Protein 4QMK (pdb70)

CATH classification: 3.40.1090.10 (+1 more: 1.20.1050.100)

Nearest PDB structures (foldseek):
  4qmk-assembly1_A  TM=1.002E+00  e=3.118E-85  Pseudomonas fluorescens A506
  4qmk-assembly1_B  TM=9.866E-01  e=4.864E-75  Pseudomonas fluorescens A506
  3tu3-assembly1_B  TM=8.734E-01  e=1.770E-41  Pseudomonas aeruginosa
  4akx-assembly1_B  TM=8.830E-01  e=1.892E-37  Pseudomonas aeruginosa
  4akf-assembly1_A-2  TM=4.558E-01  e=4.564E-12  Legionella pneumophila

Foldseek 3Di:
DKAWLDALFPLQRWTWIADPLQKIKIKTFADQAQEEEAADAQLLCLQCLLLQVLCVVVVNLLNHAEYEAFALRLLVSLLQLLQDHSVNSNVCSLPPPCVVQLDPVLVCQQVCQAVLVQVQLQDLAHDQFSLLVCCVVPPDGVQLVVSQVSSLVSNLVQLVPDPPPDRPPLLVVVNVCPVVPDGDFLLNLVSVCVPGSSRHRYKYWYWAAGNQFIAIGIGHCVRPVPGHSSSSSVCRNSHYNLADPPAPVGDHAYAHEAEPVVVVVVVLNYFYQYQDDPLHHRPVSNDDDDPVRSVVSNNSSNVRSSVSSVVSSPDMDMDMDSHPLVVLLRGGPVRCVSCLVSLCVPPVSVVSVVLVVVLVVLVVQLLVVLVVQVVPPVQDDCDPSNVVSLVSQLVSDPDPVSLLSSLSVLVPPPSVSSVSLLVVPCPAPDRSSNVNNVLVVQQVVLQVLLVSCCNGQLNRQLPRPPRDPVLVVLSVVLNVQSNVDRHLVSNLVSLVSCLVDPDDDDDPVSDPRDPSRNVVSVSSRDPD/DKAWLDALFPLQRWTWIADPLFKIKIKTFAHQAQEEEAADDFVLCLQVLLLQVLCVVVVRLLNHAEYEAFALRLLVSLLQLLQDHSVNSNVVSVPPNCVVVLDDDVLVCCQVCQQVLQVVQLQDLAHDQFSLLVCCVVPADGDQLVVSQVSSLVSNLVQVVVADDPLLVVVNVCPVVPDGDFLLNLVVSCVGGSSRHRYKYWYWAAGNQFIAIGIDHCVRPVPGGSSSSSSNRNSGVVNVLPPPAPVRDHAYAHEAEPVCVVVVSVVLNYFYQYDDDPNDDPVRSVVSNNSSNVRSNVSSVVSSPDMDMDMDSHPLVVLLRDDPVRCVSCLVSLCVPPVSVVSVVLVVVLVVLVVQLLVVLVVQVVPPPQDDCDVSNVVSLVVQLVSDPDPVSLLSSLSVLVPPPRVSSVSLLVVPCPDPDRSSSVNNNLVVQQVVLLVLLVSCCNGQLNRQLPRPPRDPVLVVLSVVLNVQSNVDRHLVSNLVSLVSCLVDVPDDSSNSVSVSSRDPD

Sequence (1037 aa):
AKVPLVKGVGERNLSIYRHSDGRVEVVVSPPPPAHLVLSGGGAKGIAFPGMVQALEEADKLKGVKVVSGSSAGAICAALLASGMDAKKAFTQLSNNLDLPRLLDPVTAWLQEASSELGKLVRSLPGPVGNISQLLLTLLPRQPLEDLIRNESRQSILAHIAGMPPANRPPEVTAIAERLSAGGGATFRDLEVLSRHIPAIKQLNITGTGMFDGRPQLVVFNANNLTPDMDIGRAALISGALPGRSFPESPLGKDEALIVKFEDRLQAFSEQTVTLPLNSDKGDFRGLLFTMTPEQKQHLQAQARQTVSGHLQQRELERERHEFPSLNDAVMAMDDQMLASVQVDLQNDAAGAEALRFRKDAQQALQALDTAIAEANQTSTSLVITPKLASALRNLDALARRPEDIEWLGKRLNAPGQRNFQQLLQVGTKQGLSKVLTSAVAEMQKRDIGVKAENFIREVIYPSLYRPGQPAANVELLQRAVRDLGEATTPAEFNRVLDGIVKHYRARNKPWSKPFSSTTVEEQAKAWRIPVAKVPLVKGVGERNLSIYRHSDGRVEVVVSPPPPAHLVLSGGGAKGIAFPGMVQALEEADKLKGVKVVSGSSAGAICAALLASGMDAKAFTQLSNNLDLPRLLNDPVTAWLQEASSELGKLVRSLPGPVGNISQLLLTLLPRQPLEDLIRNESRQSILAHIAGMRPPEVTAIAERLSAGGGATFRDLEVLSRHIPAIKQLNITGTGMFDGRPQLVVFNANLTPDMDIGRAALISGALPGLFSFPESPLGKDEALIVKFEQNDRLQAFSEQTVTLPLNSDTMTPEQKQHLQAQARQTVSGHLQQRELERERHEFPSLNDAVMAMDDQMLASVQVDLQNDAAGAEALRFRKDAQQALQALDTAIAEANQTSTSLVITPKLASALRNLDALARRPEDIEWLGKRLNAPGQRNFQQLLQVGTKQGLSKVLTSAVAEMQQKRDIGVKAENFIREVIYYPSLYRPGQPAANVELLQRAVRDLGEATTPAEFNRVLDGIVKHYRASTTVEQAKAWRIPV

Structure (mmCIF, N/CA/C/O backbone):
data_4QMK
#
_entry.id   4QMK
#
_cell.length_a   67.218
_cell.length_b   115.341
_cell.length_c   88.443
_cell.angle_alpha   90.00
_cell.angle_beta   102.77
_cell.angle_gamma   90.00
#
_symmetry.space_group_name_H-M   'P 1 21 1'
#
loop_
_entity.id
_entity.type
_entity.pdbx_description
1 polymer 'Type III secretion system effector protein ExoU'
2 non-polymer BETA-MERCAPTOETHANOL
3 water water
#
loop_
_atom_site.group_PDB
_atom_site.id
_atom_site.type_symbol
_atom_site.label_atom_id
_atom_site.label_alt_id
_atom_site.label_comp_id
_atom_site.label_asym_id
_atom_site.label_entity_id
_atom_site.label_seq_id
_atom_site.pdbx_PDB_ins_code
_atom_site.Cartn_x
_atom_site.Cartn_y
_atom_site.Cartn_z
_atom_site.occupancy
_atom_site.B_iso_or_equiv
_atom_site.auth_seq_id
_atom_site.auth_comp_id
_atom_site.auth_asym_id
_atom_site.auth_atom_id
_atom_site.pdbx_PDB_model_num
ATOM 1 N N . ALA A 1 34 ? 15.587 3.171 71.159 1.00 63.97 22 ALA A N 1
ATOM 2 C CA . ALA A 1 34 ? 16.731 2.380 70.593 1.00 61.82 22 ALA A CA 1
ATOM 3 C C . ALA A 1 34 ? 16.347 1.835 69.198 1.00 57.88 22 ALA A C 1
ATOM 4 O O . ALA A 1 34 ? 16.152 0.629 69.020 1.00 55.00 22 ALA A O 1
ATOM 6 N N . LYS A 1 35 ? 16.237 2.738 68.222 1.00 51.00 23 LYS A N 1
ATOM 7 C CA . LYS A 1 35 ? 15.837 2.371 66.864 1.00 50.34 23 LYS A CA 1
ATOM 8 C C . LYS A 1 35 ? 16.848 1.437 66.212 1.00 50.87 23 LYS A C 1
ATOM 9 O O . LYS A 1 35 ? 18.061 1.583 66.395 1.00 51.37 23 LYS A O 1
ATOM 15 N N . VAL A 1 36 ? 16.322 0.492 65.440 1.00 48.36 24 VAL A N 1
ATOM 16 C CA . VAL A 1 36 ? 17.123 -0.524 64.803 1.00 49.60 24 VAL A CA 1
ATOM 17 C C . VAL A 1 36 ? 17.279 -0.236 63.318 1.00 44.11 24 VAL A C 1
ATOM 18 O O . VAL A 1 36 ? 16.308 0.022 62.632 1.00 41.32 24 VAL A O 1
ATOM 22 N N . PRO A 1 37 ? 18.509 -0.282 62.823 1.00 42.68 25 PRO A N 1
ATOM 23 C CA . PRO A 1 37 ? 18.729 -0.092 61.412 1.00 42.73 25 PRO A CA 1
ATOM 24 C C . PRO A 1 37 ? 18.421 -1.371 60.687 1.00 42.69 25 PRO A C 1
ATOM 25 O O . PRO A 1 37 ? 18.896 -2.411 61.093 1.00 44.37 25 PRO A O 1
ATOM 29 N N . LEU A 1 38 ? 17.590 -1.284 59.651 1.00 41.77 26 LEU A N 1
ATOM 30 C CA . LEU A 1 38 ? 17.270 -2.417 58.792 1.00 42.68 26 LEU A CA 1
ATOM 31 C C . LEU A 1 38 ? 18.130 -2.382 57.518 1.00 43.40 26 LEU A C 1
ATOM 32 O O . LEU A 1 38 ? 18.480 -3.428 56.969 1.00 43.00 26 LEU A O 1
ATOM 37 N N . VAL A 1 39 ? 18.460 -1.168 57.069 1.00 42.60 27 VAL A N 1
ATOM 38 C CA . VAL A 1 39 ? 19.208 -0.931 55.839 1.00 43.41 27 VAL A CA 1
ATOM 39 C C . VAL A 1 39 ? 19.987 0.379 55.963 1.00 41.35 27 VAL A C 1
ATOM 40 O O . VAL A 1 39 ? 19.509 1.349 56.530 1.00 34.99 27 VAL A O 1
ATOM 44 N N . LYS A 1 40 ? 21.194 0.388 55.412 1.00 42.80 28 LYS A N 1
ATOM 45 C CA . LYS A 1 40 ? 22.070 1.543 55.495 1.00 40.10 28 LYS A CA 1
ATOM 46 C C . LYS A 1 40 ? 22.714 1.973 54.196 1.00 39.17 28 LYS A C 1
ATOM 47 O O . LYS A 1 40 ? 23.284 1.181 53.463 1.00 42.37 28 LYS A O 1
ATOM 53 N N . GLY A 1 41 ? 22.619 3.264 53.939 1.00 38.32 29 GLY A N 1
ATOM 54 C CA . GLY A 1 41 ? 23.280 3.915 52.822 1.00 40.17 29 GLY A CA 1
ATOM 55 C C . GLY A 1 41 ? 23.330 3.093 51.569 1.00 41.49 29 GLY A C 1
ATOM 56 O O . GLY A 1 41 ? 24.329 3.053 50.899 1.00 46.07 29 GLY A O 1
ATOM 57 N N . VAL A 1 42 ? 22.214 2.498 51.206 1.00 41.29 30 VAL A N 1
ATOM 58 C CA . VAL A 1 42 ? 22.188 1.706 50.041 1.00 39.48 30 VAL A CA 1
ATOM 59 C C . VAL A 1 42 ? 21.997 2.570 48.843 1.00 38.01 30 VAL A C 1
ATOM 60 O O . VAL A 1 42 ? 21.092 3.408 48.809 1.00 34.62 30 VAL A O 1
ATOM 64 N N . GLY A 1 43 ? 22.853 2.349 47.845 1.00 39.16 31 GLY A N 1
ATOM 65 C CA . GLY A 1 43 ? 22.728 3.025 46.557 1.00 40.63 31 GLY A CA 1
ATOM 66 C C . GLY A 1 43 ? 22.994 4.532 46.459 1.00 38.37 31 GLY A C 1
ATOM 67 O O . GLY A 1 43 ? 23.430 5.190 47.408 1.00 34.68 31 GLY A O 1
ATOM 68 N N . GLU A 1 44 ? 22.685 5.073 45.289 1.00 40.07 32 GLU A N 1
ATOM 69 C CA . GLU A 1 44 ? 22.980 6.472 44.959 1.00 41.64 32 GLU A CA 1
ATOM 70 C C . GLU A 1 44 ? 22.074 7.471 45.682 1.00 41.02 32 GLU A C 1
ATOM 71 O O . GLU A 1 44 ? 22.296 8.687 45.610 1.00 43.42 32 GLU A O 1
ATOM 77 N N . ARG A 1 45 ? 21.036 6.961 46.344 1.00 39.25 33 ARG A N 1
ATOM 78 C CA . ARG A 1 45 ? 20.192 7.785 47.178 1.00 36.17 33 ARG A CA 1
ATOM 79 C C . ARG A 1 45 ? 20.481 7.566 48.636 1.00 35.39 33 ARG A C 1
ATOM 80 O O . ARG A 1 45 ? 19.807 8.160 49.517 1.00 31.13 33 ARG A O 1
ATOM 88 N N . ASN A 1 46 ? 21.530 6.766 48.878 1.00 32.07 34 ASN A N 1
ATOM 89 C CA . ASN A 1 46 ? 21.975 6.452 50.195 1.00 34.70 34 ASN A CA 1
ATOM 90 C C . ASN A 1 46 ? 20.778 6.096 51.070 1.00 35.12 34 ASN A C 1
ATOM 91 O O . ASN A 1 46 ? 20.585 6.684 52.118 1.00 37.08 34 ASN A O 1
ATOM 96 N N . LEU A 1 47 ? 19.979 5.137 50.628 1.00 32.76 35 LEU A N 1
ATOM 97 C CA . LEU A 1 47 ? 18.766 4.853 51.293 1.00 35.92 35 LEU A CA 1
ATOM 98 C C . LEU A 1 47 ? 19.006 4.103 52.579 1.00 37.59 35 LEU A C 1
ATOM 99 O O . LEU A 1 47 ? 19.687 3.080 52.554 1.00 40.52 35 LEU A O 1
ATOM 104 N N . SER A 1 48 ? 18.414 4.586 53.679 1.00 31.79 36 SER A N 1
ATOM 105 C CA . SER A 1 48 ? 18.478 3.912 54.951 1.00 32.13 36 SER A CA 1
ATOM 106 C C . SER A 1 48 ? 17.073 3.783 55.543 1.00 33.61 36 SER A C 1
ATOM 107 O O . SER A 1 48 ? 16.212 4.650 55.348 1.00 34.20 36 SER A O 1
ATOM 110 N N . ILE A 1 49 ? 16.858 2.704 56.282 1.00 33.79 37 ILE A N 1
ATOM 111 C CA . ILE A 1 49 ? 15.592 2.424 56.869 1.00 34.13 37 ILE A CA 1
ATOM 112 C C . ILE A 1 49 ? 15.775 1.964 58.295 1.00 35.91 37 ILE A C 1
ATOM 113 O O . ILE A 1 49 ? 16.518 0.995 58.526 1.00 35.81 37 ILE A O 1
ATOM 118 N N . TYR A 1 50 ? 15.109 2.648 59.247 1.00 34.65 38 TYR A N 1
ATOM 119 C CA . TYR A 1 50 ? 15.198 2.294 60.679 1.00 36.54 38 TYR A CA 1
ATOM 120 C C . TYR A 1 50 ? 13.804 1.994 61.211 1.00 38.23 38 TYR A C 1
ATOM 121 O O . TYR A 1 50 ? 12.814 2.584 60.736 1.00 37.19 38 TYR A O 1
ATOM 130 N N . ARG A 1 51 ? 13.718 1.117 62.208 1.00 39.75 39 ARG A N 1
ATOM 131 C CA . ARG A 1 51 ? 12.442 0.818 62.855 1.00 45.48 39 ARG A CA 1
ATOM 132 C C . ARG A 1 51 ? 12.508 1.057 64.356 1.00 49.22 39 ARG A C 1
ATOM 133 O O . ARG A 1 51 ? 13.445 0.635 65.029 1.00 50.90 39 ARG A O 1
ATOM 141 N N . HIS A 1 52 ? 11.487 1.725 64.879 1.00 55.20 40 HIS A N 1
ATOM 142 C CA . HIS A 1 52 ? 11.369 1.977 66.326 1.00 54.63 40 HIS A CA 1
ATOM 143 C C . HIS A 1 52 ? 10.634 0.814 66.997 1.00 56.15 40 HIS A C 1
ATOM 144 O O . HIS A 1 52 ? 10.254 -0.141 66.356 1.00 56.64 40 HIS A O 1
ATOM 151 N N . SER A 1 53 ? 10.405 0.917 68.292 1.00 66.36 41 SER A N 1
ATOM 152 C CA . SER A 1 53 ? 9.666 -0.105 69.033 1.00 69.00 41 SER A CA 1
ATOM 153 C C . SER A 1 53 ? 8.211 -0.169 68.588 1.00 71.96 41 SER A C 1
ATOM 154 O O . SER A 1 53 ? 7.653 -1.255 68.374 1.00 63.93 41 SER A O 1
ATOM 157 N N . ASP A 1 54 ? 7.618 1.024 68.458 1.00 74.96 42 ASP A N 1
ATOM 158 C CA . ASP A 1 54 ? 6.221 1.230 68.054 1.00 72.84 42 ASP A CA 1
ATOM 159 C C . ASP A 1 54 ? 5.880 0.561 66.728 1.00 72.81 42 ASP A C 1
ATOM 160 O O . ASP A 1 54 ? 4.706 0.401 66.375 1.00 72.81 42 ASP A O 1
ATOM 165 N N . GLY A 1 55 ? 6.908 0.234 65.959 1.00 70.04 43 GLY A N 1
ATOM 166 C CA . GLY A 1 55 ? 6.703 -0.262 64.605 1.00 67.37 43 GLY A CA 1
ATOM 167 C C . GLY A 1 55 ? 6.822 0.880 63.612 1.00 57.26 43 GLY A C 1
ATOM 168 O O . GLY A 1 55 ? 6.768 0.661 62.412 1.00 64.32 43 GLY A O 1
ATOM 169 N N . ARG A 1 56 ? 6.967 2.103 64.118 1.00 49.55 44 ARG A N 1
ATOM 170 C CA . ARG A 1 56 ? 7.162 3.244 63.282 1.00 48.51 44 ARG A CA 1
ATOM 171 C C . ARG A 1 56 ? 8.449 2.996 62.486 1.00 43.27 44 ARG A C 1
ATOM 172 O O . ARG A 1 56 ? 9.463 2.577 63.035 1.00 38.55 44 ARG A O 1
ATOM 180 N N . VAL A 1 57 ? 8.410 3.304 61.206 1.00 39.76 45 VAL A N 1
ATOM 181 C CA . VAL A 1 57 ? 9.572 3.188 60.364 1.00 41.31 45 VAL A CA 1
ATOM 182 C C . VAL A 1 57 ? 9.971 4.535 59.791 1.00 38.18 45 VAL A C 1
ATOM 183 O O . VAL A 1 57 ? 9.138 5.344 59.430 1.00 37.17 45 VAL A O 1
ATOM 187 N N . GLU A 1 58 ? 11.270 4.731 59.688 1.00 36.86 46 GLU A N 1
ATOM 188 C CA . GLU A 1 58 ? 11.853 5.963 59.195 1.00 39.11 46 GLU A CA 1
ATOM 189 C C . GLU A 1 58 ? 12.800 5.677 57.990 1.00 39.82 46 GLU A C 1
ATOM 190 O O . GLU A 1 58 ? 13.713 4.874 58.088 1.00 40.48 46 GLU A O 1
ATOM 196 N N . VAL A 1 59 ? 12.564 6.348 56.871 1.00 39.39 47 VAL A N 1
ATOM 197 C CA . VAL A 1 59 ? 13.382 6.203 55.695 1.00 37.80 47 VAL A CA 1
ATOM 198 C C . VAL A 1 59 ? 14.151 7.486 55.458 1.00 35.97 47 VAL A C 1
ATOM 199 O O . VAL A 1 59 ? 13.580 8.530 55.433 1.00 33.85 47 VAL A O 1
ATOM 203 N N . VAL A 1 60 ? 15.456 7.384 55.246 1.00 34.93 48 VAL A N 1
ATOM 204 C CA . VAL A 1 60 ? 16.264 8.545 54.995 1.00 30.64 48 VAL A CA 1
ATOM 205 C C . VAL A 1 60 ? 16.918 8.396 53.639 1.00 30.86 48 VAL A C 1
ATOM 206 O O . VAL A 1 60 ? 17.440 7.326 53.279 1.00 32.31 48 VAL A O 1
ATOM 210 N N . VAL A 1 61 ? 16.860 9.467 52.872 1.00 28.18 49 VAL A N 1
ATOM 211 C CA . VAL A 1 61 ? 17.438 9.494 51.566 1.00 27.70 49 VAL A CA 1
ATOM 212 C C . VAL A 1 61 ? 18.075 10.798 51.199 1.00 25.67 49 VAL A C 1
ATOM 213 O O . VAL A 1 61 ? 17.881 11.793 51.831 1.00 27.58 49 VAL A O 1
ATOM 217 N N . SER A 1 62 ? 18.894 10.728 50.166 1.00 26.21 50 SER A N 1
ATOM 218 C CA . SER A 1 62 ? 19.593 11.842 49.589 1.00 26.25 50 SER A CA 1
ATOM 219 C C . SER A 1 62 ? 18.915 12.034 48.252 1.00 26.70 50 SER A C 1
ATOM 220 O O . SER A 1 62 ? 18.217 11.131 47.784 1.00 28.66 50 SER A O 1
ATOM 223 N N . PRO A 1 63 ? 19.105 13.194 47.619 1.00 26.25 51 PRO A N 1
ATOM 224 C CA . PRO A 1 63 ? 18.561 13.471 46.312 1.00 27.49 51 PRO A CA 1
ATOM 225 C C . PRO A 1 63 ? 19.116 12.563 45.216 1.00 29.67 51 PRO A C 1
ATOM 226 O O . PRO A 1 63 ? 20.278 12.149 45.320 1.00 33.55 51 PRO A O 1
ATOM 230 N N . PRO A 1 64 ? 18.301 12.263 44.182 1.00 31.15 52 PRO A N 1
ATOM 231 C CA . PRO A 1 64 ? 18.788 11.569 43.004 1.00 33.37 52 PRO A CA 1
ATOM 232 C C . PRO A 1 64 ? 19.617 12.532 42.184 1.00 36.50 52 PRO A C 1
ATOM 233 O O . PRO A 1 64 ? 19.563 13.755 42.424 1.00 38.76 52 PRO A O 1
ATOM 237 N N . PRO A 1 65 ? 20.401 12.005 41.234 1.00 36.81 53 PRO A N 1
ATOM 238 C CA . PRO A 1 65 ? 21.159 12.868 40.356 1.00 38.57 53 PRO A CA 1
ATOM 239 C C . PRO A 1 65 ? 20.177 13.546 39.356 1.00 37.46 53 PRO A C 1
ATOM 240 O O . PRO A 1 65 ? 19.050 13.075 39.207 1.00 34.38 53 PRO A O 1
ATOM 244 N N . PRO A 1 66 ? 20.602 14.645 38.688 1.00 35.03 54 PRO A N 1
ATOM 245 C CA . PRO A 1 66 ? 19.703 15.407 37.819 1.00 34.94 54 PRO A CA 1
ATOM 246 C C . PRO A 1 66 ? 19.123 14.674 36.626 1.00 33.02 54 PRO A C 1
ATOM 247 O O . PRO A 1 66 ? 19.851 14.067 35.874 1.00 35.38 54 PRO A O 1
ATOM 251 N N . ALA A 1 67 ? 17.791 14.726 36.515 1.00 30.40 55 ALA A N 1
ATOM 252 C CA . ALA A 1 67 ? 17.046 14.176 35.388 1.00 29.01 55 ALA A CA 1
ATOM 253 C C . ALA A 1 67 ? 16.559 15.290 34.429 1.00 26.68 55 ALA A C 1
ATOM 254 O O . ALA A 1 67 ? 16.302 15.045 33.255 1.00 27.98 55 ALA A O 1
ATOM 256 N N . HIS A 1 68 ? 16.450 16.506 34.922 1.00 23.72 56 HIS A N 1
ATOM 257 C CA . HIS A 1 68 ? 16.023 17.602 34.095 1.00 25.30 56 HIS A CA 1
ATOM 258 C C . HIS A 1 68 ? 17.058 18.757 34.181 1.00 23.41 56 HIS A C 1
ATOM 259 O O . HIS A 1 68 ? 17.416 19.203 35.246 1.00 23.30 56 HIS A O 1
ATOM 266 N N . LEU A 1 69 ? 17.567 19.197 33.061 1.00 23.31 57 LEU A N 1
ATOM 267 C CA . LEU A 1 69 ? 18.518 20.322 33.017 1.00 24.15 57 LEU A CA 1
ATOM 268 C C . LEU A 1 69 ? 17.730 21.500 32.480 1.00 22.27 57 LEU A C 1
ATOM 269 O O . LEU A 1 69 ? 17.124 21.408 31.402 1.00 22.02 57 LEU A O 1
ATOM 274 N N . VAL A 1 70 ? 17.668 22.582 33.237 1.00 20.09 58 VAL A N 1
ATOM 275 C CA . VAL A 1 70 ? 16.904 23.735 32.790 1.00 20.05 58 VAL A CA 1
ATOM 276 C C . VAL A 1 70 ? 17.849 24.880 32.550 1.00 20.56 58 VAL A C 1
ATOM 277 O O . VAL A 1 70 ? 18.526 25.303 33.478 1.00 20.15 58 VAL A O 1
ATOM 281 N N . LEU A 1 71 ? 17.858 25.425 31.349 1.00 22.94 59 LEU A N 1
ATOM 282 C CA . LEU A 1 71 ? 18.736 26.607 31.008 1.00 27.49 59 LEU A CA 1
ATOM 283 C C . LEU A 1 71 ? 17.928 27.893 30.845 1.00 30.24 59 LEU A C 1
ATOM 284 O O . LEU A 1 71 ? 17.233 28.052 29.862 1.00 29.45 59 LEU A O 1
ATOM 289 N N . SER A 1 72 ? 18.063 28.825 31.782 1.00 38.99 60 SER A N 1
ATOM 290 C CA . SER A 1 72 ? 17.335 30.124 31.753 1.00 44.08 60 SER A CA 1
ATOM 291 C C . SER A 1 72 ? 18.201 31.104 31.044 1.00 47.99 60 SER A C 1
ATOM 292 O O . SER A 1 72 ? 18.884 31.894 31.640 1.00 66.04 60 SER A O 1
ATOM 295 N N . GLY A 1 73 ? 18.175 31.028 29.743 1.00 56.37 61 GLY A N 1
ATOM 296 C CA . GLY A 1 73 ? 19.213 31.608 28.928 1.00 56.56 61 GLY A CA 1
ATOM 297 C C . GLY A 1 73 ? 19.329 33.074 28.710 1.00 64.64 61 GLY A C 1
ATOM 298 O O . GLY A 1 73 ? 18.595 33.891 29.266 1.00 76.83 61 GLY A O 1
ATOM 299 N N . GLY A 1 74 ? 20.322 33.373 27.878 1.00 69.79 62 GLY A N 1
ATOM 300 C CA . GLY A 1 74 ? 20.766 34.721 27.514 1.00 61.62 62 GLY A CA 1
ATOM 301 C C . GLY A 1 74 ? 21.760 34.402 26.430 1.00 56.58 62 GLY A C 1
ATOM 302 O O . GLY A 1 74 ? 22.197 33.253 26.297 1.00 66.38 62 GLY A O 1
ATOM 303 N N . GLY A 1 75 ? 22.089 35.385 25.617 1.00 56.56 63 GLY A N 1
ATOM 304 C CA . GLY A 1 75 ? 23.009 35.175 24.520 1.00 51.43 63 GLY A CA 1
ATOM 305 C C . GLY A 1 75 ? 24.442 35.196 24.997 1.00 49.11 63 GLY A C 1
ATOM 306 O O . GLY A 1 75 ? 25.053 34.156 25.207 1.00 49.48 63 GLY A O 1
ATOM 307 N N . ALA A 1 76 ? 24.960 36.395 25.199 1.00 47.85 64 ALA A N 1
ATOM 308 C CA . ALA A 1 76 ? 26.350 36.560 25.563 1.00 49.01 64 ALA A CA 1
ATOM 309 C C . ALA A 1 76 ? 26.711 35.748 26.821 1.00 50.35 64 ALA A C 1
ATOM 310 O O . ALA A 1 76 ? 27.745 35.055 26.849 1.00 52.28 64 ALA A O 1
ATOM 312 N N . LYS A 1 77 ? 25.863 35.805 27.851 1.00 47.57 65 LYS A N 1
ATOM 313 C CA . LYS A 1 77 ? 26.150 35.056 29.086 1.00 46.66 65 LYS A CA 1
ATOM 314 C C . LYS A 1 77 ? 26.153 33.527 28.844 1.00 39.05 65 LYS A C 1
ATOM 315 O O . LYS A 1 77 ? 26.773 32.779 29.572 1.00 35.67 65 LYS A O 1
ATOM 321 N N . GLY A 1 78 ? 25.515 33.087 27.777 1.00 35.08 66 GLY A N 1
ATOM 322 C CA . GLY A 1 78 ? 25.543 31.703 27.431 1.00 35.76 66 GLY A CA 1
ATOM 323 C C . GLY A 1 78 ? 26.942 31.156 27.226 1.00 36.18 66 GLY A C 1
ATOM 324 O O . GLY A 1 78 ? 27.119 29.949 27.141 1.00 37.86 66 GLY A O 1
ATOM 325 N N . ILE A 1 79 ? 27.939 32.020 27.164 1.00 36.79 67 ILE A N 1
ATOM 326 C CA . ILE A 1 79 ? 29.274 31.587 26.885 1.00 36.85 67 ILE A CA 1
ATOM 327 C C . ILE A 1 79 ? 29.770 30.851 28.073 1.00 36.17 67 ILE A C 1
ATOM 328 O O . ILE A 1 79 ? 30.722 30.113 27.961 1.00 41.38 67 ILE A O 1
ATOM 333 N N . ALA A 1 80 ? 29.120 30.977 29.216 1.00 33.99 68 ALA A N 1
ATOM 334 C CA . ALA A 1 80 ? 29.523 30.183 30.413 1.00 32.47 68 ALA A CA 1
ATOM 335 C C . ALA A 1 80 ? 29.038 28.723 30.382 1.00 31.11 68 ALA A C 1
ATOM 336 O O . ALA A 1 80 ? 29.568 27.873 31.078 1.00 31.68 68 ALA A O 1
ATOM 338 N N . PHE A 1 81 ? 28.020 28.428 29.605 1.00 29.07 69 PHE A N 1
ATOM 339 C CA . PHE A 1 81 ? 27.418 27.099 29.689 1.00 29.39 69 PHE A CA 1
ATOM 340 C C . PHE A 1 81 ? 28.376 25.925 29.464 1.00 30.47 69 PHE A C 1
ATOM 341 O O . PHE A 1 81 ? 28.184 24.844 30.032 1.00 29.69 69 PHE A O 1
ATOM 349 N N . PRO A 1 82 ? 29.378 26.104 28.599 1.00 33.62 70 PRO A N 1
ATOM 350 C CA . PRO A 1 82 ? 30.260 24.969 28.357 1.00 35.32 70 PRO A CA 1
ATOM 351 C C . PRO A 1 82 ? 30.865 24.383 29.621 1.00 35.64 70 PRO A C 1
ATOM 352 O O . PRO A 1 82 ? 30.940 23.158 29.743 1.00 36.25 70 PRO A O 1
ATOM 356 N N . GLY A 1 83 ? 31.250 25.218 30.571 1.00 35.92 71 GLY A N 1
ATOM 357 C CA . GLY A 1 83 ? 31.768 24.682 31.839 1.00 39.76 71 GLY A CA 1
ATOM 358 C C . GLY A 1 83 ? 30.696 23.866 32.612 1.00 40.59 71 GLY A C 1
ATOM 359 O O . GLY A 1 83 ? 30.996 22.841 33.278 1.00 39.95 71 GLY A O 1
ATOM 360 N N . MET A 1 84 ? 29.451 24.304 32.518 1.00 35.80 72 MET A N 1
ATOM 361 C CA . MET A 1 84 ? 28.387 23.577 33.167 1.00 38.11 72 MET A CA 1
ATOM 362 C C . MET A 1 84 ? 28.297 22.153 32.563 1.00 35.95 72 MET A C 1
ATOM 363 O O . MET A 1 84 ? 28.127 21.156 33.293 1.00 36.71 72 MET A O 1
ATOM 368 N N . VAL A 1 85 ? 28.436 22.047 31.254 1.00 32.53 73 VAL A N 1
ATOM 369 C CA . VAL A 1 85 ? 28.388 20.730 30.630 1.00 34.82 73 VAL A CA 1
ATOM 370 C C . VAL A 1 85 ? 29.645 19.873 30.938 1.00 38.72 73 VAL A C 1
ATOM 371 O O . VAL A 1 85 ? 29.560 18.628 31.055 1.00 39.44 73 VAL A O 1
ATOM 375 N N . GLN A 1 86 ? 30.804 20.530 31.043 1.00 36.82 74 GLN A N 1
ATOM 376 C CA . GLN A 1 86 ? 31.999 19.835 31.419 1.00 39.38 74 GLN A CA 1
ATOM 377 C C . GLN A 1 86 ? 31.781 19.189 32.777 1.00 37.26 74 GLN A C 1
ATOM 378 O O . GLN A 1 86 ? 31.996 17.991 32.942 1.00 39.11 74 GLN A O 1
ATOM 384 N N . ALA A 1 87 ? 31.325 19.986 33.734 1.00 36.21 75 ALA A N 1
ATOM 385 C CA . ALA A 1 87 ? 31.012 19.509 35.103 1.00 34.42 75 ALA A CA 1
ATOM 386 C C . ALA A 1 87 ? 30.045 18.351 35.114 1.00 34.52 75 ALA A C 1
ATOM 387 O O . ALA A 1 87 ? 30.245 17.418 35.848 1.00 35.61 75 ALA A O 1
ATOM 389 N N . LEU A 1 88 ? 28.991 18.395 34.303 1.00 36.05 76 LEU A N 1
ATOM 390 C CA . LEU A 1 88 ? 28.047 17.257 34.284 1.00 37.84 76 LEU A CA 1
ATOM 391 C C . LEU A 1 88 ? 28.671 15.953 33.783 1.00 40.31 76 LEU A C 1
ATOM 392 O O . LEU A 1 88 ? 28.497 14.900 34.393 1.00 41.69 76 LEU A O 1
ATOM 397 N N . GLU A 1 89 ? 29.429 16.048 32.701 1.00 45.93 77 GLU A N 1
ATOM 398 C CA . GLU A 1 89 ? 29.998 14.881 32.041 1.00 50.86 77 GLU A CA 1
ATOM 399 C C . GLU A 1 89 ? 31.112 14.293 32.885 1.00 52.65 77 GLU A C 1
ATOM 400 O O . GLU A 1 89 ? 31.131 13.095 33.164 1.00 54.49 77 GLU A O 1
ATOM 406 N N . GLU A 1 90 ? 32.035 15.152 33.302 1.00 56.60 78 GLU A N 1
ATOM 407 C CA . GLU A 1 90 ? 33.165 14.759 34.169 1.00 56.30 78 GLU A CA 1
ATOM 408 C C . GLU A 1 90 ? 32.715 14.091 35.490 1.00 55.37 78 GLU A C 1
ATOM 409 O O . GLU A 1 90 ? 33.485 13.427 36.143 1.00 58.46 78 GLU A O 1
ATOM 415 N N . ALA A 1 91 ? 31.458 14.272 35.868 1.00 55.43 79 ALA A N 1
ATOM 416 C CA . ALA A 1 91 ? 30.899 13.607 37.028 1.00 52.86 79 ALA A CA 1
ATOM 417 C C . ALA A 1 91 ? 29.966 12.458 36.622 1.00 52.20 79 ALA A C 1
ATOM 418 O O . ALA A 1 91 ? 29.213 11.958 37.448 1.00 47.30 79 ALA A O 1
ATOM 420 N N . ASP A 1 92 ? 30.036 12.031 35.358 1.00 54.76 80 ASP A N 1
ATOM 421 C CA . ASP A 1 92 ? 29.139 11.005 34.810 1.00 54.47 80 ASP A CA 1
ATOM 422 C C . ASP A 1 92 ? 27.672 11.277 35.143 1.00 48.81 80 ASP A C 1
ATOM 423 O O . ASP A 1 92 ? 26.863 10.341 35.314 1.00 44.76 80 ASP A O 1
ATOM 428 N N . LYS A 1 93 ? 27.308 12.550 35.227 1.00 43.55 81 LYS A N 1
ATOM 429 C CA . LYS A 1 93 ? 25.924 12.862 35.521 1.00 40.63 81 LYS A CA 1
ATOM 430 C C . LYS A 1 93 ? 25.154 13.385 34.331 1.00 35.86 81 LYS A C 1
ATOM 431 O O . LYS A 1 93 ? 23.981 13.662 34.435 1.00 37.83 81 LYS A O 1
ATOM 437 N N . LEU A 1 94 ? 25.786 13.461 33.171 1.00 36.79 82 LEU A N 1
ATOM 438 C CA . LEU A 1 94 ? 25.084 13.918 31.951 1.00 35.60 82 LEU A CA 1
ATOM 439 C C . LEU A 1 94 ? 24.219 12.815 31.345 1.00 36.74 82 LEU A C 1
ATOM 440 O O . LEU A 1 94 ? 23.150 13.063 30.770 1.00 34.60 82 LEU A O 1
ATOM 445 N N . LYS A 1 95 ? 24.738 11.607 31.406 1.00 40.90 83 LYS A N 1
ATOM 446 C CA . LYS A 1 95 ? 24.043 10.454 30.894 1.00 43.81 83 LYS A CA 1
ATOM 447 C C . LYS A 1 95 ? 22.606 10.422 31.397 1.00 39.49 83 LYS A C 1
ATOM 448 O O . LYS A 1 95 ? 21.700 10.279 30.632 1.00 41.59 83 LYS A O 1
ATOM 454 N N . GLY A 1 96 ? 22.427 10.529 32.696 1.00 35.62 84 GLY A N 1
ATOM 455 C CA . GLY A 1 96 ? 21.137 10.377 33.303 1.00 35.41 84 GLY A CA 1
ATOM 456 C C . GLY A 1 96 ? 20.204 11.565 33.199 1.00 39.49 84 GLY A C 1
ATOM 457 O O . GLY A 1 96 ? 19.104 11.526 33.768 1.00 43.45 84 GLY A O 1
ATOM 458 N N . VAL A 1 97 ? 20.644 12.646 32.543 1.00 37.62 85 VAL A N 1
ATOM 459 C CA . VAL A 1 97 ? 19.763 13.733 32.260 1.00 35.44 85 VAL A CA 1
ATOM 460 C C . VAL A 1 97 ? 18.781 13.184 31.231 1.00 32.64 85 VAL A C 1
ATOM 461 O O . VAL A 1 97 ? 19.172 12.545 30.318 1.00 31.64 85 VAL A O 1
ATOM 465 N N . LYS A 1 98 ? 17.500 13.446 31.391 1.00 33.24 86 LYS A N 1
ATOM 466 C CA . LYS A 1 98 ? 16.477 12.932 30.469 1.00 34.24 86 LYS A CA 1
ATOM 467 C C . LYS A 1 98 ? 15.827 13.993 29.587 1.00 31.61 86 LYS A C 1
ATOM 468 O O . LYS A 1 98 ? 15.352 13.703 28.517 1.00 32.12 86 LYS A O 1
ATOM 474 N N . VAL A 1 99 ? 15.724 15.201 30.097 1.00 29.49 87 VAL A N 1
ATOM 475 C CA . VAL A 1 99 ? 15.012 16.231 29.421 1.00 28.43 87 VAL A CA 1
ATOM 476 C C . VAL A 1 99 ? 15.819 17.491 29.580 1.00 30.50 87 VAL A C 1
ATOM 477 O O . VAL A 1 99 ? 16.327 17.797 30.678 1.00 32.25 87 VAL A O 1
ATOM 481 N N . VAL A 1 100 ? 15.951 18.233 28.508 1.00 30.13 88 VAL A N 1
ATOM 482 C CA . VAL A 1 100 ? 16.647 19.482 28.598 1.00 30.06 88 VAL A CA 1
ATOM 483 C C . VAL A 1 100 ? 15.681 20.601 28.246 1.00 27.33 88 VAL A C 1
ATOM 484 O O . VAL A 1 100 ? 15.039 20.548 27.204 1.00 26.31 88 VAL A O 1
ATOM 488 N N . SER A 1 101 ? 15.590 21.607 29.102 1.00 24.63 89 SER A N 1
ATOM 489 C CA . SER A 1 101 ? 14.739 22.748 28.781 1.00 24.95 89 SER A CA 1
ATOM 490 C C . SER A 1 101 ? 15.557 23.978 28.585 1.00 24.49 89 SER A C 1
ATOM 491 O O . SER A 1 101 ? 16.532 24.230 29.311 1.00 24.51 89 SER A O 1
ATOM 494 N N . GLY A 1 102 ? 15.161 24.779 27.634 1.00 24.61 90 GLY A N 1
ATOM 495 C CA . GLY A 1 102 ? 15.912 25.984 27.361 1.00 25.66 90 GLY A CA 1
ATOM 496 C C . GLY A 1 102 ? 14.992 27.126 27.208 1.00 27.08 90 GLY A C 1
ATOM 497 O O . GLY A 1 102 ? 14.029 27.047 26.469 1.00 26.91 90 GLY A O 1
ATOM 498 N N . SER A 1 103 ? 15.274 28.198 27.902 1.00 31.44 91 SER A N 1
ATOM 499 C CA . SER A 1 103 ? 14.396 29.366 27.840 1.00 38.89 91 SER A CA 1
ATOM 500 C C . SER A 1 103 ? 15.007 30.519 27.116 1.00 39.93 91 SER A C 1
ATOM 501 O O . SER A 1 103 ? 16.210 30.762 27.214 1.00 38.22 91 SER A O 1
ATOM 504 N N . SER A 1 104 ? 14.181 31.228 26.374 1.00 44.90 92 SER A N 1
ATOM 505 C CA . SER A 1 104 ? 14.662 32.377 25.571 1.00 54.83 92 SER A CA 1
ATOM 506 C C . SER A 1 104 ? 15.909 31.999 24.796 1.00 48.26 92 SER A C 1
ATOM 507 O O . SER A 1 104 ? 15.892 30.986 24.088 1.00 47.01 92 SER A O 1
ATOM 510 N N . ALA A 1 105 ? 16.989 32.764 24.922 1.00 43.69 93 ALA A N 1
ATOM 511 C CA . ALA A 1 105 ? 18.185 32.449 24.124 1.00 43.11 93 ALA A CA 1
ATOM 512 C C . ALA A 1 105 ? 18.934 31.169 24.551 1.00 39.18 93 ALA A C 1
ATOM 513 O O . ALA A 1 105 ? 19.949 30.816 23.955 1.00 47.79 93 ALA A O 1
ATOM 515 N N . GLY A 1 106 ? 18.447 30.496 25.602 1.00 38.69 94 GLY A N 1
ATOM 516 C CA . GLY A 1 106 ? 19.023 29.218 26.095 1.00 32.90 94 GLY A CA 1
ATOM 517 C C . GLY A 1 106 ? 18.447 28.058 25.316 1.00 30.55 9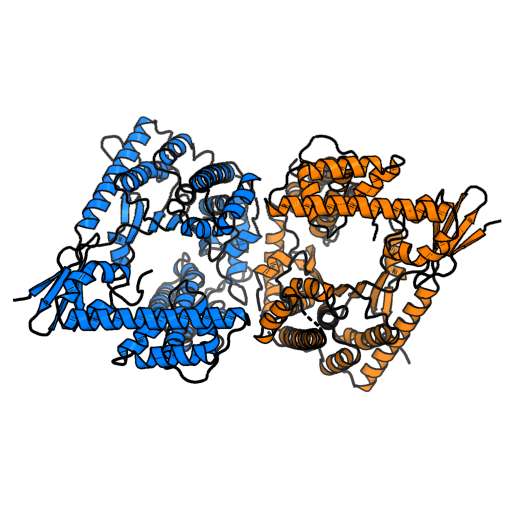4 GLY A C 1
ATOM 518 O O . GLY A 1 106 ? 18.838 26.889 25.485 1.00 29.09 94 GLY A O 1
ATOM 519 N N . ALA A 1 107 ? 17.484 28.371 24.475 1.00 28.33 95 ALA A N 1
ATOM 520 C CA . ALA A 1 107 ? 16.893 27.385 23.651 1.00 30.08 95 ALA A CA 1
ATOM 521 C C . ALA A 1 107 ? 17.927 26.757 22.688 1.00 29.70 95 ALA A C 1
ATOM 522 O O . ALA A 1 107 ? 17.972 25.533 22.516 1.00 30.18 95 ALA A O 1
ATOM 524 N N . ILE A 1 108 ? 18.749 27.590 22.104 1.00 31.64 96 ILE A N 1
ATOM 525 C CA . ILE A 1 108 ? 19.825 27.151 21.211 1.00 34.32 96 ILE A CA 1
ATOM 526 C C . ILE A 1 108 ? 20.683 26.069 21.860 1.00 33.39 96 ILE A C 1
ATOM 527 O O . ILE A 1 108 ? 20.858 24.961 21.320 1.00 34.97 96 ILE A O 1
ATOM 532 N N . CYS A 1 109 ? 21.183 26.396 23.037 1.00 31.64 97 CYS A N 1
ATOM 533 C CA . CYS A 1 109 ? 22.027 25.531 23.771 1.00 34.88 97 CYS A CA 1
ATOM 534 C C . CYS A 1 109 ? 21.252 24.267 24.111 1.00 36.18 97 CYS A C 1
ATOM 535 O O . CYS A 1 109 ? 21.720 23.143 23.865 1.00 40.68 97 CYS A O 1
ATOM 538 N N . ALA A 1 110 ? 20.028 24.417 24.612 1.00 32.50 98 ALA A N 1
ATOM 539 C CA . ALA A 1 110 ? 19.252 23.279 24.962 1.00 31.07 98 ALA A CA 1
ATOM 540 C C . ALA A 1 110 ? 19.102 22.362 23.768 1.00 30.73 98 ALA A C 1
ATOM 541 O O . ALA A 1 110 ? 19.229 21.165 23.902 1.00 28.86 98 ALA A O 1
ATOM 543 N N . ALA A 1 111 ? 18.844 22.925 22.597 1.00 29.48 99 ALA A N 1
ATOM 544 C CA . ALA A 1 111 ? 18.687 22.095 21.419 1.00 29.75 99 ALA A CA 1
ATOM 545 C C . ALA A 1 111 ? 19.994 21.356 21.094 1.00 32.11 99 ALA A C 1
ATOM 546 O O . ALA A 1 111 ? 19.982 20.131 20.826 1.00 30.53 99 ALA A O 1
ATOM 548 N N . LEU A 1 112 ? 21.126 22.057 21.172 1.00 31.92 100 LEU A N 1
ATOM 549 C CA . LEU A 1 112 ? 22.394 21.383 20.872 1.00 32.61 100 LEU A CA 1
ATOM 550 C C . LEU A 1 112 ? 22.633 20.228 21.833 1.00 32.74 100 LEU A C 1
ATOM 551 O O . LEU A 1 112 ? 23.002 19.133 21.432 1.00 36.18 100 LEU A O 1
ATOM 556 N N . LEU A 1 113 ? 22.370 20.445 23.104 1.00 33.18 101 LEU A N 1
ATOM 557 C CA . LEU A 1 113 ? 22.580 19.375 24.105 1.00 33.24 101 LEU A CA 1
ATOM 558 C C . LEU A 1 113 ? 21.575 18.237 23.987 1.00 31.80 101 LEU A C 1
ATOM 559 O O . LEU A 1 113 ? 21.943 17.111 24.109 1.00 34.52 101 LEU A O 1
ATOM 564 N N . ALA A 1 114 ? 20.337 18.527 23.665 1.00 30.81 102 ALA A N 1
ATOM 565 C CA . ALA A 1 114 ? 19.371 17.488 23.591 1.00 32.67 102 ALA A CA 1
ATOM 566 C C . ALA A 1 114 ? 19.693 16.549 22.461 1.00 35.30 102 ALA A C 1
ATOM 567 O O . ALA A 1 114 ? 19.300 15.380 22.489 1.00 36.09 102 ALA A O 1
ATOM 569 N N . SER A 1 115 ? 20.413 17.078 21.482 1.00 36.59 103 SER A N 1
ATOM 570 C CA . SER A 1 115 ? 20.837 16.348 20.306 1.00 39.10 103 SER A CA 1
ATOM 571 C C . SER A 1 115 ? 22.012 15.451 20.563 1.00 40.21 103 SER A C 1
ATOM 572 O O . SER A 1 115 ? 22.460 14.711 19.669 1.00 42.66 103 SER A O 1
ATOM 575 N N . GLY A 1 116 ? 22.562 15.533 21.750 1.00 40.33 104 GLY A N 1
ATOM 576 C CA . GLY A 1 116 ? 23.634 14.627 22.123 1.00 43.73 104 GLY A CA 1
ATOM 577 C C . GLY A 1 116 ? 25.030 15.163 21.925 1.00 43.28 104 GLY A C 1
ATOM 578 O O . GLY A 1 116 ? 25.939 14.394 21.887 1.00 46.38 104 GLY A O 1
ATOM 579 N N . MET A 1 117 ? 25.204 16.474 21.821 1.00 41.98 105 MET A N 1
ATOM 580 C CA . MET A 1 117 ? 26.537 17.026 21.741 1.00 42.43 105 MET A CA 1
ATOM 581 C C . MET A 1 117 ? 27.225 16.845 23.074 1.00 41.17 105 MET A C 1
ATOM 582 O O . MET A 1 117 ? 26.679 17.235 24.092 1.00 43.26 105 MET A O 1
ATOM 587 N N . ASP A 1 118 ? 28.458 16.333 23.055 1.00 44.23 106 ASP A N 1
ATOM 588 C CA . ASP A 1 118 ? 29.282 16.193 24.256 1.00 42.63 106 ASP A CA 1
ATOM 589 C C . ASP A 1 118 ? 29.936 17.541 24.656 1.00 39.76 106 ASP A C 1
ATOM 590 O O . ASP A 1 118 ? 29.879 18.533 23.932 1.00 39.82 106 ASP A O 1
ATOM 595 N N . ALA A 1 119 ? 30.591 17.547 25.799 1.00 38.65 107 ALA A N 1
ATOM 596 C CA . ALA A 1 119 ? 31.125 18.763 26.355 1.00 38.43 107 ALA A CA 1
ATOM 597 C C . ALA A 1 119 ? 32.128 19.441 25.449 1.00 42.10 107 ALA A C 1
ATOM 598 O O . ALA A 1 119 ? 32.104 20.663 25.258 1.00 44.78 107 ALA A O 1
ATOM 600 N N A LYS A 1 120 ? 33.015 18.647 24.894 0.50 45.12 108 LYS A N 1
ATOM 601 N N B LYS A 1 120 ? 33.023 18.643 24.888 0.50 43.95 108 LYS A N 1
ATOM 602 C CA A LYS A 1 120 ? 34.080 19.162 24.078 0.50 47.74 108 LYS A CA 1
ATOM 603 C CA B LYS A 1 120 ? 34.093 19.136 24.030 0.50 45.71 108 LYS A CA 1
ATOM 604 C C A LYS A 1 120 ? 33.549 19.807 22.790 0.50 46.10 108 LYS A C 1
ATOM 605 C C B LYS A 1 120 ? 33.538 19.812 22.790 0.50 44.96 108 LYS A C 1
ATOM 606 O O A LYS A 1 120 ? 33.850 20.961 22.511 0.50 45.04 108 LYS A O 1
ATOM 607 O O B LYS A 1 120 ? 33.840 20.967 22.516 0.50 44.07 108 LYS A O 1
ATOM 618 N N . ALA A 1 121 ? 32.726 19.074 22.042 1.00 45.29 109 ALA A N 1
ATOM 619 C CA . ALA A 1 121 ? 32.105 19.601 20.825 1.00 45.10 109 ALA A CA 1
ATOM 620 C C . ALA A 1 121 ? 31.345 20.873 21.165 1.00 43.46 109 ALA A C 1
ATOM 621 O O . ALA A 1 121 ? 31.537 21.915 20.534 1.00 44.54 109 ALA A O 1
ATOM 623 N N . PHE A 1 122 ? 30.521 20.784 22.212 1.00 41.20 110 PHE A N 1
ATOM 624 C CA . PHE A 1 122 ? 29.765 21.927 22.697 1.00 40.18 110 PHE A CA 1
ATOM 625 C C . PHE A 1 122 ? 30.631 23.142 23.084 1.00 39.19 110 PHE A C 1
ATOM 626 O O . PHE A 1 122 ? 30.241 24.276 22.852 1.00 37.69 110 PHE A O 1
ATOM 634 N N . THR A 1 123 ? 31.757 22.911 23.723 1.00 39.68 111 THR A N 1
ATOM 635 C CA . THR A 1 123 ? 32.652 24.014 24.094 1.00 43.12 111 THR A CA 1
ATOM 636 C C . THR A 1 123 ? 33.244 24.680 22.854 1.00 48.37 111 THR A C 1
ATOM 637 O O . THR A 1 123 ? 33.274 25.903 22.729 1.00 50.07 111 THR A O 1
ATOM 641 N N . GLN A 1 124 ? 33.696 23.844 21.931 1.00 56.32 112 GLN A N 1
ATOM 642 C CA . GLN A 1 124 ? 34.298 24.288 20.670 1.00 61.30 112 GLN A CA 1
ATOM 643 C C . GLN A 1 124 ? 33.309 25.152 19.887 1.00 55.67 112 GLN A C 1
ATOM 644 O O . GLN A 1 124 ? 33.631 26.264 19.460 1.00 51.33 112 GLN A O 1
ATOM 650 N N . LEU A 1 125 ? 32.106 24.619 19.708 1.00 50.23 113 LEU A N 1
ATOM 651 C CA . LEU A 1 125 ? 31.091 25.295 18.949 1.00 51.20 113 LEU A CA 1
ATOM 652 C C . LEU A 1 125 ? 30.654 26.606 19.599 1.00 49.19 113 LEU A C 1
ATOM 653 O O . LEU A 1 125 ? 30.389 27.573 18.904 1.00 47.54 113 LEU A O 1
ATOM 658 N N . SER A 1 126 ? 30.609 26.652 20.926 1.00 48.87 114 SER A N 1
ATOM 659 C CA . SER A 1 126 ? 30.174 27.851 21.638 1.00 49.93 114 SER A CA 1
ATOM 660 C C . SER A 1 126 ? 31.173 28.985 21.571 1.00 51.59 114 SER A C 1
ATOM 661 O O . SER A 1 126 ? 30.806 30.165 21.625 1.00 48.96 114 SER A O 1
ATOM 664 N N . ASN A 1 127 ? 32.448 28.633 21.509 1.00 56.10 115 ASN A N 1
ATOM 665 C CA . ASN A 1 127 ? 33.514 29.647 21.422 1.00 57.48 115 ASN A CA 1
ATOM 666 C C . ASN A 1 127 ? 33.564 30.316 20.067 1.00 58.40 115 ASN A C 1
ATOM 667 O O . ASN A 1 127 ? 33.956 31.475 19.982 1.00 56.30 115 ASN A O 1
ATOM 672 N N . ASN A 1 128 ? 33.108 29.593 19.033 1.00 64.19 116 ASN A N 1
ATOM 673 C CA . ASN A 1 128 ? 33.128 30.069 17.639 1.00 67.23 116 ASN A CA 1
ATOM 674 C C . ASN A 1 128 ? 31.829 30.681 17.154 1.00 64.33 116 ASN A C 1
ATOM 675 O O . ASN A 1 128 ? 31.712 31.015 15.982 1.00 68.32 116 ASN A O 1
ATOM 680 N N . LEU A 1 129 ? 30.860 30.847 18.034 1.00 62.67 117 LEU A N 1
ATOM 681 C CA . LEU A 1 129 ? 29.548 31.279 17.580 1.00 65.86 117 LEU A CA 1
ATOM 682 C C . LEU A 1 129 ? 29.396 32.674 17.072 1.00 73.77 117 LEU A C 1
ATOM 683 O O . LEU A 1 129 ? 28.770 32.857 16.017 1.00 90.90 117 LEU A O 1
ATOM 688 N N . ASP A 1 130 ? 29.905 33.666 17.794 1.00 77.81 118 ASP A N 1
ATOM 689 C CA . ASP A 1 130 ? 29.742 35.050 17.344 1.00 90.68 118 ASP A CA 1
ATOM 690 C C . ASP A 1 130 ? 28.226 35.319 17.266 1.00 88.46 118 ASP A C 1
ATOM 691 O O . ASP A 1 130 ? 27.653 35.570 16.197 1.00 84.18 118 ASP A O 1
ATOM 696 N N . LEU A 1 131 ? 27.598 35.270 18.432 1.00 93.43 119 LEU A N 1
ATOM 697 C CA . LEU A 1 131 ? 26.153 35.366 18.546 1.00 99.54 119 LEU A CA 1
ATOM 698 C C . LEU A 1 131 ? 25.523 36.787 18.413 1.00 112.43 119 LEU A C 1
ATOM 699 O O . LEU A 1 131 ? 24.317 36.892 18.150 1.00 122.47 119 LEU A O 1
ATOM 704 N N . PRO A 1 132 ? 26.312 37.878 18.576 1.00 113.54 120 PRO A N 1
ATOM 705 C CA . PRO A 1 132 ? 25.642 39.178 18.392 1.00 121.21 120 PRO A CA 1
ATOM 706 C C . PRO A 1 132 ? 25.148 39.373 16.958 1.00 128.71 120 PRO A C 1
ATOM 707 O O . PRO A 1 132 ? 24.044 39.894 16.745 1.00 130.08 120 PRO A O 1
ATOM 711 N N . ARG A 1 133 ? 25.964 38.942 15.996 1.00 134.68 121 ARG A N 1
ATOM 712 C CA . ARG A 1 133 ? 25.622 39.039 14.569 1.00 136.99 121 ARG A CA 1
ATOM 713 C C . ARG A 1 133 ? 24.431 38.134 14.291 1.00 135.60 121 ARG A C 1
ATOM 714 O O . ARG A 1 133 ? 23.447 38.556 13.676 1.00 149.95 121 ARG A O 1
ATOM 722 N N . LEU A 1 134 ? 24.508 36.895 14.761 1.00 123.37 122 LEU A N 1
ATOM 723 C CA . LEU A 1 134 ? 23.406 35.977 14.571 1.00 114.12 122 LEU A CA 1
ATOM 724 C C . LEU A 1 134 ? 22.149 36.528 15.250 1.00 117.71 122 LEU A C 1
ATOM 725 O O . LEU A 1 134 ? 21.216 36.941 14.568 1.00 132.19 122 LEU A O 1
ATOM 730 N N . LEU A 1 135 ? 22.140 36.566 16.581 1.00 111.74 123 LEU A N 1
ATOM 731 C CA . LEU A 1 135 ? 20.997 37.090 17.331 1.00 104.16 123 LEU A CA 1
ATOM 732 C C . LEU A 1 135 ? 21.059 38.620 17.415 1.00 96.29 123 LEU A C 1
ATOM 733 O O . LEU A 1 135 ? 20.617 39.326 16.504 1.00 84.72 123 LEU A O 1
ATOM 738 N N . ASP A 1 139 ? 16.435 39.820 9.624 1.00 62.74 127 ASP A N 1
ATOM 739 C CA . ASP A 1 139 ? 15.797 38.496 9.556 1.00 63.78 127 ASP A CA 1
ATOM 740 C C . ASP A 1 139 ? 14.248 38.555 9.612 1.00 65.62 127 ASP A C 1
ATOM 741 O O . ASP A 1 139 ? 13.677 38.980 10.622 1.00 54.74 127 ASP A O 1
ATOM 746 N N . PRO A 1 140 ? 13.567 38.044 8.562 1.00 69.60 128 PRO A N 1
ATOM 747 C CA . PRO A 1 140 ? 12.099 38.232 8.445 1.00 68.42 128 PRO A CA 1
ATOM 748 C C . PRO A 1 140 ? 11.215 37.603 9.540 1.00 66.08 128 PRO A C 1
ATOM 749 O O . PRO A 1 140 ? 10.300 38.260 10.021 1.00 62.61 128 PRO A O 1
ATOM 753 N N . VAL A 1 141 ? 11.496 36.365 9.938 1.00 60.62 129 VAL A N 1
ATOM 754 C CA . VAL A 1 141 ? 10.693 35.703 10.953 1.00 55.02 129 VAL A CA 1
ATOM 755 C C . VAL A 1 141 ? 10.675 36.499 12.244 1.00 52.70 129 VAL A C 1
ATOM 756 O O . VAL A 1 141 ? 9.621 36.755 12.813 1.00 55.30 129 VAL A O 1
ATOM 760 N N . THR A 1 142 ? 11.845 36.870 12.715 1.00 50.26 130 THR A N 1
ATOM 761 C CA . THR A 1 142 ? 11.937 37.683 13.903 1.00 52.44 130 THR A CA 1
ATOM 762 C C . THR A 1 142 ? 11.144 38.955 13.723 1.00 48.09 130 THR A C 1
ATOM 763 O O . THR A 1 142 ? 10.357 39.330 14.574 1.00 53.12 130 THR A O 1
ATOM 767 N N . ALA A 1 143 ? 11.367 39.612 12.603 1.00 43.81 131 ALA A N 1
ATOM 768 C CA . ALA A 1 143 ? 10.735 40.865 12.333 1.00 42.50 131 ALA A CA 1
ATOM 769 C C . ALA A 1 143 ? 9.245 40.696 12.385 1.00 42.33 131 ALA A C 1
ATOM 770 O O . ALA A 1 143 ? 8.539 41.491 12.982 1.00 41.86 131 ALA A O 1
ATOM 772 N N . TRP A 1 144 ? 8.757 39.661 11.734 1.00 42.34 132 TRP A N 1
ATOM 773 C CA . TRP A 1 144 ? 7.336 39.418 11.723 1.00 45.29 132 TRP A CA 1
ATOM 774 C C . TRP A 1 144 ? 6.766 39.294 13.134 1.00 47.46 132 TRP A C 1
ATOM 775 O O . TRP A 1 144 ? 5.648 39.763 13.405 1.00 51.43 132 TRP A O 1
ATOM 786 N N . LEU A 1 145 ? 7.517 38.664 14.025 1.00 44.44 133 LEU A N 1
ATOM 787 C CA . LEU A 1 145 ? 7.059 38.524 15.363 1.00 47.27 133 LEU A CA 1
ATOM 788 C C . LEU A 1 145 ? 6.836 39.841 16.069 1.00 53.63 133 LEU A C 1
ATOM 789 O O . LEU A 1 145 ? 5.868 39.954 16.818 1.00 60.69 133 LEU A O 1
ATOM 794 N N . GLN A 1 146 ? 7.676 40.850 15.841 1.00 60.78 134 GLN A N 1
ATOM 795 C CA . GLN A 1 146 ? 7.384 42.169 16.456 1.00 70.25 134 GLN A CA 1
ATOM 796 C C . GLN A 1 146 ? 6.114 42.791 15.886 1.00 70.32 134 GLN A C 1
ATOM 797 O O . GLN A 1 146 ? 5.212 43.148 16.640 1.00 75.44 134 GLN A O 1
ATOM 803 N N . GLU A 1 147 ? 6.011 42.858 14.562 1.00 71.38 135 GLU A N 1
ATOM 804 C CA . GLU A 1 147 ? 4.859 43.504 13.926 1.00 72.36 135 GLU A CA 1
ATOM 805 C C . GLU A 1 147 ? 3.524 42.807 14.187 1.00 63.05 135 GLU A C 1
ATOM 806 O O . GLU A 1 147 ? 2.513 43.470 14.422 1.00 61.58 135 GLU A O 1
ATOM 812 N N . ALA A 1 148 ? 3.536 41.485 14.224 1.00 54.51 136 ALA A N 1
ATOM 813 C CA . ALA A 1 148 ? 2.307 40.704 14.337 1.00 52.25 136 ALA A CA 1
ATOM 814 C C . ALA A 1 148 ? 1.835 40.405 15.758 1.00 54.51 136 ALA A C 1
ATOM 815 O O . ALA A 1 148 ? 0.756 39.813 15.960 1.00 50.06 136 ALA A O 1
ATOM 817 N N . SER A 1 149 ? 2.638 40.792 16.738 1.00 54.31 137 SER A N 1
ATOM 818 C CA . SER A 1 149 ? 2.343 40.463 18.095 1.00 52.76 137 SER A CA 1
ATOM 819 C C . SER A 1 149 ? 0.928 40.861 18.551 1.00 55.58 137 SER A C 1
ATOM 820 O O . SER A 1 149 ? 0.266 40.072 19.224 1.00 52.28 137 SER A O 1
ATOM 823 N N . SER A 1 150 ? 0.451 42.051 18.212 1.00 56.73 138 SER A N 1
ATOM 824 C CA . SER A 1 150 ? -0.895 42.431 18.672 1.00 57.99 138 SER A CA 1
ATOM 825 C C . SER A 1 150 ? -2.015 41.499 18.171 1.00 57.33 138 SER A C 1
ATOM 826 O O . SER A 1 150 ? -2.854 41.002 18.953 1.00 65.54 138 SER A O 1
ATOM 829 N N . GLU A 1 151 ? -2.069 41.323 16.861 1.00 56.58 139 GLU A N 1
ATOM 830 C CA . GLU A 1 151 ? -3.017 40.417 16.228 1.00 59.01 139 GLU A CA 1
ATOM 831 C C . GLU A 1 151 ? -2.994 39.024 16.907 1.00 59.60 139 GLU A C 1
ATOM 832 O O . GLU A 1 151 ? -4.038 38.460 17.267 1.00 60.80 139 GLU A O 1
ATOM 838 N N . LEU A 1 152 ? -1.803 38.499 17.128 1.00 53.78 140 LEU A N 1
ATOM 839 C CA . LEU A 1 152 ? -1.675 37.189 17.716 1.00 52.96 140 LEU A CA 1
ATOM 840 C C . LEU A 1 152 ? -2.219 37.067 19.112 1.00 55.15 140 LEU A C 1
ATOM 841 O O . LEU A 1 152 ? -2.717 35.992 19.514 1.00 56.21 140 LEU A O 1
ATOM 846 N N . GLY A 1 153 ? -2.110 38.147 19.866 1.00 52.25 141 GLY A N 1
ATOM 847 C CA . GLY A 1 153 ? -2.554 38.128 21.231 1.00 53.39 141 GLY A CA 1
ATOM 848 C C . GLY A 1 153 ? -4.057 38.040 21.259 1.00 52.92 141 GLY A C 1
ATOM 849 O O . GLY A 1 153 ? -4.620 37.213 21.964 1.00 51.63 141 GLY A O 1
ATOM 850 N N . LYS A 1 154 ? -4.697 38.892 20.466 1.00 51.71 142 LYS A N 1
ATOM 851 C CA . LYS A 1 154 ? -6.138 38.896 20.405 1.00 54.80 142 LYS A CA 1
ATOM 852 C C . LYS A 1 154 ? -6.699 37.536 19.979 1.00 54.60 142 LYS A C 1
ATOM 853 O O . LYS A 1 154 ? -7.510 36.918 20.685 1.00 51.92 142 LYS A O 1
ATOM 859 N N . LEU A 1 155 ? -6.218 37.056 18.845 1.00 53.33 143 LEU A N 1
ATOM 860 C CA . LEU A 1 155 ? -6.762 35.859 18.268 1.00 51.32 143 LEU A CA 1
ATOM 861 C C . LEU A 1 155 ? -6.762 34.710 19.248 1.00 52.66 143 LEU A C 1
ATOM 862 O O . LEU A 1 155 ? -7.827 34.183 19.600 1.00 50.17 143 LEU A O 1
ATOM 867 N N . VAL A 1 156 ? -5.595 34.410 19.801 1.00 53.02 144 VAL A N 1
ATOM 868 C CA . VAL A 1 156 ? -5.474 33.215 20.657 1.00 52.15 144 VAL A CA 1
ATOM 869 C C . VAL A 1 156 ? -6.251 33.255 21.968 1.00 49.71 144 VAL A C 1
ATOM 870 O O . VAL A 1 156 ? -6.740 32.199 22.434 1.00 45.81 144 VAL A O 1
ATOM 874 N N . ARG A 1 157 ? -6.385 34.452 22.546 1.00 46.09 145 ARG A N 1
ATOM 875 C CA . ARG A 1 157 ? -7.049 34.587 23.838 1.00 47.49 145 ARG A CA 1
ATOM 876 C C . ARG A 1 157 ? -8.566 34.596 23.670 1.00 43.62 145 ARG A C 1
ATOM 877 O O . ARG A 1 157 ? -9.266 34.313 24.606 1.00 43.33 145 ARG A O 1
ATOM 885 N N . SER A 1 158 ? -9.044 34.876 22.456 1.00 43.05 146 SER A N 1
ATOM 886 C CA . SER A 1 158 ? -10.472 35.059 22.175 1.00 41.49 146 SER A CA 1
ATOM 887 C C . SER A 1 158 ? -11.204 33.851 21.600 1.00 39.37 146 SER A C 1
ATOM 888 O O . SER A 1 158 ? -12.363 33.963 21.262 1.00 39.25 146 SER A O 1
ATOM 891 N N . LEU A 1 159 ? -10.532 32.721 21.465 1.00 37.58 147 LEU A N 1
ATOM 892 C CA . LEU A 1 159 ? -11.128 31.558 20.838 1.00 39.38 147 LEU A CA 1
ATOM 893 C C . LEU A 1 159 ? -12.361 30.928 21.609 1.00 42.21 147 LEU A C 1
ATOM 894 O O . LEU A 1 159 ? -12.345 30.720 22.825 1.00 38.68 147 LEU A O 1
ATOM 899 N N . PRO A 1 160 ? -13.439 30.626 20.874 1.00 45.95 148 PRO A N 1
ATOM 900 C CA . PRO A 1 160 ? -14.585 30.008 21.532 1.00 47.74 148 PRO A CA 1
ATOM 901 C C . PRO A 1 160 ? -14.176 28.740 22.278 1.00 49.74 148 PRO A C 1
ATOM 902 O O . PRO A 1 160 ? -14.692 28.452 23.353 1.00 48.39 148 PRO A O 1
ATOM 906 N N . GLY A 1 161 ? -13.230 28.010 21.702 1.00 50.58 149 GLY A N 1
ATOM 907 C CA . GLY A 1 161 ? -12.713 26.812 22.295 1.00 51.25 149 GLY A CA 1
ATOM 908 C C . GLY A 1 161 ? -11.200 26.920 22.395 1.00 51.78 149 GLY A C 1
ATOM 909 O O . GLY A 1 161 ? -10.490 26.997 21.368 1.00 52.13 149 GLY A O 1
ATOM 910 N N . PRO A 1 162 ? -10.699 26.890 23.634 1.00 48.73 150 PRO A N 1
ATOM 911 C CA . PRO A 1 162 ? -9.312 27.012 23.894 1.00 46.19 150 PRO A CA 1
ATOM 912 C C . PRO A 1 162 ? -8.422 26.001 23.137 1.00 53.50 150 PRO A C 1
ATOM 913 O O . PRO A 1 162 ? -8.773 24.823 22.987 1.00 49.52 150 PRO A O 1
ATOM 917 N N . VAL A 1 163 ? -7.264 26.494 22.676 1.00 54.60 151 VAL A N 1
ATOM 918 C CA . VAL A 1 163 ? -6.251 25.675 22.072 1.00 51.86 151 VAL A CA 1
ATOM 919 C C . VAL A 1 163 ? -5.223 25.415 23.187 1.00 48.03 151 VAL A C 1
ATOM 920 O O . VAL A 1 163 ? -5.305 25.947 24.319 1.00 42.04 151 VAL A O 1
ATOM 924 N N . GLY A 1 164 ? -4.215 24.648 22.826 1.00 47.53 152 GLY A N 1
ATOM 925 C CA . GLY A 1 164 ? -3.182 24.244 23.764 1.00 45.54 152 GLY A CA 1
ATOM 926 C C . GLY A 1 164 ? -2.197 25.309 24.200 1.00 40.82 152 GLY A C 1
ATOM 927 O O . GLY A 1 164 ? -1.912 25.410 25.368 1.00 39.91 152 GLY A O 1
ATOM 928 N N . ASN A 1 165 ? -1.671 26.082 23.252 1.00 38.09 153 ASN A N 1
ATOM 929 C CA . ASN A 1 165 ? -0.624 27.096 23.503 1.00 35.82 153 ASN A CA 1
ATOM 930 C C . ASN A 1 165 ? -0.438 27.918 22.238 1.00 32.98 153 ASN A C 1
ATOM 931 O O . ASN A 1 165 ? -0.652 27.439 21.142 1.00 33.20 153 ASN A O 1
ATOM 936 N N . ILE A 1 166 ? -0.085 29.169 22.387 1.00 32.26 154 ILE A N 1
ATOM 937 C CA . ILE A 1 166 ? 0.164 30.000 21.225 1.00 32.33 154 ILE A CA 1
ATOM 938 C C . ILE A 1 166 ? 1.256 29.406 20.319 1.00 32.84 154 ILE A C 1
ATOM 939 O O . ILE A 1 166 ? 1.285 29.681 19.140 1.00 34.45 154 ILE A O 1
ATOM 944 N N . SER A 1 167 ? 2.114 28.542 20.844 1.00 32.44 155 SER A N 1
ATOM 945 C CA . SER A 1 167 ? 3.002 27.775 19.968 1.00 33.96 155 SER A CA 1
ATOM 946 C C . SER A 1 167 ? 2.284 27.066 18.819 1.00 35.07 155 SER A C 1
ATOM 947 O O . SER A 1 167 ? 2.820 26.926 17.723 1.00 40.79 155 SER A O 1
ATOM 950 N N . GLN A 1 168 ? 1.074 26.602 19.054 1.00 36.70 156 GLN A N 1
ATOM 951 C CA . GLN A 1 168 ? 0.331 25.905 18.005 1.00 37.97 156 GLN A CA 1
ATOM 952 C C . GLN A 1 168 ? -0.020 26.798 16.827 1.00 37.04 156 GLN A C 1
ATOM 953 O O . GLN A 1 168 ? 0.080 26.402 15.668 1.00 40.00 156 GLN A O 1
ATOM 959 N N . LEU A 1 169 ? -0.367 28.027 17.118 1.00 37.83 157 LEU A N 1
ATOM 960 C CA . LEU A 1 169 ? -0.571 28.999 16.073 1.00 41.38 157 LEU A CA 1
ATOM 961 C C . LEU A 1 169 ? 0.697 29.304 15.309 1.00 38.86 157 LEU A C 1
ATOM 962 O O . LEU A 1 169 ? 0.660 29.376 14.115 1.00 40.12 157 LEU A O 1
ATOM 967 N N . LEU A 1 170 ? 1.811 29.503 16.018 1.00 36.83 158 LEU A N 1
ATOM 968 C CA . LEU A 1 170 ? 3.074 29.900 15.406 1.00 36.02 158 LEU A CA 1
ATOM 969 C C . LEU A 1 170 ? 3.596 28.812 14.532 1.00 39.09 158 LEU A C 1
ATOM 970 O O . LEU A 1 170 ? 4.123 29.069 13.433 1.00 40.47 158 LEU A O 1
ATOM 975 N N . LEU A 1 171 ? 3.468 27.584 15.023 1.00 40.75 159 LEU A N 1
ATOM 976 C CA . LEU A 1 171 ? 3.830 26.414 14.238 1.00 41.21 159 LEU A CA 1
ATOM 977 C C . LEU A 1 171 ? 3.232 26.527 12.847 1.00 43.83 159 LEU A C 1
ATOM 978 O O . LEU A 1 171 ? 3.948 26.453 11.879 1.00 47.82 159 LEU A O 1
ATOM 983 N N . THR A 1 172 ? 1.919 26.761 12.746 1.00 47.27 160 THR A N 1
ATOM 984 C CA . THR A 1 172 ? 1.271 26.789 11.430 1.00 48.07 160 THR A CA 1
ATOM 985 C C . THR A 1 172 ? 1.400 28.115 10.693 1.00 49.24 160 THR A C 1
ATOM 986 O O . THR A 1 172 ? 1.199 28.144 9.502 1.00 51.31 160 THR A O 1
ATOM 990 N N . LEU A 1 173 ? 1.724 29.199 11.384 1.00 49.02 161 LEU A N 1
ATOM 991 C CA . LEU A 1 173 ? 1.958 30.496 10.715 1.00 50.55 161 LEU A CA 1
ATOM 992 C C . LEU A 1 173 ? 3.401 30.672 10.258 1.00 49.85 161 LEU A C 1
ATOM 993 O O . LEU A 1 173 ? 3.669 31.437 9.337 1.00 41.88 161 LEU A O 1
ATOM 998 N N . LEU A 1 174 ? 4.327 29.993 10.920 1.00 49.96 162 LEU A N 1
ATOM 999 C CA . LEU A 1 174 ? 5.742 30.151 10.600 1.00 49.92 162 LEU A CA 1
ATOM 1000 C C . LEU A 1 174 ? 6.431 28.835 10.302 1.00 47.89 162 LEU A C 1
ATOM 1001 O O . LEU A 1 174 ? 7.402 28.513 10.946 1.00 46.44 162 LEU A O 1
ATOM 1006 N N . PRO A 1 175 ? 5.907 28.060 9.350 1.00 53.56 163 PRO A N 1
ATOM 1007 C CA . PRO A 1 175 ? 6.569 26.815 8.981 1.00 57.78 163 PRO A CA 1
ATOM 1008 C C . PRO A 1 175 ? 7.850 27.119 8.230 1.00 63.14 163 PRO A C 1
ATOM 1009 O O . PRO A 1 175 ? 8.013 28.227 7.696 1.00 60.49 163 PRO A O 1
ATOM 1013 N N . ARG A 1 176 ? 8.730 26.142 8.113 1.00 67.03 164 ARG A N 1
ATOM 1014 C CA . ARG A 1 176 ? 9.974 26.402 7.380 1.00 75.34 164 ARG A CA 1
ATOM 1015 C C . ARG A 1 176 ? 9.813 27.167 6.028 1.00 70.09 164 ARG A C 1
ATOM 1016 O O . ARG A 1 176 ? 10.072 26.654 4.929 1.00 65.62 164 ARG A O 1
ATOM 1024 N N . GLN A 1 182 ? 18.777 32.303 7.220 1.00 83.20 170 GLN A N 1
ATOM 1025 C CA . GLN A 1 182 ? 18.403 31.949 8.596 1.00 73.53 170 GLN A CA 1
ATOM 1026 C C . GLN A 1 182 ? 19.625 31.350 9.285 1.00 65.57 170 GLN A C 1
ATOM 1027 O O . GLN A 1 182 ? 19.588 30.236 9.762 1.00 64.05 170 GLN A O 1
ATOM 1033 N N . PRO A 1 183 ? 20.727 32.093 9.329 1.00 60.50 171 PRO A N 1
ATOM 1034 C CA . PRO A 1 183 ? 21.983 31.566 9.858 1.00 62.59 171 PRO A CA 1
ATOM 1035 C C . PRO A 1 183 ? 21.882 30.684 11.104 1.00 57.25 171 PRO A C 1
ATOM 1036 O O . PRO A 1 183 ? 22.436 29.581 11.145 1.00 56.35 171 PRO A O 1
ATOM 1040 N N . LEU A 1 184 ? 21.172 31.172 12.101 1.00 57.90 172 LEU A N 1
ATOM 1041 C CA . LEU A 1 184 ? 21.106 30.507 13.384 1.00 55.49 172 LEU A CA 1
ATOM 1042 C C . LEU A 1 184 ? 20.377 29.183 13.313 1.00 52.56 172 LEU A C 1
ATOM 1043 O O . LEU A 1 184 ? 20.855 28.166 13.761 1.00 49.99 172 LEU A O 1
ATOM 1048 N N . GLU A 1 185 ? 19.204 29.213 12.737 1.00 48.24 173 GLU A N 1
ATOM 1049 C CA . GLU A 1 185 ? 18.386 28.056 12.616 1.00 48.74 173 GLU A CA 1
ATOM 1050 C C . GLU A 1 185 ? 19.061 26.935 11.799 1.00 50.56 173 GLU A C 1
ATOM 1051 O O . GLU A 1 185 ? 18.870 25.732 12.075 1.00 50.88 173 GLU A O 1
ATOM 1057 N N . ASP A 1 186 ? 19.886 27.330 10.830 1.00 50.52 174 ASP A N 1
ATOM 1058 C CA . ASP A 1 186 ? 20.620 26.395 9.977 1.00 51.94 174 ASP A CA 1
ATOM 1059 C C . ASP A 1 186 ? 21.773 25.751 10.751 1.00 52.15 174 ASP A C 1
ATOM 1060 O O . ASP A 1 186 ? 21.907 24.515 10.794 1.00 48.24 174 ASP A O 1
ATOM 1065 N N . LEU A 1 187 ? 22.615 26.593 11.349 1.00 48.47 175 LEU A N 1
ATOM 1066 C CA . LEU A 1 187 ? 23.683 26.111 12.192 1.00 49.60 175 LEU A CA 1
ATOM 1067 C C . LEU A 1 187 ? 23.138 25.068 13.176 1.00 49.93 175 LEU A C 1
ATOM 1068 O O . LEU A 1 187 ? 23.628 23.947 13.239 1.00 48.55 175 LEU A O 1
ATOM 1073 N N . ILE A 1 188 ? 22.111 25.445 13.930 1.00 49.25 176 ILE A N 1
ATOM 1074 C CA . ILE A 1 188 ? 21.504 24.535 14.876 1.00 48.88 176 ILE A CA 1
ATOM 1075 C C . ILE A 1 188 ? 21.052 23.264 14.163 1.00 47.92 176 ILE A C 1
ATOM 1076 O O . ILE A 1 188 ? 21.345 22.156 14.610 1.00 46.94 176 ILE A O 1
ATOM 1081 N N . ARG A 1 189 ? 20.332 23.418 13.065 1.00 49.46 177 ARG A N 1
ATOM 1082 C CA . ARG A 1 189 ? 19.799 22.258 12.372 1.00 51.93 177 ARG A CA 1
ATOM 1083 C C . ARG A 1 189 ? 20.882 21.323 11.830 1.00 51.53 177 ARG A C 1
ATOM 1084 O O . ARG A 1 189 ? 20.724 20.098 11.903 1.00 48.18 177 ARG A O 1
ATOM 1092 N N . ASN A 1 190 ? 21.974 21.884 11.307 1.00 46.52 178 ASN A N 1
ATOM 1093 C CA . ASN A 1 190 ? 23.077 21.060 10.810 1.00 48.64 178 ASN A CA 1
ATOM 1094 C C . ASN A 1 190 ? 23.748 20.320 11.954 1.00 44.48 178 ASN A C 1
ATOM 1095 O O . ASN A 1 190 ? 23.953 19.100 11.887 1.00 42.99 178 ASN A O 1
ATOM 1100 N N . GLU A 1 191 ? 24.082 21.056 12.996 1.00 42.75 179 GLU A N 1
ATOM 1101 C CA . GLU A 1 191 ? 24.793 20.495 14.132 1.00 44.58 179 GLU A CA 1
ATOM 1102 C C . GLU A 1 191 ? 23.994 19.407 14.856 1.00 46.39 179 GLU A C 1
ATOM 1103 O O . GLU A 1 191 ? 24.568 18.379 15.254 1.00 52.58 179 GLU A O 1
ATOM 1109 N N . SER A 1 192 ? 22.683 19.591 15.009 1.00 44.53 180 SER A N 1
ATOM 1110 C CA . SER A 1 192 ? 21.856 18.552 15.657 1.00 44.44 180 SER A CA 1
ATOM 1111 C C . SER A 1 192 ? 21.765 17.289 14.790 1.00 42.78 180 SER A C 1
ATOM 1112 O O . SER A 1 192 ? 21.904 16.167 15.287 1.00 39.63 180 SER A O 1
ATOM 1115 N N . ARG A 1 193 ? 21.568 17.487 13.488 1.00 47.22 181 ARG A N 1
ATOM 1116 C CA . ARG A 1 193 ? 21.557 16.377 12.490 1.00 47.27 181 ARG A CA 1
ATOM 1117 C C . ARG A 1 193 ? 22.846 15.539 12.597 1.00 49.90 181 ARG A C 1
ATOM 1118 O O . ARG A 1 193 ? 22.790 14.313 12.827 1.00 48.37 181 ARG A O 1
ATOM 1126 N N . GLN A 1 194 ? 23.999 16.202 12.425 1.00 48.59 182 GLN A N 1
ATOM 1127 C CA . GLN A 1 194 ? 25.287 15.525 12.448 1.00 49.27 182 GLN A CA 1
ATOM 1128 C C . GLN A 1 194 ? 25.410 14.730 13.727 1.00 48.28 182 GLN A C 1
ATOM 1129 O O . GLN A 1 194 ? 25.550 13.503 13.691 1.00 46.89 182 GLN A O 1
ATOM 1135 N N . SER A 1 195 ? 25.232 15.423 14.850 1.00 46.83 183 SER A N 1
ATOM 1136 C CA . SER A 1 195 ? 25.285 14.803 16.182 1.00 44.40 183 SER A CA 1
ATOM 1137 C C . SER A 1 195 ? 24.374 13.609 16.302 1.00 42.70 183 SER A C 1
ATOM 1138 O O . SER A 1 195 ? 24.811 12.551 16.726 1.00 43.12 183 SER A O 1
ATOM 1141 N N . ILE A 1 196 ? 23.122 13.763 15.887 1.00 40.88 184 ILE A N 1
ATOM 1142 C CA . ILE A 1 196 ? 22.153 12.671 15.965 1.00 40.25 184 ILE A CA 1
ATOM 1143 C C . ILE A 1 196 ? 22.533 11.479 15.097 1.00 45.14 184 ILE A C 1
ATOM 1144 O O . ILE A 1 196 ? 22.485 10.326 15.533 1.00 44.71 184 ILE A O 1
ATOM 1149 N N . LEU A 1 197 ? 22.914 11.746 13.853 1.00 48.83 185 LEU A N 1
ATOM 1150 C CA . LEU A 1 197 ? 23.306 10.663 12.952 1.00 48.26 185 LEU A CA 1
ATOM 1151 C C . LEU A 1 197 ? 24.462 9.863 13.535 1.00 50.10 185 LEU A C 1
ATOM 1152 O O . LEU A 1 197 ? 24.406 8.628 13.580 1.00 54.89 185 LEU A O 1
ATOM 1157 N N . ALA A 1 198 ? 25.501 10.567 13.975 1.00 49.60 186 ALA A N 1
ATOM 1158 C CA . ALA A 1 198 ? 26.648 9.929 14.594 1.00 48.93 186 ALA A CA 1
ATOM 1159 C C . ALA A 1 198 ? 26.147 8.985 15.691 1.00 49.50 186 ALA A C 1
ATOM 1160 O O . ALA A 1 198 ? 26.492 7.811 15.714 1.00 53.02 186 ALA A O 1
ATOM 1162 N N . HIS A 1 199 ? 25.305 9.490 16.581 1.00 50.40 187 HIS A N 1
ATOM 1163 C CA . HIS A 1 199 ? 24.807 8.662 17.676 1.00 51.31 187 HIS A CA 1
ATOM 1164 C C . HIS A 1 199 ? 24.026 7.477 17.151 1.00 51.59 187 HIS A C 1
ATOM 1165 O O . HIS A 1 199 ? 24.246 6.363 17.575 1.00 49.29 187 HIS A O 1
ATOM 1172 N N . ILE A 1 200 ? 23.131 7.706 16.205 1.00 56.23 188 ILE A N 1
ATOM 1173 C CA . ILE A 1 200 ? 22.375 6.595 15.634 1.00 58.23 188 ILE A CA 1
ATOM 1174 C C . ILE A 1 200 ? 23.342 5.549 15.101 1.00 62.22 188 ILE A C 1
ATOM 1175 O O . ILE A 1 200 ? 23.149 4.354 15.363 1.00 63.35 188 ILE A O 1
ATOM 1180 N N . ALA A 1 201 ? 24.396 5.994 14.393 1.00 59.25 189 ALA A N 1
ATOM 1181 C CA . ALA A 1 201 ? 25.392 5.069 13.817 1.00 64.09 189 ALA A CA 1
ATOM 1182 C C . ALA A 1 201 ? 26.124 4.236 14.876 1.00 66.80 189 ALA A C 1
ATOM 1183 O O . ALA A 1 201 ? 26.500 3.086 14.624 1.00 74.78 189 ALA A O 1
ATOM 1185 N N . GLY A 1 202 ? 26.317 4.806 16.063 1.00 62.60 190 GLY A N 1
ATOM 1186 C CA . GLY A 1 202 ? 26.992 4.097 17.138 1.00 61.42 190 GLY A CA 1
ATOM 1187 C C . GLY A 1 202 ? 26.186 2.942 17.698 1.00 62.30 190 GLY A C 1
ATOM 1188 O O . GLY A 1 202 ? 26.703 2.150 18.469 1.00 65.00 190 GLY A O 1
ATOM 1189 N N . MET A 1 203 ? 24.926 2.817 17.309 1.00 62.93 191 MET A N 1
ATOM 1190 C CA . MET A 1 203 ? 24.107 1.718 17.817 1.00 68.88 191 MET A CA 1
ATOM 1191 C C . MET A 1 203 ? 24.579 0.363 17.234 1.00 77.90 191 MET A C 1
ATOM 1192 O O . MET A 1 203 ? 25.251 0.322 16.189 1.00 75.30 191 MET A O 1
ATOM 1197 N N . PRO A 1 204 ? 24.244 -0.754 17.918 1.00 82.11 192 PRO A N 1
ATOM 1198 C CA . PRO A 1 204 ? 24.614 -2.034 17.320 1.00 90.03 192 PRO A CA 1
ATOM 1199 C C . PRO A 1 204 ? 23.962 -2.205 15.939 1.00 89.68 192 PRO A C 1
ATOM 1200 O O . PRO A 1 204 ? 22.771 -1.899 15.773 1.00 88.43 192 PRO A O 1
ATOM 1204 N N . PRO A 1 205 ? 24.736 -2.670 14.944 1.00 95.79 193 PRO A N 1
ATOM 1205 C CA . PRO A 1 205 ? 24.097 -2.884 13.643 1.00 95.89 193 PRO A CA 1
ATOM 1206 C C . PRO A 1 205 ? 22.929 -3.875 13.792 1.00 98.97 193 PRO A C 1
ATOM 1207 O O . PRO A 1 205 ? 21.968 -3.822 13.022 1.00 89.60 193 PRO A O 1
ATOM 1211 N N . ALA A 1 206 ? 23.042 -4.744 14.805 1.00 103.12 194 ALA A N 1
ATOM 1212 C CA . ALA A 1 206 ? 22.058 -5.780 15.155 1.00 106.90 194 ALA A CA 1
ATOM 1213 C C . ALA A 1 206 ? 20.608 -5.518 14.704 1.00 102.71 194 ALA A C 1
ATOM 1214 O O . ALA A 1 206 ? 20.251 -5.807 13.566 1.00 99.69 194 ALA A O 1
ATOM 1216 N N . ASN A 1 207 ? 19.772 -4.994 15.590 1.00 100.02 195 ASN A N 1
ATOM 1217 C CA . ASN A 1 207 ? 18.372 -4.790 15.251 1.00 102.80 195 ASN A CA 1
ATOM 1218 C C . ASN A 1 207 ? 18.086 -3.388 14.747 1.00 97.52 195 ASN A C 1
ATOM 1219 O O . ASN A 1 207 ? 17.840 -3.197 13.567 1.00 103.68 195 ASN A O 1
ATOM 1224 N N . ARG A 1 208 ? 18.138 -2.409 15.634 1.00 89.63 196 ARG A N 1
ATOM 1225 C CA . ARG A 1 208 ? 17.805 -1.030 15.281 1.00 87.70 196 ARG A CA 1
ATOM 1226 C C . ARG A 1 208 ? 16.340 -0.931 14.914 1.00 87.53 196 ARG A C 1
ATOM 1227 O O . ARG A 1 208 ? 15.969 -1.226 13.765 1.00 78.39 196 ARG A O 1
ATOM 1235 N N . PRO A 1 209 ? 15.504 -0.481 15.880 1.00 82.76 197 PRO A N 1
ATOM 1236 C CA . PRO A 1 209 ? 14.055 -0.396 15.653 1.00 78.46 197 PRO A CA 1
ATOM 1237 C C . PRO A 1 209 ? 13.733 0.394 14.397 1.00 72.50 197 PRO A C 1
ATOM 1238 O O . PRO A 1 209 ? 14.432 1.357 14.084 1.00 65.74 197 PRO A O 1
ATOM 1242 N N . PRO A 1 210 ? 12.719 -0.045 13.646 1.00 74.58 198 PRO A N 1
ATOM 1243 C CA . PRO A 1 210 ? 12.347 0.694 12.443 1.00 72.58 198 PRO A CA 1
ATOM 1244 C C . PRO A 1 210 ? 12.143 2.169 12.758 1.00 69.05 198 PRO A C 1
ATOM 1245 O O . PRO A 1 210 ? 12.447 3.036 11.934 1.00 65.90 198 PRO A O 1
ATOM 1249 N N . GLU A 1 211 ? 11.640 2.431 13.959 1.00 67.23 199 GLU A N 1
ATOM 1250 C CA . GLU A 1 211 ? 11.421 3.778 14.450 1.00 64.77 199 GLU A CA 1
ATOM 1251 C C . GLU A 1 211 ? 12.616 4.709 14.229 1.00 63.70 199 GLU A C 1
ATOM 1252 O O . GLU A 1 211 ? 12.454 5.823 13.668 1.00 53.30 199 GLU A O 1
ATOM 1258 N N . VAL A 1 212 ? 13.809 4.247 14.646 1.00 58.16 200 VAL A N 1
ATOM 1259 C CA . VAL A 1 212 ? 14.988 5.092 14.571 1.00 56.78 200 VAL A CA 1
ATOM 1260 C C . VAL A 1 212 ? 15.571 5.156 13.171 1.00 55.59 200 VAL A C 1
ATOM 1261 O O . VAL A 1 212 ? 15.942 6.248 12.700 1.00 54.93 200 VAL A O 1
ATOM 1265 N N . THR A 1 213 ? 15.615 4.025 12.482 1.00 55.01 201 THR A N 1
ATOM 1266 C CA . THR A 1 213 ? 16.204 4.011 11.169 1.00 55.65 201 THR A CA 1
ATOM 1267 C C . THR A 1 213 ? 15.426 4.984 10.255 1.00 52.08 201 THR A C 1
ATOM 1268 O O . THR A 1 213 ? 16.022 5.700 9.450 1.00 49.47 201 THR A O 1
ATOM 1272 N N . ALA A 1 214 ? 14.111 5.067 10.434 1.00 51.62 202 ALA A N 1
ATOM 1273 C CA . ALA A 1 214 ? 13.289 6.003 9.637 1.00 51.91 202 ALA A CA 1
ATOM 1274 C C . ALA A 1 214 ? 13.614 7.467 9.951 1.00 52.75 202 ALA A C 1
ATOM 1275 O O . ALA A 1 214 ? 13.538 8.321 9.066 1.00 57.42 202 ALA A O 1
ATOM 1277 N N . ILE A 1 215 ? 13.952 7.773 11.207 1.00 54.17 203 ILE A N 1
ATOM 1278 C CA . ILE A 1 215 ? 14.391 9.145 11.546 1.00 52.58 203 ILE A CA 1
ATOM 1279 C C . ILE A 1 215 ? 15.715 9.400 10.807 1.00 52.43 203 ILE A C 1
ATOM 1280 O O . ILE A 1 215 ? 15.912 10.445 10.215 1.00 51.81 203 ILE A O 1
ATOM 1285 N N . ALA A 1 216 ? 16.606 8.409 10.848 1.00 54.69 204 ALA A N 1
ATOM 1286 C CA . ALA A 1 216 ? 17.921 8.485 10.203 1.00 55.86 204 ALA A CA 1
ATOM 1287 C C . ALA A 1 216 ? 17.831 8.796 8.723 1.00 57.61 204 ALA A C 1
ATOM 1288 O O . ALA A 1 216 ? 18.610 9.606 8.192 1.00 57.08 204 ALA A O 1
ATOM 1290 N N . GLU A 1 217 ? 16.882 8.158 8.054 1.00 58.47 205 GLU A N 1
ATOM 1291 C CA . GLU A 1 217 ? 16.701 8.378 6.620 1.00 64.94 205 GLU A CA 1
ATOM 1292 C C . GLU A 1 217 ? 16.242 9.793 6.364 1.00 61.98 205 GLU A C 1
ATOM 1293 O O . GLU A 1 217 ? 16.849 10.533 5.589 1.00 59.70 205 GLU A O 1
ATOM 1299 N N . ARG A 1 218 ? 15.167 10.159 7.049 1.00 61.52 206 ARG A N 1
ATOM 1300 C CA . ARG A 1 218 ? 14.573 11.476 6.917 1.00 58.77 206 ARG A CA 1
ATOM 1301 C C . ARG A 1 218 ? 15.615 12.569 7.124 1.00 53.90 206 ARG A C 1
ATOM 1302 O O . ARG A 1 218 ? 15.620 13.566 6.415 1.00 53.50 206 ARG A O 1
ATOM 1310 N N . LEU A 1 219 ? 16.516 12.363 8.071 1.00 52.21 207 LEU A N 1
ATOM 1311 C CA . LEU A 1 219 ? 17.539 13.362 8.375 1.00 54.00 207 LEU A CA 1
ATOM 1312 C C . LEU A 1 219 ? 18.672 13.419 7.350 1.00 58.01 207 LEU A C 1
ATOM 1313 O O . LEU A 1 219 ? 19.168 14.496 7.031 1.00 52.44 207 LEU A O 1
ATOM 1318 N N . SER A 1 220 ? 19.058 12.246 6.834 1.00 67.21 208 SER A N 1
ATOM 1319 C CA . SER A 1 220 ? 20.124 12.132 5.826 1.00 65.48 208 SER A CA 1
ATOM 1320 C C . SER A 1 220 ? 19.811 12.997 4.630 1.00 69.13 208 SER A C 1
ATOM 1321 O O . SER A 1 220 ? 20.641 13.807 4.215 1.00 79.27 208 SER A O 1
ATOM 1324 N N . ALA A 1 221 ? 18.609 12.834 4.089 1.00 68.56 209 ALA A N 1
ATOM 1325 C CA . ALA A 1 221 ? 18.151 13.648 2.968 1.00 71.11 209 ALA A CA 1
ATOM 1326 C C . ALA A 1 221 ? 18.452 15.124 3.222 1.00 72.10 209 ALA A C 1
ATOM 1327 O O . ALA A 1 221 ? 19.093 15.806 2.411 1.00 80.46 209 ALA A O 1
ATOM 1329 N N . GLY A 1 222 ? 18.037 15.599 4.380 1.00 68.05 210 GLY A N 1
ATOM 1330 C CA . GLY A 1 222 ? 18.220 16.998 4.716 1.00 64.58 210 GLY A CA 1
ATOM 1331 C C . GLY A 1 222 ? 17.141 17.564 5.608 1.00 59.55 210 GLY A C 1
ATOM 1332 O O . GLY A 1 222 ? 17.079 18.771 5.769 1.00 60.23 210 GLY A O 1
ATOM 1333 N N . GLY A 1 223 ? 16.285 16.700 6.170 1.00 55.15 211 GLY A N 1
ATOM 1334 C CA . GLY A 1 223 ? 15.234 17.118 7.100 1.00 51.30 211 GLY A CA 1
ATOM 1335 C C . GLY A 1 223 ? 15.817 17.405 8.473 1.00 47.29 211 GLY A C 1
ATOM 1336 O O . GLY A 1 223 ? 16.821 16.835 8.866 1.00 48.30 211 GLY A O 1
ATOM 1337 N N . GLY A 1 224 ? 15.219 18.328 9.194 1.00 47.74 212 GLY A N 1
ATOM 1338 C CA . GLY A 1 224 ? 15.722 18.693 10.515 1.00 45.86 212 GLY A CA 1
ATOM 1339 C C . GLY A 1 224 ? 15.062 17.853 11.573 1.00 43.14 212 GLY A C 1
ATOM 1340 O O . GLY A 1 224 ? 14.003 17.288 11.342 1.00 46.88 212 GLY A O 1
ATOM 1341 N N . ALA A 1 225 ? 15.683 17.752 12.736 1.00 40.67 213 ALA A N 1
ATOM 1342 C CA . ALA A 1 225 ? 15.066 17.019 13.838 1.00 42.73 213 ALA A CA 1
ATOM 1343 C C . ALA A 1 225 ? 13.849 17.771 14.413 1.00 41.78 213 ALA A C 1
ATOM 1344 O O . ALA A 1 225 ? 13.847 19.011 14.501 1.00 39.58 213 ALA A O 1
ATOM 1346 N N . THR A 1 226 ? 12.820 17.009 14.767 1.00 39.54 214 THR A N 1
ATOM 1347 C CA . THR A 1 226 ? 11.660 17.559 15.438 1.00 38.66 214 THR A CA 1
ATOM 1348 C C . THR A 1 226 ? 11.680 17.113 16.874 1.00 37.64 214 THR A C 1
ATOM 1349 O O . THR A 1 226 ? 12.482 16.265 17.260 1.00 42.11 214 THR A O 1
ATOM 1353 N N . PHE A 1 227 ? 10.779 17.675 17.665 1.00 32.80 215 PHE A N 1
ATOM 1354 C CA . PHE A 1 227 ? 10.640 17.313 19.056 1.00 29.27 215 PHE A CA 1
ATOM 1355 C C . PHE A 1 227 ? 10.233 15.858 19.196 1.00 29.74 215 PHE A C 1
ATOM 1356 O O . PHE A 1 227 ? 10.675 15.195 20.105 1.00 27.22 215 PHE A O 1
ATOM 1364 N N . ARG A 1 228 ? 9.405 15.363 18.283 1.00 33.25 216 ARG A N 1
ATOM 1365 C CA . ARG A 1 228 ? 8.966 13.975 18.344 1.00 39.27 216 ARG A CA 1
ATOM 1366 C C . ARG A 1 228 ? 10.115 13.038 18.073 1.00 42.90 216 ARG A C 1
ATOM 1367 O O . ARG A 1 228 ? 10.130 11.943 18.614 1.00 47.68 216 ARG A O 1
ATOM 1375 N N . ASP A 1 229 ? 11.039 13.424 17.194 1.00 42.57 217 ASP A N 1
ATOM 1376 C CA . ASP A 1 229 ? 12.174 12.577 16.912 1.00 43.70 217 ASP A CA 1
ATOM 1377 C C . ASP A 1 229 ? 12.972 12.415 18.149 1.00 40.81 217 ASP A C 1
ATOM 1378 O O . ASP A 1 229 ? 13.414 11.314 18.469 1.00 42.59 217 ASP A O 1
ATOM 1383 N N . LEU A 1 230 ? 13.231 13.537 18.809 1.00 38.06 218 LEU A N 1
ATOM 1384 C CA . LEU A 1 230 ? 14.010 13.522 20.026 1.00 37.87 218 LEU A CA 1
ATOM 1385 C C . LEU A 1 230 ? 13.395 12.592 21.069 1.00 36.76 218 LEU A C 1
ATOM 1386 O O . LEU A 1 230 ? 14.066 11.718 21.566 1.00 38.08 218 LEU A O 1
ATOM 1391 N N . GLU A 1 231 ? 12.108 12.738 21.342 1.00 39.01 219 GLU A N 1
ATOM 1392 C CA . GLU A 1 231 ? 11.415 11.848 22.280 1.00 47.18 219 GLU A CA 1
ATOM 1393 C C . GLU A 1 231 ? 11.626 10.360 21.937 1.00 45.90 219 GLU A C 1
ATOM 1394 O O . GLU A 1 231 ? 11.993 9.568 22.795 1.00 47.61 219 GLU A O 1
ATOM 1400 N N . VAL A 1 232 ? 11.355 9.999 20.691 1.00 43.02 220 VAL A N 1
ATOM 1401 C CA . VAL A 1 232 ? 11.523 8.625 20.198 1.00 45.27 220 VAL A CA 1
ATOM 1402 C C . VAL A 1 232 ? 12.963 8.123 20.320 1.00 46.61 220 VAL A C 1
ATOM 1403 O O . VAL A 1 232 ? 13.227 7.031 20.858 1.00 47.78 220 VAL A O 1
ATOM 1407 N N . LEU A 1 233 ? 13.891 8.950 19.863 1.00 43.78 221 LEU A N 1
ATOM 1408 C CA . LEU A 1 233 ? 15.282 8.619 19.931 1.00 41.45 221 LEU A CA 1
ATOM 1409 C C . LEU A 1 233 ? 15.788 8.443 21.355 1.00 42.59 221 LEU A C 1
ATOM 1410 O O . LEU A 1 233 ? 16.644 7.586 21.596 1.00 40.25 221 LEU A O 1
ATOM 1415 N N . SER A 1 234 ? 15.301 9.276 22.289 1.00 42.14 222 SER A N 1
ATOM 1416 C CA . SER A 1 234 ? 15.733 9.194 23.711 1.00 44.41 222 SER A CA 1
ATOM 1417 C C . SER A 1 234 ? 15.401 7.841 24.361 1.00 47.92 222 SER A C 1
ATOM 1418 O O . SER A 1 234 ? 16.102 7.397 25.258 1.00 53.82 222 SER A O 1
ATOM 1421 N N . ARG A 1 235 ? 14.356 7.177 23.889 1.00 47.79 223 ARG A N 1
ATOM 1422 C CA . ARG A 1 235 ? 14.004 5.863 24.433 1.00 54.43 223 ARG A CA 1
ATOM 1423 C C . ARG A 1 235 ? 15.076 4.810 24.161 1.00 52.21 223 ARG A C 1
ATOM 1424 O O . ARG A 1 235 ? 15.181 3.862 24.913 1.00 54.13 223 ARG A O 1
ATOM 1432 N N . HIS A 1 236 ? 15.821 4.955 23.072 1.00 47.63 224 HIS A N 1
ATOM 1433 C CA . HIS A 1 236 ? 16.794 3.943 22.666 1.00 51.37 224 HIS A CA 1
ATOM 1434 C C . HIS A 1 236 ? 18.230 4.383 22.755 1.00 50.39 224 HIS A C 1
ATOM 1435 O O . HIS A 1 236 ? 19.127 3.550 22.635 1.00 54.18 224 HIS A O 1
ATOM 1442 N N . ILE A 1 237 ? 18.444 5.697 22.884 1.00 51.19 225 ILE A N 1
ATOM 1443 C CA . ILE A 1 237 ? 19.783 6.303 22.914 1.00 47.38 225 ILE A CA 1
ATOM 1444 C C . ILE A 1 237 ? 19.819 7.297 24.075 1.00 47.08 225 ILE A C 1
ATOM 1445 O O . ILE A 1 237 ? 19.276 8.408 23.974 1.00 47.85 225 ILE A O 1
ATOM 1450 N N . PRO A 1 238 ? 20.435 6.890 25.192 1.00 44.66 226 PRO A N 1
ATOM 1451 C CA . PRO A 1 238 ? 20.530 7.705 26.383 1.00 42.76 226 PRO A CA 1
ATOM 1452 C C . PRO A 1 238 ? 21.180 9.069 26.192 1.00 42.40 226 PRO A C 1
ATOM 1453 O O . PRO A 1 238 ? 20.836 9.974 26.922 1.00 44.95 226 PRO A O 1
ATOM 1457 N N . ALA A 1 239 ? 22.083 9.237 25.225 1.00 41.49 227 ALA A N 1
ATOM 1458 C CA . ALA A 1 239 ? 22.725 10.527 25.017 1.00 40.90 227 ALA A CA 1
ATOM 1459 C C . ALA A 1 239 ? 21.783 11.597 24.394 1.00 40.28 227 ALA A C 1
ATOM 1460 O O . ALA A 1 239 ? 22.032 12.781 24.538 1.00 38.51 227 ALA A O 1
ATOM 1462 N N . ILE A 1 240 ? 20.750 11.168 23.673 1.00 41.19 228 ILE A N 1
ATOM 1463 C CA . ILE A 1 240 ? 19.784 12.076 23.094 1.00 40.82 228 ILE A CA 1
ATOM 1464 C C . ILE A 1 240 ? 18.655 12.318 24.128 1.00 40.23 228 ILE A C 1
ATOM 1465 O O . ILE A 1 240 ? 18.139 11.380 24.739 1.00 42.10 228 ILE A O 1
ATOM 1470 N N . LYS A 1 241 ? 18.258 13.572 24.283 1.00 36.07 229 LYS A N 1
ATOM 1471 C CA . LYS A 1 241 ? 17.328 13.954 25.319 1.00 34.91 229 LYS A CA 1
ATOM 1472 C C . LYS A 1 241 ? 16.036 14.536 24.795 1.00 33.99 229 LYS A C 1
ATOM 1473 O O . LYS A 1 241 ? 16.004 15.143 23.752 1.00 36.20 229 LYS A O 1
ATOM 1479 N N . GLN A 1 242 ? 14.966 14.428 25.539 1.00 34.40 230 GLN A N 1
ATOM 1480 C CA . GLN A 1 242 ? 13.767 15.149 25.107 1.00 35.91 230 GLN A CA 1
ATOM 1481 C C . GLN A 1 242 ? 14.049 16.616 25.284 1.00 31.51 230 GLN A C 1
ATOM 1482 O O . GLN A 1 242 ? 14.948 16.989 26.056 1.00 29.44 230 GLN A O 1
ATOM 1488 N N . LEU A 1 243 ? 13.289 17.450 24.596 1.00 29.53 231 LEU A N 1
ATOM 1489 C CA . LEU A 1 243 ? 13.582 18.879 24.611 1.00 27.27 231 LEU A CA 1
ATOM 1490 C C . LEU A 1 243 ? 12.341 19.701 24.801 1.00 25.93 231 LEU A C 1
ATOM 1491 O O . LEU A 1 243 ? 11.315 19.400 24.185 1.00 24.59 231 LEU A O 1
ATOM 1496 N N . ASN A 1 244 ? 12.450 20.723 25.659 1.00 24.34 232 ASN A N 1
ATOM 1497 C CA . ASN A 1 244 ? 11.458 21.772 25.797 1.00 24.93 232 ASN A CA 1
ATOM 1498 C C . ASN A 1 244 ? 12.111 23.067 25.484 1.00 25.45 232 ASN A C 1
ATOM 1499 O O . ASN A 1 244 ? 13.080 23.447 26.115 1.00 25.59 232 ASN A O 1
ATOM 1504 N N . ILE A 1 245 ? 11.527 23.804 24.580 1.00 27.38 233 ILE A N 1
ATOM 1505 C CA . ILE A 1 245 ? 11.949 25.124 24.321 1.00 27.22 233 ILE A CA 1
ATOM 1506 C C . ILE A 1 245 ? 10.816 26.049 24.791 1.00 31.44 233 ILE A C 1
ATOM 1507 O O . ILE A 1 245 ? 9.638 25.851 24.470 1.00 33.78 233 ILE A O 1
ATOM 1512 N N . THR A 1 246 ? 11.185 27.060 25.548 1.00 36.11 234 THR A N 1
ATOM 1513 C CA . THR A 1 246 ? 10.217 27.922 26.194 1.00 43.77 234 THR A CA 1
ATOM 1514 C C . THR A 1 246 ? 10.542 29.370 26.068 1.00 40.24 234 THR A C 1
ATOM 1515 O O . THR A 1 246 ? 11.669 29.738 25.822 1.00 45.18 234 THR A O 1
ATOM 1519 N N . GLY A 1 247 ? 9.553 30.212 26.240 1.00 38.92 235 GLY A N 1
ATOM 1520 C CA . GLY A 1 247 ? 9.819 31.634 26.274 1.00 39.07 235 GLY A CA 1
ATOM 1521 C C . GLY A 1 247 ? 8.639 32.479 26.548 1.00 35.76 235 GLY A C 1
ATOM 1522 O O . GLY A 1 247 ? 7.512 32.012 26.486 1.00 40.19 235 GLY A O 1
ATOM 1523 N N . THR A 1 248 ? 8.887 33.742 26.787 1.00 32.33 236 THR A N 1
ATOM 1524 C CA . THR A 1 248 ? 7.806 34.630 27.134 1.00 35.13 236 THR A CA 1
ATOM 1525 C C . THR A 1 248 ? 7.796 35.851 26.270 1.00 31.37 236 THR A C 1
ATOM 1526 O O . THR A 1 248 ? 8.763 36.571 26.227 1.00 32.76 236 THR A O 1
ATOM 1530 N N . GLY A 1 249 ? 6.689 36.099 25.611 1.00 29.24 237 GLY A N 1
ATOM 1531 C CA . GLY A 1 249 ? 6.567 37.231 24.749 1.00 29.34 237 GLY A CA 1
ATOM 1532 C C . GLY A 1 249 ? 5.499 38.155 25.237 1.00 31.52 237 GLY A C 1
ATOM 1533 O O . GLY A 1 249 ? 4.738 37.816 26.110 1.00 29.68 237 GLY A O 1
ATOM 1534 N N . MET A 1 250 ? 5.456 39.343 24.650 1.00 35.12 238 MET A N 1
ATOM 1535 C CA . MET A 1 250 ? 4.424 40.320 24.929 1.00 35.07 238 MET A CA 1
ATOM 1536 C C . MET A 1 250 ? 3.514 40.446 23.711 1.00 35.32 238 MET A C 1
ATOM 1537 O O . MET A 1 250 ? 3.945 40.807 22.637 1.00 36.45 238 MET A O 1
ATOM 1542 N N . PHE A 1 251 ? 2.221 40.216 23.901 1.00 37.38 239 PHE A N 1
ATOM 1543 C CA . PHE A 1 251 ? 1.286 40.196 22.824 1.00 38.35 239 PHE A CA 1
ATOM 1544 C C . PHE A 1 251 ? 0.078 40.968 23.262 1.00 44.66 239 PHE A C 1
ATOM 1545 O O . PHE A 1 251 ? -0.621 40.539 24.174 1.00 48.93 239 PHE A O 1
ATOM 1553 N N . ASP A 1 252 ? -0.186 42.106 22.618 1.00 49.32 240 ASP A N 1
ATOM 1554 C CA . ASP A 1 252 ? -1.361 42.922 22.915 1.00 51.45 240 ASP A CA 1
ATOM 1555 C C . ASP A 1 252 ? -1.401 43.367 24.385 1.00 49.97 240 ASP A C 1
ATOM 1556 O O . ASP A 1 252 ? -2.472 43.385 25.019 1.00 53.13 240 ASP A O 1
ATOM 1561 N N . GLY A 1 253 ? -0.230 43.701 24.927 1.00 45.64 241 GLY A N 1
ATOM 1562 C CA . GLY A 1 253 ? -0.114 44.194 26.297 1.00 45.08 241 GLY A CA 1
ATOM 1563 C C . GLY A 1 253 ? -0.054 43.157 27.411 1.00 46.53 241 GLY A C 1
ATOM 1564 O O . GLY A 1 253 ? 0.074 43.525 28.584 1.00 45.17 241 GLY A O 1
ATOM 1565 N N . ARG A 1 254 ? -0.101 41.862 27.063 1.00 45.35 242 ARG A N 1
ATOM 1566 C CA . ARG A 1 254 ? -0.067 40.788 28.060 1.00 42.67 242 ARG A CA 1
ATOM 1567 C C . ARG A 1 254 ? 1.070 39.794 27.730 1.00 37.42 242 ARG A C 1
ATOM 1568 O O . ARG A 1 254 ? 1.227 39.403 26.594 1.00 34.94 242 ARG A O 1
ATOM 1576 N N . PRO A 1 255 ? 1.818 39.358 28.739 1.00 32.64 243 PRO A N 1
ATOM 1577 C CA . PRO A 1 255 ? 2.768 38.303 28.518 1.00 31.36 243 PRO A CA 1
ATOM 1578 C C . PRO A 1 255 ? 2.108 36.956 28.283 1.00 30.69 243 PRO A C 1
ATOM 1579 O O . PRO A 1 255 ? 1.074 36.650 28.919 1.00 30.58 243 PRO A O 1
ATOM 1583 N N . GLN A 1 256 ? 2.719 36.170 27.388 1.00 28.42 244 GLN A N 1
ATOM 1584 C CA . GLN A 1 256 ? 2.301 34.788 27.087 1.00 29.36 244 GLN A CA 1
ATOM 1585 C C . GLN A 1 256 ? 3.466 33.848 27.144 1.00 25.79 244 GLN A C 1
ATOM 1586 O O . GLN A 1 256 ? 4.469 34.122 26.556 1.00 23.60 244 GLN A O 1
ATOM 1592 N N . LEU A 1 257 ? 3.304 32.742 27.849 1.00 26.28 245 LEU A N 1
ATOM 1593 C CA . LEU A 1 257 ? 4.281 31.693 27.833 1.00 28.33 245 LEU A CA 1
ATOM 1594 C C . LEU A 1 257 ? 4.132 30.929 26.536 1.00 26.74 245 LEU A C 1
ATOM 1595 O O . LEU A 1 257 ? 3.063 30.388 26.239 1.00 25.57 245 LEU A O 1
ATOM 1600 N N . VAL A 1 258 ? 5.204 30.867 25.774 1.00 26.15 246 VAL A N 1
ATOM 1601 C CA . VAL A 1 258 ? 5.221 30.079 24.572 1.00 27.55 246 VAL A CA 1
ATOM 1602 C C . VAL A 1 258 ? 5.955 28.782 24.914 1.00 27.06 246 VAL A C 1
ATOM 1603 O O . VAL A 1 258 ? 6.968 28.814 25.603 1.00 32.05 246 VAL A O 1
ATOM 1607 N N . VAL A 1 259 ? 5.444 27.643 24.476 1.00 26.66 247 VAL A N 1
ATOM 1608 C CA . VAL A 1 259 ? 6.079 26.339 24.807 1.00 25.32 247 VAL A CA 1
ATOM 1609 C C . VAL A 1 259 ? 6.080 25.364 23.630 1.00 23.64 247 VAL A C 1
ATOM 1610 O O . VAL A 1 259 ? 5.030 25.014 23.083 1.00 24.26 247 VAL A O 1
ATOM 1614 N N . PHE A 1 260 ? 7.259 24.965 23.225 1.00 22.46 248 PHE A N 1
ATOM 1615 C CA . PHE A 1 260 ? 7.409 23.982 22.186 1.00 23.12 248 PHE A CA 1
ATOM 1616 C C . PHE A 1 260 ? 7.949 22.722 22.843 1.00 22.73 248 PHE A C 1
ATOM 1617 O O . PHE A 1 260 ? 8.867 22.801 23.631 1.00 25.60 248 PHE A O 1
ATOM 1625 N N . ASN A 1 261 ? 7.395 21.577 22.515 1.00 23.00 249 ASN A N 1
ATOM 1626 C CA . ASN A 1 261 ? 7.861 20.276 22.999 1.00 24.53 249 ASN A CA 1
ATOM 1627 C C . ASN A 1 261 ? 7.111 19.121 22.283 1.00 26.67 249 ASN A C 1
ATOM 1628 O O . ASN A 1 261 ? 6.258 19.365 21.415 1.00 26.31 249 ASN A O 1
ATOM 1633 N N . ALA A 1 262 ? 7.386 17.879 22.653 1.00 28.81 250 ALA A N 1
ATOM 1634 C CA . ALA A 1 262 ? 6.798 16.748 21.917 1.00 31.69 250 ALA A CA 1
ATOM 1635 C C . ALA A 1 262 ? 5.291 16.637 22.074 1.00 36.98 250 ALA A C 1
ATOM 1636 O O . ALA A 1 262 ? 4.605 16.110 21.193 1.00 40.22 250 ALA A O 1
ATOM 1638 N N A ASN A 1 263 ? 4.769 17.143 23.177 0.50 39.73 251 ASN A N 1
ATOM 1639 N N B ASN A 1 263 ? 4.769 17.154 23.187 0.50 37.00 251 ASN A N 1
ATOM 1640 C CA A ASN A 1 263 ? 3.342 17.059 23.417 0.50 42.35 251 ASN A CA 1
ATOM 1641 C CA B ASN A 1 263 ? 3.329 17.117 23.473 0.50 37.71 251 ASN A CA 1
ATOM 1642 C C A ASN A 1 263 ? 2.498 18.116 22.669 0.50 41.85 251 ASN A C 1
ATOM 1643 C C B ASN A 1 263 ? 2.506 18.117 22.657 0.50 39.17 251 ASN A C 1
ATOM 1644 O O A ASN A 1 263 ? 1.460 17.780 22.090 0.50 44.67 251 ASN A O 1
ATOM 1645 O O B ASN A 1 263 ? 1.475 17.765 22.069 0.50 42.02 251 ASN A O 1
ATOM 1654 N N . LEU A 1 264 ? 2.952 19.366 22.615 1.00 38.60 252 LEU A N 1
ATOM 1655 C CA . LEU A 1 264 ? 2.189 20.424 21.925 1.00 36.56 252 LEU A CA 1
ATOM 1656 C C . LEU A 1 264 ? 2.518 20.605 20.452 1.00 37.51 252 LEU A C 1
ATOM 1657 O O . LEU A 1 264 ? 1.653 21.027 19.662 1.00 38.66 252 LEU A O 1
ATOM 1662 N N . THR A 1 265 ? 3.785 20.355 20.091 1.00 37.78 253 THR A N 1
ATOM 1663 C CA . THR A 1 265 ? 4.312 20.662 18.741 1.00 36.04 253 THR A CA 1
ATOM 1664 C C . THR A 1 265 ? 5.280 19.557 18.301 1.00 36.59 253 THR A C 1
ATOM 1665 O O . THR A 1 265 ? 6.409 19.830 17.906 1.00 33.53 253 THR A O 1
ATOM 1669 N N . PRO A 1 266 ? 4.797 18.304 18.311 1.00 37.55 254 PRO A N 1
ATOM 1670 C CA . PRO A 1 266 ? 5.608 17.162 18.005 1.00 35.80 254 PRO A CA 1
ATOM 1671 C C . PRO A 1 266 ? 6.355 17.252 16.692 1.00 38.92 254 PRO A C 1
ATOM 1672 O O . PRO A 1 266 ? 7.544 16.901 16.639 1.00 39.53 254 PRO A O 1
ATOM 1676 N N . ASP A 1 267 ? 5.685 17.697 15.634 1.00 41.32 255 ASP A N 1
ATOM 1677 C CA . ASP A 1 267 ? 6.295 17.702 14.317 1.00 42.70 255 ASP A CA 1
ATOM 1678 C C . ASP A 1 267 ? 7.043 19.000 13.979 1.00 42.19 255 ASP A C 1
ATOM 1679 O O . ASP A 1 267 ? 7.367 19.255 12.831 1.00 47.37 255 ASP A O 1
ATOM 1684 N N . MET A 1 268 ? 7.330 19.820 14.962 1.00 38.56 256 MET A N 1
ATOM 1685 C CA . MET A 1 268 ? 8.013 21.051 14.663 1.00 38.31 256 MET A CA 1
ATOM 1686 C C . MET A 1 268 ? 9.505 20.918 14.713 1.00 35.49 256 MET A C 1
ATOM 1687 O O . MET A 1 268 ? 10.032 20.239 15.575 1.00 34.61 256 MET A O 1
ATOM 1692 N N . ASP A 1 269 ? 10.165 21.632 13.809 1.00 33.86 257 ASP A N 1
ATOM 1693 C CA . ASP A 1 269 ? 11.590 21.670 13.696 1.00 33.65 257 ASP A CA 1
ATOM 1694 C C . ASP A 1 269 ? 12.118 22.377 14.901 1.00 31.75 257 ASP A C 1
ATOM 1695 O O . ASP A 1 269 ? 11.599 23.440 15.279 1.00 29.56 257 ASP A O 1
ATOM 1700 N N . ILE A 1 270 ? 13.144 21.810 15.524 1.00 31.36 258 ILE A N 1
ATOM 1701 C CA . ILE A 1 270 ? 13.679 22.394 16.761 1.00 30.91 258 ILE A CA 1
ATOM 1702 C C . ILE A 1 270 ? 14.435 23.681 16.539 1.00 32.04 258 ILE A C 1
ATOM 1703 O O . ILE A 1 270 ? 14.440 24.564 17.402 1.00 31.85 258 ILE A O 1
ATOM 1708 N N . GLY A 1 271 ? 15.063 23.806 15.375 1.00 34.39 259 GLY A N 1
ATOM 1709 C CA . GLY A 1 271 ? 15.836 25.005 15.048 1.00 34.09 259 GLY A CA 1
ATOM 1710 C C . GLY A 1 271 ? 14.940 26.206 14.957 1.00 33.19 259 GLY A C 1
A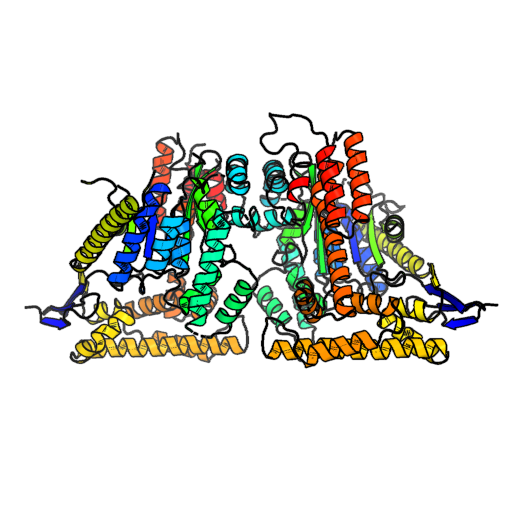TOM 1711 O O . GLY A 1 271 ? 15.202 27.256 15.560 1.00 31.26 259 GLY A O 1
ATOM 1712 N N . ARG A 1 272 ? 13.855 26.017 14.235 1.00 33.36 260 ARG A N 1
ATOM 1713 C CA . ARG A 1 272 ? 12.851 27.048 14.056 1.00 34.16 260 ARG A CA 1
ATOM 1714 C C . ARG A 1 272 ? 12.266 27.425 15.436 1.00 35.99 260 ARG A C 1
ATOM 1715 O O . ARG A 1 272 ? 12.096 28.618 15.727 1.00 38.27 260 ARG A O 1
ATOM 1723 N N . ALA A 1 273 ? 12.011 26.422 16.296 1.00 35.69 261 ALA A N 1
ATOM 1724 C CA . ALA A 1 273 ? 11.470 26.647 17.629 1.00 33.50 261 ALA A CA 1
ATOM 1725 C C . ALA A 1 273 ? 12.373 27.525 18.443 1.00 33.75 261 ALA A C 1
ATOM 1726 O O . ALA A 1 273 ? 11.900 28.377 19.216 1.00 29.69 261 ALA A O 1
ATOM 1728 N N . ALA A 1 274 ? 13.671 27.246 18.331 1.00 30.06 262 ALA A N 1
ATOM 1729 C CA . ALA A 1 274 ? 14.697 27.960 19.074 1.00 29.17 262 ALA A CA 1
ATOM 1730 C C . ALA A 1 274 ? 14.861 29.385 18.572 1.00 31.33 262 ALA A C 1
ATOM 1731 O O . ALA A 1 274 ? 15.147 30.294 19.349 1.00 32.13 262 ALA A O 1
ATOM 1733 N N . LEU A 1 275 ? 14.714 29.581 17.270 1.00 32.51 263 LEU A N 1
ATOM 1734 C CA . LEU A 1 275 ? 14.810 30.901 16.720 1.00 35.31 263 LEU A CA 1
ATOM 1735 C C . LEU A 1 275 ? 13.663 31.746 17.270 1.00 35.53 263 LEU A C 1
ATOM 1736 O O . LEU A 1 275 ? 13.864 32.908 17.656 1.00 34.57 263 LEU A O 1
ATOM 1741 N N . ILE A 1 276 ? 12.458 31.159 17.251 1.00 34.44 264 ILE A N 1
ATOM 1742 C CA . ILE A 1 276 ? 11.236 31.846 17.682 1.00 36.74 264 ILE A CA 1
ATOM 1743 C C . ILE A 1 276 ? 11.420 32.205 19.138 1.00 33.22 264 ILE A C 1
ATOM 1744 O O . ILE A 1 276 ? 11.165 33.335 19.585 1.00 29.84 264 ILE A O 1
ATOM 1749 N N . SER A 1 277 ? 11.881 31.220 19.871 1.00 29.01 265 SER A N 1
ATOM 1750 C CA . SER A 1 277 ? 12.052 31.387 21.271 1.00 31.01 265 SER A CA 1
ATOM 1751 C C . SER A 1 277 ? 12.913 32.563 21.568 1.00 30.66 265 SER A C 1
ATOM 1752 O O . SER A 1 277 ? 12.586 33.379 22.394 1.00 30.92 265 SER A O 1
ATOM 1755 N N . GLY A 1 278 ? 14.026 32.671 20.866 1.00 35.43 266 GLY A N 1
ATOM 1756 C CA . GLY A 1 278 ? 14.955 33.742 21.118 1.00 33.40 266 GLY A CA 1
ATOM 1757 C C . GLY A 1 278 ? 14.488 35.121 20.686 1.00 34.88 266 GLY A C 1
ATOM 1758 O O . GLY A 1 278 ? 14.974 36.105 21.186 1.00 35.76 266 GLY A O 1
ATOM 1759 N N . ALA A 1 279 ? 13.552 35.195 19.755 1.00 34.47 267 ALA A N 1
ATOM 1760 C CA . ALA A 1 279 ? 13.099 36.468 19.233 1.00 35.85 267 ALA A CA 1
ATOM 1761 C C . ALA A 1 279 ? 11.809 36.933 19.768 1.00 39.75 267 ALA A C 1
ATOM 1762 O O . ALA A 1 279 ? 11.166 37.737 19.101 1.00 44.59 267 ALA A O 1
ATOM 1764 N N . LEU A 1 280 ? 11.301 36.387 20.861 1.00 45.10 268 LEU A N 1
ATOM 1765 C CA . LEU A 1 280 ? 9.936 36.834 21.264 1.00 46.84 268 LEU A CA 1
ATOM 1766 C C . LEU A 1 280 ? 9.798 38.370 21.490 1.00 50.08 268 LEU A C 1
ATOM 1767 O O . LEU A 1 280 ? 10.719 39.028 21.996 1.00 54.18 268 LEU A O 1
ATOM 1772 N N . PRO A 1 281 ? 8.670 38.949 21.027 1.00 50.12 269 PRO A N 1
ATOM 1773 C CA . PRO A 1 281 ? 8.458 40.379 21.139 1.00 49.15 269 PRO A CA 1
ATOM 1774 C C . PRO A 1 281 ? 8.359 40.839 22.579 1.00 45.93 269 PRO A C 1
ATOM 1775 O O . PRO A 1 281 ? 7.710 40.159 23.395 1.00 45.94 269 PRO A O 1
ATOM 1779 N N . GLY A 1 282 ? 9.074 41.911 22.892 1.00 43.74 270 GLY A N 1
ATOM 1780 C CA . GLY A 1 282 ? 8.894 42.668 24.120 1.00 41.53 270 GLY A CA 1
ATOM 1781 C C . GLY A 1 282 ? 7.848 43.674 23.707 1.00 43.54 270 GLY A C 1
ATOM 1782 O O . GLY A 1 282 ? 7.125 44.228 24.528 1.00 52.67 270 GLY A O 1
ATOM 1783 N N . ARG A 1 320 ? 8.284 6.034 35.487 1.00 92.01 308 ARG A N 1
ATOM 1784 C CA . ARG A 1 320 ? 9.235 5.174 36.199 1.00 97.61 308 ARG A CA 1
ATOM 1785 C C . ARG A 1 320 ? 8.942 5.065 37.693 1.00 94.58 308 ARG A C 1
ATOM 1786 O O . ARG A 1 320 ? 8.842 3.941 38.226 1.00 84.84 308 ARG A O 1
ATOM 1794 N N . SER A 1 321 ? 8.768 6.243 38.318 1.00 93.23 309 SER A N 1
ATOM 1795 C CA . SER A 1 321 ? 8.537 6.434 39.756 1.00 94.31 309 SER A CA 1
ATOM 1796 C C . SER A 1 321 ? 7.070 6.823 40.132 1.00 94.81 309 SER A C 1
ATOM 1797 O O . SER A 1 321 ? 6.222 7.012 39.264 1.00 94.02 309 SER A O 1
ATOM 1800 N N . PHE A 1 322 ? 6.808 6.956 41.439 1.00 64.46 310 PHE A N 1
ATOM 1801 C CA . PHE A 1 322 ? 5.449 7.102 42.020 1.00 53.42 310 PHE A CA 1
ATOM 1802 C C . PHE A 1 322 ? 5.063 8.567 42.409 1.00 47.97 310 PHE A C 1
ATOM 1803 O O . PHE A 1 322 ? 5.572 9.106 43.400 1.00 46.88 310 PHE A O 1
ATOM 1811 N N . PRO A 1 323 ? 4.153 9.199 41.641 1.00 45.81 311 PRO A N 1
ATOM 1812 C CA . PRO A 1 323 ? 3.760 10.612 41.904 1.00 53.57 311 PRO A CA 1
ATOM 1813 C C . PRO A 1 323 ? 3.204 10.874 43.315 1.00 54.02 311 PRO A C 1
ATOM 1814 O O . PRO A 1 323 ? 3.412 11.952 43.883 1.00 51.81 311 PRO A O 1
ATOM 1818 N N . GLU A 1 324 ? 2.510 9.868 43.840 1.00 62.76 312 GLU A N 1
ATOM 1819 C CA . GLU A 1 324 ? 1.878 9.877 45.165 1.00 64.96 312 GLU A CA 1
ATOM 1820 C C . GLU A 1 324 ? 2.901 9.765 46.303 1.00 63.46 312 GLU A C 1
ATOM 1821 O O . GLU A 1 324 ? 2.634 10.171 47.445 1.00 67.07 312 GLU A O 1
ATOM 1827 N N . SER A 1 325 ? 4.079 9.246 45.991 1.00 48.92 313 SER A N 1
ATOM 1828 C CA . SER A 1 325 ? 5.052 8.992 47.025 1.00 42.31 313 SER A CA 1
ATOM 1829 C C . SER A 1 325 ? 6.011 10.132 47.304 1.00 40.78 313 SER A C 1
ATOM 1830 O O . SER A 1 325 ? 6.503 10.765 46.388 1.00 42.66 313 SER A O 1
ATOM 1833 N N . PRO A 1 326 ? 6.377 10.299 48.574 1.00 36.43 314 PRO A N 1
ATOM 1834 C CA . PRO A 1 326 ? 7.365 11.286 48.858 1.00 36.15 314 PRO A CA 1
ATOM 1835 C C . PRO A 1 326 ? 8.805 10.838 48.509 1.00 38.89 314 PRO A C 1
ATOM 1836 O O . PRO A 1 326 ? 9.715 11.659 48.520 1.00 45.17 314 PRO A O 1
ATOM 1840 N N . LEU A 1 327 ? 9.020 9.549 48.254 1.00 39.21 315 LEU A N 1
ATOM 1841 C CA . LEU A 1 327 ? 10.362 9.028 47.904 1.00 34.30 315 LEU A CA 1
ATOM 1842 C C . LEU A 1 327 ? 10.570 9.030 46.416 1.00 34.18 315 LEU A C 1
ATOM 1843 O O . LEU A 1 327 ? 11.669 8.780 45.949 1.00 35.74 315 LEU A O 1
ATOM 1848 N N . GLY A 1 328 ? 9.508 9.256 45.667 1.00 40.19 316 GLY A N 1
ATOM 1849 C CA . GLY A 1 328 ? 9.606 9.392 44.214 1.00 54.26 316 GLY A CA 1
ATOM 1850 C C . GLY A 1 328 ? 9.704 10.879 43.856 1.00 71.12 316 GLY A C 1
ATOM 1851 O O . GLY A 1 328 ? 8.685 11.538 43.620 1.00 92.07 316 GLY A O 1
ATOM 1852 N N . LYS A 1 329 ? 10.915 11.425 43.854 1.00 65.94 317 LYS A N 1
ATOM 1853 C CA . LYS A 1 329 ? 11.102 12.847 43.593 1.00 65.40 317 LYS A CA 1
ATOM 1854 C C . LYS A 1 329 ? 12.155 13.070 42.555 1.00 59.42 317 LYS A C 1
ATOM 1855 O O . LYS A 1 329 ? 13.239 12.537 42.660 1.00 60.50 317 LYS A O 1
ATOM 1861 N N . ASP A 1 330 ? 11.838 13.882 41.558 1.00 58.83 318 ASP A N 1
ATOM 1862 C CA . ASP A 1 330 ? 12.788 14.192 40.515 1.00 61.04 318 ASP A CA 1
ATOM 1863 C C . ASP A 1 330 ? 13.731 15.303 40.932 1.00 45.79 318 ASP A C 1
ATOM 1864 O O . ASP A 1 330 ? 13.390 16.170 41.706 1.00 43.45 318 ASP A O 1
ATOM 1869 N N . GLU A 1 331 ? 14.935 15.245 40.414 1.00 37.02 319 GLU A N 1
ATOM 1870 C CA . GLU A 1 331 ? 15.898 16.254 40.678 1.00 34.23 319 GLU A CA 1
ATOM 1871 C C . GLU A 1 331 ? 16.068 17.070 39.385 1.00 32.52 319 GLU A C 1
ATOM 1872 O O . GLU A 1 331 ? 16.105 16.515 38.266 1.00 32.51 319 GLU A O 1
ATOM 1878 N N . ALA A 1 332 ? 16.159 18.383 39.539 1.00 26.08 320 ALA A N 1
ATOM 1879 C CA . ALA A 1 332 ? 16.457 19.232 38.433 1.00 24.55 320 ALA A CA 1
ATOM 1880 C C . ALA A 1 332 ? 17.819 19.915 38.675 1.00 23.86 320 ALA A C 1
ATOM 1881 O O . ALA A 1 332 ? 18.322 19.932 39.811 1.00 23.98 320 ALA A O 1
ATOM 1883 N N . LEU A 1 333 ? 18.403 20.448 37.613 1.00 21.36 321 LEU A N 1
ATOM 1884 C CA . LEU A 1 333 ? 19.521 21.342 37.751 1.00 24.17 321 LEU A CA 1
ATOM 1885 C C . LEU A 1 333 ? 19.044 22.551 36.968 1.00 25.02 321 LEU A C 1
ATOM 1886 O O . LEU A 1 333 ? 18.779 22.463 35.757 1.00 27.38 321 LEU A O 1
ATOM 1891 N N . ILE A 1 334 ? 18.884 23.677 37.644 1.00 23.05 322 ILE A N 1
ATOM 1892 C CA . ILE A 1 334 ? 18.331 24.849 37.010 1.00 22.44 322 ILE A CA 1
ATOM 1893 C C . ILE A 1 334 ? 19.444 25.794 36.938 1.00 21.56 322 ILE A C 1
ATOM 1894 O O . ILE A 1 334 ? 20.030 26.126 37.962 1.00 22.49 322 ILE A O 1
ATOM 1899 N N . VAL A 1 335 ? 19.771 26.270 35.768 1.00 23.93 323 VAL A N 1
ATOM 1900 C CA . VAL A 1 335 ? 21.035 27.085 35.626 1.00 25.19 323 VAL A CA 1
ATOM 1901 C C . VAL A 1 335 ? 20.725 28.509 35.366 1.00 27.75 323 VAL A C 1
ATOM 1902 O O . VAL A 1 335 ? 20.153 28.810 34.343 1.00 28.30 323 VAL A O 1
ATOM 1906 N N . LYS A 1 336 ? 21.039 29.368 36.341 1.00 31.58 324 LYS A N 1
ATOM 1907 C CA . LYS A 1 336 ? 20.849 30.814 36.242 1.00 34.68 324 LYS A CA 1
ATOM 1908 C C . LYS A 1 336 ? 22.159 31.572 36.289 1.00 36.87 324 LYS A C 1
ATOM 1909 O O . LYS A 1 336 ? 23.196 31.043 36.645 1.00 35.22 324 LYS A O 1
ATOM 1915 N N . PHE A 1 337 ? 22.083 32.859 36.000 1.00 42.22 325 PHE A N 1
ATOM 1916 C CA . PHE A 1 337 ? 23.257 33.706 36.082 1.00 41.33 325 PHE A CA 1
ATOM 1917 C C . PHE A 1 337 ? 23.187 34.710 37.251 1.00 44.43 325 PHE A C 1
ATOM 1918 O O . PHE A 1 337 ? 22.102 35.137 37.652 1.00 41.73 325 PHE A O 1
ATOM 1926 N N . GLU A 1 338 ? 24.368 35.077 37.762 1.00 52.08 326 GLU A N 1
ATOM 1927 C CA . GLU A 1 338 ? 24.562 36.006 38.931 1.00 59.14 326 GLU A CA 1
ATOM 1928 C C . GLU A 1 338 ? 23.710 37.288 39.024 1.00 50.55 326 GLU A C 1
ATOM 1929 O O . GLU A 1 338 ? 23.522 37.975 38.034 1.00 47.54 326 GLU A O 1
ATOM 1935 N N . ASP A 1 373 ? 5.465 24.573 47.870 1.00 107.83 361 ASP A N 1
ATOM 1936 C CA . ASP A 1 373 ? 6.559 23.806 48.492 1.00 114.34 361 ASP A CA 1
ATOM 1937 C C . ASP A 1 373 ? 7.649 23.254 47.533 1.00 103.96 361 ASP A C 1
ATOM 1938 O O . ASP A 1 373 ? 8.725 22.846 47.981 1.00 83.99 361 ASP A O 1
ATOM 1943 N N . ARG A 1 374 ? 7.337 23.140 46.243 1.00 106.55 362 ARG A N 1
ATOM 1944 C CA . ARG A 1 374 ? 8.349 22.850 45.235 1.00 97.80 362 ARG A CA 1
ATOM 1945 C C . ARG A 1 374 ? 9.133 24.145 45.077 1.00 85.73 362 ARG A C 1
ATOM 1946 O O . ARG A 1 374 ? 10.093 24.164 44.354 1.00 97.78 362 ARG A O 1
ATOM 1954 N N . LEU A 1 375 ? 8.719 25.223 45.757 1.00 78.93 363 LEU A N 1
ATOM 1955 C CA . LEU A 1 375 ? 9.399 26.515 45.660 1.00 79.52 363 LEU A CA 1
ATOM 1956 C C . LEU A 1 375 ? 10.825 26.479 46.201 1.00 78.94 363 LEU A C 1
ATOM 1957 O O . LEU A 1 375 ? 11.742 27.056 45.592 1.00 72.81 363 LEU A O 1
ATOM 1962 N N . GLN A 1 376 ? 11.012 25.825 47.350 1.00 75.85 364 GLN A N 1
ATOM 1963 C CA . GLN A 1 376 ? 12.350 25.705 47.944 1.00 77.85 364 GLN A CA 1
ATOM 1964 C C . GLN A 1 376 ? 13.119 24.587 47.299 1.00 63.57 364 GLN A C 1
ATOM 1965 O O . GLN A 1 376 ? 14.351 24.594 47.302 1.00 69.93 364 GLN A O 1
ATOM 1971 N N . ALA A 1 377 ? 12.398 23.604 46.780 1.00 50.64 365 ALA A N 1
ATOM 1972 C CA . ALA A 1 377 ? 13.040 22.510 46.081 1.00 50.82 365 ALA A CA 1
ATOM 1973 C C . ALA A 1 377 ? 13.666 23.103 44.826 1.00 44.07 365 ALA A C 1
ATOM 1974 O O . ALA A 1 377 ? 14.780 22.786 44.472 1.00 44.27 365 ALA A O 1
ATOM 1976 N N . PHE A 1 378 ? 12.920 23.994 44.195 1.00 42.78 366 PHE A N 1
ATOM 1977 C CA . PHE A 1 378 ? 13.341 24.704 43.024 1.00 46.44 366 PHE A CA 1
ATOM 1978 C C . PHE A 1 378 ? 14.622 25.483 43.343 1.00 42.93 366 PHE A C 1
ATOM 1979 O O . PHE A 1 378 ? 15.630 25.396 42.577 1.00 38.54 366 PHE A O 1
ATOM 1987 N N . SER A 1 379 ? 14.655 26.173 44.479 1.00 36.40 367 SER A N 1
ATOM 1988 C CA . SER A 1 379 ? 15.833 27.006 44.737 1.00 35.66 367 SER A CA 1
ATOM 1989 C C . SER A 1 379 ? 17.009 26.193 45.245 1.00 32.15 367 SER A C 1
ATOM 1990 O O . SER A 1 379 ? 18.118 26.565 45.018 1.00 31.07 367 SER A O 1
ATOM 1993 N N . GLU A 1 380 ? 16.770 25.066 45.913 1.00 30.20 368 GLU A N 1
ATOM 1994 C CA . GLU A 1 380 ? 17.856 24.180 46.320 1.00 29.24 368 GLU A CA 1
ATOM 1995 C C . GLU A 1 380 ? 18.486 23.525 45.087 1.00 27.49 368 GLU A C 1
ATOM 1996 O O . GLU A 1 380 ? 19.682 23.140 45.096 1.00 26.41 368 GLU A O 1
ATOM 2002 N N . GLN A 1 381 ? 17.691 23.386 44.032 1.00 23.45 369 GLN A N 1
ATOM 2003 C CA . GLN A 1 381 ? 18.143 22.750 42.833 1.00 23.35 369 GLN A CA 1
ATOM 2004 C C . GLN A 1 381 ? 18.683 23.731 41.815 1.00 24.09 369 GLN A C 1
ATOM 2005 O O . GLN A 1 381 ? 18.938 23.367 40.674 1.00 21.39 369 GLN A O 1
ATOM 2011 N N . THR A 1 382 ? 18.815 24.993 42.221 1.00 24.86 370 THR A N 1
ATOM 2012 C CA . THR A 1 382 ? 19.211 26.044 41.322 1.00 26.26 370 THR A CA 1
ATOM 2013 C C . THR A 1 382 ? 20.678 26.327 41.526 1.00 27.58 370 THR A C 1
ATOM 2014 O O . THR A 1 382 ? 21.110 26.388 42.672 1.00 28.92 370 THR A O 1
ATOM 2018 N N . VAL A 1 383 ? 21.437 26.497 40.435 1.00 25.89 371 VAL A N 1
ATOM 2019 C CA . VAL A 1 383 ? 22.839 26.886 40.547 1.00 25.80 371 VAL A CA 1
ATOM 2020 C C . VAL A 1 383 ? 23.034 28.196 39.799 1.00 27.23 371 VAL A C 1
ATOM 2021 O O . VAL A 1 383 ? 22.560 28.372 38.654 1.00 27.48 371 VAL A O 1
ATOM 2025 N N . THR A 1 384 ? 23.761 29.106 40.430 1.00 29.26 372 THR A N 1
ATOM 2026 C CA . THR A 1 384 ? 23.988 30.465 39.890 1.00 31.03 372 THR A CA 1
ATOM 2027 C C . THR A 1 384 ? 25.426 30.639 39.396 1.00 31.87 372 THR A C 1
ATOM 2028 O O . THR A 1 384 ? 26.354 30.697 40.174 1.00 32.53 372 THR A O 1
ATOM 2032 N N . LEU A 1 385 ? 25.594 30.686 38.086 1.00 32.80 373 LEU A N 1
ATOM 2033 C CA . LEU A 1 385 ? 26.903 30.785 37.508 1.00 35.60 373 LEU A CA 1
ATOM 2034 C C . LEU A 1 385 ? 27.425 32.197 37.763 1.00 37.70 373 LEU A C 1
ATOM 2035 O O . LEU A 1 385 ? 26.754 33.158 37.469 1.00 37.79 373 LEU A O 1
ATOM 2040 N N . PRO A 1 386 ? 28.620 32.312 38.339 1.00 39.78 374 PRO A N 1
ATOM 2041 C CA . PRO A 1 386 ? 29.182 33.623 38.633 1.00 45.82 374 PRO A CA 1
ATOM 2042 C C . PRO A 1 386 ? 29.710 34.354 37.387 1.00 49.19 374 PRO A C 1
ATOM 2043 O O . PRO A 1 386 ? 30.301 33.738 36.507 1.00 52.14 374 PRO A O 1
ATOM 2047 N N . LEU A 1 387 ? 29.500 35.661 37.337 1.00 55.04 375 LEU A N 1
ATOM 2048 C CA . LEU A 1 387 ? 29.973 36.481 36.221 1.00 56.59 375 LEU A CA 1
ATOM 2049 C C . LEU A 1 387 ? 31.093 37.432 36.608 1.00 56.69 375 LEU A C 1
ATOM 2050 O O . LEU A 1 387 ? 31.657 38.079 35.741 1.00 55.37 375 LEU A O 1
ATOM 2055 N N . ASN A 1 388 ? 31.432 37.486 37.896 1.00 59.13 376 ASN A N 1
ATOM 2056 C CA . ASN A 1 388 ? 32.425 38.425 38.409 1.00 60.00 376 ASN A CA 1
ATOM 2057 C C . ASN A 1 388 ? 33.509 37.783 39.294 1.00 65.22 376 ASN A C 1
ATOM 2058 O O . ASN A 1 388 ? 33.196 37.066 40.261 1.00 73.89 376 ASN A O 1
ATOM 2063 N N . SER A 1 389 ? 34.775 38.063 38.967 1.00 65.11 377 SER A N 1
ATOM 2064 C CA . SER A 1 389 ? 35.937 37.541 39.716 1.00 65.08 377 SER A CA 1
ATOM 2065 C C . SER A 1 389 ? 37.212 38.376 39.439 1.00 69.04 377 SER A C 1
ATOM 2066 O O . SER A 1 389 ? 37.177 39.341 38.671 1.00 64.41 377 SER A O 1
ATOM 2069 N N . ASP A 1 390 ? 38.329 37.980 40.061 1.00 75.84 378 ASP A N 1
ATOM 2070 C CA . ASP A 1 390 ? 39.649 38.602 39.829 1.00 84.92 378 ASP A CA 1
ATOM 2071 C C . ASP A 1 390 ? 40.009 38.638 38.342 1.00 82.39 378 ASP A C 1
ATOM 2072 O O . ASP A 1 390 ? 40.563 39.608 37.857 1.00 90.09 378 ASP A O 1
ATOM 2077 N N . LYS A 1 391 ? 39.679 37.573 37.620 1.00 85.70 379 LYS A N 1
ATOM 2078 C CA . LYS A 1 391 ? 39.989 37.491 36.191 1.00 89.83 379 LYS A CA 1
ATOM 2079 C C . LYS A 1 391 ? 39.062 38.330 35.296 1.00 78.13 379 LYS A C 1
ATOM 2080 O O . LYS A 1 391 ? 39.194 38.296 34.059 1.00 67.70 379 LYS A O 1
ATOM 2086 N N . GLY A 1 392 ? 38.140 39.074 35.916 1.00 70.73 380 GLY A N 1
ATOM 2087 C CA . GLY A 1 392 ? 37.239 39.951 35.178 1.00 65.08 380 GLY A CA 1
ATOM 2088 C C . GLY A 1 392 ? 35.818 39.963 35.683 1.00 59.86 380 GLY A C 1
ATOM 2089 O O . GLY A 1 392 ? 35.378 39.050 36.384 1.00 64.42 380 GLY A O 1
ATOM 2090 N N . ASP A 1 393 ? 35.105 41.025 35.328 1.00 57.44 381 ASP A N 1
ATOM 2091 C CA . ASP A 1 393 ? 33.710 41.206 35.682 1.00 53.93 381 ASP A CA 1
ATOM 2092 C C . ASP A 1 393 ? 32.925 41.192 34.381 1.00 51.25 381 ASP A C 1
ATOM 2093 O O . ASP A 1 393 ? 32.889 42.170 33.683 1.00 46.67 381 ASP A O 1
ATOM 2098 N N . PHE A 1 394 ? 32.259 40.093 34.063 1.00 54.35 382 PHE A N 1
ATOM 2099 C CA . PHE A 1 394 ? 31.515 40.057 32.828 1.00 55.00 382 PHE A CA 1
ATOM 2100 C C . PHE A 1 394 ? 29.998 40.219 32.993 1.00 54.75 382 PHE A C 1
ATOM 2101 O O . PHE A 1 394 ? 29.251 39.880 32.060 1.00 49.55 382 PHE A O 1
ATOM 2109 N N . ARG A 1 395 ? 29.558 40.804 34.123 1.00 57.62 383 ARG A N 1
ATOM 2110 C CA . ARG A 1 395 ? 28.111 41.101 34.358 1.00 63.05 383 ARG A CA 1
ATOM 2111 C C . ARG A 1 395 ? 27.414 41.910 33.242 1.00 61.30 383 ARG A C 1
ATOM 2112 O O . ARG A 1 395 ? 26.218 41.750 33.024 1.00 68.41 383 ARG A O 1
ATOM 2120 N N . GLY A 1 396 ? 28.158 42.737 32.520 1.00 59.94 384 GLY A N 1
ATOM 2121 C CA . GLY A 1 396 ? 27.625 43.403 31.319 1.00 62.43 384 GLY A CA 1
ATOM 2122 C C . GLY A 1 396 ? 27.055 42.445 30.263 1.00 66.83 384 GLY A C 1
ATOM 2123 O O . GLY A 1 396 ? 26.219 42.848 29.440 1.00 67.10 384 GLY A O 1
ATOM 2124 N N . LEU A 1 397 ? 27.500 41.182 30.267 1.00 65.32 385 LEU A N 1
ATOM 2125 C CA . LEU A 1 397 ? 26.904 40.163 29.397 1.00 70.18 385 LEU A CA 1
ATOM 2126 C C . LEU A 1 397 ? 25.397 39.937 29.722 1.00 78.89 385 LEU A C 1
ATOM 2127 O O . LEU A 1 397 ? 24.844 38.884 29.369 1.00 90.21 385 LEU A O 1
ATOM 2132 N N . LEU A 1 398 ? 24.744 40.903 30.388 1.00 71.04 386 LEU A N 1
ATOM 2133 C CA . LEU A 1 398 ? 23.319 40.797 30.726 1.00 75.60 386 LEU A CA 1
ATOM 2134 C C . LEU A 1 398 ? 22.475 41.794 29.924 1.00 75.04 386 LEU A C 1
ATOM 2135 O O . LEU A 1 398 ? 22.993 42.526 29.068 1.00 76.29 386 LEU A O 1
ATOM 2140 N N . PHE A 1 404 ? 31.150 43.174 24.887 1.00 94.34 392 PHE A N 1
ATOM 2141 C CA . PHE A 1 404 ? 32.214 43.365 23.888 1.00 114.31 392 PHE A CA 1
ATOM 2142 C C . PHE A 1 404 ? 32.841 42.019 23.485 1.00 103.25 392 PHE A C 1
ATOM 2143 O O . PHE A 1 404 ? 32.429 40.971 23.986 1.00 100.93 392 PHE A O 1
ATOM 2151 N N . THR A 1 405 ? 33.824 42.055 22.578 1.00 90.44 393 THR A N 1
ATOM 2152 C CA . THR A 1 405 ? 34.533 40.828 22.131 1.00 85.44 393 THR A CA 1
ATOM 2153 C C . THR A 1 405 ? 35.471 40.243 23.215 1.00 80.39 393 THR A C 1
ATOM 2154 O O . THR A 1 405 ? 36.566 40.766 23.444 1.00 97.62 393 THR A O 1
ATOM 2158 N N . MET A 1 406 ? 35.055 39.156 23.867 1.00 70.47 394 MET A N 1
ATOM 2159 C CA . MET A 1 406 ? 35.909 38.516 24.872 1.00 65.00 394 MET A CA 1
ATOM 2160 C C . MET A 1 406 ? 36.961 37.711 24.137 1.00 59.51 394 MET A C 1
ATOM 2161 O O . MET A 1 406 ? 36.688 37.134 23.086 1.00 54.52 394 MET A O 1
ATOM 2166 N N . THR A 1 407 ? 38.143 37.658 24.734 1.00 56.22 395 THR A N 1
ATOM 2167 C CA . THR A 1 407 ? 39.254 36.894 24.213 1.00 56.45 395 THR A CA 1
ATOM 2168 C C . THR A 1 407 ? 39.004 35.420 24.519 1.00 56.87 395 THR A C 1
ATOM 2169 O O . THR A 1 407 ? 38.190 35.115 25.393 1.00 54.38 395 THR A O 1
ATOM 2173 N N . PRO A 1 408 ? 39.723 34.494 23.823 1.00 56.68 396 PRO A N 1
ATOM 2174 C CA . PRO A 1 408 ? 39.591 33.039 24.089 1.00 54.02 396 PRO A CA 1
ATOM 2175 C C . PRO A 1 408 ? 39.924 32.684 25.523 1.00 53.57 396 PRO A C 1
ATOM 2176 O O . PRO A 1 408 ? 39.352 31.736 26.109 1.00 50.98 396 PRO A O 1
ATOM 2180 N N . GLU A 1 409 ? 40.853 33.443 26.086 1.00 54.01 397 GLU A N 1
ATOM 2181 C CA . GLU A 1 409 ? 41.281 33.221 27.440 1.00 55.62 397 GLU A CA 1
ATOM 2182 C C . GLU A 1 409 ? 40.169 33.600 28.431 1.00 50.33 397 GLU A C 1
ATOM 2183 O O . GLU A 1 409 ? 40.005 32.950 29.452 1.00 45.08 397 GLU A O 1
ATOM 2189 N N . GLN A 1 410 ? 39.444 34.675 28.127 1.00 49.71 398 GLN A N 1
ATOM 2190 C CA . GLN A 1 410 ? 38.352 35.154 28.978 1.00 48.34 398 GLN A CA 1
ATOM 2191 C C . GLN A 1 410 ? 37.180 34.156 28.996 1.00 46.30 398 GLN A C 1
ATOM 2192 O O . GLN A 1 410 ? 36.616 33.888 30.047 1.00 42.96 398 GLN A O 1
ATOM 2198 N N . LYS A 1 411 ? 36.853 33.619 27.822 1.00 45.49 399 LYS A N 1
ATOM 2199 C CA . LYS A 1 411 ? 35.853 32.576 27.681 1.00 44.54 399 LYS A CA 1
ATOM 2200 C C . LYS A 1 411 ? 36.265 31.311 28.456 1.00 44.86 399 LYS A C 1
ATOM 2201 O O . LYS A 1 411 ? 35.456 30.692 29.139 1.00 44.35 399 LYS A O 1
ATOM 2207 N N . GLN A 1 412 ? 37.530 30.943 28.304 1.00 47.67 400 GLN A N 1
ATOM 2208 C CA . GLN A 1 412 ? 38.122 29.776 28.946 1.00 48.76 400 GLN A CA 1
ATOM 2209 C C . GLN A 1 412 ? 38.041 29.960 30.457 1.00 44.40 400 GLN A C 1
ATOM 2210 O O . GLN A 1 412 ? 37.792 29.024 31.185 1.00 46.17 400 GLN A O 1
ATOM 2216 N N . HIS A 1 413 ? 38.224 31.180 30.926 1.00 45.26 401 HIS A N 1
ATOM 2217 C CA . HIS A 1 413 ? 38.181 31.440 32.354 1.00 50.94 401 HIS A CA 1
ATOM 2218 C C . HIS A 1 413 ? 36.733 31.360 32.947 1.00 47.34 401 HIS A C 1
ATOM 2219 O O . HIS A 1 413 ? 36.504 30.758 34.013 1.00 41.48 401 HIS A O 1
ATOM 2226 N N . LEU A 1 414 ? 35.790 31.988 32.252 1.00 42.84 402 LEU A N 1
ATOM 2227 C CA . LEU A 1 414 ? 34.425 32.036 32.693 1.00 43.22 402 LEU A CA 1
ATOM 2228 C C . LEU A 1 414 ? 33.873 30.619 32.701 1.00 40.90 402 LEU A C 1
ATOM 2229 O O . LEU A 1 414 ? 33.227 30.183 33.668 1.00 35.92 402 LEU A O 1
ATOM 2234 N N . GLN A 1 415 ? 34.213 29.884 31.654 1.00 39.87 403 GLN A N 1
ATOM 2235 C CA . GLN A 1 415 ? 33.810 28.495 31.551 1.00 39.97 403 GLN A CA 1
ATOM 2236 C C . GLN A 1 415 ? 34.362 27.671 32.702 1.00 40.87 403 GLN A C 1
ATOM 2237 O O . GLN A 1 415 ? 33.680 26.817 33.252 1.00 37.11 403 GLN A O 1
ATOM 2243 N N . ALA A 1 416 ? 35.595 27.941 33.090 1.00 45.88 404 ALA A N 1
ATOM 2244 C CA . ALA A 1 416 ? 36.178 27.213 34.233 1.00 46.43 404 ALA A CA 1
ATOM 2245 C C . ALA A 1 416 ? 35.526 27.634 35.586 1.00 41.46 404 ALA A C 1
ATOM 2246 O O . ALA A 1 416 ? 35.511 26.863 36.490 1.00 39.24 404 ALA A O 1
ATOM 2248 N N . GLN A 1 417 ? 35.017 28.859 35.696 1.00 41.64 405 GLN A N 1
ATOM 2249 C CA . GLN A 1 417 ? 34.315 29.301 36.895 1.00 43.54 405 GLN A CA 1
ATOM 2250 C C . GLN A 1 417 ? 32.975 28.563 37.030 1.00 38.90 405 GLN A C 1
ATOM 2251 O O . GLN A 1 417 ? 32.572 28.142 38.119 1.00 36.57 405 GLN A O 1
ATOM 2257 N N . ALA A 1 418 ? 32.288 28.452 35.907 1.00 35.81 406 ALA A N 1
ATOM 2258 C CA . ALA A 1 418 ? 31.053 27.741 35.843 1.00 34.80 406 ALA A CA 1
ATOM 2259 C C . ALA A 1 418 ? 31.257 26.270 36.213 1.00 36.38 406 ALA A C 1
ATOM 2260 O O . ALA A 1 418 ? 30.481 25.684 37.003 1.00 31.31 406 ALA A O 1
ATOM 2262 N N . ARG A 1 419 ? 32.316 25.685 35.654 1.00 38.17 407 ARG A N 1
ATOM 2263 C CA . ARG A 1 419 ? 32.627 24.275 35.875 1.00 40.72 407 ARG A CA 1
ATOM 2264 C C . ARG A 1 419 ? 32.775 24.014 37.351 1.00 40.19 407 ARG A C 1
ATOM 2265 O O . ARG A 1 419 ? 32.188 23.048 37.894 1.00 41.84 407 ARG A O 1
ATOM 2273 N N . GLN A 1 420 ? 33.539 24.874 38.005 1.00 37.51 408 GLN A N 1
ATOM 2274 C CA . GLN A 1 420 ? 33.738 24.736 39.425 1.00 40.12 408 GLN A CA 1
ATOM 2275 C C . GLN A 1 420 ? 32.448 24.884 40.238 1.00 37.81 408 GLN A C 1
ATOM 2276 O O . GLN A 1 420 ? 32.226 24.114 41.150 1.00 39.03 408 GLN A O 1
ATOM 2282 N N . THR A 1 421 ? 31.618 25.866 39.891 1.00 34.05 409 THR A N 1
ATOM 2283 C CA . THR A 1 421 ? 30.446 26.185 40.641 1.00 32.22 409 THR A CA 1
ATOM 2284 C C . THR A 1 421 ? 29.477 25.008 40.588 1.00 30.97 409 THR A C 1
ATOM 2285 O O . THR A 1 421 ? 29.002 24.528 41.601 1.00 31.61 409 THR A O 1
ATOM 2289 N N . VAL A 1 422 ? 29.251 24.517 39.396 1.00 29.27 410 VAL A N 1
ATOM 2290 C CA . VAL A 1 422 ? 28.371 23.419 39.179 1.00 28.56 410 VAL A CA 1
ATOM 2291 C C . VAL A 1 422 ? 28.880 22.134 39.845 1.00 33.87 410 VAL A C 1
ATOM 2292 O O . VAL A 1 422 ? 28.071 21.407 40.490 1.00 34.43 410 VAL A O 1
ATOM 2296 N N . SER A 1 423 ? 30.181 21.838 39.693 1.00 35.65 411 SER A N 1
ATOM 2297 C CA . SER A 1 423 ? 30.789 20.705 40.399 1.00 40.89 411 SER A CA 1
ATOM 2298 C C . SER A 1 423 ? 30.516 20.866 41.889 1.00 38.69 411 SER A C 1
ATOM 2299 O O . SER A 1 423 ? 30.153 19.905 42.561 1.00 37.10 411 SER A O 1
ATOM 2302 N N . GLY A 1 424 ? 30.689 22.087 42.400 1.00 34.86 412 GLY A N 1
ATOM 2303 C CA . GLY A 1 424 ? 30.453 22.350 43.825 1.00 34.02 412 GLY A CA 1
ATOM 2304 C C . GLY A 1 424 ? 29.001 22.077 44.170 1.00 34.36 412 GLY A C 1
ATOM 2305 O O . GLY A 1 424 ? 28.689 21.458 45.167 1.00 32.65 412 GLY A O 1
ATOM 2306 N N . HIS A 1 425 ? 28.112 22.483 43.279 1.00 32.40 413 HIS A N 1
ATOM 2307 C CA . HIS A 1 425 ? 26.743 22.315 43.522 1.00 30.03 413 HIS A CA 1
ATOM 2308 C C . HIS A 1 425 ? 26.371 20.816 43.502 1.00 33.05 413 HIS A C 1
ATOM 2309 O O . HIS A 1 425 ? 25.649 20.336 44.353 1.00 32.95 413 HIS A O 1
ATOM 2316 N N . LEU A 1 426 ? 26.899 20.069 42.545 1.00 35.19 414 LEU A N 1
ATOM 2317 C CA . LEU A 1 426 ? 26.552 18.641 42.410 1.00 31.86 414 LEU A CA 1
ATOM 2318 C C . LEU A 1 426 ? 27.048 17.870 43.594 1.00 31.57 414 LEU A C 1
ATOM 2319 O O . LEU A 1 426 ? 26.377 16.959 44.044 1.00 33.38 414 LEU A O 1
ATOM 2324 N N . GLN A 1 427 ? 28.191 18.278 44.141 1.00 31.90 415 GLN A N 1
ATOM 2325 C CA . GLN A 1 427 ? 28.763 17.621 45.299 1.00 33.79 415 GLN A CA 1
ATOM 2326 C C . GLN A 1 427 ? 27.914 17.877 46.533 1.00 34.21 415 GLN A C 1
ATOM 2327 O O . GLN A 1 427 ? 27.564 16.948 47.243 1.00 33.84 415 GLN A O 1
ATOM 2333 N N . GLN A 1 428 ? 27.548 19.130 46.769 1.00 36.37 416 GLN A N 1
ATOM 2334 C CA . GLN A 1 428 ? 26.716 19.533 47.913 1.00 33.84 416 GLN A CA 1
ATOM 2335 C C . GLN A 1 428 ? 25.395 18.808 47.887 1.00 30.85 416 GLN A C 1
ATOM 2336 O O . GLN A 1 428 ? 24.851 18.401 48.929 1.00 31.71 416 GLN A O 1
ATOM 2342 N N . ARG A 1 429 ? 24.828 18.658 46.707 1.00 29.06 417 ARG A N 1
ATOM 2343 C CA . ARG A 1 429 ? 23.571 17.957 46.616 1.00 29.57 417 ARG A CA 1
ATOM 2344 C C . ARG A 1 429 ? 23.699 16.500 47.154 1.00 30.07 417 ARG A C 1
ATOM 2345 O O . ARG A 1 429 ? 22.774 15.967 47.768 1.00 31.64 417 ARG A O 1
ATOM 2353 N N . GLU A 1 430 ? 24.820 15.856 46.931 1.00 30.44 418 GLU A N 1
ATOM 2354 C CA . GLU A 1 430 ? 24.986 14.493 47.448 1.00 32.85 418 GLU A CA 1
ATOM 2355 C C . GLU A 1 430 ? 25.006 14.402 48.995 1.00 30.93 418 GLU A C 1
ATOM 2356 O O . GLU A 1 430 ? 24.788 13.330 49.546 1.00 29.32 418 GLU A O 1
ATOM 2362 N N . LEU A 1 431 ? 25.268 15.518 49.674 1.00 27.49 419 LEU A N 1
ATOM 2363 C CA . LEU A 1 431 ? 25.323 15.546 51.111 1.00 27.33 419 LEU A CA 1
ATOM 2364 C C . LEU A 1 431 ? 23.935 15.802 51.798 1.00 27.82 419 LEU A C 1
ATOM 2365 O O . LEU A 1 431 ? 23.807 15.686 53.003 1.00 26.63 419 LEU A O 1
ATOM 2370 N N . GLU A 1 432 ? 22.920 16.186 51.053 1.00 26.50 420 GLU A N 1
ATOM 2371 C CA . GLU A 1 432 ? 21.671 16.497 51.670 1.00 28.22 420 GLU A CA 1
ATOM 2372 C C . GLU A 1 432 ? 20.997 15.210 52.055 1.00 27.72 420 GLU A C 1
ATOM 2373 O O . GLU A 1 432 ? 21.140 14.199 51.387 1.00 25.98 420 GLU A O 1
ATOM 2379 N N . ARG A 1 433 ? 20.204 15.265 53.111 1.00 29.25 421 ARG A N 1
ATOM 2380 C CA . ARG A 1 433 ? 19.435 14.110 53.564 1.00 30.23 421 ARG A CA 1
ATOM 2381 C C . ARG A 1 433 ? 18.066 14.530 53.966 1.00 29.55 421 ARG A C 1
ATOM 2382 O O . ARG A 1 433 ? 17.896 15.577 54.524 1.00 30.74 421 ARG A O 1
ATOM 2390 N N . GLU A 1 434 ? 17.106 13.653 53.773 1.00 32.34 422 GLU A N 1
ATOM 2391 C CA . GLU A 1 434 ? 15.748 13.944 54.105 1.00 35.07 422 GLU A CA 1
ATOM 2392 C C . GLU A 1 434 ? 15.178 12.691 54.764 1.00 33.72 422 GLU A C 1
ATOM 2393 O O . GLU A 1 434 ? 15.524 11.578 54.365 1.00 31.61 422 GLU A O 1
ATOM 2399 N N . ARG A 1 435 ? 14.345 12.878 55.787 1.00 30.89 423 ARG A N 1
ATOM 2400 C CA . ARG A 1 435 ? 13.724 11.770 56.489 1.00 32.51 423 ARG A CA 1
ATOM 2401 C C . ARG A 1 435 ? 12.208 11.720 56.281 1.00 33.22 423 ARG A C 1
ATOM 2402 O O . ARG A 1 435 ? 11.523 12.737 56.324 1.00 32.39 423 ARG A O 1
ATOM 2410 N N . HIS A 1 436 ? 11.684 10.530 56.036 1.00 33.67 424 HIS A N 1
ATOM 2411 C CA . HIS A 1 436 ? 10.257 10.353 55.813 1.00 32.72 424 HIS A CA 1
ATOM 2412 C C . HIS A 1 436 ? 9.796 9.289 56.739 1.00 33.39 424 HIS A C 1
ATOM 2413 O O . HIS A 1 436 ? 10.379 8.246 56.766 1.00 42.16 424 HIS A O 1
ATOM 2420 N N . GLU A 1 437 ? 8.744 9.538 57.494 1.00 38.63 425 GLU A N 1
ATOM 2421 C CA . GLU A 1 437 ? 8.277 8.585 58.489 1.00 41.52 425 GLU A CA 1
ATOM 2422 C C . GLU A 1 437 ? 7.033 7.890 57.985 1.00 38.65 425 GLU A C 1
ATOM 2423 O O . GLU A 1 437 ? 6.256 8.472 57.242 1.00 41.84 425 GLU A O 1
ATOM 2429 N N . PHE A 1 438 ? 6.834 6.654 58.422 1.00 35.81 426 PHE A N 1
ATOM 2430 C CA . PHE A 1 438 ? 5.691 5.838 58.005 1.00 31.93 426 PHE A CA 1
ATOM 2431 C C . PHE A 1 438 ? 5.221 5.015 59.190 1.00 31.38 426 PHE A C 1
ATOM 2432 O O . PHE A 1 438 ? 6.003 4.616 60.024 1.00 29.94 426 PHE A O 1
ATOM 2440 N N . PRO A 1 439 ? 3.927 4.743 59.267 1.00 36.54 427 PRO A N 1
ATOM 2441 C CA . PRO A 1 439 ? 3.381 3.926 60.356 1.00 34.65 427 PRO A CA 1
ATOM 2442 C C . PRO A 1 439 ? 3.944 2.551 60.385 1.00 35.56 427 PRO A C 1
ATOM 2443 O O . PRO A 1 439 ? 3.929 1.924 61.427 1.00 40.87 427 PRO A O 1
ATOM 2447 N N . SER A 1 440 ? 4.368 2.018 59.252 1.00 35.08 428 SER A N 1
ATOM 2448 C CA . SER A 1 440 ? 4.955 0.670 59.269 1.00 38.05 428 SER A CA 1
ATOM 2449 C C . SER A 1 440 ? 5.915 0.453 58.143 1.00 37.59 428 SER A C 1
ATOM 2450 O O . SER A 1 440 ? 5.981 1.228 57.188 1.00 35.63 428 SER A O 1
ATOM 2453 N N . LEU A 1 441 ? 6.611 -0.669 58.220 1.00 38.86 429 LEU A N 1
ATOM 2454 C CA . LEU A 1 441 ? 7.536 -1.035 57.170 1.00 36.13 429 LEU A CA 1
ATOM 2455 C C . LEU A 1 441 ? 6.792 -1.262 55.882 1.00 35.78 429 LEU A C 1
ATOM 2456 O O . LEU A 1 441 ? 7.295 -0.956 54.811 1.00 39.93 429 LEU A O 1
ATOM 2461 N N . ASN A 1 442 ? 5.583 -1.786 55.957 1.00 35.54 430 ASN A N 1
ATOM 2462 C CA . ASN A 1 442 ? 4.840 -2.018 54.725 1.00 34.06 430 ASN A CA 1
ATOM 2463 C C . ASN A 1 442 ? 4.508 -0.710 53.990 1.00 34.27 430 ASN A C 1
ATOM 2464 O O . ASN A 1 442 ? 4.621 -0.646 52.782 1.00 35.16 430 ASN A O 1
ATOM 2469 N N . ASP A 1 443 ? 4.089 0.320 54.722 1.00 34.75 431 ASP A N 1
ATOM 2470 C CA . ASP A 1 443 ? 3.754 1.614 54.125 1.00 33.77 431 ASP A CA 1
ATOM 2471 C C . ASP A 1 443 ? 4.964 2.292 53.477 1.00 29.82 431 ASP A C 1
ATOM 2472 O O . ASP A 1 443 ? 4.840 2.945 52.449 1.00 28.82 431 ASP A O 1
ATOM 2477 N N . ALA A 1 444 ? 6.130 2.115 54.071 1.00 28.69 432 ALA A N 1
ATOM 2478 C CA . ALA A 1 444 ? 7.362 2.605 53.477 1.00 27.98 432 ALA A CA 1
ATOM 2479 C C . ALA A 1 444 ? 7.630 1.849 52.165 1.00 27.41 432 ALA A C 1
ATOM 2480 O O . ALA A 1 444 ? 7.934 2.469 51.148 1.00 27.86 432 ALA A O 1
ATOM 2482 N N . VAL A 1 445 ? 7.448 0.527 52.168 1.00 26.86 433 VAL A N 1
ATOM 2483 C CA . VAL A 1 445 ? 7.642 -0.261 50.951 1.00 27.49 433 VAL A CA 1
ATOM 2484 C C . VAL A 1 445 ? 6.661 0.157 49.881 1.00 29.37 433 VAL A C 1
ATOM 2485 O O . VAL A 1 445 ? 7.031 0.281 48.712 1.00 30.42 433 VAL A O 1
ATOM 2489 N N . MET A 1 446 ? 5.435 0.489 50.274 1.00 31.34 434 MET A N 1
ATOM 2490 C CA . MET A 1 446 ? 4.429 0.948 49.289 1.00 31.25 434 MET A CA 1
ATOM 2491 C C . MET A 1 446 ? 4.829 2.281 48.651 1.00 30.66 434 MET A C 1
ATOM 2492 O O . MET A 1 446 ? 4.351 2.616 47.543 1.00 30.07 434 MET A O 1
ATOM 2497 N N . ALA A 1 447 ? 5.668 3.055 49.338 1.00 27.96 435 ALA A N 1
ATOM 2498 C CA . ALA A 1 447 ? 6.141 4.313 48.766 1.00 29.02 435 ALA A CA 1
ATOM 2499 C C . ALA A 1 447 ? 7.348 4.184 47.822 1.00 29.58 435 ALA A C 1
ATOM 2500 O O . ALA A 1 447 ? 7.738 5.137 47.226 1.00 31.18 435 ALA A O 1
ATOM 2502 N N . MET A 1 448 ? 7.947 3.009 47.710 1.00 34.03 436 MET A N 1
ATOM 2503 C CA . MET A 1 448 ? 9.150 2.816 46.888 1.00 31.89 436 MET A CA 1
ATOM 2504 C C . MET A 1 448 ? 8.805 2.252 45.538 1.00 32.64 436 MET A C 1
ATOM 2505 O O . MET A 1 448 ? 7.988 1.340 45.434 1.00 36.35 436 MET A O 1
ATOM 2510 N N . ASP A 1 449 ? 9.356 2.854 44.493 1.00 34.58 437 ASP A N 1
ATOM 2511 C CA . ASP A 1 449 ? 9.181 2.352 43.109 1.00 35.07 437 ASP A CA 1
ATOM 2512 C C . ASP A 1 449 ? 9.962 1.069 42.944 1.00 30.38 437 ASP A C 1
ATOM 2513 O O . ASP A 1 449 ? 10.692 0.670 43.848 1.00 28.87 437 ASP A O 1
ATOM 2518 N N . ASP A 1 450 ? 9.786 0.388 41.834 1.00 32.36 438 ASP A N 1
ATOM 2519 C CA . ASP A 1 450 ? 10.403 -0.951 41.678 1.00 35.01 438 ASP A CA 1
ATOM 2520 C C . ASP A 1 450 ? 11.903 -0.922 41.793 1.00 35.51 438 ASP A C 1
ATOM 2521 O O . ASP A 1 450 ? 12.485 -1.748 42.476 1.00 36.32 438 ASP A O 1
ATOM 2526 N N . GLN A 1 451 ? 12.532 0.063 41.179 1.00 37.66 439 GLN A N 1
ATOM 2527 C CA . GLN A 1 451 ? 13.976 0.156 41.234 1.00 44.39 439 GLN A CA 1
ATOM 2528 C C . GLN A 1 451 ? 14.484 0.283 42.669 1.00 42.37 439 GLN A C 1
ATOM 2529 O O . GLN A 1 451 ? 15.386 -0.453 43.098 1.00 40.39 439 GLN A O 1
ATOM 2535 N N . MET A 1 452 ? 13.889 1.206 43.416 1.00 38.17 440 MET A N 1
ATOM 2536 C CA . MET A 1 452 ? 14.292 1.459 44.799 1.00 37.39 440 MET A CA 1
ATOM 2537 C C . MET A 1 452 ? 14.051 0.225 45.634 1.00 36.09 440 MET A C 1
ATOM 2538 O O . MET A 1 452 ? 14.892 -0.130 46.450 1.00 36.94 440 MET A O 1
ATOM 2543 N N . LEU A 1 453 ? 12.928 -0.452 45.414 1.00 35.86 441 LEU A N 1
ATOM 2544 C CA . LEU A 1 453 ? 12.635 -1.665 46.180 1.00 37.88 441 LEU A CA 1
ATOM 2545 C C . LEU A 1 453 ? 13.608 -2.769 45.884 1.00 39.70 441 LEU A C 1
ATOM 2546 O O . LEU A 1 453 ? 14.038 -3.480 46.806 1.00 40.35 441 LEU A O 1
ATOM 2551 N N . ALA A 1 454 ? 13.982 -2.916 44.616 1.00 38.94 442 ALA A N 1
ATOM 2552 C CA . ALA A 1 454 ? 14.998 -3.912 44.263 1.00 42.26 442 ALA A CA 1
ATOM 2553 C C . ALA A 1 454 ? 16.327 -3.647 44.997 1.00 41.36 442 ALA A C 1
ATOM 2554 O O . ALA A 1 454 ? 17.017 -4.601 45.374 1.00 40.51 442 ALA A O 1
ATOM 2556 N N . SER A 1 455 ? 16.678 -2.369 45.194 1.00 38.82 443 SER A N 1
ATOM 2557 C CA . SER A 1 455 ? 17.909 -1.988 45.900 1.00 42.51 443 SER A CA 1
ATOM 2558 C C . SER A 1 455 ? 18.038 -2.570 47.280 1.00 42.28 443 SER A C 1
ATOM 2559 O O . SER A 1 455 ? 19.145 -2.878 47.715 1.00 45.03 443 SER A O 1
ATOM 2562 N N . VAL A 1 456 ? 16.920 -2.646 47.992 1.00 40.56 444 VAL A N 1
ATOM 2563 C CA . VAL A 1 456 ? 16.930 -3.034 49.397 1.00 40.72 444 VAL A CA 1
ATOM 2564 C C . VAL A 1 456 ? 16.299 -4.360 49.672 1.00 40.32 444 VAL A C 1
ATOM 2565 O O . VAL A 1 456 ? 16.115 -4.752 50.814 1.00 43.57 444 VAL A O 1
ATOM 2569 N N . GLN A 1 457 ? 15.991 -5.066 48.615 1.00 43.03 445 GLN A N 1
ATOM 2570 C CA . GLN A 1 457 ? 15.259 -6.306 48.707 1.00 45.51 445 GLN A CA 1
ATOM 2571 C C . GLN A 1 457 ? 15.936 -7.347 49.542 1.00 44.99 445 GLN A C 1
ATOM 2572 O O . GLN A 1 457 ? 15.251 -8.021 50.345 1.00 40.56 445 GLN A O 1
ATOM 2578 N N . VAL A 1 458 ? 17.261 -7.499 49.390 1.00 45.97 446 VAL A N 1
ATOM 2579 C CA . VAL A 1 458 ? 17.917 -8.602 50.107 1.00 48.86 446 VAL A CA 1
ATOM 2580 C C . VAL A 1 458 ? 17.927 -8.327 51.586 1.00 47.24 446 VAL A C 1
ATOM 2581 O O . VAL A 1 458 ? 17.582 -9.203 52.371 1.00 53.08 446 VAL A O 1
ATOM 2585 N N . ASP A 1 459 ? 18.247 -7.100 51.968 1.00 46.37 447 ASP A N 1
ATOM 2586 C CA . ASP A 1 459 ? 18.270 -6.725 53.391 1.00 47.02 447 ASP A CA 1
ATOM 2587 C C . ASP A 1 459 ? 16.875 -6.852 54.026 1.00 41.82 447 ASP A C 1
ATOM 2588 O O . ASP A 1 459 ? 16.724 -7.347 55.142 1.00 36.82 447 ASP A O 1
ATOM 2593 N N . LEU A 1 460 ? 15.860 -6.434 53.283 1.00 39.29 448 LEU A N 1
ATOM 2594 C CA . LEU A 1 460 ? 14.486 -6.492 53.788 1.00 38.97 448 LEU A CA 1
ATOM 2595 C C . LEU A 1 460 ? 13.903 -7.883 53.900 1.00 42.57 448 LEU A C 1
ATOM 2596 O O . LEU A 1 460 ? 13.064 -8.121 54.782 1.00 37.73 448 LEU A O 1
ATOM 2601 N N . GLN A 1 461 ? 14.356 -8.795 53.020 1.00 46.51 449 GLN A N 1
ATOM 2602 C CA . GLN A 1 461 ? 13.979 -10.230 53.087 1.00 47.46 449 GLN A CA 1
ATOM 2603 C C . GLN A 1 461 ? 14.300 -10.834 54.416 1.00 45.56 449 GLN A C 1
ATOM 2604 O O . GLN A 1 461 ? 13.636 -11.761 54.839 1.00 48.63 449 GLN A O 1
ATOM 2610 N N . ASN A 1 462 ? 15.356 -10.345 55.054 1.00 47.05 450 ASN A N 1
ATOM 2611 C CA . ASN A 1 462 ? 15.789 -10.865 56.357 1.00 51.24 450 ASN A CA 1
ATOM 2612 C C . ASN A 1 462 ? 14.936 -10.388 57.526 1.00 48.80 450 ASN A C 1
ATOM 2613 O O . ASN A 1 462 ? 15.207 -10.735 58.661 1.00 51.49 450 ASN A O 1
ATOM 2618 N N . ASP A 1 463 ? 13.919 -9.588 57.251 1.00 49.41 451 ASP A N 1
ATOM 2619 C CA . ASP A 1 463 ? 12.997 -9.148 58.277 1.00 49.53 451 ASP A CA 1
ATOM 2620 C C . ASP A 1 463 ? 11.630 -9.731 57.943 1.00 46.77 451 ASP A C 1
ATOM 2621 O O . ASP A 1 463 ? 11.254 -9.728 56.773 1.00 50.27 451 ASP A O 1
ATOM 2626 N N . ALA A 1 464 ? 10.876 -10.218 58.933 1.00 44.59 452 ALA A N 1
ATOM 2627 C CA . ALA A 1 464 ? 9.552 -10.863 58.654 1.00 41.44 452 ALA A CA 1
ATOM 2628 C C . ALA A 1 464 ? 8.550 -9.923 58.020 1.00 40.21 452 ALA A C 1
ATOM 2629 O O . ALA A 1 464 ? 7.984 -10.236 56.964 1.00 42.56 452 ALA A O 1
ATOM 2631 N N . ALA A 1 465 ? 8.347 -8.755 58.624 1.00 38.86 453 ALA A N 1
ATOM 2632 C CA . ALA A 1 465 ? 7.464 -7.736 58.025 1.00 37.08 453 ALA A CA 1
ATOM 2633 C C . ALA A 1 465 ? 7.948 -7.287 56.658 1.00 36.79 453 ALA A C 1
ATOM 2634 O O . ALA A 1 465 ? 7.145 -6.999 55.769 1.00 35.21 453 ALA A O 1
ATOM 2636 N N . GLY A 1 466 ? 9.264 -7.238 56.491 1.00 34.79 454 GLY A N 1
ATOM 2637 C CA . GLY A 1 466 ? 9.853 -6.885 55.205 1.00 34.22 454 GLY A CA 1
ATOM 2638 C C . GLY A 1 466 ? 9.544 -7.893 54.131 1.00 33.27 454 GLY A C 1
ATOM 2639 O O . GLY A 1 466 ? 9.279 -7.556 52.999 1.00 32.53 454 GLY A O 1
ATOM 2640 N N . ALA A 1 467 ? 9.562 -9.148 54.508 1.00 36.33 455 ALA A N 1
ATOM 2641 C CA . ALA A 1 467 ? 9.289 -10.233 53.566 1.00 37.90 455 ALA A CA 1
ATOM 2642 C C . ALA A 1 467 ? 7.814 -10.280 53.124 1.00 38.00 455 ALA A C 1
ATOM 2643 O O . ALA A 1 467 ? 7.526 -10.547 51.968 1.00 41.42 455 ALA A O 1
ATOM 2645 N N . GLU A 1 468 ? 6.904 -10.039 54.050 1.00 37.63 456 GLU A N 1
ATOM 2646 C CA . GLU A 1 468 ? 5.470 -9.967 53.741 1.00 38.08 456 GLU A CA 1
ATOM 2647 C C . GLU A 1 468 ? 5.219 -8.813 52.797 1.00 37.01 456 GLU A C 1
ATOM 2648 O O . GLU A 1 468 ? 4.452 -8.973 51.846 1.00 39.57 456 GLU A O 1
ATOM 2654 N N . ALA A 1 469 ? 5.858 -7.663 53.042 1.00 34.17 457 ALA A N 1
ATOM 2655 C CA . ALA A 1 469 ? 5.722 -6.515 52.145 1.00 34.35 457 ALA A CA 1
ATOM 2656 C C . ALA A 1 469 ? 6.309 -6.801 50.755 1.00 34.36 457 ALA A C 1
ATOM 2657 O O . ALA A 1 469 ? 5.669 -6.483 49.745 1.00 35.01 457 ALA A O 1
ATOM 2659 N N . LEU A 1 470 ? 7.514 -7.370 50.677 1.00 32.82 458 LEU A N 1
ATOM 2660 C CA . LEU A 1 470 ? 8.070 -7.770 49.358 1.00 34.85 458 LEU A CA 1
ATOM 2661 C C . LEU A 1 470 ? 7.165 -8.784 48.642 1.00 34.24 458 LEU A C 1
ATOM 2662 O O . LEU A 1 470 ? 7.005 -8.737 47.426 1.00 33.65 458 LEU A O 1
ATOM 2667 N N . ARG A 1 471 ? 6.573 -9.695 49.384 1.00 34.05 459 ARG A N 1
ATOM 2668 C CA . ARG A 1 471 ? 5.706 -10.685 48.770 1.00 38.47 459 ARG A CA 1
ATOM 2669 C C . ARG A 1 471 ? 4.537 -10.001 48.118 1.00 36.69 459 ARG A C 1
ATOM 2670 O O . ARG A 1 471 ? 4.188 -10.340 46.997 1.00 39.89 459 ARG A O 1
ATOM 2678 N N . PHE A 1 472 ? 3.903 -9.055 48.800 1.00 34.03 460 PHE A N 1
ATOM 2679 C CA . PHE A 1 472 ? 2.764 -8.382 48.188 1.00 30.04 460 PHE A CA 1
ATOM 2680 C C . PHE A 1 472 ? 3.170 -7.715 46.913 1.00 28.14 460 PHE A C 1
ATOM 2681 O O . PHE A 1 472 ? 2.429 -7.729 45.932 1.00 25.51 460 PHE A O 1
ATOM 2689 N N . ARG A 1 473 ? 4.359 -7.114 46.906 1.00 29.87 461 ARG A N 1
ATOM 2690 C CA . ARG A 1 473 ? 4.820 -6.433 45.688 1.00 29.55 461 ARG A CA 1
ATOM 2691 C C . ARG A 1 473 ? 5.112 -7.406 44.574 1.00 30.58 461 ARG A C 1
ATOM 2692 O O . ARG A 1 473 ? 4.793 -7.104 43.432 1.00 28.94 461 ARG A O 1
ATOM 2700 N N . LYS A 1 474 ? 5.659 -8.592 44.885 1.00 33.15 462 LYS A N 1
ATOM 2701 C CA . LYS A 1 474 ? 5.902 -9.567 43.828 1.00 36.62 462 LYS A CA 1
ATOM 2702 C C . LYS A 1 474 ? 4.552 -10.019 43.267 1.00 33.36 462 LYS A C 1
ATOM 2703 O O . LYS A 1 474 ? 4.367 -10.053 42.052 1.00 31.70 462 LYS A O 1
ATOM 2709 N N . ASP A 1 475 ? 3.593 -10.347 44.127 1.00 30.22 463 ASP A N 1
ATOM 2710 C CA . ASP A 1 475 ? 2.314 -10.764 43.603 1.00 30.50 463 ASP A CA 1
ATOM 2711 C C . ASP A 1 475 ? 1.691 -9.658 42.778 1.00 29.61 463 ASP A C 1
ATOM 2712 O O . ASP A 1 475 ? 1.096 -9.932 41.758 1.00 31.69 463 ASP A O 1
ATOM 2717 N N . ALA A 1 476 ? 1.799 -8.400 43.205 1.00 28.67 464 ALA A N 1
ATOM 2718 C CA . ALA A 1 476 ? 1.195 -7.331 42.428 1.00 26.99 464 ALA A CA 1
ATOM 2719 C C . ALA A 1 476 ? 1.884 -7.154 41.105 1.00 26.85 464 ALA A C 1
ATOM 2720 O O . ALA A 1 476 ? 1.200 -6.903 40.136 1.00 28.57 464 ALA A O 1
ATOM 2722 N N . GLN A 1 477 ? 3.226 -7.245 41.044 1.00 28.58 465 GLN A N 1
ATOM 2723 C CA . GLN A 1 477 ? 3.921 -7.244 39.746 1.00 31.28 465 GLN A CA 1
ATOM 2724 C C . GLN A 1 477 ? 3.363 -8.351 38.860 1.00 31.84 465 GLN A C 1
ATOM 2725 O O . GLN A 1 477 ? 3.173 -8.153 37.676 1.00 34.47 465 GLN A O 1
ATOM 2731 N N . GLN A 1 478 ? 3.056 -9.517 39.416 1.00 33.72 466 GLN A N 1
ATOM 2732 C CA . GLN A 1 478 ? 2.529 -10.589 38.572 1.00 35.01 466 GLN A CA 1
ATOM 2733 C C . GLN A 1 478 ? 1.099 -10.359 38.119 1.00 30.28 466 GLN A C 1
ATOM 2734 O O . GLN A 1 478 ? 0.766 -10.615 36.967 1.00 30.26 466 GLN A O 1
ATOM 2740 N N . ALA A 1 479 ? 0.242 -9.864 38.990 1.00 26.42 467 ALA A N 1
ATOM 2741 C CA . ALA A 1 479 ? -1.141 -9.675 38.595 1.00 24.75 467 ALA A CA 1
ATOM 2742 C C . ALA A 1 479 ? -1.221 -8.564 37.572 1.00 26.88 467 ALA A C 1
ATOM 2743 O O . ALA A 1 479 ? -2.035 -8.666 36.646 1.00 28.29 467 ALA A O 1
ATOM 2745 N N . LEU A 1 480 ? -0.411 -7.489 37.726 1.00 25.72 468 LEU A N 1
ATOM 2746 C CA . LEU A 1 480 ? -0.440 -6.364 36.749 1.00 27.36 468 LEU A CA 1
ATOM 2747 C C . LEU A 1 480 ? 0.070 -6.848 35.421 1.00 28.56 468 LEU A C 1
ATOM 2748 O O . LEU A 1 480 ? -0.455 -6.471 34.377 1.00 29.29 468 LEU A O 1
ATOM 2753 N N . GLN A 1 481 ? 1.096 -7.687 35.448 1.00 31.78 469 GLN A N 1
ATOM 2754 C CA . GLN A 1 481 ? 1.607 -8.286 34.205 1.00 34.08 469 GLN A CA 1
ATOM 2755 C C . GLN A 1 481 ? 0.511 -9.101 33.529 1.00 33.56 469 GLN A C 1
ATOM 2756 O O . GLN A 1 481 ? 0.276 -8.939 32.340 1.00 37.23 469 GLN A O 1
ATOM 2762 N N . ALA A 1 482 ? -0.206 -9.934 34.282 1.00 32.23 470 ALA A N 1
ATOM 2763 C CA . ALA A 1 482 ? -1.330 -10.727 33.708 1.00 32.57 470 ALA A CA 1
ATOM 2764 C C . ALA A 1 482 ? -2.370 -9.798 33.079 1.00 31.39 470 ALA A C 1
ATOM 2765 O O . ALA A 1 482 ? -2.955 -10.095 32.064 1.00 36.73 470 ALA A O 1
ATOM 2767 N N . LEU A 1 483 ? -2.609 -8.670 33.692 1.00 30.78 471 LEU A N 1
ATOM 2768 C CA . LEU A 1 483 ? -3.610 -7.726 33.163 1.00 30.88 471 LEU A CA 1
ATOM 2769 C C . LEU A 1 483 ? -3.118 -7.162 31.880 1.00 33.11 471 LEU A C 1
ATOM 2770 O O . LEU A 1 483 ? -3.875 -7.086 30.913 1.00 35.12 471 LEU A O 1
ATOM 2775 N N . ASP A 1 484 ? -1.863 -6.716 31.866 1.00 34.56 472 ASP A N 1
ATOM 2776 C CA . ASP A 1 484 ? -1.290 -6.182 30.633 1.00 38.07 472 ASP A CA 1
ATOM 2777 C C . ASP A 1 484 ? -1.397 -7.223 29.510 1.00 38.39 472 ASP A C 1
ATOM 2778 O O . ASP A 1 484 ? -1.773 -6.895 28.381 1.00 38.83 472 ASP A O 1
ATOM 2783 N N . THR A 1 485 ? -1.084 -8.475 29.836 1.00 37.94 473 THR A N 1
ATOM 2784 C CA . THR A 1 485 ? -1.147 -9.550 28.853 1.00 39.61 473 THR A CA 1
ATOM 2785 C C . THR A 1 485 ? -2.544 -9.736 28.307 1.00 39.96 473 THR A C 1
ATOM 2786 O O . THR A 1 485 ? -2.730 -9.884 27.106 1.00 43.40 473 THR A O 1
ATOM 2790 N N . ALA A 1 486 ? -3.537 -9.747 29.178 1.00 37.66 474 ALA A N 1
ATOM 2791 C CA . ALA A 1 486 ? -4.900 -9.928 28.711 1.00 38.63 474 ALA A CA 1
ATOM 2792 C C . ALA A 1 486 ? -5.336 -8.818 27.755 1.00 40.66 474 ALA A C 1
ATOM 2793 O O . ALA A 1 486 ? -6.106 -9.069 26.857 1.00 45.17 474 ALA A O 1
ATOM 2795 N N . ILE A 1 487 ? -4.846 -7.586 27.966 1.00 42.43 475 ILE A N 1
ATOM 2796 C CA . ILE A 1 487 ? -5.153 -6.459 27.093 1.00 40.01 475 ILE A CA 1
ATOM 2797 C C . ILE A 1 487 ? -4.482 -6.714 25.745 1.00 42.12 475 ILE A C 1
ATOM 2798 O O . ILE A 1 487 ? -5.113 -6.549 24.712 1.00 45.28 475 ILE A O 1
ATOM 2803 N N . ALA A 1 488 ? -3.189 -7.070 25.746 1.00 42.34 476 ALA A N 1
ATOM 2804 C CA . ALA A 1 488 ? -2.477 -7.442 24.508 1.00 44.95 476 ALA A CA 1
ATOM 2805 C C . ALA A 1 488 ? -3.218 -8.532 23.725 1.00 47.08 476 ALA A C 1
ATOM 2806 O O . ALA A 1 488 ? -3.377 -8.411 22.533 1.00 48.78 476 ALA A O 1
ATOM 2808 N N . GLU A 1 489 ? -3.681 -9.571 24.420 1.00 50.52 477 GLU A N 1
ATOM 2809 C CA . GLU A 1 489 ? -4.465 -10.667 23.827 1.00 56.27 477 GLU A CA 1
ATOM 2810 C C . GLU A 1 489 ? -5.724 -10.171 23.142 1.00 54.71 477 GLU A C 1
ATOM 2811 O O . GLU A 1 489 ? -5.999 -10.536 22.025 1.00 64.33 477 GLU A O 1
ATOM 2817 N N . ALA A 1 490 ? -6.518 -9.376 23.828 1.00 52.03 478 ALA A N 1
ATOM 2818 C CA . ALA A 1 490 ? -7.750 -8.828 23.256 1.00 54.53 478 ALA A CA 1
ATOM 2819 C C . ALA A 1 490 ? -7.480 -7.945 22.036 1.00 57.89 478 ALA A C 1
ATOM 2820 O O . ALA A 1 490 ? -8.320 -7.872 21.138 1.00 62.04 478 ALA A O 1
ATOM 2822 N N . ASN A 1 491 ? -6.336 -7.247 22.024 1.00 57.62 479 ASN A N 1
ATOM 2823 C CA . ASN A 1 491 ? -5.957 -6.385 20.889 1.00 60.91 479 ASN A CA 1
ATOM 2824 C C . ASN A 1 491 ? -5.513 -7.146 19.648 1.00 64.46 479 ASN A C 1
ATOM 2825 O O . ASN A 1 491 ? -5.445 -6.561 18.569 1.00 65.10 479 ASN A O 1
ATOM 2830 N N . GLN A 1 492 ? -5.194 -8.438 19.811 1.00 65.85 480 GLN A N 1
ATOM 2831 C CA . GLN A 1 492 ? -4.871 -9.316 18.690 1.00 67.65 480 GLN A CA 1
ATOM 2832 C C . GLN A 1 492 ? -6.109 -9.650 17.873 1.00 71.64 480 GLN A C 1
ATOM 2833 O O . GLN A 1 492 ? -5.977 -10.145 16.748 1.00 77.05 480 GLN A O 1
ATOM 2839 N N . THR A 1 493 ? -7.303 -9.407 18.430 1.00 72.23 481 THR A N 1
ATOM 2840 C CA . THR A 1 493 ? -8.565 -9.669 17.706 1.00 76.82 481 THR A CA 1
ATOM 2841 C C . THR A 1 493 ? -9.356 -8.397 17.375 1.00 77.00 481 THR A C 1
ATOM 2842 O O . THR A 1 493 ? -10.239 -8.436 16.529 1.00 82.01 481 THR A O 1
ATOM 2846 N N . SER A 1 494 ? -9.040 -7.273 18.023 1.00 77.49 482 SER A N 1
ATOM 2847 C CA . SER A 1 494 ? -9.753 -6.017 17.777 1.00 77.27 482 SER A CA 1
ATOM 2848 C C . SER A 1 494 ? -9.103 -4.825 18.457 1.00 78.30 482 SER A C 1
ATOM 2849 O O . SER A 1 494 ? -8.741 -4.913 19.638 1.00 80.80 482 SER A O 1
ATOM 2852 N N . THR A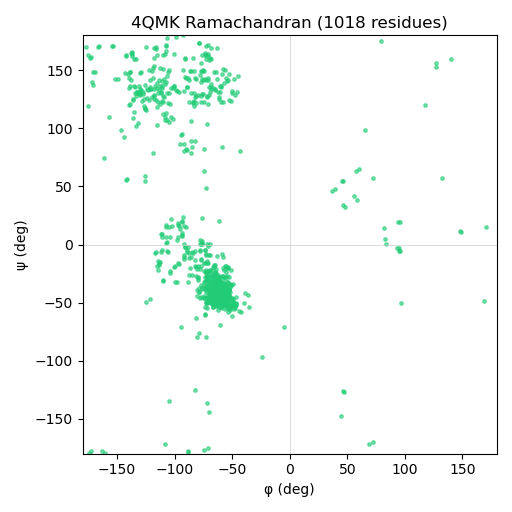 1 495 ? -9.010 -3.698 17.744 1.00 77.86 483 THR A N 1
ATOM 2853 C CA . THR A 1 495 ? -8.429 -2.481 18.330 1.00 76.78 483 THR A CA 1
ATOM 2854 C C . THR A 1 495 ? -9.385 -1.820 19.342 1.00 76.66 483 THR A C 1
ATOM 2855 O O . THR A 1 495 ? -8.916 -1.147 20.270 1.00 75.68 483 THR A O 1
ATOM 2859 N N . SER A 1 496 ? -10.704 -1.986 19.185 1.00 72.91 484 SER A N 1
ATOM 2860 C CA . SER A 1 496 ? -11.622 -1.447 20.196 1.00 72.39 484 SER A CA 1
ATOM 2861 C C . SER A 1 496 ? -11.684 -2.494 21.293 1.00 68.23 484 SER A C 1
ATOM 2862 O O . SER A 1 496 ? -12.034 -3.652 21.043 1.00 71.82 484 SER A O 1
ATOM 2865 N N . LEU A 1 497 ? -11.332 -2.076 22.500 1.00 62.14 485 LEU A N 1
ATOM 2866 C CA . LEU A 1 497 ? -11.236 -2.980 23.624 1.00 57.73 485 LEU A CA 1
ATOM 2867 C C . LEU A 1 497 ? -12.551 -3.296 24.296 1.00 57.55 485 LEU A C 1
ATOM 2868 O O . LEU A 1 497 ? -13.434 -2.431 24.432 1.00 57.68 485 LEU A O 1
ATOM 2873 N N . VAL A 1 498 ? -12.663 -4.558 24.719 1.00 56.28 486 VAL A N 1
ATOM 2874 C CA . VAL A 1 498 ? -13.810 -5.052 25.465 1.00 56.26 486 VAL A CA 1
ATOM 2875 C C . VAL A 1 498 ? -13.311 -5.922 26.604 1.00 54.79 486 VAL A C 1
ATOM 2876 O O . VAL A 1 498 ? -12.161 -6.370 26.622 1.00 50.67 486 VAL A O 1
ATOM 2880 N N . ILE A 1 499 ? -14.179 -6.149 27.569 1.00 55.85 487 ILE A N 1
ATOM 2881 C CA . ILE A 1 499 ? -13.812 -6.957 28.704 1.00 57.07 487 ILE A CA 1
ATOM 2882 C C . ILE A 1 499 ? -14.047 -8.404 28.345 1.00 54.89 487 ILE A C 1
ATOM 2883 O O . ILE A 1 499 ? -15.138 -8.939 28.529 1.00 55.90 487 ILE A O 1
ATOM 2888 N N . THR A 1 500 ? -13.009 -9.006 27.779 1.00 52.22 488 THR A N 1
ATOM 2889 C CA . THR A 1 500 ? -13.022 -10.418 27.422 1.00 56.12 488 THR A CA 1
ATOM 2890 C C . THR A 1 500 ? -13.035 -11.254 28.705 1.00 54.57 488 THR A C 1
ATOM 2891 O O . THR A 1 500 ? -12.831 -10.711 29.795 1.00 51.18 488 THR A O 1
ATOM 2895 N N . PRO A 1 501 ? -13.264 -12.575 28.596 1.00 54.91 489 PRO A N 1
ATOM 2896 C CA . PRO A 1 501 ? -13.228 -13.391 29.821 1.00 53.85 489 PRO A CA 1
ATOM 2897 C C . PRO A 1 501 ? -11.869 -13.369 30.554 1.00 51.62 489 PRO A C 1
ATOM 2898 O O . PRO A 1 501 ? -11.822 -13.322 31.789 1.00 53.80 489 PRO A O 1
ATOM 2902 N N . LYS A 1 502 ? -10.781 -13.432 29.802 1.00 52.73 490 LYS A N 1
ATOM 2903 C CA . LYS A 1 502 ? -9.446 -13.461 30.389 1.00 51.83 490 LYS A CA 1
ATOM 2904 C C . LYS A 1 502 ? -9.121 -12.123 31.088 1.00 46.35 490 LYS A C 1
ATOM 2905 O O . LYS A 1 502 ? -8.365 -12.077 32.061 1.00 44.07 490 LYS A O 1
ATOM 2911 N N . LEU A 1 503 ? -9.726 -11.045 30.612 1.00 42.96 491 LEU A N 1
ATOM 2912 C CA . LEU A 1 503 ? -9.524 -9.724 31.206 1.00 40.19 491 LEU A CA 1
ATOM 2913 C C . LEU A 1 503 ? -10.339 -9.555 32.501 1.00 37.03 491 LEU A C 1
ATOM 2914 O O . LEU A 1 503 ? -9.838 -9.031 33.489 1.00 35.05 491 LEU A O 1
ATOM 2919 N N . ALA A 1 504 ? -11.602 -9.956 32.471 1.00 37.16 492 ALA A N 1
ATOM 2920 C CA . ALA A 1 504 ? -12.410 -10.018 33.677 1.00 37.86 492 ALA A CA 1
ATOM 2921 C C . ALA A 1 504 ? -11.658 -10.828 34.706 1.00 36.73 492 ALA A C 1
ATOM 2922 O O . ALA A 1 504 ? -11.684 -10.499 35.885 1.00 37.47 492 ALA A O 1
ATOM 2924 N N . SER A 1 505 ? -10.999 -11.889 34.277 1.00 36.08 493 SER A N 1
ATOM 2925 C CA . SER A 1 505 ? -10.313 -12.744 35.237 1.00 38.46 493 SER A CA 1
ATOM 2926 C C . SER A 1 505 ? -9.158 -12.011 35.875 1.00 33.67 493 SER A C 1
ATOM 2927 O O . SER A 1 505 ? -9.026 -12.014 37.115 1.00 33.87 493 SER A O 1
ATOM 2930 N N . ALA A 1 506 ? -8.324 -11.375 35.060 1.00 31.87 494 ALA A N 1
ATOM 2931 C CA . ALA A 1 506 ? -7.227 -10.536 35.605 1.00 30.10 494 ALA A CA 1
ATOM 2932 C C . ALA A 1 506 ? -7.708 -9.403 36.517 1.00 28.28 494 ALA A C 1
ATOM 2933 O O . ALA A 1 506 ? -7.034 -9.089 37.476 1.00 29.89 494 ALA A O 1
ATOM 2935 N N . LEU A 1 507 ? -8.868 -8.817 36.285 1.00 27.55 495 LEU A N 1
ATOM 2936 C CA . LEU A 1 507 ? -9.346 -7.782 37.232 1.00 30.13 495 LEU A CA 1
ATOM 2937 C C . LEU A 1 507 ? -9.817 -8.396 38.551 1.00 30.60 495 LEU A C 1
ATOM 2938 O O . LEU A 1 507 ? -9.598 -7.820 39.650 1.00 32.99 495 LEU A O 1
ATOM 2943 N N . ARG A 1 508 ? -10.465 -9.537 38.459 1.00 30.52 496 ARG A N 1
ATOM 2944 C CA . ARG A 1 508 ? -10.899 -10.218 39.650 1.00 32.63 496 ARG A CA 1
ATOM 2945 C C . ARG A 1 508 ? -9.678 -10.528 40.482 1.00 30.86 496 ARG A C 1
ATOM 2946 O O . ARG A 1 508 ? -9.701 -10.336 41.694 1.00 29.34 496 ARG A O 1
ATOM 2954 N N . ASN A 1 509 ? -8.610 -11.010 39.839 1.00 29.12 497 ASN A N 1
ATOM 2955 C CA . ASN A 1 509 ? -7.455 -11.391 40.577 1.00 28.63 497 ASN A CA 1
ATOM 2956 C C . ASN A 1 509 ? -6.840 -10.224 41.247 1.00 28.43 497 ASN A C 1
ATOM 2957 O O . ASN A 1 509 ? -6.661 -10.244 42.472 1.00 27.19 497 ASN A O 1
ATOM 2962 N N . LEU A 1 510 ? -6.592 -9.141 40.482 1.00 29.99 498 LEU A N 1
ATOM 2963 C CA . LEU A 1 510 ? -6.125 -7.867 41.066 1.00 28.25 498 LEU A CA 1
ATOM 2964 C C . LEU A 1 510 ? -6.956 -7.402 42.244 1.00 30.77 498 LEU A C 1
ATOM 2965 O O . LEU A 1 510 ? -6.413 -7.026 43.258 1.00 32.77 498 LEU A O 1
ATOM 2970 N N . ASP A 1 511 ? -8.286 -7.390 42.132 1.00 31.90 499 ASP A N 1
ATOM 2971 C CA . ASP A 1 511 ? -9.096 -7.020 43.309 1.00 34.03 499 ASP A CA 1
ATOM 2972 C C . ASP A 1 511 ? -8.828 -7.907 44.527 1.00 36.20 499 ASP A C 1
ATOM 2973 O O . ASP A 1 511 ? -8.836 -7.424 45.647 1.00 39.75 499 ASP A O 1
ATOM 2978 N N . ALA A 1 512 ? -8.616 -9.219 44.326 1.00 38.00 500 ALA A N 1
ATOM 2979 C CA . ALA A 1 512 ? -8.437 -10.145 45.460 1.00 38.26 500 ALA A CA 1
ATOM 2980 C C . ALA A 1 512 ? -7.084 -9.943 46.139 1.00 36.03 500 ALA A C 1
ATOM 2981 O O . ALA A 1 512 ? -6.882 -10.293 47.303 1.00 38.35 500 ALA A O 1
ATOM 2983 N N . LEU A 1 513 ? -6.147 -9.393 45.404 1.00 32.46 501 LEU A N 1
ATOM 2984 C CA . LEU A 1 513 ? -4.821 -9.144 45.951 1.00 35.20 501 LEU A CA 1
ATOM 2985 C C . LEU A 1 513 ? -4.835 -8.165 47.162 1.00 33.37 501 LEU A C 1
ATOM 2986 O O . LEU A 1 513 ? -4.096 -8.332 48.135 1.00 34.43 501 LEU A O 1
ATOM 2991 N N . ALA A 1 514 ? -5.685 -7.172 47.109 1.00 31.24 502 ALA A N 1
ATOM 2992 C CA . ALA A 1 514 ? -5.797 -6.225 48.225 1.00 35.44 502 ALA A CA 1
ATOM 2993 C C . ALA A 1 514 ? -5.955 -6.835 49.623 1.00 35.69 502 ALA A C 1
ATOM 2994 O O . ALA A 1 514 ? -6.770 -7.712 49.835 1.00 39.27 502 ALA A O 1
ATOM 2996 N N . ARG A 1 515 ? -5.145 -6.364 50.564 1.00 35.37 503 ARG A N 1
ATOM 2997 C CA . ARG A 1 515 ? -5.215 -6.795 51.960 1.00 37.11 503 ARG A CA 1
ATOM 2998 C C . ARG A 1 515 ? -6.053 -5.792 52.792 1.00 37.26 503 ARG A C 1
ATOM 2999 O O . ARG A 1 515 ? -6.505 -6.111 53.873 1.00 36.94 503 ARG A O 1
ATOM 3007 N N . ARG A 1 516 ? -6.263 -4.604 52.235 1.00 35.65 504 ARG A N 1
ATOM 3008 C CA . ARG A 1 516 ? -6.909 -3.511 52.908 1.00 38.26 504 ARG A CA 1
ATOM 3009 C C . ARG A 1 516 ? -7.256 -2.488 51.845 1.00 37.79 504 ARG A C 1
ATOM 3010 O O . ARG A 1 516 ? -6.827 -2.632 50.709 1.00 40.26 504 ARG A O 1
ATOM 3018 N N . PRO A 1 517 ? -8.048 -1.455 52.190 1.00 39.60 505 PRO A N 1
ATOM 3019 C CA . PRO A 1 517 ? -8.499 -0.468 51.199 1.00 37.67 505 PRO A CA 1
ATOM 3020 C C . PRO A 1 517 ? -7.383 0.332 50.551 1.00 35.25 505 PRO A C 1
ATOM 3021 O O . PRO A 1 517 ? -7.507 0.701 49.394 1.00 35.77 505 PRO A O 1
ATOM 3025 N N . GLU A 1 518 ? -6.316 0.621 51.275 1.00 36.29 506 GLU A N 1
ATOM 3026 C CA . GLU A 1 518 ? -5.157 1.326 50.688 1.00 39.90 506 GLU A CA 1
ATOM 3027 C C . GLU A 1 518 ? -4.611 0.587 49.451 1.00 36.47 506 GLU A C 1
ATOM 3028 O O . GLU A 1 518 ? -4.148 1.223 48.511 1.00 41.72 506 GLU A O 1
ATOM 3034 N N . ASP A 1 519 ? -4.613 -0.747 49.476 1.00 35.48 507 ASP A N 1
ATOM 3035 C CA . ASP A 1 519 ? -4.042 -1.544 48.375 1.00 31.67 507 ASP A CA 1
ATOM 3036 C C . ASP A 1 519 ? -4.833 -1.356 47.115 1.00 29.95 507 ASP A C 1
ATOM 3037 O O . ASP A 1 519 ? -4.260 -1.409 46.009 1.00 26.18 507 ASP A O 1
ATOM 3042 N N . ILE A 1 520 ? -6.154 -1.184 47.270 1.00 29.15 508 ILE A N 1
ATOM 3043 C CA . ILE A 1 520 ? -7.022 -0.975 46.123 1.00 29.75 508 ILE A CA 1
ATOM 3044 C C . ILE A 1 520 ? -6.597 0.374 45.464 1.00 32.64 508 ILE A C 1
ATOM 3045 O O . ILE A 1 520 ? -6.287 0.418 44.261 1.00 31.86 508 ILE A O 1
ATOM 3050 N N . GLU A 1 521 ? -6.523 1.445 46.262 1.00 33.94 509 GLU A N 1
ATOM 3051 C CA . GLU A 1 521 ? -6.128 2.757 45.734 1.00 39.63 509 GLU A CA 1
ATOM 3052 C C . GLU A 1 521 ? -4.769 2.662 45.075 1.00 33.11 509 GLU A C 1
ATOM 3053 O O . GLU A 1 521 ? -4.503 3.300 44.053 1.00 34.27 509 GLU A O 1
ATOM 3059 N N . TRP A 1 522 ? -3.872 1.946 45.724 1.00 28.98 510 TRP A N 1
ATOM 3060 C CA . TRP A 1 522 ? -2.508 1.836 45.228 1.00 27.40 510 TRP A CA 1
ATOM 3061 C C . TRP A 1 522 ? -2.437 1.173 43.844 1.00 27.10 510 TRP A C 1
ATOM 3062 O O . TRP A 1 522 ? -1.833 1.721 42.902 1.00 33.86 510 TRP A O 1
ATOM 3073 N N . LEU A 1 523 ? -3.112 0.051 43.691 1.00 25.51 511 LEU A N 1
ATOM 3074 C CA . LEU A 1 523 ? -3.121 -0.659 42.429 1.00 25.77 511 LEU A CA 1
ATOM 3075 C C . LEU A 1 523 ? -3.751 0.206 41.394 1.00 25.86 511 LEU A C 1
ATOM 3076 O O . LEU A 1 523 ? -3.365 0.156 40.222 1.00 25.36 511 LEU A O 1
ATOM 3081 N N . GLY A 1 524 ? -4.770 0.957 41.803 1.00 25.42 512 GLY A N 1
ATOM 3082 C CA . GLY A 1 524 ? -5.431 1.864 40.878 1.00 25.93 512 GLY A CA 1
ATOM 3083 C C . GLY A 1 524 ? -4.481 2.940 40.325 1.00 25.57 512 GLY A C 1
ATOM 3084 O O . GLY A 1 524 ? -4.574 3.327 39.161 1.00 23.05 512 GLY A O 1
ATOM 3085 N N . LYS A 1 525 ? -3.558 3.406 41.163 1.00 27.61 513 LYS A N 1
ATOM 3086 C CA . LYS A 1 525 ? -2.529 4.334 40.704 1.00 29.51 513 LYS A CA 1
ATOM 3087 C C . LYS A 1 525 ? -1.660 3.642 39.710 1.00 27.46 513 LYS A C 1
ATOM 3088 O O . LYS A 1 525 ? -1.244 4.249 38.746 1.00 29.78 513 LYS A O 1
ATOM 3094 N N . ARG A 1 526 ? -1.302 2.384 39.964 1.00 29.95 514 ARG A N 1
ATOM 3095 C CA . ARG A 1 526 ? -0.339 1.670 39.032 1.00 28.71 514 ARG A CA 1
ATOM 3096 C C . ARG A 1 526 ? -0.929 1.501 37.678 1.00 26.05 514 ARG A C 1
ATOM 3097 O O . ARG A 1 526 ? -0.223 1.565 36.675 1.00 25.97 514 ARG A O 1
ATOM 3105 N N . LEU A 1 527 ? -2.249 1.367 37.644 1.00 24.00 515 LEU A N 1
ATOM 3106 C CA . LEU A 1 527 ? -2.953 1.331 36.374 1.00 24.01 515 LEU A CA 1
ATOM 3107 C C . LEU A 1 527 ? -2.863 2.647 35.629 1.00 24.11 515 LEU A C 1
ATOM 3108 O O . LEU A 1 527 ? -3.209 2.649 34.435 1.00 23.50 515 LEU A O 1
ATOM 3113 N N . ASN A 1 528 ? -2.507 3.756 36.315 1.00 23.89 516 ASN A N 1
ATOM 3114 C CA . ASN A 1 528 ? -2.354 5.075 35.657 1.00 28.01 516 ASN A CA 1
ATOM 3115 C C . ASN A 1 528 ? -0.884 5.373 35.268 1.00 28.80 516 ASN A C 1
ATOM 3116 O O . ASN A 1 528 ? -0.544 6.507 34.962 1.00 28.35 516 ASN A O 1
ATOM 3121 N N . ALA A 1 529 ? -0.031 4.356 35.303 1.00 30.00 517 ALA A N 1
ATOM 3122 C CA . ALA A 1 529 ? 1.421 4.532 34.953 1.00 30.88 517 ALA A CA 1
ATOM 3123 C C . ALA A 1 529 ? 1.478 5.310 33.672 1.00 33.68 517 ALA A C 1
ATOM 3124 O O . ALA A 1 529 ? 0.807 4.996 32.725 1.00 35.56 517 ALA A O 1
ATOM 3126 N N . PRO A 1 530 ? 2.251 6.371 33.636 1.00 40.56 518 PRO A N 1
ATOM 3127 C CA . PRO A 1 530 ? 2.219 7.253 32.458 1.00 45.35 518 PRO A CA 1
ATOM 3128 C C . PRO A 1 530 ? 2.305 6.692 31.029 1.00 49.39 518 PRO A C 1
ATOM 3129 O O . PRO A 1 530 ? 1.417 6.970 30.216 1.00 58.09 518 PRO A O 1
ATOM 3133 N N . GLY A 1 531 ? 3.322 5.927 30.684 1.00 49.91 519 GLY A N 1
ATOM 3134 C CA . GLY A 1 531 ? 3.413 5.493 29.270 1.00 54.20 519 GLY A CA 1
ATOM 3135 C C . GLY A 1 531 ? 2.787 4.145 28.938 1.00 53.97 519 GLY A C 1
ATOM 3136 O O . GLY A 1 531 ? 3.057 3.553 27.900 1.00 54.49 519 GLY A O 1
ATOM 3137 N N . GLN A 1 532 ? 1.902 3.677 29.792 1.00 50.13 520 GLN A N 1
ATOM 3138 C CA . GLN A 1 532 ? 1.412 2.345 29.650 1.00 44.03 520 GLN A CA 1
ATOM 3139 C C . GLN A 1 532 ? 0.121 2.373 28.821 1.00 44.26 520 GLN A C 1
ATOM 3140 O O . GLN A 1 532 ? -0.993 2.636 29.294 1.00 45.20 520 GLN A O 1
ATOM 3146 N N . ARG A 1 533 ? 0.325 2.136 27.537 1.00 45.19 521 ARG A N 1
ATOM 3147 C CA . ARG A 1 533 ? -0.709 2.216 26.528 1.00 49.87 521 ARG A CA 1
ATOM 3148 C C . ARG A 1 533 ? -1.894 1.294 26.799 1.00 45.43 521 ARG A C 1
ATOM 3149 O O . ARG A 1 533 ? -3.056 1.729 26.803 1.00 49.65 521 ARG A O 1
ATOM 3157 N N . ASN A 1 534 ? -1.614 0.025 27.077 1.00 39.32 522 ASN A N 1
ATOM 3158 C CA . ASN A 1 534 ? -2.670 -0.928 27.315 1.00 37.12 522 ASN A CA 1
ATOM 3159 C C . ASN A 1 534 ? -3.539 -0.515 28.497 1.00 33.12 522 ASN A C 1
ATOM 3160 O O . ASN A 1 534 ? -4.761 -0.645 28.425 1.00 30.48 522 ASN A O 1
ATOM 3165 N N . PHE A 1 535 ? -2.898 -0.056 29.578 1.00 29.59 523 PHE A N 1
ATOM 3166 C CA . PHE A 1 535 ? -3.633 0.407 30.719 1.00 29.15 523 PHE A CA 1
ATOM 3167 C C . PHE A 1 535 ? -4.518 1.599 30.350 1.00 32.14 523 PHE A C 1
ATOM 3168 O O . PHE A 1 535 ? -5.696 1.661 30.758 1.00 34.46 523 PHE A O 1
ATOM 3176 N N . GLN A 1 536 ? -3.994 2.502 29.542 1.00 36.17 524 GLN A N 1
ATOM 3177 C CA . GLN A 1 536 ? -4.776 3.654 29.094 1.00 40.57 524 GLN A CA 1
ATOM 3178 C C . GLN A 1 536 ? -6.044 3.200 28.365 1.00 39.76 524 GLN A C 1
ATOM 3179 O O . GLN A 1 536 ? -7.122 3.694 28.651 1.00 43.21 524 GLN A O 1
ATOM 3185 N N . GLN A 1 537 ? -5.940 2.259 27.433 1.00 42.16 525 GLN A N 1
ATOM 3186 C CA . GLN A 1 537 ? -7.164 1.804 26.725 1.00 44.57 525 GLN A CA 1
ATOM 3187 C C . GLN A 1 537 ? -8.177 1.255 27.719 1.00 41.89 525 GLN A C 1
ATOM 3188 O O . GLN A 1 537 ? -9.382 1.493 27.590 1.00 43.44 525 GLN A O 1
ATOM 3194 N N . LEU A 1 538 ? -7.684 0.467 28.673 1.00 38.25 526 LEU A N 1
ATOM 3195 C CA . LEU A 1 538 ? -8.557 -0.122 29.661 1.00 37.44 526 LEU A CA 1
ATOM 3196 C C . LEU A 1 538 ? -9.195 0.985 30.472 1.00 36.80 526 LEU A C 1
ATOM 3197 O O . LEU A 1 538 ? -10.394 0.922 30.753 1.00 36.83 526 LEU A O 1
ATOM 3202 N N . LEU A 1 539 ? -8.419 2.006 30.837 1.00 35.91 527 LEU A N 1
ATOM 3203 C CA . LEU A 1 539 ? -9.020 3.143 31.583 1.00 37.33 527 LEU A CA 1
ATOM 3204 C C . LEU A 1 539 ? -10.111 3.838 30.800 1.00 38.00 527 LEU A C 1
ATOM 3205 O O . LEU A 1 539 ? -11.107 4.267 31.382 1.00 35.53 527 LEU A O 1
ATOM 3210 N N . GLN A 1 540 ? -9.955 3.934 29.486 1.00 41.78 528 GLN A N 1
ATOM 3211 C CA . GLN A 1 540 ? -11.030 4.549 28.667 1.00 48.01 528 GLN A CA 1
ATOM 3212 C C . GLN A 1 540 ? -12.303 3.722 28.753 1.00 48.01 528 GLN A C 1
ATOM 3213 O O . GLN A 1 540 ? -13.373 4.258 29.008 1.00 48.21 528 GLN A O 1
ATOM 3219 N N . VAL A 1 541 ? -12.169 2.408 28.568 1.00 47.24 529 VAL A N 1
ATOM 3220 C CA . VAL A 1 541 ? -13.299 1.505 28.662 1.00 47.99 529 VAL A CA 1
ATOM 3221 C C . VAL A 1 541 ? -13.957 1.682 30.014 1.00 48.31 529 VAL A C 1
ATOM 3222 O O . VAL A 1 541 ? -15.163 1.769 30.119 1.00 51.29 529 VAL A O 1
ATOM 3226 N N . GLY A 1 542 ? -13.141 1.714 31.058 1.00 49.03 530 GLY A N 1
ATOM 3227 C CA . GLY A 1 542 ? -13.648 1.882 32.413 1.00 50.30 530 GLY A CA 1
ATOM 3228 C C . GLY A 1 542 ? -14.489 3.127 32.527 1.00 53.84 530 GLY A C 1
ATOM 3229 O O . GLY A 1 542 ? -15.563 3.092 33.113 1.00 56.20 530 GLY A O 1
ATOM 3230 N N . THR A 1 543 ? -14.015 4.223 31.920 1.00 57.90 531 THR A N 1
ATOM 3231 C CA . THR A 1 543 ? -14.703 5.517 31.980 1.00 59.87 531 THR A CA 1
ATOM 3232 C C . THR A 1 543 ? -16.182 5.472 31.549 1.00 67.51 531 THR A C 1
ATOM 3233 O O . THR A 1 543 ? -16.952 6.346 31.933 1.00 71.00 531 THR A O 1
ATOM 3237 N N . LYS A 1 544 ? -16.586 4.442 30.804 1.00 78.04 532 LYS A N 1
ATOM 3238 C CA . LYS A 1 544 ? -18.006 4.255 30.425 1.00 83.78 532 LYS A CA 1
ATOM 3239 C C . LYS A 1 544 ? -18.939 3.773 31.549 1.00 83.08 532 LYS A C 1
ATOM 3240 O O . LYS A 1 544 ? -19.905 4.459 31.877 1.00 97.63 532 LYS A O 1
ATOM 3246 N N . GLN A 1 545 ? -18.672 2.608 32.128 1.00 81.53 533 GLN A N 1
ATOM 3247 C CA . GLN A 1 545 ? -19.526 2.083 33.203 1.00 89.48 533 GLN A CA 1
ATOM 3248 C C . GLN A 1 545 ? -19.325 2.899 34.481 1.00 86.79 533 GLN A C 1
ATOM 3249 O O . GLN A 1 545 ? -19.825 4.016 34.616 1.00 88.52 533 GLN A O 1
ATOM 3255 N N . GLY A 1 552 ? -19.641 -5.694 35.829 1.00 94.99 540 GLY A N 1
ATOM 3256 C CA . GLY A 1 552 ? -19.422 -4.280 35.505 1.00 97.64 540 GLY A CA 1
ATOM 3257 C C . GLY A 1 552 ? -18.772 -3.477 36.627 1.00 95.67 540 GLY A C 1
ATOM 3258 O O . GLY A 1 552 ? -18.763 -2.240 36.581 1.00 99.10 540 GLY A O 1
ATOM 3259 N N . LEU A 1 553 ? -18.214 -4.169 37.625 1.00 81.87 541 LEU A N 1
ATOM 3260 C CA . LEU A 1 553 ? -17.576 -3.495 38.752 1.00 75.99 541 LEU A CA 1
ATOM 3261 C C . LEU A 1 553 ? -16.311 -4.226 39.311 1.00 68.05 541 LEU A C 1
ATOM 3262 O O . LEU A 1 553 ? -16.432 -5.122 40.147 1.00 75.08 541 LEU A O 1
ATOM 3267 N N . SER A 1 554 ? -15.125 -3.849 38.805 1.00 48.01 542 SER A N 1
ATOM 3268 C CA . SER A 1 554 ? -13.849 -4.215 39.397 1.00 40.11 542 SER A CA 1
ATOM 3269 C C . SER A 1 554 ? -13.544 -3.047 40.353 1.00 42.27 542 SER A C 1
ATOM 3270 O O . SER A 1 554 ? -13.641 -1.866 39.961 1.00 48.87 542 SER A O 1
ATOM 3273 N N . LYS A 1 555 ? -13.172 -3.326 41.584 1.00 40.01 543 LYS A N 1
ATOM 3274 C CA . LYS A 1 555 ? -12.893 -2.252 42.509 1.00 39.87 543 LYS A CA 1
ATOM 3275 C C . LYS A 1 555 ? -11.629 -1.512 42.186 1.00 36.32 543 LYS A C 1
ATOM 3276 O O . LYS A 1 555 ? -11.524 -0.293 42.434 1.00 40.40 543 LYS A O 1
ATOM 3282 N N . VAL A 1 556 ? -10.668 -2.203 41.614 1.00 33.50 544 VAL A N 1
ATOM 3283 C CA . VAL A 1 556 ? -9.422 -1.543 41.246 1.00 30.37 544 VAL A CA 1
ATOM 3284 C C . VAL A 1 556 ? -9.652 -0.648 40.048 1.00 30.98 544 VAL A C 1
ATOM 3285 O O . VAL A 1 556 ? -9.065 0.425 39.958 1.00 33.58 544 VAL A O 1
ATOM 3289 N N . LEU A 1 557 ? -10.511 -1.077 39.127 1.00 31.31 545 LEU A N 1
ATOM 3290 C CA . LEU A 1 557 ? -10.754 -0.301 37.940 1.00 30.64 545 LEU A CA 1
ATOM 3291 C C . LEU A 1 557 ? -11.500 0.978 38.261 1.00 31.88 545 LEU A C 1
ATOM 3292 O O . LEU A 1 557 ? -11.113 2.044 37.835 1.00 33.85 545 LEU A O 1
ATOM 3297 N N . THR A 1 558 ? -12.574 0.866 39.015 1.00 34.55 546 THR A N 1
ATOM 3298 C CA . THR A 1 558 ? -13.336 2.030 39.420 1.00 34.54 546 THR A CA 1
ATOM 3299 C C . THR A 1 558 ? -12.402 3.055 40.047 1.00 34.31 546 THR A C 1
ATOM 3300 O O . THR A 1 558 ? -12.550 4.259 39.851 1.00 36.60 546 THR A O 1
ATOM 3304 N N . SER A 1 559 ? -11.460 2.558 40.848 1.00 33.70 547 SER A N 1
ATOM 3305 C CA . SER A 1 559 ? -10.545 3.404 41.581 1.00 30.51 547 SER A CA 1
ATOM 3306 C C . SER A 1 559 ? -9.575 4.085 40.661 1.00 30.69 547 SER A C 1
ATOM 3307 O O . SER A 1 559 ? -9.301 5.288 40.827 1.00 33.79 547 SER A O 1
ATOM 3310 N N . ALA A 1 560 ? -9.064 3.321 39.704 1.00 27.82 548 ALA A N 1
ATOM 3311 C CA . ALA A 1 560 ? -8.086 3.805 38.770 1.00 27.17 548 ALA A CA 1
ATOM 3312 C C . ALA A 1 560 ? -8.733 4.844 37.872 1.00 30.34 548 ALA A C 1
ATOM 3313 O O . ALA A 1 560 ? -8.097 5.824 37.517 1.00 30.53 548 ALA A O 1
ATOM 3315 N N . VAL A 1 561 ? -10.026 4.653 37.574 1.00 32.06 549 VAL A N 1
ATOM 3316 C CA . VAL A 1 561 ? -10.791 5.576 36.735 1.00 32.37 549 VAL A CA 1
ATOM 3317 C C . VAL A 1 561 ? -10.980 6.904 37.446 1.00 34.57 549 VAL A C 1
ATOM 3318 O O . VAL A 1 561 ? -10.864 7.952 36.821 1.00 34.82 549 VAL A O 1
ATOM 3322 N N . ALA A 1 562 ? -11.323 6.853 38.736 1.00 34.88 550 ALA A N 1
ATOM 3323 C CA . ALA A 1 562 ? -11.433 8.053 39.557 1.00 34.80 550 ALA A CA 1
ATOM 3324 C C . ALA A 1 562 ? -10.039 8.756 39.667 1.00 33.14 550 ALA A C 1
ATOM 3325 O O . ALA A 1 562 ? -9.942 9.970 39.637 1.00 33.13 550 ALA A O 1
ATOM 3327 N N . GLU A 1 563 ? -8.977 7.976 39.769 1.00 31.77 551 GLU A N 1
ATOM 3328 C CA . GLU A 1 563 ? -7.625 8.540 39.797 1.00 33.00 551 GLU A CA 1
ATOM 3329 C C . GLU A 1 563 ? -7.271 9.210 38.448 1.00 32.47 551 GLU A C 1
ATOM 3330 O O . GLU A 1 563 ? -6.630 10.250 38.421 1.00 31.36 551 GLU A O 1
ATOM 3336 N N . MET A 1 564 ? -7.744 8.627 37.354 1.00 31.29 552 MET A N 1
ATOM 3337 C CA . MET A 1 564 ? -7.491 9.167 36.057 1.00 34.20 552 MET A CA 1
ATOM 3338 C C . MET A 1 564 ? -8.126 10.528 35.906 1.00 38.09 552 MET A C 1
ATOM 3339 O O . MET A 1 564 ? -7.500 11.454 35.379 1.00 40.25 552 MET A O 1
ATOM 3344 N N . GLN A 1 565 ? -9.383 10.631 36.341 1.00 39.48 553 GLN A N 1
ATOM 3345 C CA . GLN A 1 565 ? -10.151 11.845 36.241 1.00 38.40 553 GLN A CA 1
ATOM 3346 C C . GLN A 1 565 ? -9.544 12.913 37.159 1.00 36.88 553 GLN A C 1
ATOM 3347 O O . GLN A 1 565 ? -9.419 14.080 36.790 1.00 35.76 553 GLN A O 1
ATOM 3353 N N . LYS A 1 566 ? -9.057 12.496 38.315 1.00 36.84 554 LYS A N 1
ATOM 3354 C CA . LYS A 1 566 ? -8.361 13.400 39.220 1.00 36.74 554 LYS A CA 1
ATOM 3355 C C . LYS A 1 566 ? -7.118 14.013 38.540 1.00 32.50 554 LYS A C 1
ATOM 3356 O O . LYS A 1 566 ? -6.900 15.203 38.620 1.00 28.31 554 LYS A O 1
ATOM 3362 N N . ARG A 1 567 ? -6.317 13.186 37.880 1.00 32.47 555 ARG A N 1
ATOM 3363 C CA . ARG A 1 567 ? -5.126 13.649 37.178 1.00 30.32 555 ARG A CA 1
ATOM 3364 C C . ARG A 1 567 ? -5.447 14.569 36.023 1.00 31.44 555 ARG A C 1
ATOM 3365 O O . ARG A 1 567 ? -4.724 15.571 35.808 1.00 28.74 555 ARG A O 1
ATOM 3373 N N . ASP A 1 568 ? -6.542 14.244 35.308 1.00 31.75 556 ASP A N 1
ATOM 3374 C CA . ASP A 1 568 ? -6.966 15.042 34.209 1.00 31.96 556 ASP A CA 1
ATOM 3375 C C . ASP A 1 568 ? -7.254 16.492 34.707 1.00 29.52 556 ASP A C 1
ATOM 3376 O O . ASP A 1 568 ? -6.716 17.416 34.177 1.00 28.72 556 ASP A O 1
ATOM 3381 N N . ILE A 1 569 ? -8.039 16.639 35.757 1.00 28.35 557 ILE A N 1
ATOM 3382 C CA . ILE A 1 569 ? -8.420 17.934 36.277 1.00 26.82 557 ILE A CA 1
ATOM 3383 C C . ILE A 1 569 ? -7.199 18.651 36.682 1.00 25.90 557 ILE A C 1
ATOM 3384 O O . ILE A 1 569 ? -7.043 19.823 36.402 1.00 26.85 557 ILE A O 1
ATOM 3389 N N . GLY A 1 570 ? -6.296 17.941 37.315 1.00 26.61 558 GLY A N 1
ATOM 3390 C CA . GLY A 1 570 ? -4.992 18.520 37.668 1.00 26.24 558 GLY A CA 1
ATOM 3391 C C . GLY A 1 570 ? -4.314 19.122 36.434 1.00 25.36 558 GLY A C 1
ATOM 3392 O O . GLY A 1 570 ? -3.833 20.209 36.481 1.00 27.36 558 GLY A O 1
ATOM 3393 N N . VAL A 1 571 ? -4.369 18.427 35.322 1.00 25.90 559 VAL A N 1
ATOM 3394 C CA . VAL A 1 571 ? -3.736 18.859 34.104 1.00 27.09 559 VAL A CA 1
ATOM 3395 C C . VAL A 1 571 ? -4.509 20.024 33.490 1.00 28.84 559 VAL A C 1
ATOM 3396 O O . VAL A 1 571 ? -3.887 20.954 32.962 1.00 27.15 559 VAL A O 1
ATOM 3400 N N . LYS A 1 572 ? -5.838 20.006 33.568 1.00 30.62 560 LYS A N 1
ATOM 3401 C CA . LYS A 1 572 ? -6.573 21.148 33.052 1.00 32.12 560 LYS A CA 1
ATOM 3402 C C . LYS A 1 572 ? -6.266 22.394 33.855 1.00 29.60 560 LYS A C 1
ATOM 3403 O O . LYS A 1 572 ? -6.248 23.478 33.315 1.00 27.79 560 LYS A O 1
ATOM 3409 N N . ALA A 1 573 ? -6.061 22.228 35.147 1.00 29.00 561 ALA A N 1
ATOM 3410 C CA . ALA A 1 573 ? -5.829 23.344 36.028 1.00 29.40 561 ALA A CA 1
ATOM 3411 C C . ALA A 1 573 ? -4.480 24.008 35.667 1.00 29.82 561 ALA A C 1
ATOM 3412 O O . ALA A 1 573 ? -4.362 25.210 35.641 1.00 28.71 561 ALA A O 1
ATOM 3414 N N . GLU A 1 574 ? -3.461 23.204 35.445 1.00 31.44 562 GLU A N 1
ATOM 3415 C CA . GLU A 1 574 ? -2.154 23.727 35.039 1.00 32.64 562 GLU A CA 1
ATOM 3416 C C . GLU A 1 574 ? -2.280 24.472 33.729 1.00 27.82 562 GLU A C 1
ATOM 3417 O O . GLU A 1 574 ? -1.726 25.540 33.551 1.00 26.52 562 GLU A O 1
ATOM 3423 N N . ASN A 1 575 ? -3.047 23.920 32.823 1.00 25.14 563 ASN A N 1
ATOM 3424 C CA . ASN A 1 575 ? -3.222 24.548 31.569 1.00 24.17 563 ASN A CA 1
ATOM 3425 C C . ASN A 1 575 ? -3.946 25.873 31.636 1.00 23.80 563 ASN A C 1
ATOM 3426 O O . ASN A 1 575 ? -3.496 26.828 31.015 1.00 22.30 563 ASN A O 1
ATOM 3431 N N . PHE A 1 576 ? -4.993 25.940 32.477 1.00 23.18 564 PHE A N 1
ATOM 3432 C CA . PHE A 1 576 ? -5.822 27.089 32.618 1.00 21.74 564 PHE A CA 1
ATOM 3433 C C . PHE A 1 576 ? -4.974 28.184 33.236 1.00 23.83 564 PHE A C 1
ATOM 3434 O O . PHE A 1 576 ? -5.004 29.350 32.790 1.00 23.72 564 PHE A O 1
ATOM 3442 N N . ILE A 1 577 ? -4.194 27.785 34.234 1.00 24.41 565 ILE A N 1
ATOM 3443 C CA . ILE A 1 577 ? -3.266 28.669 34.909 1.00 25.23 565 ILE A CA 1
ATOM 3444 C C . ILE A 1 577 ? -2.304 29.299 33.971 1.00 25.89 565 ILE A C 1
ATOM 3445 O O . ILE A 1 577 ? -2.147 30.478 33.935 1.00 27.09 565 ILE A O 1
ATOM 3450 N N . ARG A 1 578 ? -1.698 28.491 33.156 1.00 29.72 566 ARG A N 1
ATOM 3451 C CA . ARG A 1 578 ? -0.635 28.949 32.252 1.00 29.10 566 ARG A CA 1
ATOM 3452 C C . ARG A 1 578 ? -1.183 29.814 31.131 1.00 27.53 566 ARG A C 1
ATOM 3453 O O . ARG A 1 578 ? -0.591 30.773 30.758 1.00 29.81 566 ARG A O 1
ATOM 3461 N N . GLU A 1 579 ? -2.359 29.478 30.650 1.00 25.74 567 GLU A N 1
ATOM 3462 C CA . GLU A 1 579 ? -2.919 30.046 29.448 1.00 28.06 567 GLU A CA 1
ATOM 3463 C C . GLU A 1 579 ? -3.972 31.164 29.677 1.00 27.79 567 GLU A C 1
ATOM 3464 O O . GLU A 1 579 ? -4.232 31.966 28.814 1.00 26.15 567 GLU A O 1
ATOM 3470 N N . VAL A 1 580 ? -4.548 31.227 30.859 1.00 28.19 568 VAL A N 1
ATOM 3471 C CA . VAL A 1 580 ? -5.545 32.217 31.145 1.00 27.53 568 VAL A CA 1
ATOM 3472 C C . VAL A 1 580 ? -5.158 33.122 32.326 1.00 26.89 568 VAL A C 1
ATOM 3473 O O . VAL A 1 580 ? -5.209 34.362 32.231 1.00 32.40 568 VAL A O 1
ATOM 3477 N N . ILE A 1 581 ? -4.709 32.531 33.415 1.00 24.61 569 ILE A N 1
ATOM 3478 C CA . ILE A 1 581 ? -4.339 33.340 34.544 1.00 22.79 569 ILE A CA 1
ATOM 3479 C C . ILE A 1 581 ? -3.048 34.103 34.364 1.00 24.69 569 ILE A C 1
ATOM 3480 O O . ILE A 1 581 ? -3.023 35.336 34.562 1.00 26.57 569 ILE A O 1
ATOM 3485 N N . TYR A 1 582 ? -1.995 33.391 33.957 1.00 25.78 570 TYR A N 1
ATOM 3486 C CA . TYR A 1 582 ? -0.687 33.966 33.786 1.00 27.72 570 TYR A CA 1
ATOM 3487 C C . TYR A 1 582 ? -0.710 35.345 33.053 1.00 24.55 570 TYR A C 1
ATOM 3488 O O . TYR A 1 582 ? -0.290 36.317 33.603 1.00 22.37 570 TYR A O 1
ATOM 3497 N N . PRO A 1 583 ? -1.255 35.417 31.855 1.00 23.48 571 PRO A N 1
ATOM 3498 C CA . PRO A 1 583 ? -1.338 36.686 31.156 1.00 25.82 571 PRO A CA 1
ATOM 3499 C C . PRO A 1 583 ? -2.085 37.802 31.852 1.00 26.98 571 PRO A C 1
ATOM 3500 O O . PRO A 1 583 ? -1.663 38.954 31.670 1.00 27.42 571 PRO A O 1
ATOM 3504 N N . SER A 1 584 ? -3.170 37.502 32.593 1.00 26.43 572 SER A N 1
ATOM 3505 C CA . SER A 1 584 ? -3.919 38.549 33.302 1.00 27.31 572 SER A CA 1
ATOM 3506 C C . SER A 1 584 ? -3.143 38.994 34.513 1.00 28.61 572 SER A C 1
ATOM 3507 O O . SER A 1 584 ? -3.042 40.178 34.817 1.00 29.90 572 SER A O 1
ATOM 3510 N N . LEU A 1 585 ? -2.619 38.011 35.231 1.00 28.19 573 LEU A N 1
ATOM 3511 C CA . LEU A 1 585 ? -1.959 38.263 36.498 1.00 28.43 573 LEU A CA 1
ATOM 3512 C C . LEU A 1 585 ? -0.746 39.110 36.316 1.00 28.94 573 LEU A C 1
ATOM 3513 O O . LEU A 1 585 ? -0.529 40.003 37.091 1.00 30.64 573 LEU A O 1
ATOM 3518 N N . TYR A 1 586 ? 0.022 38.862 35.255 1.00 29.94 574 TYR A N 1
ATOM 3519 C CA . TYR A 1 586 ? 1.226 39.642 34.988 1.00 34.24 574 TYR A CA 1
ATOM 3520 C C . TYR A 1 586 ? 1.027 40.762 33.988 1.00 34.14 574 TYR A C 1
ATOM 3521 O O . TYR A 1 586 ? 1.962 41.277 33.445 1.00 36.58 574 TYR A O 1
ATOM 3530 N N . ARG A 1 587 ? -0.208 41.120 33.741 1.00 35.63 575 ARG A N 1
ATOM 3531 C CA . ARG A 1 587 ? -0.511 42.214 32.861 1.00 39.60 575 ARG A CA 1
ATOM 3532 C C . ARG A 1 587 ? -0.086 43.512 33.607 1.00 42.02 575 ARG A C 1
ATOM 3533 O O . ARG A 1 587 ? -0.580 43.764 34.726 1.00 39.80 575 ARG A O 1
ATOM 3541 N N . PRO A 1 588 ? 0.830 44.307 33.023 1.00 38.53 576 PRO A N 1
ATOM 3542 C CA . PRO A 1 588 ? 1.201 45.638 33.573 1.00 39.88 576 PRO A CA 1
ATOM 3543 C C . PRO A 1 588 ? -0.019 46.517 33.847 1.00 36.61 576 PRO A C 1
ATOM 3544 O O . PRO A 1 588 ? -0.844 46.718 32.953 1.00 34.32 576 PRO A O 1
ATOM 3548 N N . GLY A 1 589 ? -0.164 46.970 35.093 1.00 37.58 577 GLY A N 1
ATOM 3549 C CA . GLY A 1 589 ? -1.314 47.819 35.491 1.00 38.27 577 GLY A CA 1
ATOM 3550 C C . GLY A 1 589 ? -2.552 47.117 36.065 1.00 35.39 577 GLY A C 1
ATOM 3551 O O . GLY A 1 589 ? -3.507 47.762 36.473 1.00 34.20 577 GLY A O 1
ATOM 3552 N N . GLN A 1 590 ? -2.536 45.798 36.103 1.00 33.99 578 GLN A N 1
ATOM 3553 C CA . GLN A 1 590 ? -3.668 45.024 36.631 1.00 31.22 578 GLN A CA 1
ATOM 3554 C C . GLN A 1 590 ? -3.893 45.423 38.043 1.00 29.47 578 GLN A C 1
ATOM 3555 O O . GLN A 1 590 ? -2.975 45.298 38.858 1.00 30.44 578 GLN A O 1
ATOM 3561 N N . PRO A 1 591 ? -5.100 45.892 38.360 1.00 28.59 579 PRO A N 1
ATOM 3562 C CA . PRO A 1 591 ? -5.448 46.299 39.710 1.00 29.09 579 PRO A CA 1
ATOM 3563 C C . PRO A 1 591 ? -5.246 45.206 40.741 1.00 26.45 579 PRO A C 1
ATOM 3564 O O . PRO A 1 591 ? -5.382 44.040 40.454 1.00 26.72 579 PRO A O 1
ATOM 3568 N N . ALA A 1 592 ? -4.947 45.626 41.940 1.00 26.31 580 ALA A N 1
ATOM 3569 C CA . ALA A 1 592 ? -4.544 44.759 42.992 1.00 27.32 580 ALA A CA 1
ATOM 3570 C C . ALA A 1 592 ? -5.594 43.688 43.390 1.00 29.40 580 ALA A C 1
ATOM 3571 O O . ALA A 1 592 ? -5.199 42.567 43.720 1.00 28.69 580 ALA A O 1
ATOM 3573 N N . ALA A 1 593 ? -6.887 44.050 43.370 1.00 28.57 581 ALA A N 1
ATOM 3574 C CA . ALA A 1 593 ? -7.940 43.156 43.743 1.00 28.41 581 ALA A CA 1
ATOM 3575 C C . ALA A 1 593 ? -8.001 41.980 42.757 1.00 28.42 581 ALA A C 1
ATOM 3576 O O . ALA A 1 593 ? -8.223 40.811 43.144 1.00 26.66 581 ALA A O 1
ATOM 3578 N N . ASN A 1 594 ? -7.777 42.283 41.491 1.00 28.81 582 ASN A N 1
ATOM 3579 C CA . ASN A 1 594 ? -7.710 41.242 40.451 1.00 28.90 582 ASN A CA 1
ATOM 3580 C C . ASN A 1 594 ? -6.482 40.335 40.646 1.00 29.99 582 ASN A C 1
ATOM 3581 O O . ASN A 1 594 ? -6.557 39.136 40.419 1.00 30.48 582 ASN A O 1
ATOM 3586 N N . VAL A 1 595 ? -5.356 40.905 41.073 1.00 29.59 583 VAL A N 1
ATOM 3587 C CA . VAL A 1 595 ? -4.135 40.095 41.354 1.00 28.70 583 VAL A CA 1
ATOM 3588 C C . VAL A 1 595 ? -4.408 39.139 42.498 1.00 29.34 583 VAL A C 1
ATOM 3589 O O . VAL A 1 595 ? -4.081 37.955 42.453 1.00 31.44 583 VAL A O 1
ATOM 3593 N N . GLU A 1 596 ? -5.055 39.652 43.522 1.00 31.56 584 GLU A N 1
ATOM 3594 C CA . GLU A 1 596 ? -5.418 38.85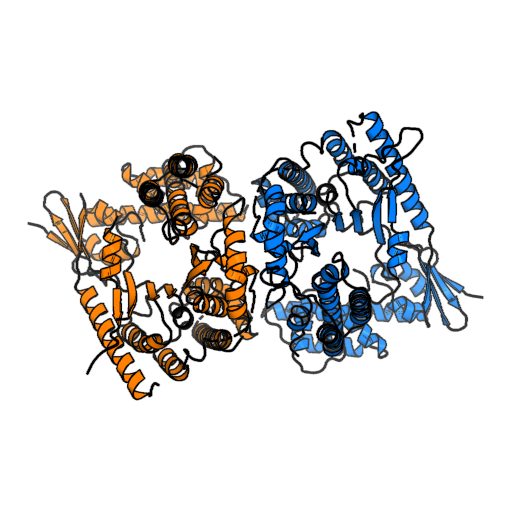8 44.696 1.00 33.31 584 GLU A CA 1
ATOM 3595 C C . GLU A 1 596 ? -6.384 37.728 44.281 1.00 29.69 584 GLU A C 1
ATOM 3596 O O . GLU A 1 596 ? -6.209 36.590 44.669 1.00 28.15 584 GLU A O 1
ATOM 3602 N N . LEU A 1 597 ? -7.384 38.060 43.472 1.00 28.76 585 LEU A N 1
ATOM 3603 C CA . LEU A 1 597 ? -8.389 37.087 43.000 1.00 29.27 585 LEU A CA 1
ATOM 3604 C C . LEU A 1 597 ? -7.726 35.950 42.182 1.00 28.68 585 LEU A C 1
ATOM 3605 O O . LEU A 1 597 ? -7.931 34.785 42.456 1.00 26.75 585 LEU A O 1
ATOM 3610 N N . LEU A 1 598 ? -6.911 36.331 41.197 1.00 27.87 586 LEU A N 1
ATOM 3611 C CA . LEU A 1 598 ? -6.188 35.394 40.370 1.00 26.63 586 LEU A CA 1
ATOM 3612 C C . LEU A 1 598 ? -5.219 34.514 41.158 1.00 28.58 586 LEU A C 1
ATOM 3613 O O . LEU A 1 598 ? -5.121 33.298 40.898 1.00 28.34 586 LEU A O 1
ATOM 3618 N N . GLN A 1 599 ? -4.521 35.100 42.129 1.00 29.49 587 GLN A N 1
ATOM 3619 C CA . GLN A 1 599 ? -3.656 34.319 42.987 1.00 31.25 587 GLN A CA 1
ATOM 3620 C C . GLN A 1 599 ? -4.443 33.303 43.819 1.00 31.16 587 GLN A C 1
ATOM 3621 O O . GLN A 1 599 ? -4.063 32.135 43.881 1.00 30.59 587 GLN A O 1
ATOM 3627 N N . ARG A 1 600 ? -5.539 33.737 44.421 1.00 30.35 588 ARG A N 1
ATOM 3628 C CA . ARG A 1 600 ? -6.396 32.827 45.167 1.00 33.54 588 ARG A CA 1
ATOM 3629 C C . ARG A 1 600 ? -6.880 31.685 44.239 1.00 32.23 588 ARG A C 1
ATOM 3630 O O . ARG A 1 600 ? -6.900 30.506 44.637 1.00 29.48 588 ARG A O 1
ATOM 3638 N N . ALA A 1 601 ? -7.169 32.030 42.974 1.00 28.82 589 ALA A N 1
ATOM 3639 C CA . ALA A 1 601 ? -7.618 31.059 42.006 1.00 27.25 589 ALA A CA 1
ATOM 3640 C C . ALA A 1 601 ? -6.562 30.002 41.744 1.00 30.07 589 ALA A C 1
ATOM 3641 O O . ALA A 1 601 ? -6.905 28.854 41.562 1.00 30.46 589 ALA A O 1
ATOM 3643 N N . VAL A 1 602 ? -5.289 30.398 41.712 1.00 28.99 590 VAL A N 1
ATOM 3644 C CA . VAL A 1 602 ? -4.211 29.463 41.483 1.00 27.58 590 VAL A CA 1
ATOM 3645 C C . VAL A 1 602 ? -4.112 28.408 42.584 1.00 29.60 590 VAL A C 1
ATOM 3646 O O . VAL A 1 602 ? -4.091 27.216 42.266 1.00 36.38 590 VAL A O 1
ATOM 3650 N N . ARG A 1 603 ? -4.121 28.804 43.850 1.00 33.47 591 ARG A N 1
ATOM 3651 C CA . ARG A 1 603 ? -4.102 27.827 44.963 1.00 36.91 591 ARG A CA 1
ATOM 3652 C C . ARG A 1 603 ? -5.302 26.893 44.902 1.00 36.17 591 ARG A C 1
ATOM 3653 O O . ARG A 1 603 ? -5.155 25.690 44.934 1.00 39.86 591 ARG A O 1
ATOM 3661 N N . ASP A 1 604 ? -6.501 27.448 44.801 1.00 37.51 592 ASP A N 1
ATOM 3662 C CA . ASP A 1 604 ? -7.704 26.624 44.790 1.00 36.53 592 ASP A CA 1
ATOM 3663 C C . ASP A 1 604 ? -7.598 25.624 43.645 1.00 37.06 592 ASP A C 1
ATOM 3664 O O . ASP A 1 604 ? -7.967 24.503 43.809 1.00 36.83 592 ASP A O 1
ATOM 3669 N N . LEU A 1 605 ? -7.064 26.045 42.493 1.00 35.29 593 LEU A N 1
ATOM 3670 C CA . LEU A 1 605 ? -6.952 25.174 41.343 1.00 34.86 593 LEU A CA 1
ATOM 3671 C C . LEU A 1 605 ? -5.960 24.052 41.612 1.00 40.18 593 LEU A C 1
ATOM 3672 O O . LEU A 1 605 ? -6.117 22.954 41.095 1.00 44.76 593 LEU A O 1
ATOM 3677 N N . GLY A 1 606 ? -4.935 24.323 42.403 1.00 39.78 594 GLY A N 1
ATOM 3678 C CA . GLY A 1 606 ? -4.004 23.290 42.752 1.00 41.50 594 GLY A CA 1
ATOM 3679 C C . GLY A 1 606 ? -4.640 22.282 43.691 1.00 44.72 594 GLY A C 1
ATOM 3680 O O . GLY A 1 606 ? -4.091 21.242 43.923 1.00 45.94 594 GLY A O 1
ATOM 3681 N N . GLU A 1 607 ? -5.835 22.581 44.176 1.00 46.60 595 GLU A N 1
ATOM 3682 C CA . GLU A 1 607 ? -6.507 21.767 45.158 1.00 50.93 595 GLU A CA 1
ATOM 3683 C C . GLU A 1 607 ? -7.680 20.995 44.532 1.00 45.44 595 GLU A C 1
ATOM 3684 O O . GLU A 1 607 ? -8.316 20.170 45.165 1.00 47.50 595 GLU A O 1
ATOM 3690 N N . ALA A 1 608 ? -7.948 21.276 43.276 1.00 39.66 596 ALA A N 1
ATOM 3691 C CA . ALA A 1 608 ? -9.112 20.761 42.607 1.00 40.52 596 ALA A CA 1
ATOM 3692 C C . ALA A 1 608 ? -8.992 19.331 42.072 1.00 40.41 596 ALA A C 1
ATOM 3693 O O . ALA A 1 608 ? -8.081 19.026 41.295 1.00 37.22 596 ALA A O 1
ATOM 3695 N N . THR A 1 609 ? -9.950 18.477 42.425 1.00 40.74 597 THR A N 1
ATOM 3696 C CA . THR A 1 609 ? -9.915 17.079 41.967 1.00 42.72 597 THR A CA 1
ATOM 3697 C C . THR A 1 609 ? -11.078 16.666 41.073 1.00 41.91 597 THR A C 1
ATOM 3698 O O . THR A 1 609 ? -11.061 15.598 40.498 1.00 46.67 597 THR A O 1
ATOM 3702 N N . THR A 1 610 ? -12.056 17.529 40.912 1.00 43.53 598 THR A N 1
ATOM 3703 C CA . THR A 1 610 ? -13.256 17.194 40.166 1.00 45.40 598 THR A CA 1
ATOM 3704 C C . THR A 1 610 ? -13.642 18.358 39.281 1.00 48.55 598 THR A C 1
ATOM 3705 O O . THR A 1 610 ? -13.144 19.474 39.460 1.00 44.63 598 THR A O 1
ATOM 3709 N N . PRO A 1 611 ? -14.530 18.095 38.315 1.00 49.11 599 PRO A N 1
ATOM 3710 C CA . PRO A 1 611 ? -15.053 19.133 37.472 1.00 43.95 599 PRO A CA 1
ATOM 3711 C C . PRO A 1 611 ? -15.782 20.213 38.309 1.00 50.16 599 PRO A C 1
ATOM 3712 O O . PRO A 1 611 ? -15.668 21.428 38.016 1.00 44.55 599 PRO A O 1
ATOM 3716 N N . ALA A 1 612 ? -16.524 19.791 39.341 1.00 49.22 600 ALA A N 1
ATOM 3717 C CA . ALA A 1 612 ? -17.281 20.759 40.151 1.00 48.80 600 ALA A CA 1
ATOM 3718 C C . ALA A 1 612 ? -16.354 21.767 40.819 1.00 44.24 600 ALA A C 1
ATOM 3719 O O . ALA A 1 612 ? -16.627 22.989 40.815 1.00 44.89 600 ALA A O 1
ATOM 3721 N N . GLU A 1 613 ? -15.284 21.268 41.413 1.00 40.00 601 GLU A N 1
ATOM 3722 C CA . GLU A 1 613 ? -14.329 22.147 42.060 1.00 41.67 601 GLU A CA 1
ATOM 3723 C C . GLU A 1 613 ? -13.621 23.053 41.018 1.00 39.39 601 GLU A C 1
ATOM 3724 O O . GLU A 1 613 ? -13.482 24.250 41.225 1.00 41.80 601 GLU A O 1
ATOM 3730 N N . PHE A 1 614 ? -13.193 22.481 39.909 1.00 36.34 602 PHE A N 1
ATOM 3731 C CA . PHE A 1 614 ? -12.568 23.255 38.827 1.00 34.36 602 PHE A CA 1
ATOM 3732 C C . PHE A 1 614 ? -13.506 24.377 38.386 1.00 33.31 602 PHE A C 1
ATOM 3733 O O . PHE A 1 614 ? -13.103 25.514 38.290 1.00 35.17 602 PHE A O 1
ATOM 3741 N N . ASN A 1 615 ? -14.753 24.039 38.134 1.00 36.48 603 ASN A N 1
ATOM 3742 C CA . ASN A 1 615 ? -15.749 24.999 37.689 1.00 36.62 603 ASN A CA 1
ATOM 3743 C C . ASN A 1 615 ? -16.082 26.055 38.763 1.00 39.82 603 ASN A C 1
ATOM 3744 O O . ASN A 1 615 ? -16.366 27.211 38.459 1.00 38.15 603 ASN A O 1
ATOM 3749 N N . ARG A 1 616 ? -16.022 25.671 40.016 1.00 42.86 604 ARG A N 1
ATOM 3750 C CA . ARG A 1 616 ? -16.332 26.608 41.059 1.00 44.54 604 ARG A CA 1
ATOM 3751 C C . ARG A 1 616 ? -15.379 27.706 40.911 1.00 42.53 604 ARG A C 1
ATOM 3752 O O . ARG A 1 616 ? -15.773 28.874 40.975 1.00 48.02 604 ARG A O 1
ATOM 3760 N N . VAL A 1 617 ? -14.106 27.369 40.701 1.00 38.67 605 VAL A N 1
ATOM 3761 C CA . VAL A 1 617 ? -13.060 28.412 40.642 1.00 35.19 605 VAL A CA 1
ATOM 3762 C C . VAL A 1 617 ? -13.252 29.311 39.457 1.00 32.51 605 VAL A C 1
ATOM 3763 O O . VAL A 1 617 ? -13.030 30.501 39.570 1.00 32.75 605 VAL A O 1
ATOM 3767 N N . LEU A 1 618 ? -13.695 28.760 38.331 1.00 31.42 606 LEU A N 1
ATOM 3768 C CA . LEU A 1 618 ? -13.910 29.576 37.148 1.00 32.82 606 LEU A CA 1
ATOM 3769 C C . LEU A 1 618 ? -15.135 30.434 37.292 1.00 35.05 606 LEU A C 1
ATOM 3770 O O . LEU A 1 618 ? -15.130 31.558 36.824 1.00 37.45 606 LEU A O 1
ATOM 3775 N N . ASP A 1 619 ? -16.180 29.920 37.919 1.00 37.55 607 ASP A N 1
ATOM 3776 C CA . ASP A 1 619 ? -17.372 30.721 38.144 1.00 39.48 607 ASP A CA 1
ATOM 3777 C C . ASP A 1 619 ? -17.046 31.943 39.009 1.00 36.72 607 ASP A C 1
ATOM 3778 O O . ASP A 1 619 ? -17.616 33.014 38.787 1.00 36.78 607 ASP A O 1
ATOM 3783 N N . GLY A 1 620 ? -16.113 31.802 39.954 1.00 32.89 608 GLY A N 1
ATOM 3784 C CA . GLY A 1 620 ? -15.674 32.939 40.797 1.00 31.19 608 GLY A CA 1
ATOM 3785 C C . GLY A 1 620 ? -14.909 34.012 39.992 1.00 31.12 608 GLY A C 1
ATOM 3786 O O . GLY A 1 620 ? -15.023 35.192 40.266 1.00 30.25 608 GLY A O 1
ATOM 3787 N N . ILE A 1 621 ? -14.099 33.598 39.014 1.00 29.69 609 ILE A N 1
ATOM 3788 C CA . ILE A 1 621 ? -13.432 34.556 38.166 1.00 28.88 609 ILE A CA 1
ATOM 3789 C C . ILE A 1 621 ? -14.529 35.342 37.423 1.00 30.43 609 ILE A C 1
ATOM 3790 O O . ILE A 1 621 ? -14.549 36.578 37.376 1.00 29.63 609 ILE A O 1
ATOM 3795 N N . VAL A 1 622 ? -15.411 34.601 36.795 1.00 30.94 610 VAL A N 1
ATOM 3796 C CA . VAL A 1 622 ? -16.485 35.192 36.043 1.00 32.70 610 VAL A CA 1
ATOM 3797 C C . VAL A 1 622 ? -17.261 36.193 36.877 1.00 32.97 610 VAL A C 1
ATOM 3798 O O . VAL A 1 622 ? -17.653 37.221 36.376 1.00 34.21 610 VAL A O 1
ATOM 3802 N N . LYS A 1 623 ? -17.481 35.876 38.139 1.00 34.17 611 LYS A N 1
ATOM 3803 C CA . LYS A 1 623 ? -18.285 36.709 39.018 1.00 37.68 611 LYS A CA 1
ATOM 3804 C C . LYS A 1 623 ? -17.592 37.974 39.550 1.00 40.41 611 LYS A C 1
ATOM 3805 O O . LYS A 1 623 ? -18.230 39.021 39.675 1.00 37.09 611 LYS A O 1
ATOM 3811 N N . HIS A 1 624 ? -16.283 37.888 39.812 1.00 39.33 612 HIS A N 1
ATOM 3812 C CA . HIS A 1 624 ? -15.582 38.991 40.437 1.00 35.96 612 HIS A CA 1
ATOM 3813 C C . HIS A 1 624 ? -14.519 39.691 39.622 1.00 34.44 612 HIS A C 1
ATOM 3814 O O . HIS A 1 624 ? -14.141 40.806 39.962 1.00 34.21 612 HIS A O 1
ATOM 3821 N N . TYR A 1 625 ? -13.964 39.049 38.607 1.00 32.54 613 TYR A N 1
ATOM 3822 C CA . TYR A 1 625 ? -12.899 39.697 37.852 1.00 32.15 613 TYR A CA 1
ATOM 3823 C C . TYR A 1 625 ? -13.448 40.970 37.233 1.00 33.18 613 TYR A C 1
ATOM 3824 O O . TYR A 1 625 ? -14.497 40.908 36.673 1.00 35.29 613 TYR A O 1
ATOM 3833 N N . ARG A 1 626 ? -12.747 42.098 37.370 1.00 32.18 614 ARG A N 1
ATOM 3834 C CA . ARG A 1 626 ? -13.159 43.391 36.799 1.00 33.77 614 ARG A CA 1
ATOM 3835 C C . ARG A 1 626 ? -12.198 43.960 35.729 1.00 34.86 614 ARG A C 1
ATOM 3836 O O . ARG A 1 626 ? -11.035 44.188 36.011 1.00 31.02 614 ARG A O 1
ATOM 3844 N N . ALA A 1 627 ? -12.698 44.259 34.535 1.00 38.01 615 ALA A N 1
ATOM 3845 C CA . ALA A 1 627 ? -11.871 44.864 33.451 1.00 39.23 615 ALA A CA 1
ATOM 3846 C C . ALA A 1 627 ? -12.196 46.334 33.168 1.00 41.32 615 ALA A C 1
ATOM 3847 O O . ALA A 1 627 ? -13.229 46.824 33.605 1.00 43.08 615 ALA A O 1
ATOM 3849 N N . ARG A 1 628 ? -11.316 47.054 32.455 1.00 46.03 616 ARG A N 1
ATOM 3850 C CA . ARG A 1 628 ? -11.627 48.457 32.103 1.00 53.76 616 ARG A CA 1
ATOM 3851 C C . ARG A 1 628 ? -12.290 48.418 30.747 1.00 54.28 616 ARG A C 1
ATOM 3852 O O . ARG A 1 628 ? -12.008 47.513 29.955 1.00 50.79 616 ARG A O 1
ATOM 3860 N N . ASN A 1 629 ? -13.176 49.381 30.494 1.00 54.22 617 ASN A N 1
ATOM 3861 C CA . ASN A 1 629 ? -13.785 49.531 29.186 1.00 63.12 617 ASN A CA 1
ATOM 3862 C C . ASN A 1 629 ? -12.875 50.384 28.277 1.00 68.54 617 ASN A C 1
ATOM 3863 O O . ASN A 1 629 ? -12.768 51.605 28.452 1.00 65.03 617 ASN A O 1
ATOM 3868 N N . LYS A 1 630 ? -12.226 49.714 27.324 1.00 66.76 618 LYS A N 1
ATOM 3869 C CA . LYS A 1 630 ? -11.380 50.351 26.334 1.00 71.02 618 LYS A CA 1
ATOM 3870 C C . LYS A 1 630 ? -11.956 50.062 24.940 1.00 64.90 618 LYS A C 1
ATOM 3871 O O . LYS A 1 630 ? -11.478 49.176 24.228 1.00 61.97 618 LYS A O 1
ATOM 3877 N N . PRO A 1 631 ? -13.014 50.794 24.554 1.00 60.40 619 PRO A N 1
ATOM 3878 C CA . PRO A 1 631 ? -13.609 50.534 23.233 1.00 61.63 619 PRO A CA 1
ATOM 3879 C C . PRO A 1 631 ? -12.599 50.591 22.036 1.00 61.48 619 PRO A C 1
ATOM 3880 O O . PRO A 1 631 ? -12.753 49.865 21.060 1.00 63.63 619 PRO A O 1
ATOM 3884 N N . TRP A 1 632 ? -11.593 51.456 22.139 1.00 61.94 620 TRP A N 1
ATOM 3885 C CA . TRP A 1 632 ? -10.547 51.627 21.115 1.00 65.32 620 TRP A CA 1
ATOM 3886 C C . TRP A 1 632 ? -9.617 50.396 21.043 1.00 64.92 620 TRP A C 1
ATOM 3887 O O . TRP A 1 632 ? -8.969 50.165 20.015 1.00 69.87 620 TRP A O 1
ATOM 3898 N N . SER A 1 633 ? -9.546 49.604 22.110 1.00 64.94 621 SER A N 1
ATOM 3899 C CA . SER A 1 633 ? -8.732 48.371 22.079 1.00 69.69 621 SER A CA 1
ATOM 3900 C C . SER A 1 633 ? -9.376 47.290 21.231 1.00 73.30 621 SER A C 1
ATOM 3901 O O . SER A 1 633 ? -9.488 46.156 21.651 1.00 68.51 621 SER A O 1
ATOM 3904 N N . LYS A 1 634 ? -9.790 47.688 20.028 1.00 93.45 622 LYS A N 1
ATOM 3905 C CA . LYS A 1 634 ? -10.295 46.796 18.984 1.00 100.60 622 LYS A CA 1
ATOM 3906 C C . LYS A 1 634 ? -11.264 45.774 19.552 1.00 87.75 622 LYS A C 1
ATOM 3907 O O . LYS A 1 634 ? -12.054 46.119 20.430 1.00 76.60 622 LYS A O 1
ATOM 3913 N N . PRO A 1 635 ? -11.287 44.561 18.966 1.00 87.17 623 PRO A N 1
ATOM 3914 C CA . PRO A 1 635 ? -11.966 43.419 19.574 1.00 84.93 623 PRO A CA 1
ATOM 3915 C C . PRO A 1 635 ? -11.062 42.660 20.559 1.00 79.15 623 PRO A C 1
ATOM 3916 O O . PRO A 1 635 ? -9.838 42.623 20.386 1.00 66.64 623 PRO A O 1
ATOM 3920 N N . PHE A 1 636 ? -11.683 42.067 21.578 1.00 79.20 624 PHE A N 1
ATOM 3921 C CA . PHE A 1 636 ? -11.007 41.208 22.558 1.00 78.85 624 PHE A CA 1
ATOM 3922 C C . PHE A 1 636 ? -10.088 41.914 23.571 1.00 81.17 624 PHE A C 1
ATOM 3923 O O . PHE A 1 636 ? -8.896 41.581 23.684 1.00 80.66 624 PHE A O 1
ATOM 3931 N N . SER A 1 637 ? -10.668 42.862 24.322 1.00 88.00 625 SER A N 1
ATOM 3932 C CA . SER A 1 637 ? -9.974 43.564 25.421 1.00 82.61 625 SER A CA 1
ATOM 3933 C C . SER A 1 637 ? -9.798 42.614 26.633 1.00 73.46 625 SER A C 1
ATOM 3934 O O . SER A 1 637 ? -8.717 42.073 26.798 1.00 88.47 625 SER A O 1
ATOM 3937 N N . SER A 1 638 ? -10.844 42.413 27.454 1.00 67.81 626 SER A N 1
ATOM 3938 C CA . SER A 1 638 ? -10.831 41.417 28.568 1.00 65.01 626 SER A CA 1
ATOM 3939 C C . SER A 1 638 ? -11.225 40.004 28.153 1.00 61.73 626 SER A C 1
ATOM 3940 O O . SER A 1 638 ? -12.351 39.499 28.459 1.00 67.47 626 SER A O 1
ATOM 3943 N N . THR A 1 639 ? -10.286 39.314 27.555 1.00 44.41 627 THR A N 1
ATOM 3944 C CA . THR A 1 639 ? -10.544 37.924 27.338 1.00 41.97 627 THR A CA 1
ATOM 3945 C C . THR A 1 639 ? -10.705 37.119 28.670 1.00 33.95 627 THR A C 1
ATOM 3946 O O . THR A 1 639 ? -11.155 36.022 28.600 1.00 34.09 627 THR A O 1
ATOM 3950 N N . THR A 1 640 ? -10.413 37.657 29.861 1.00 29.38 628 THR A N 1
ATOM 3951 C CA . THR A 1 640 ? -10.336 36.803 31.065 1.00 27.43 628 THR A CA 1
ATOM 3952 C C . THR A 1 640 ? -11.646 36.128 31.475 1.00 29.30 628 THR A C 1
ATOM 3953 O O . THR A 1 640 ? -11.683 34.906 31.723 1.00 28.73 628 THR A O 1
ATOM 3957 N N . VAL A 1 641 ? -12.700 36.910 31.599 1.00 27.44 629 VAL A N 1
ATOM 3958 C CA . VAL A 1 641 ? -13.980 36.371 31.945 1.00 29.71 629 VAL A CA 1
ATOM 3959 C C . VAL A 1 641 ? -14.446 35.461 30.837 1.00 30.80 629 VAL A C 1
ATOM 3960 O O . VAL A 1 641 ? -15.000 34.410 31.104 1.00 36.09 629 VAL A O 1
ATOM 3964 N N A GLU A 1 642 ? -14.244 35.877 29.599 0.50 31.45 630 GLU A N 1
ATOM 3965 N N B GLU A 1 642 ? -14.247 35.877 29.596 0.50 31.91 630 GLU A N 1
ATOM 3966 C CA A GLU A 1 642 ? -14.671 35.086 28.441 0.50 34.05 630 GLU A CA 1
ATOM 3967 C CA B GLU A 1 642 ? -14.666 35.116 28.402 0.50 35.03 630 GLU A CA 1
ATOM 3968 C C A GLU A 1 642 ? -13.963 33.733 28.405 0.50 35.46 630 GLU A C 1
ATOM 3969 C C B GLU A 1 642 ? -13.961 33.747 28.380 0.50 36.05 630 GLU A C 1
ATOM 3970 O O A GLU A 1 642 ? -14.601 32.691 28.204 0.50 37.26 630 GLU A O 1
ATOM 3971 O O B GLU A 1 642 ? -14.605 32.704 28.194 0.50 37.86 630 GLU A O 1
ATOM 3982 N N . GLN A 1 643 ? -12.653 33.749 28.627 1.00 34.23 631 GLN A N 1
ATOM 3983 C CA . GLN A 1 643 ? -11.869 32.511 28.681 1.00 37.04 631 GLN A CA 1
ATOM 3984 C C . GLN A 1 643 ? -12.324 31.636 29.869 1.00 36.99 631 GLN A C 1
ATOM 3985 O O . GLN A 1 643 ? -12.501 30.425 29.730 1.00 35.81 631 GLN A O 1
ATOM 3991 N N . ALA A 1 644 ? -12.589 32.265 31.010 1.00 36.15 632 ALA A N 1
ATOM 3992 C CA . ALA A 1 644 ? -13.042 31.533 32.183 1.00 36.02 632 ALA A CA 1
ATOM 3993 C C . ALA A 1 644 ? -14.307 30.769 31.873 1.00 39.29 632 ALA A C 1
ATOM 3994 O O . ALA A 1 644 ? -14.444 29.663 32.323 1.00 43.38 632 ALA A O 1
ATOM 3996 N N . LYS A 1 645 ? -15.222 31.342 31.086 1.00 38.13 633 LYS A N 1
ATOM 3997 C CA . LYS A 1 645 ? -16.440 30.620 30.715 1.00 36.53 633 LYS A CA 1
ATOM 3998 C C . LYS A 1 645 ? -16.120 29.523 29.716 1.00 36.51 633 LYS A C 1
ATOM 3999 O O . LYS A 1 645 ? -16.511 28.382 29.899 1.00 40.82 633 LYS A O 1
ATOM 4005 N N . ALA A 1 646 ? -15.394 29.866 28.668 1.00 35.37 634 ALA A N 1
ATOM 4006 C CA . ALA A 1 646 ? -15.005 28.916 27.624 1.00 36.73 634 ALA A CA 1
ATOM 4007 C C . ALA A 1 646 ? -14.265 27.660 28.127 1.00 37.00 634 ALA A C 1
ATOM 4008 O O . ALA A 1 646 ? -14.287 26.642 27.462 1.00 39.30 634 ALA A O 1
ATOM 4010 N N . TRP A 1 647 ? -13.563 27.745 29.251 1.00 35.38 635 TRP A N 1
ATOM 4011 C CA . TRP A 1 647 ? -12.860 26.583 29.767 1.00 35.28 635 TRP A CA 1
ATOM 4012 C C . TRP A 1 647 ? -13.688 25.744 30.735 1.00 35.09 635 TRP A C 1
ATOM 4013 O O . TRP A 1 647 ? -13.220 24.740 31.202 1.00 36.90 635 TRP A O 1
ATOM 4024 N N . ARG A 1 648 ? -14.907 26.126 31.060 1.00 39.42 636 ARG A N 1
ATOM 4025 C CA . ARG A 1 648 ? -15.725 25.280 31.954 1.00 41.74 636 ARG A CA 1
ATOM 4026 C C . ARG A 1 648 ? -15.830 23.876 31.398 1.00 40.83 636 ARG A C 1
ATOM 4027 O O . ARG A 1 648 ? -15.943 23.683 30.202 1.00 39.13 636 ARG A O 1
ATOM 4035 N N . ILE A 1 649 ? -15.821 22.893 32.278 1.00 44.78 637 ILE A N 1
ATOM 4036 C CA . ILE A 1 649 ? -15.961 21.495 31.850 1.00 49.46 637 ILE A CA 1
ATOM 4037 C C . ILE A 1 649 ? -17.453 21.214 31.687 1.00 53.77 637 ILE A C 1
ATOM 4038 O O . ILE A 1 649 ? -18.218 21.432 32.619 1.00 50.83 637 ILE A O 1
ATOM 4043 N N . PRO A 1 650 ? -17.862 20.771 30.472 1.00 61.81 638 PRO A N 1
ATOM 4044 C CA . PRO A 1 650 ? -19.244 20.530 30.077 1.00 66.44 638 PRO A CA 1
ATOM 4045 C C . PRO A 1 650 ? -20.166 19.921 31.112 1.00 68.96 638 PRO A C 1
ATOM 4046 O O . PRO A 1 650 ? -21.292 20.376 31.233 1.00 73.69 638 PRO A O 1
ATOM 4050 N N . VAL A 1 651 ? -19.712 18.934 31.870 1.00 70.31 639 VAL A N 1
ATOM 4051 C CA . VAL A 1 651 ? -20.615 18.265 32.819 1.00 81.66 639 VAL A CA 1
ATOM 4052 C C . VAL A 1 651 ? -21.718 17.484 32.046 1.00 87.44 639 VAL A C 1
ATOM 4053 O O . VAL A 1 651 ? -21.515 16.348 31.594 1.00 79.78 639 VAL A O 1
ATOM 4057 N N . ALA B 1 34 ? -13.894 7.215 -49.596 1.00 67.71 22 ALA B N 1
ATOM 4058 C CA . ALA B 1 34 ? -14.543 7.863 -48.404 1.00 72.26 22 ALA B CA 1
ATOM 4059 C C . ALA B 1 34 ? -14.067 7.228 -47.121 1.00 74.38 22 ALA B C 1
ATOM 4060 O O . ALA B 1 34 ? -13.394 6.186 -47.138 1.00 82.67 22 ALA B O 1
ATOM 4062 N N . LYS B 1 35 ? -14.456 7.838 -46.003 1.00 64.80 23 LYS B N 1
ATOM 4063 C CA . LYS B 1 35 ? -13.996 7.388 -44.700 1.00 58.71 23 LYS B CA 1
ATOM 4064 C C . LYS B 1 35 ? -14.639 6.091 -44.235 1.00 57.83 23 LYS B C 1
ATOM 4065 O O . LYS B 1 35 ? -15.838 5.852 -44.444 1.00 65.52 23 LYS B O 1
ATOM 4071 N N . VAL B 1 36 ? -13.830 5.272 -43.572 1.00 50.40 24 VAL B N 1
ATOM 4072 C CA . VAL B 1 36 ? -14.245 3.956 -43.126 1.00 49.90 24 VAL B CA 1
ATOM 4073 C C . VAL B 1 36 ? -14.457 3.951 -41.627 1.00 46.15 24 VAL B C 1
ATOM 4074 O O . VAL B 1 36 ? -13.617 4.412 -40.884 1.00 44.95 24 VAL B O 1
ATOM 4078 N N . PRO B 1 37 ? -15.599 3.439 -41.181 1.00 43.66 25 PRO B N 1
ATOM 4079 C CA . PRO B 1 37 ? -15.810 3.284 -39.767 1.00 41.39 25 PRO B CA 1
ATOM 4080 C C . PRO B 1 37 ? -15.059 2.067 -39.228 1.00 41.92 25 PRO B C 1
ATOM 4081 O O . PRO B 1 37 ? -15.169 0.997 -39.801 1.00 45.64 25 PRO B O 1
ATOM 4085 N N . LEU B 1 38 ? -14.273 2.262 -38.177 1.00 38.92 26 LEU B N 1
ATOM 4086 C CA . LEU B 1 38 ? -13.567 1.198 -37.500 1.00 38.64 26 LEU B CA 1
ATOM 4087 C C . LEU B 1 38 ? -14.293 0.753 -36.242 1.00 40.29 26 LEU B C 1
ATOM 4088 O O . LEU B 1 38 ? -14.212 -0.401 -35.854 1.00 43.62 26 LEU B O 1
ATOM 4093 N N . VAL B 1 39 ? -14.967 1.707 -35.594 1.00 42.35 27 VAL B N 1
ATOM 4094 C CA . VAL B 1 39 ? -15.695 1.497 -34.374 1.00 43.49 27 VAL B CA 1
ATOM 4095 C C . VAL B 1 39 ? -16.879 2.441 -34.332 1.00 43.86 27 VAL B C 1
ATOM 4096 O O . VAL B 1 39 ? -16.781 3.598 -34.724 1.00 40.26 27 VAL B O 1
ATOM 4100 N N . LYS B 1 40 ? -17.991 1.957 -33.806 1.00 44.82 28 LYS B N 1
ATOM 4101 C CA . LYS B 1 40 ? -19.196 2.757 -33.720 1.00 44.01 28 LYS B CA 1
ATOM 4102 C C . LYS B 1 40 ? -19.907 2.749 -32.360 1.00 44.21 28 LYS B C 1
ATOM 4103 O O . LYS B 1 40 ? -20.144 1.693 -31.767 1.00 47.90 28 LYS B O 1
ATOM 4109 N N . GLY B 1 41 ? -20.221 3.964 -31.887 1.00 41.70 29 GLY B N 1
ATOM 4110 C CA . GLY B 1 41 ? -20.987 4.196 -30.690 1.00 42.37 29 GLY B CA 1
ATOM 4111 C C . GLY B 1 41 ? -20.692 3.280 -29.555 1.00 47.52 29 GLY B C 1
ATOM 4112 O O . GLY B 1 41 ? -21.590 2.718 -28.918 1.00 50.51 29 GLY B O 1
ATOM 4113 N N . VAL B 1 42 ? -19.425 3.103 -29.280 1.00 48.46 30 VAL B N 1
ATOM 4114 C CA . VAL B 1 42 ? -19.096 2.182 -28.250 1.00 51.06 30 VAL B CA 1
ATOM 4115 C C . VAL B 1 42 ? -19.141 2.870 -26.939 1.00 50.07 30 VAL B C 1
ATOM 4116 O O . VAL B 1 42 ? -18.564 3.929 -26.792 1.00 47.12 30 VAL B O 1
ATOM 4120 N N . GLY B 1 43 ? -19.850 2.248 -25.996 1.00 51.74 31 GLY B N 1
ATOM 4121 C CA . GLY B 1 43 ? -19.891 2.688 -24.617 1.00 47.50 31 GLY B CA 1
ATOM 4122 C C . GLY B 1 43 ? -20.665 3.940 -24.307 1.00 47.17 31 GLY B C 1
ATOM 4123 O O . GLY B 1 43 ? -21.376 4.516 -25.138 1.00 48.44 31 GLY B O 1
ATOM 4124 N N . GLU B 1 44 ? -20.477 4.374 -23.080 1.00 50.65 32 GLU B N 1
ATOM 4125 C CA . GLU B 1 44 ? -21.190 5.513 -22.538 1.00 52.02 32 GLU B CA 1
ATOM 4126 C C . GLU B 1 44 ? -20.715 6.842 -23.117 1.00 47.75 32 GLU B C 1
ATOM 4127 O O . GLU B 1 44 ? -21.310 7.879 -22.858 1.00 51.03 32 GLU B O 1
ATOM 4133 N N . ARG B 1 45 ? -19.636 6.819 -23.881 1.00 42.98 33 ARG B N 1
ATOM 4134 C CA . ARG B 1 45 ? -19.172 8.016 -24.575 1.00 37.40 33 ARG B CA 1
ATOM 4135 C C . ARG B 1 45 ? -19.432 7.919 -26.045 1.00 34.92 33 ARG B C 1
ATOM 4136 O O . ARG B 1 45 ? -19.108 8.851 -26.795 1.00 34.88 33 ARG B O 1
ATOM 4144 N N . ASN B 1 46 ? -20.145 6.842 -26.415 1.00 34.64 34 ASN B N 1
ATOM 4145 C CA . ASN B 1 46 ? -20.542 6.580 -27.766 1.00 36.71 34 ASN B CA 1
ATOM 4146 C C . ASN B 1 46 ? -19.351 6.809 -28.665 1.00 37.78 34 ASN B C 1
ATOM 4147 O O . ASN B 1 46 ? -19.413 7.578 -29.594 1.00 40.06 34 ASN B O 1
ATOM 4152 N N . LEU B 1 47 ? -18.256 6.141 -28.367 1.00 36.96 35 LEU B N 1
ATOM 4153 C CA . LEU B 1 47 ? -17.038 6.397 -29.047 1.00 38.15 35 LEU B CA 1
ATOM 4154 C C . LEU B 1 47 ? -17.047 5.794 -30.417 1.00 38.67 35 LEU B C 1
ATOM 4155 O O . LEU B 1 47 ? -17.348 4.614 -30.554 1.00 38.46 35 LEU B O 1
ATOM 4160 N N . SER B 1 48 ? -16.710 6.606 -31.425 1.00 35.60 36 SER B N 1
ATOM 4161 C CA . SER B 1 48 ? -16.592 6.135 -32.788 1.00 35.70 36 SER B CA 1
ATOM 4162 C C . SER B 1 48 ? -15.276 6.571 -33.348 1.00 36.70 36 SER B C 1
ATOM 4163 O O . SER B 1 48 ? -14.747 7.623 -33.019 1.00 37.13 36 SER B O 1
ATOM 4166 N N . ILE B 1 49 ? -14.753 5.756 -34.237 1.00 40.97 37 ILE B N 1
ATOM 4167 C CA . ILE B 1 49 ? -13.463 6.030 -34.859 1.00 40.79 37 ILE B CA 1
ATOM 4168 C C . ILE B 1 49 ? -13.581 5.755 -36.333 1.00 39.88 37 ILE B C 1
ATOM 4169 O O . ILE B 1 49 ? -13.981 4.642 -36.717 1.00 41.73 37 ILE B O 1
ATOM 4174 N N . TYR B 1 50 ? -13.244 6.746 -37.150 1.00 39.97 38 TYR B N 1
ATOM 4175 C CA . TYR B 1 50 ? -13.256 6.591 -38.609 1.00 41.04 38 TYR B CA 1
ATOM 4176 C C . TYR B 1 50 ? -11.832 6.839 -39.154 1.00 43.10 38 TYR B C 1
ATOM 4177 O O . TYR B 1 50 ? -11.077 7.658 -38.595 1.00 39.69 38 TYR B O 1
ATOM 4186 N N . ARG B 1 51 ? -11.489 6.170 -40.253 1.00 41.03 39 ARG B N 1
ATOM 4187 C CA . ARG B 1 51 ? -10.221 6.403 -40.918 1.00 43.24 39 ARG B CA 1
ATOM 4188 C C . ARG B 1 51 ? -10.396 6.837 -42.363 1.00 44.51 39 ARG B C 1
ATOM 4189 O O . ARG B 1 51 ? -11.173 6.245 -43.091 1.00 41.56 39 ARG B O 1
ATOM 4197 N N . HIS B 1 52 ? -9.667 7.886 -42.768 1.00 49.77 40 HIS B N 1
ATOM 4198 C CA . HIS B 1 52 ? -9.680 8.382 -44.164 1.00 55.08 40 HIS B CA 1
ATOM 4199 C C . HIS B 1 52 ? -8.611 7.626 -44.986 1.00 59.70 40 HIS B C 1
ATOM 4200 O O . HIS B 1 52 ? -7.971 6.734 -44.473 1.00 53.61 40 HIS B O 1
ATOM 4207 N N . SER B 1 53 ? -8.450 7.964 -46.266 1.00 68.84 41 SER B N 1
ATOM 4208 C CA . SER B 1 53 ? -7.464 7.296 -47.135 1.00 67.46 41 SER B CA 1
ATOM 4209 C C . SER B 1 53 ? -6.063 7.610 -46.685 1.00 66.80 41 SER B C 1
ATOM 4210 O O . SER B 1 53 ? -5.227 6.721 -46.531 1.00 68.23 41 SER B O 1
ATOM 4213 N N . ASP B 1 54 ? -5.818 8.897 -46.455 1.00 67.41 42 ASP B N 1
ATOM 4214 C CA . ASP B 1 54 ? -4.465 9.359 -46.111 1.00 66.74 42 ASP B CA 1
ATOM 4215 C C . ASP B 1 54 ? -4.016 8.882 -44.704 1.00 63.26 42 ASP B C 1
ATOM 4216 O O . ASP B 1 54 ? -2.904 9.170 -44.257 1.00 60.92 42 ASP B O 1
ATOM 4221 N N . GLY B 1 55 ? -4.874 8.133 -44.011 1.00 58.84 43 GLY B N 1
ATOM 4222 C CA . GLY B 1 55 ? -4.512 7.601 -42.702 1.00 56.99 43 GLY B CA 1
ATOM 4223 C C . GLY B 1 55 ? -4.993 8.497 -41.573 1.00 55.10 43 GLY B C 1
ATOM 4224 O O . GLY B 1 55 ? -4.814 8.155 -40.411 1.00 52.19 43 GLY B O 1
ATOM 4225 N N . ARG B 1 56 ? -5.561 9.662 -41.915 1.00 53.82 44 ARG B N 1
ATOM 4226 C CA . ARG B 1 56 ? -6.112 10.580 -40.926 1.00 51.34 44 ARG B CA 1
ATOM 4227 C C . ARG B 1 56 ? -7.199 9.808 -40.213 1.00 45.67 44 ARG B C 1
ATOM 4228 O O . ARG B 1 56 ? -7.987 9.085 -40.845 1.00 43.61 44 ARG B O 1
ATOM 4236 N N . VAL B 1 57 ? -7.232 9.931 -38.900 1.00 42.50 45 VAL B N 1
ATOM 4237 C CA . VAL B 1 57 ? -8.238 9.263 -38.100 1.00 40.96 45 VAL B CA 1
ATOM 4238 C C . VAL B 1 57 ? -9.027 10.292 -37.319 1.00 39.97 45 VAL B C 1
ATOM 4239 O O . VAL B 1 57 ? -8.496 11.257 -36.808 1.00 42.00 45 VAL B O 1
ATOM 4243 N N . GLU B 1 58 ? -10.315 10.043 -37.221 1.00 42.38 46 GLU B N 1
ATOM 4244 C CA . GLU B 1 58 ? -11.259 10.916 -36.562 1.00 41.08 46 GLU B CA 1
ATOM 4245 C C . GLU B 1 58 ? -12.002 10.173 -35.435 1.00 39.78 46 GLU B C 1
ATOM 4246 O O . GLU B 1 58 ? -12.580 9.104 -35.663 1.00 50.53 46 GLU B O 1
ATOM 4252 N N . VAL B 1 59 ? -11.950 10.706 -34.215 1.00 36.26 47 VAL B N 1
ATOM 4253 C CA . VAL B 1 59 ? -12.622 10.098 -33.071 1.00 34.56 47 VAL B CA 1
ATOM 4254 C C . VAL B 1 59 ? -13.803 10.968 -32.630 1.00 33.04 47 VAL B C 1
ATOM 4255 O O . VAL B 1 59 ? -13.653 12.158 -32.424 1.00 38.51 47 VAL B O 1
ATOM 4259 N N . VAL B 1 60 ? -14.974 10.388 -32.496 1.00 31.17 48 VAL B N 1
ATOM 4260 C CA . VAL B 1 60 ? -16.139 11.151 -32.090 1.00 31.15 48 VAL B CA 1
ATOM 4261 C C . VAL B 1 60 ? -16.653 10.624 -30.780 1.00 29.22 48 VAL B C 1
ATOM 4262 O O . VAL B 1 60 ? -16.741 9.414 -30.594 1.00 29.41 48 VAL B O 1
ATOM 4266 N N . VAL B 1 61 ? -16.942 11.544 -29.861 1.00 27.18 49 VAL B N 1
ATOM 4267 C CA . VAL B 1 61 ? -17.436 11.190 -28.564 1.00 27.52 49 VAL B CA 1
ATOM 4268 C C . VAL B 1 61 ? -18.500 12.142 -28.009 1.00 29.01 49 VAL B C 1
ATOM 4269 O O . VAL B 1 61 ? -18.660 13.270 -28.451 1.00 27.64 49 VAL B O 1
ATOM 4273 N N . SER B 1 62 ? -19.205 11.628 -27.024 1.00 28.25 50 SER B N 1
ATOM 4274 C CA . SER B 1 62 ? -20.165 12.329 -26.294 1.00 28.70 50 SER B CA 1
ATOM 4275 C C . SER B 1 62 ? -19.522 12.552 -24.933 1.00 30.81 50 SER B C 1
ATOM 4276 O O . SER B 1 62 ? -18.537 11.915 -24.596 1.00 34.04 50 SER B O 1
ATOM 4279 N N . PRO B 1 63 ? -20.101 13.432 -24.120 1.00 33.30 51 PRO B N 1
ATOM 4280 C CA . PRO B 1 63 ? -19.618 13.671 -22.767 1.00 35.57 51 PRO B CA 1
ATOM 4281 C C . PRO B 1 63 ? -19.770 12.490 -21.836 1.00 37.38 51 PRO B C 1
ATOM 4282 O O . PRO B 1 63 ? -20.710 11.699 -22.008 1.00 41.85 51 PRO B O 1
ATOM 4286 N N . PRO B 1 64 ? -18.848 12.350 -20.875 1.00 37.53 52 PRO B N 1
ATOM 4287 C CA . PRO B 1 64 ? -19.014 11.309 -19.876 1.00 44.94 52 PRO B CA 1
ATOM 4288 C C . PRO B 1 64 ? -20.109 11.729 -18.948 1.00 48.44 52 PRO B C 1
ATOM 4289 O O . PRO B 1 64 ? -20.477 12.903 -18.943 1.00 51.84 52 PRO B O 1
ATOM 4293 N N . PRO B 1 65 ? -20.638 10.775 -18.183 1.00 53.78 53 PRO B N 1
ATOM 4294 C CA . PRO B 1 65 ? -21.599 11.134 -17.182 1.00 50.08 53 PRO B CA 1
ATOM 4295 C C . PRO B 1 65 ? -20.856 11.900 -16.045 1.00 51.59 53 PRO B C 1
ATOM 4296 O O . PRO B 1 65 ? -19.622 11.860 -15.961 1.00 49.64 53 PRO B O 1
ATOM 4300 N N . PRO B 1 66 ? -21.597 12.636 -15.210 1.00 50.87 54 PRO B N 1
ATOM 4301 C CA . PRO B 1 66 ? -20.942 13.508 -14.241 1.00 53.39 54 PRO B CA 1
ATOM 4302 C C . PRO B 1 66 ? -20.087 12.802 -13.225 1.00 49.35 54 PRO B C 1
ATOM 4303 O O . PRO B 1 66 ? -20.535 11.863 -12.596 1.00 47.35 54 PRO B O 1
ATOM 4307 N N . ALA B 1 67 ? -18.872 13.300 -13.063 1.00 46.55 55 ALA B N 1
ATOM 4308 C CA . ALA B 1 67 ? -17.960 12.843 -12.037 1.00 47.57 55 ALA B CA 1
ATOM 4309 C C . ALA B 1 67 ? -17.870 13.858 -10.854 1.00 48.62 55 ALA B C 1
ATOM 4310 O O . ALA B 1 67 ? -17.473 13.498 -9.764 1.00 54.31 55 ALA B O 1
ATOM 4312 N N . HIS B 1 68 ? -18.175 15.121 -11.101 1.00 44.78 56 HIS B N 1
ATOM 4313 C CA . HIS B 1 68 ? -18.070 16.149 -10.097 1.00 45.42 56 HIS B CA 1
ATOM 4314 C C . HIS B 1 68 ? -19.420 16.925 -9.971 1.00 43.65 56 HIS B C 1
ATOM 4315 O O . HIS B 1 68 ? -19.935 17.447 -10.926 1.00 45.81 56 HIS B O 1
ATOM 4322 N N . LEU B 1 69 ? -20.021 16.887 -8.802 1.00 39.71 57 LEU B N 1
ATOM 4323 C CA . LEU B 1 69 ? -21.285 17.571 -8.559 1.00 40.55 57 LEU B CA 1
ATOM 4324 C C . LEU B 1 69 ? -20.941 18.811 -7.762 1.00 40.80 57 LEU B C 1
ATOM 4325 O O . LEU B 1 69 ? -20.259 18.720 -6.731 1.00 40.53 57 LEU B O 1
ATOM 4330 N N . VAL B 1 70 ? -21.272 19.978 -8.283 1.00 39.50 58 VAL B N 1
ATOM 4331 C CA . VAL B 1 70 ? -20.893 21.219 -7.612 1.00 38.50 58 VAL B CA 1
ATOM 4332 C C . VAL B 1 70 ? -22.160 21.902 -7.176 1.00 40.99 58 VAL B C 1
ATOM 4333 O O . VAL B 1 70 ? -22.999 22.228 -8.014 1.00 44.35 58 VAL B O 1
ATOM 4337 N N . LEU B 1 71 ? -22.326 22.096 -5.876 1.00 42.93 59 LEU B N 1
ATOM 4338 C CA . LEU B 1 71 ? -23.536 22.779 -5.333 1.00 42.07 59 LEU B CA 1
ATOM 4339 C C . LEU B 1 71 ? -23.249 24.208 -4.877 1.00 41.64 59 LEU B C 1
ATOM 4340 O O . LEU B 1 71 ? -22.620 24.405 -3.861 1.00 39.46 59 LEU B O 1
ATOM 4345 N N . SER B 1 72 ? -23.690 25.195 -5.648 1.00 49.44 60 SER B N 1
ATOM 4346 C CA . SER B 1 72 ? -23.443 26.628 -5.361 1.00 55.07 60 SER B CA 1
ATOM 4347 C C . SER B 1 72 ? -24.598 27.046 -4.534 1.00 61.97 60 SER B C 1
ATOM 4348 O O . SER B 1 72 ? -25.553 27.626 -5.017 1.00 76.80 60 SER B O 1
ATOM 4351 N N . GLY B 1 73 ? -24.492 26.756 -3.256 1.00 64.37 61 GLY B N 1
ATOM 4352 C CA . GLY B 1 73 ? -25.622 26.815 -2.382 1.00 72.23 61 GLY B CA 1
ATOM 4353 C C . GLY B 1 73 ? -26.252 28.116 -1.964 1.00 78.19 61 GLY B C 1
ATOM 4354 O O . GLY B 1 73 ? -25.902 29.205 -2.401 1.00 84.15 61 GLY B O 1
ATOM 4355 N N . GLY B 1 74 ? -27.209 27.922 -1.077 1.00 91.90 62 GLY B N 1
ATOM 4356 C CA . GLY B 1 74 ? -28.029 28.947 -0.469 1.00 96.58 62 GLY B CA 1
ATOM 4357 C C . GLY B 1 74 ? -28.847 28.139 0.531 1.00 103.37 62 GLY B C 1
ATOM 4358 O O . GLY B 1 74 ? -28.896 26.903 0.445 1.00 112.46 62 GLY B O 1
ATOM 4359 N N . GLY B 1 75 ? -29.453 28.811 1.497 1.00 101.21 63 GLY B N 1
ATOM 4360 C CA . GLY B 1 75 ? -30.218 28.133 2.530 1.00 91.73 63 GLY B CA 1
ATOM 4361 C C . GLY B 1 75 ? -31.583 27.742 2.034 1.00 91.26 63 GLY B C 1
ATOM 4362 O O . GLY B 1 75 ? -31.835 26.578 1.706 1.00 95.68 63 GLY B O 1
ATOM 4363 N N . ALA B 1 76 ? -32.457 28.733 1.942 1.00 86.37 64 ALA B N 1
ATOM 4364 C CA . ALA B 1 76 ? -33.836 28.509 1.529 1.00 87.20 64 ALA B CA 1
ATOM 4365 C C . ALA B 1 76 ? -33.929 27.747 0.201 1.00 78.11 64 ALA B C 1
ATOM 4366 O O . ALA B 1 76 ? -34.699 26.795 0.060 1.00 79.46 64 ALA B O 1
ATOM 4368 N N . LYS B 1 77 ? -33.132 28.156 -0.767 1.00 68.73 65 LYS B N 1
ATOM 4369 C CA . LYS B 1 77 ? -33.142 27.500 -2.069 1.00 68.32 65 LYS B CA 1
ATOM 4370 C C . LYS B 1 77 ? -32.725 26.025 -1.981 1.00 63.06 65 LYS B C 1
ATOM 4371 O O . LYS B 1 77 ? -33.109 25.222 -2.784 1.00 61.78 65 LYS B O 1
ATOM 4377 N N . GLY B 1 78 ? -31.943 25.676 -0.981 1.00 63.02 66 GLY B N 1
ATOM 4378 C CA . GLY B 1 78 ? -31.445 24.330 -0.840 1.00 62.64 66 GLY B CA 1
ATOM 4379 C C . GLY B 1 78 ? -32.496 23.256 -0.726 1.00 67.41 66 GLY B C 1
ATOM 4380 O O . GLY B 1 78 ? -32.176 22.065 -0.743 1.00 70.64 66 GLY B O 1
ATOM 4381 N N . ILE B 1 79 ? -33.760 23.646 -0.593 1.00 73.72 67 ILE B N 1
ATOM 4382 C CA . ILE B 1 79 ? -34.814 22.629 -0.511 1.00 75.70 67 ILE B CA 1
ATOM 4383 C C . ILE B 1 79 ? -34.949 21.954 -1.864 1.00 65.93 67 ILE B C 1
ATOM 4384 O O . ILE B 1 79 ? -35.374 20.800 -1.963 1.00 68.21 67 ILE B O 1
ATOM 4389 N N . ALA B 1 80 ? -34.557 22.661 -2.908 1.00 62.28 68 ALA B N 1
ATOM 4390 C CA . ALA B 1 80 ? -34.706 22.116 -4.238 1.00 57.17 68 ALA B CA 1
ATOM 4391 C C . ALA B 1 80 ? -33.752 20.978 -4.483 1.00 53.54 68 ALA B C 1
ATOM 4392 O O . ALA B 1 80 ? -34.021 20.124 -5.291 1.00 53.88 6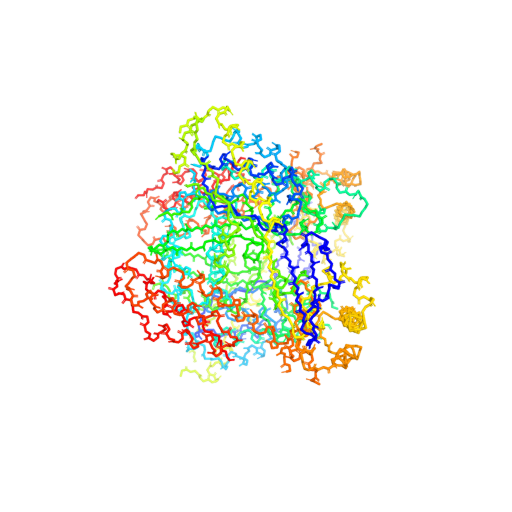8 ALA B O 1
ATOM 4394 N N . PHE B 1 81 ? -32.664 20.919 -3.744 1.00 53.15 69 PHE B N 1
ATOM 4395 C CA . PHE B 1 81 ? -31.663 19.920 -4.032 1.00 56.87 69 PHE B CA 1
ATOM 4396 C C . PHE B 1 81 ? -32.134 18.463 -4.078 1.00 61.82 69 PHE B C 1
ATOM 4397 O O . PHE B 1 81 ? -31.619 17.678 -4.888 1.00 67.59 69 PHE B O 1
ATOM 4405 N N . PRO B 1 82 ? -33.084 18.074 -3.217 1.00 66.58 70 PRO B N 1
ATOM 4406 C CA . PRO B 1 82 ? -33.514 16.682 -3.273 1.00 68.12 70 PRO B CA 1
ATOM 4407 C C . PRO B 1 82 ? -33.939 16.194 -4.658 1.00 68.33 70 PRO B C 1
ATOM 4408 O O . PRO B 1 82 ? -33.631 15.063 -5.017 1.00 67.91 70 PRO B O 1
ATOM 4412 N N . GLY B 1 83 ? -34.629 17.022 -5.434 1.00 68.14 71 GLY B N 1
ATOM 4413 C CA . GLY B 1 83 ? -35.026 16.615 -6.786 1.00 69.09 71 GLY B CA 1
ATOM 4414 C C . GLY B 1 83 ? -33.809 16.378 -7.681 1.00 71.26 71 GLY B C 1
ATOM 4415 O O . GLY B 1 83 ? -33.789 15.484 -8.540 1.00 73.43 71 GLY B O 1
ATOM 4416 N N . MET B 1 84 ? -32.778 17.185 -7.473 1.00 66.48 72 MET B N 1
ATOM 4417 C CA . MET B 1 84 ? -31.568 17.062 -8.241 1.00 57.05 72 MET B CA 1
ATOM 4418 C C . MET B 1 84 ? -30.948 15.706 -7.946 1.00 55.32 72 MET B C 1
ATOM 4419 O O . MET B 1 84 ? -30.490 15.016 -8.857 1.00 54.62 72 MET B O 1
ATOM 4424 N N . VAL B 1 85 ? -31.001 15.279 -6.690 1.00 54.46 73 VAL B N 1
ATOM 4425 C CA . VAL B 1 85 ? -30.488 13.944 -6.322 1.00 56.91 73 VAL B CA 1
ATOM 4426 C C . VAL B 1 85 ? -31.363 12.780 -6.840 1.00 59.51 73 VAL B C 1
ATOM 4427 O O . VAL B 1 85 ? -30.858 11.705 -7.204 1.00 57.68 73 VAL B O 1
ATOM 4431 N N . GLN B 1 86 ? -32.671 12.990 -6.851 1.00 61.22 74 GLN B N 1
ATOM 4432 C CA . GLN B 1 86 ? -33.583 11.994 -7.370 1.00 62.80 74 GLN B CA 1
ATOM 4433 C C . GLN B 1 86 ? -33.236 11.760 -8.816 1.00 60.46 74 GLN B C 1
ATOM 4434 O O . GLN B 1 86 ? -33.026 10.615 -9.219 1.00 56.49 74 GLN B O 1
ATOM 4440 N N . ALA B 1 87 ? -33.122 12.860 -9.572 1.00 61.59 75 ALA B N 1
ATOM 4441 C CA . ALA B 1 87 ? -32.735 12.822 -10.995 1.00 54.20 75 ALA B CA 1
ATOM 4442 C C . ALA B 1 87 ? -31.451 12.079 -11.208 1.00 55.94 75 ALA B C 1
ATOM 4443 O O . ALA B 1 87 ? -31.353 11.286 -12.127 1.00 56.60 75 ALA B O 1
ATOM 4445 N N . LEU B 1 88 ? -30.448 12.317 -10.379 1.00 59.82 76 LEU B N 1
ATOM 4446 C CA . LEU B 1 88 ? -29.177 11.614 -10.589 1.00 63.98 76 LEU B CA 1
ATOM 4447 C C . LEU B 1 88 ? -29.270 10.113 -10.375 1.00 69.60 76 LEU B C 1
ATOM 4448 O O . LEU B 1 88 ? -28.773 9.331 -11.173 1.00 71.96 76 LEU B O 1
ATOM 4453 N N . GLU B 1 89 ? -29.944 9.715 -9.306 1.00 84.26 77 GLU B N 1
ATOM 4454 C CA . GLU B 1 89 ? -30.029 8.297 -8.910 1.00 78.63 77 GLU B CA 1
ATOM 4455 C C . GLU B 1 89 ? -30.913 7.533 -9.873 1.00 77.90 77 GLU B C 1
ATOM 4456 O O . GLU B 1 89 ? -30.532 6.493 -10.392 1.00 75.69 77 GLU B O 1
ATOM 4462 N N . GLU B 1 90 ? -32.103 8.074 -10.108 1.00 77.94 78 GLU B N 1
ATOM 4463 C CA . GLU B 1 90 ? -33.068 7.504 -11.046 1.00 76.82 78 GLU B CA 1
ATOM 4464 C C . GLU B 1 90 ? -32.495 7.269 -12.459 1.00 70.67 78 GLU B C 1
ATOM 4465 O O . GLU B 1 90 ? -33.046 6.512 -13.246 1.00 70.53 78 GLU B O 1
ATOM 4471 N N . ALA B 1 91 ? -31.398 7.935 -12.776 1.00 69.72 79 ALA B N 1
ATOM 4472 C CA . ALA B 1 91 ? -30.723 7.750 -14.041 1.00 64.43 79 ALA B CA 1
ATOM 4473 C C . ALA B 1 91 ? -29.415 6.971 -13.845 1.00 65.69 79 ALA B C 1
ATOM 4474 O O . ALA B 1 91 ? -28.586 6.936 -14.743 1.00 61.96 79 ALA B O 1
ATOM 4476 N N . ASP B 1 92 ? -29.252 6.329 -12.683 1.00 70.65 80 ASP B N 1
ATOM 4477 C CA . ASP B 1 92 ? -28.010 5.624 -12.314 1.00 73.42 80 ASP B CA 1
ATOM 4478 C C . ASP B 1 92 ? -26.777 6.442 -12.591 1.00 70.19 80 ASP B C 1
ATOM 4479 O O . ASP B 1 92 ? -25.729 5.912 -12.940 1.00 72.61 80 ASP B O 1
ATOM 4484 N N . LYS B 1 93 ? -26.890 7.748 -12.429 1.00 69.23 81 LYS B N 1
ATOM 4485 C CA . LYS B 1 93 ? -25.739 8.599 -12.641 1.00 68.01 81 LYS B CA 1
ATOM 4486 C C . LYS B 1 93 ? -25.136 9.176 -11.338 1.00 62.04 81 LYS B C 1
ATOM 4487 O O . LYS B 1 93 ? -24.129 9.840 -11.387 1.00 57.22 81 LYS B O 1
ATOM 4493 N N . LEU B 1 94 ? -25.697 8.819 -10.183 1.00 60.08 82 LEU B N 1
ATOM 4494 C CA . LEU B 1 94 ? -25.141 9.218 -8.884 1.00 56.33 82 LEU B CA 1
ATOM 4495 C C . LEU B 1 94 ? -23.973 8.338 -8.455 1.00 58.57 82 LEU B C 1
ATOM 4496 O O . LEU B 1 94 ? -22.991 8.817 -7.894 1.00 67.18 82 LEU B O 1
ATOM 4501 N N . LYS B 1 95 ? -24.083 7.050 -8.721 1.00 61.26 83 LYS B N 1
ATOM 4502 C CA . LYS B 1 95 ? -23.024 6.100 -8.446 1.00 68.02 83 LYS B CA 1
ATOM 4503 C C . LYS B 1 95 ? -21.685 6.605 -8.957 1.00 59.70 83 LYS B C 1
ATOM 4504 O O . LYS B 1 95 ? -20.733 6.659 -8.225 1.00 61.94 83 LYS B O 1
ATOM 4510 N N . GLY B 1 96 ? -21.627 6.990 -10.221 1.00 57.63 84 GLY B N 1
ATOM 4511 C CA . GLY B 1 96 ? -20.380 7.431 -10.850 1.00 59.24 84 GLY B CA 1
ATOM 4512 C C . GLY B 1 96 ? -19.918 8.857 -10.525 1.00 60.81 84 GLY B C 1
ATOM 4513 O O . GLY B 1 96 ? -18.925 9.331 -11.104 1.00 54.84 84 GLY B O 1
ATOM 4514 N N . VAL B 1 97 ? -20.635 9.561 -9.633 1.00 56.39 85 VAL B N 1
ATOM 4515 C CA . VAL B 1 97 ? -20.134 10.850 -9.112 1.00 59.67 85 VAL B CA 1
ATOM 4516 C C . VAL B 1 97 ? -18.953 10.515 -8.201 1.00 56.17 85 VAL B C 1
ATOM 4517 O O . VAL B 1 97 ? -19.039 9.605 -7.423 1.00 56.84 85 VAL B O 1
ATOM 4521 N N . LYS B 1 98 ? -17.854 11.241 -8.308 1.00 55.52 86 LYS B N 1
ATOM 4522 C CA . LYS B 1 98 ? -16.669 10.938 -7.515 1.00 57.99 86 LYS B CA 1
ATOM 4523 C C . LYS B 1 98 ? -16.374 11.961 -6.437 1.00 56.85 86 LYS B C 1
ATOM 4524 O O . LYS B 1 98 ? -15.763 11.646 -5.410 1.00 54.51 86 LYS B O 1
ATOM 4530 N N . VAL B 1 99 ? -16.748 13.204 -6.697 1.00 51.95 87 VAL B N 1
ATOM 4531 C CA . VAL B 1 99 ? -16.410 14.296 -5.823 1.00 52.08 87 VAL B CA 1
ATOM 4532 C C . VAL B 1 99 ? -17.607 15.203 -5.733 1.00 49.46 87 VAL B C 1
ATOM 4533 O O . VAL B 1 99 ? -18.227 15.521 -6.736 1.00 48.18 87 VAL B O 1
ATOM 4537 N N . VAL B 1 100 ? -17.936 15.626 -4.530 1.00 46.47 88 VAL B N 1
ATOM 4538 C CA . VAL B 1 100 ? -19.033 16.551 -4.366 1.00 44.16 88 VAL B CA 1
ATOM 4539 C C . VAL B 1 100 ? -18.506 17.846 -3.776 1.00 39.47 88 VAL B C 1
ATOM 4540 O O . VAL B 1 100 ? -17.807 17.827 -2.771 1.00 44.39 88 VAL B O 1
ATOM 4544 N N . SER B 1 101 ? -18.769 18.963 -4.427 1.00 35.74 89 SER B N 1
ATOM 4545 C CA . SER B 1 101 ? -18.320 20.254 -3.885 1.00 38.16 89 SER B CA 1
ATOM 4546 C C . SER B 1 101 ? -19.529 21.055 -3.442 1.00 37.91 89 SER B C 1
ATOM 4547 O O . SER B 1 101 ? -20.570 21.051 -4.107 1.00 37.14 89 SER B O 1
ATOM 4550 N N . GLY B 1 102 ? -19.389 21.746 -2.328 1.00 37.08 90 GLY B N 1
ATOM 4551 C CA . GLY B 1 102 ? -20.476 22.531 -1.828 1.00 39.08 90 GLY B CA 1
ATOM 4552 C C . GLY B 1 102 ? -20.010 23.879 -1.439 1.00 39.87 90 GLY B C 1
ATOM 4553 O O . GLY B 1 102 ? -19.063 24.025 -0.702 1.00 42.97 90 GLY B O 1
ATOM 4554 N N . SER B 1 103 ? -20.663 24.885 -1.939 1.00 44.61 91 SER B N 1
ATOM 4555 C CA . SER B 1 103 ? -20.245 26.226 -1.612 1.00 52.42 91 SER B CA 1
ATOM 4556 C C . SER B 1 103 ? -21.196 26.900 -0.657 1.00 54.24 91 SER B C 1
ATOM 4557 O O . SER B 1 103 ? -22.403 26.730 -0.744 1.00 58.04 91 SER B O 1
ATOM 4560 N N . SER B 1 104 ? -20.653 27.722 0.224 1.00 62.57 92 SER B N 1
ATOM 4561 C CA . SER B 1 104 ? -21.478 28.452 1.207 1.00 69.41 92 SER B CA 1
ATOM 4562 C C . SER B 1 104 ? -22.499 27.517 1.872 1.00 62.64 92 SER B C 1
ATOM 4563 O O . SER B 1 104 ? -22.117 26.467 2.372 1.00 65.22 92 SER B O 1
ATOM 4566 N N . ALA B 1 105 ? -23.780 27.859 1.843 1.00 61.01 93 ALA B N 1
ATOM 4567 C CA . ALA B 1 105 ? -24.777 27.017 2.499 1.00 66.46 93 ALA B CA 1
ATOM 4568 C C . ALA B 1 105 ? -25.065 25.677 1.798 1.00 61.65 93 ALA B C 1
ATOM 4569 O O . ALA B 1 105 ? -25.859 24.877 2.288 1.00 59.66 93 ALA B O 1
ATOM 4571 N N . GLY B 1 106 ? -24.382 25.425 0.678 1.00 61.81 94 GLY B N 1
ATOM 4572 C CA . GLY B 1 106 ? -24.469 24.136 -0.047 1.00 55.21 94 GLY B CA 1
ATOM 4573 C C . GLY B 1 106 ? -23.461 23.129 0.490 1.00 53.94 94 GLY B C 1
ATOM 4574 O O . GLY B 1 106 ? -23.441 21.948 0.104 1.00 48.26 94 GLY B O 1
ATOM 4575 N N . ALA B 1 107 ? -22.595 23.604 1.379 1.00 51.68 95 ALA B N 1
ATOM 4576 C CA . ALA B 1 107 ? -21.631 22.743 2.005 1.00 49.99 95 ALA B CA 1
ATOM 4577 C C . ALA B 1 107 ? -22.335 21.634 2.813 1.00 52.36 95 ALA B C 1
ATOM 4578 O O . ALA B 1 107 ? -21.950 20.465 2.761 1.00 50.68 95 ALA B O 1
ATOM 4580 N N . ILE B 1 108 ? -23.403 22.005 3.512 1.00 55.24 96 ILE B N 1
ATOM 4581 C CA . ILE B 1 108 ? -24.205 21.056 4.279 1.00 61.10 96 ILE B CA 1
ATOM 4582 C C . ILE B 1 108 ? -24.619 19.867 3.430 1.00 60.47 96 ILE B C 1
ATOM 4583 O O . ILE B 1 108 ? -24.389 18.698 3.767 1.00 61.21 96 ILE B O 1
ATOM 4588 N N . CYS B 1 109 ? -25.284 20.192 2.339 1.00 61.81 97 CYS B N 1
ATOM 4589 C CA . CYS B 1 109 ? -25.835 19.198 1.461 1.00 64.01 97 CYS B CA 1
ATOM 4590 C C . CYS B 1 109 ? -24.692 18.419 0.891 1.00 57.50 97 CYS B C 1
ATOM 4591 O O . CYS B 1 109 ? -24.717 17.200 0.891 1.00 57.87 97 CYS B O 1
ATOM 4594 N N . ALA B 1 110 ? -23.649 19.109 0.466 1.00 52.42 98 ALA B N 1
ATOM 4595 C CA . ALA B 1 110 ? -22.533 18.402 -0.080 1.00 51.75 98 ALA B CA 1
ATOM 4596 C C . ALA B 1 110 ? -22.024 17.387 0.908 1.00 52.68 98 ALA B C 1
ATOM 4597 O O . ALA B 1 110 ? -21.729 16.273 0.540 1.00 57.52 98 ALA B O 1
ATOM 4599 N N . ALA B 1 111 ? -21.892 17.773 2.163 1.00 52.43 99 ALA B N 1
ATOM 4600 C CA . ALA B 1 111 ? -21.388 16.847 3.158 1.00 53.93 99 ALA B CA 1
ATOM 4601 C C . ALA B 1 111 ? -22.327 15.663 3.318 1.00 61.05 99 ALA B C 1
ATOM 4602 O O . ALA B 1 111 ? -21.878 14.501 3.359 1.00 68.73 99 ALA B O 1
ATOM 4604 N N . LEU B 1 112 ? -23.632 15.917 3.369 1.00 61.18 100 LEU B N 1
ATOM 4605 C CA . LEU B 1 112 ? -24.563 14.798 3.506 1.00 64.86 100 LEU B CA 1
ATOM 4606 C C . LEU B 1 112 ? -24.429 13.819 2.345 1.00 62.17 100 LEU B C 1
ATOM 4607 O O . LEU B 1 112 ? -24.387 12.615 2.536 1.00 59.96 100 LEU B O 1
ATOM 4612 N N . LEU B 1 113 ? -24.338 14.350 1.136 1.00 62.25 101 LEU B N 1
ATOM 4613 C CA . LEU B 1 113 ? -24.256 13.499 -0.032 1.00 60.99 101 LEU B CA 1
ATOM 4614 C C . LEU B 1 113 ? -22.946 12.782 -0.111 1.00 61.53 101 LEU B C 1
ATOM 4615 O O . LEU B 1 113 ? -22.901 11.620 -0.476 1.00 69.91 101 LEU B O 1
ATOM 4620 N N . ALA B 1 114 ? -21.869 13.441 0.247 1.00 60.37 102 ALA B N 1
ATOM 4621 C CA . ALA B 1 114 ? -20.587 12.796 0.118 1.00 62.63 102 ALA B CA 1
ATOM 4622 C C . ALA B 1 114 ? -20.530 11.601 1.056 1.00 64.65 102 ALA B C 1
ATOM 4623 O O . ALA B 1 114 ? -19.768 10.666 0.824 1.00 64.53 102 ALA B O 1
ATOM 4625 N N . SER B 1 115 ? -21.350 11.652 2.103 1.00 66.29 103 SER B N 1
ATOM 4626 C CA . SER B 1 115 ? -21.430 10.593 3.111 1.00 73.83 103 SER B CA 1
ATOM 4627 C C . SER B 1 115 ? -22.230 9.384 2.644 1.00 76.26 103 SER B C 1
ATOM 4628 O O . SER B 1 115 ? -22.353 8.390 3.370 1.00 73.14 103 SER B O 1
ATOM 4631 N N . GLY B 1 116 ? -22.811 9.487 1.460 1.00 70.69 104 GLY B N 1
ATOM 4632 C CA . GLY B 1 116 ? -23.511 8.375 0.902 1.00 70.30 104 GLY B CA 1
ATOM 4633 C C . GLY B 1 116 ? -24.979 8.362 1.187 1.00 70.94 104 GLY B C 1
ATOM 4634 O O . GLY B 1 116 ? -25.595 7.321 1.083 1.00 74.56 104 GLY B O 1
ATOM 4635 N N . MET B 1 117 ? -25.562 9.491 1.554 1.00 69.10 105 MET B N 1
ATOM 4636 C CA . MET B 1 117 ? -26.995 9.511 1.708 1.00 72.06 105 MET B CA 1
ATOM 4637 C C . MET B 1 117 ? -27.652 9.392 0.347 1.00 71.54 105 MET B C 1
ATOM 4638 O O . MET B 1 117 ? -27.294 10.114 -0.572 1.00 72.06 105 MET B O 1
ATOM 4643 N N . ASP B 1 118 ? -28.588 8.446 0.221 1.00 78.02 106 ASP B N 1
ATOM 4644 C CA . ASP B 1 118 ? -29.353 8.232 -1.027 1.00 75.31 106 ASP B CA 1
ATOM 4645 C C . ASP B 1 118 ? -30.476 9.277 -1.143 1.00 73.31 106 ASP B C 1
ATOM 4646 O O . ASP B 1 118 ? -30.719 10.066 -0.221 1.00 70.13 106 ASP B O 1
ATOM 4651 N N . ALA B 1 119 ? -31.147 9.277 -2.280 1.00 72.24 107 ALA B N 1
ATOM 4652 C CA . ALA B 1 119 ? -32.123 10.303 -2.586 1.00 71.67 107 ALA B CA 1
ATOM 4653 C C . ALA B 1 119 ? -33.250 10.343 -1.587 1.00 76.68 107 ALA B C 1
ATOM 4654 O O . ALA B 1 119 ? -33.633 11.423 -1.144 1.00 80.45 107 ALA B O 1
ATOM 4656 N N . LYS B 1 120 ? -33.754 9.161 -1.212 1.00 86.76 108 LYS B N 1
ATOM 4657 C CA . LYS B 1 120 ? -34.896 9.036 -0.268 1.00 94.16 108 LYS B CA 1
ATOM 4658 C C . LYS B 1 120 ? -34.534 9.619 1.088 1.00 89.58 108 LYS B C 1
ATOM 4659 O O . LYS B 1 120 ? -35.210 10.526 1.580 1.00 91.27 108 LYS B O 1
ATOM 4665 N N . ALA B 1 121 ? -33.448 9.112 1.673 1.00 84.58 109 ALA B N 1
ATOM 4666 C CA . ALA B 1 121 ? -32.977 9.590 2.970 1.00 85.28 109 ALA B CA 1
ATOM 4667 C C . ALA B 1 121 ? -32.755 11.101 2.903 1.00 80.26 109 ALA B C 1
ATOM 4668 O O . ALA B 1 121 ? -33.265 11.849 3.751 1.00 74.14 109 ALA B O 1
ATOM 4670 N N . PHE B 1 122 ? -32.022 11.530 1.864 1.00 76.70 110 PHE B N 1
ATOM 4671 C CA . PHE B 1 122 ? -31.722 12.942 1.642 1.00 73.62 110 PHE B CA 1
ATOM 4672 C C . PHE B 1 122 ? -32.965 13.807 1.492 1.00 74.53 110 PHE B C 1
ATOM 4673 O O . PHE B 1 122 ? -32.996 14.934 1.988 1.00 70.89 110 PHE B O 1
ATOM 4681 N N . THR B 1 123 ? -33.986 13.294 0.822 1.00 78.67 111 THR B N 1
ATOM 4682 C CA . THR B 1 123 ? -35.234 14.046 0.671 1.00 85.29 111 THR B CA 1
ATOM 4683 C C . THR B 1 123 ? -35.925 14.205 2.028 1.00 81.43 111 THR B C 1
ATOM 4684 O O . THR B 1 123 ? -36.374 15.290 2.389 1.00 72.94 111 THR B O 1
ATOM 4688 N N . GLN B 1 124 ? -36.002 13.096 2.750 1.00 89.82 112 GLN B N 1
ATOM 4689 C CA . GLN B 1 124 ? -36.647 13.023 4.068 1.00 99.70 112 GLN B CA 1
ATOM 4690 C C . GLN B 1 124 ? -36.010 14.008 5.036 1.00 99.83 112 GLN B C 1
ATOM 4691 O O . GLN B 1 124 ? -36.685 14.830 5.680 1.00 94.66 112 GLN B O 1
ATOM 4697 N N . LEU B 1 125 ? -34.694 13.924 5.122 1.00 96.24 113 LEU B N 1
ATOM 4698 C CA . LEU B 1 125 ? -33.940 14.780 6.009 1.00 96.66 113 LEU B CA 1
ATOM 4699 C C . LEU B 1 125 ? -34.039 16.272 5.633 1.00 89.31 113 LEU B C 1
ATOM 4700 O O . LEU B 1 125 ? -34.090 17.130 6.514 1.00 92.00 113 LEU B O 1
ATOM 4705 N N . SER B 1 126 ? -34.092 16.576 4.338 1.00 82.56 114 SER B N 1
ATOM 4706 C CA . SER B 1 126 ? -34.141 17.972 3.881 1.00 80.66 114 SER B CA 1
ATOM 4707 C C . SER B 1 126 ? -35.470 18.627 4.164 1.00 79.86 114 SER B C 1
ATOM 4708 O O . SER B 1 126 ? -35.543 19.844 4.358 1.00 74.02 114 SER B O 1
ATOM 4711 N N . ASN B 1 127 ? -36.525 17.825 4.152 1.00 82.58 115 ASN B N 1
ATOM 4712 C CA . ASN B 1 127 ? -37.847 18.341 4.442 1.00 85.24 115 ASN B CA 1
ATOM 4713 C C . ASN B 1 127 ? -38.023 18.666 5.911 1.00 87.13 115 ASN B C 1
ATOM 4714 O O . ASN B 1 127 ? -38.794 19.559 6.244 1.00 92.59 115 ASN B O 1
ATOM 4719 N N . ASN B 1 128 ? -37.286 17.962 6.774 1.00 89.13 116 ASN B N 1
ATOM 4720 C CA . ASN B 1 128 ? -37.376 18.129 8.237 1.00 92.25 116 ASN B CA 1
ATOM 4721 C C . ASN B 1 128 ? -36.375 19.106 8.824 1.00 92.41 116 ASN B C 1
ATOM 4722 O O . ASN B 1 128 ? -36.290 19.232 10.033 1.00 100.62 116 ASN B O 1
ATOM 4727 N N . LEU B 1 129 ? -35.629 19.809 7.987 1.00 96.56 117 LEU B N 1
ATOM 4728 C CA . LEU B 1 129 ? -34.603 20.722 8.480 1.00 101.26 117 LEU B CA 1
ATOM 4729 C C . LEU B 1 129 ? -35.083 22.088 8.928 1.00 104.00 117 LEU B C 1
ATOM 4730 O O . LEU B 1 129 ? -34.910 22.450 10.083 1.00 108.24 117 LEU B O 1
ATOM 4735 N N . ASP B 1 130 ? -35.638 22.864 8.000 1.00 106.94 118 ASP B N 1
ATOM 4736 C CA . ASP B 1 130 ? -35.934 24.270 8.268 1.00 112.30 118 ASP B CA 1
ATOM 4737 C C . ASP B 1 130 ? -34.589 24.912 8.664 1.00 117.43 118 ASP B C 1
ATOM 4738 O O . ASP B 1 130 ? -34.397 25.385 9.787 1.00 111.79 118 ASP B O 1
ATOM 4743 N N . LEU B 1 131 ? -33.659 24.914 7.714 1.00 119.16 119 LEU B N 1
ATOM 4744 C CA . LEU B 1 131 ? -32.299 25.381 7.966 1.00 130.97 119 LEU B CA 1
ATOM 4745 C C . LEU B 1 131 ? -32.041 26.901 7.972 1.00 123.41 119 LEU B C 1
ATOM 4746 O O . LEU B 1 131 ? -31.005 27.325 8.490 1.00 124.01 119 LEU B O 1
ATOM 4751 N N . PRO B 1 132 ? -32.942 27.723 7.386 1.00 112.66 120 PRO B N 1
ATOM 4752 C CA . PRO B 1 132 ? -32.649 29.165 7.473 1.00 111.51 120 PRO B CA 1
ATOM 4753 C C . PRO B 1 132 ? -32.619 29.652 8.922 1.00 102.04 120 PRO B C 1
ATOM 4754 O O . PRO B 1 132 ? -31.752 30.449 9.294 1.00 98.51 120 PRO B O 1
ATOM 475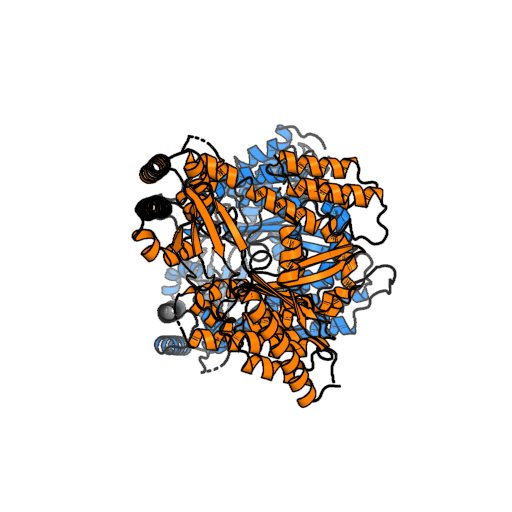8 N N . ARG B 1 133 ? -33.560 29.154 9.720 1.00 95.22 121 ARG B N 1
ATOM 4759 C CA . ARG B 1 133 ? -33.618 29.437 11.149 1.00 92.98 121 ARG B CA 1
ATOM 4760 C C . ARG B 1 133 ? -32.375 28.863 11.822 1.00 90.89 121 ARG B C 1
ATOM 4761 O O . ARG B 1 133 ? -31.686 29.542 12.595 1.00 78.41 121 ARG B O 1
ATOM 4769 N N . LEU B 1 134 ? -32.144 27.585 11.529 1.00 87.90 122 LEU B N 1
ATOM 4770 C CA . LEU B 1 134 ? -31.003 26.821 12.024 1.00 92.60 122 LEU B CA 1
ATOM 4771 C C . LEU B 1 134 ? -29.688 27.631 11.861 1.00 96.13 122 LEU B C 1
ATOM 4772 O O . LEU B 1 134 ? -28.896 27.701 12.796 1.00 98.45 122 LEU B O 1
ATOM 4777 N N . LEU B 1 135 ? -29.467 28.257 10.699 1.00 96.11 123 LEU B N 1
ATOM 4778 C CA . LEU B 1 135 ? -28.260 29.093 10.501 1.00 97.30 123 LEU B CA 1
ATOM 4779 C C . LEU B 1 135 ? -28.341 30.449 11.234 1.00 95.61 123 LEU B C 1
ATOM 4780 O O . LEU B 1 135 ? -28.686 31.463 10.624 1.00 86.56 123 LEU B O 1
ATOM 4785 N N . ASN B 1 136 ? -28.019 30.455 12.531 1.00 98.88 124 ASN B N 1
ATOM 4786 C CA . ASN B 1 136 ? -28.005 31.681 13.356 1.00 98.00 124 ASN B CA 1
ATOM 4787 C C . ASN B 1 136 ? -27.176 31.514 14.651 1.00 94.20 124 ASN B C 1
ATOM 4788 O O . ASN B 1 136 ? -27.686 31.158 15.711 1.00 80.67 124 ASN B O 1
ATOM 4793 N N . ASP B 1 139 ? -24.718 31.169 17.224 1.00 60.88 127 ASP B N 1
ATOM 4794 C CA . ASP B 1 139 ? -23.751 30.253 17.824 1.00 61.77 127 ASP B CA 1
ATOM 4795 C C . ASP B 1 139 ? -22.365 30.903 17.905 1.00 57.35 127 ASP B C 1
ATOM 4796 O O . ASP B 1 139 ? -22.008 31.764 17.094 1.00 56.95 127 ASP B O 1
ATOM 4801 N N . PRO B 1 140 ? -21.564 30.465 18.867 1.00 57.83 128 PRO B N 1
ATOM 4802 C CA . PRO B 1 140 ? -20.292 31.138 19.153 1.00 57.34 128 PRO B CA 1
ATOM 4803 C C . PRO B 1 140 ? -19.245 31.135 18.017 1.00 57.18 128 PRO B C 1
ATOM 4804 O O . PRO B 1 140 ? -18.606 32.166 17.775 1.00 67.07 128 PRO B O 1
ATOM 4808 N N . VAL B 1 141 ? -19.058 30.008 17.334 1.00 52.44 129 VAL B N 1
ATOM 4809 C CA . VAL B 1 141 ? -18.083 29.947 16.246 1.00 51.25 129 VAL B CA 1
ATOM 4810 C C . VAL B 1 141 ? -18.376 30.958 15.149 1.00 48.64 129 VAL B C 1
ATOM 4811 O O . VAL B 1 141 ? -17.495 31.699 14.725 1.00 51.22 129 VAL B O 1
ATOM 4815 N N . THR B 1 142 ? -19.604 30.977 14.688 1.00 45.66 130 THR B N 1
ATOM 4816 C CA . THR B 1 142 ? -20.004 31.948 13.707 1.00 50.23 130 THR B CA 1
ATOM 4817 C C . THR B 1 142 ? -19.755 33.337 14.248 1.00 52.13 130 THR B C 1
ATOM 4818 O O . THR B 1 142 ? -19.192 34.170 13.556 1.00 59.04 130 THR B O 1
ATOM 4822 N N . ALA B 1 143 ? -20.184 33.584 15.480 1.00 50.04 131 ALA B N 1
ATOM 4823 C CA . ALA B 1 143 ? -20.019 34.893 16.088 1.00 52.39 131 ALA B CA 1
ATOM 4824 C C . ALA B 1 143 ? -18.557 35.318 16.070 1.00 49.28 131 ALA B C 1
ATOM 4825 O O . ALA B 1 143 ? -18.227 36.424 15.675 1.00 51.53 131 ALA B O 1
ATOM 4827 N N . TRP B 1 144 ? -17.690 34.424 16.503 1.00 46.11 132 TRP B N 1
ATOM 4828 C CA . TRP B 1 144 ? -16.272 34.693 16.516 1.00 46.57 132 TRP B CA 1
ATOM 4829 C C . TRP B 1 144 ? -15.774 35.089 15.126 1.00 47.68 132 TRP B C 1
ATOM 4830 O O . TRP B 1 144 ? -14.940 35.968 14.993 1.00 53.01 132 TRP B O 1
ATOM 4841 N N . LEU B 1 145 ? -16.267 34.435 14.091 1.00 46.66 133 LEU B N 1
ATOM 4842 C CA . LEU B 1 145 ? -15.854 34.773 12.755 1.00 50.84 133 LEU B CA 1
ATOM 4843 C C . LEU B 1 145 ? -16.179 36.197 12.363 1.00 51.33 133 LEU B C 1
ATOM 4844 O O . LEU B 1 145 ? -15.389 36.794 11.679 1.00 50.29 133 LEU B O 1
ATOM 4849 N N . GLN B 1 146 ? -17.332 36.748 12.754 1.00 58.37 134 GLN B N 1
ATOM 4850 C CA . GLN B 1 146 ? -17.578 38.172 12.458 1.00 63.56 134 GLN B CA 1
ATOM 4851 C C . GLN B 1 146 ? -16.569 39.067 13.166 1.00 60.85 134 GLN B C 1
ATOM 4852 O O . GLN B 1 146 ? -15.913 39.886 12.521 1.00 59.29 134 GLN B O 1
ATOM 4858 N N . GLU B 1 147 ? -16.423 38.889 14.476 1.00 60.71 135 GLU B N 1
ATOM 4859 C CA . GLU B 1 147 ? -15.559 39.769 15.256 1.00 63.41 135 GLU B CA 1
ATOM 4860 C C . GLU B 1 147 ? -14.096 39.689 14.850 1.00 56.62 135 GLU B C 1
ATOM 4861 O O . GLU B 1 147 ? -13.409 40.688 14.784 1.00 56.67 135 GLU B O 1
ATOM 4867 N N . ALA B 1 148 ? -13.637 38.488 14.538 1.00 55.91 136 ALA B N 1
ATOM 4868 C CA . ALA B 1 148 ? -12.229 38.232 14.305 1.00 49.17 136 ALA B CA 1
ATOM 4869 C C . ALA B 1 148 ? -11.787 38.414 12.862 1.00 49.91 136 ALA B C 1
ATOM 4870 O O . ALA B 1 148 ? -10.594 38.360 12.590 1.00 48.19 136 ALA B O 1
ATOM 4872 N N . SER B 1 149 ? -12.722 38.647 11.937 1.00 50.64 137 SER B N 1
ATOM 4873 C CA . SER B 1 149 ? -12.391 38.710 10.515 1.00 49.36 137 SER B CA 1
ATOM 4874 C C . SER B 1 149 ? -11.292 39.697 10.185 1.00 49.05 137 SER B C 1
ATOM 4875 O O . SER B 1 149 ? -10.400 39.379 9.429 1.00 49.82 137 SER B O 1
ATOM 4878 N N . SER B 1 150 ? -11.325 40.899 10.740 1.00 53.63 138 SER B N 1
ATOM 4879 C CA . SER B 1 150 ? -10.274 41.902 10.418 1.00 55.98 138 SER B CA 1
ATOM 4880 C C . SER B 1 150 ? -8.876 41.448 10.889 1.00 52.27 138 SER B C 1
ATOM 4881 O O . SER B 1 150 ? -7.900 41.511 10.144 1.00 49.41 138 SER B O 1
ATOM 4884 N N . GLU B 1 151 ? -8.799 41.043 12.147 1.00 52.59 139 GLU B N 1
ATOM 4885 C CA . GLU B 1 151 ? -7.588 40.474 12.726 1.00 53.13 139 GLU B CA 1
ATOM 4886 C C . GLU B 1 151 ? -7.041 39.343 11.844 1.00 49.13 139 GLU B C 1
ATOM 4887 O O . GLU B 1 151 ? -5.867 39.313 11.524 1.00 49.77 139 GLU B O 1
ATOM 4893 N N . LEU B 1 152 ? -7.908 38.447 11.397 1.00 48.41 140 LEU B N 1
ATOM 4894 C CA . LEU B 1 152 ? -7.471 37.338 10.557 1.00 49.71 140 LEU B CA 1
ATOM 4895 C C . LEU B 1 152 ? -6.906 37.782 9.219 1.00 48.21 140 LEU B C 1
ATOM 4896 O O . LEU B 1 152 ? -6.060 37.120 8.659 1.00 52.01 140 LEU B O 1
ATOM 4901 N N . GLY B 1 153 ? -7.437 38.853 8.670 1.00 48.13 141 GLY B N 1
ATOM 4902 C CA . GLY B 1 153 ? -7.024 39.314 7.359 1.00 52.16 141 GLY B CA 1
ATOM 4903 C C . GLY B 1 153 ? -5.649 39.893 7.433 1.00 54.35 141 GLY B C 1
ATOM 4904 O O . GLY B 1 153 ? -4.791 39.573 6.619 1.00 58.88 141 GLY B O 1
ATOM 4905 N N . LYS B 1 154 ? -5.422 40.723 8.432 1.00 55.71 142 LYS B N 1
ATOM 4906 C CA . LYS B 1 154 ? -4.107 41.284 8.624 1.00 61.12 142 LYS B CA 1
ATOM 4907 C C . LYS B 1 154 ? -3.096 40.191 8.817 1.00 58.54 142 LYS B C 1
ATOM 4908 O O . LYS B 1 154 ? -2.081 40.116 8.109 1.00 71.39 142 LYS B O 1
ATOM 4914 N N . LEU B 1 155 ? -3.385 39.316 9.761 1.00 54.03 143 LEU B N 1
ATOM 4915 C CA . LEU B 1 155 ? -2.459 38.276 10.099 1.00 51.62 143 LEU B CA 1
ATOM 4916 C C . LEU B 1 155 ? -2.012 37.462 8.868 1.00 51.52 143 LEU B C 1
ATOM 4917 O O . LEU B 1 155 ? -0.800 37.323 8.610 1.00 45.38 143 LEU B O 1
ATOM 4922 N N . VAL B 1 156 ? -2.977 36.930 8.119 1.00 53.29 144 VAL B N 1
ATOM 4923 C CA . VAL B 1 156 ? -2.667 36.029 7.001 1.00 62.53 144 VAL B CA 1
ATOM 4924 C C . VAL B 1 156 ? -1.910 36.705 5.867 1.00 67.10 144 VAL B C 1
ATOM 4925 O O . VAL B 1 156 ? -1.123 36.077 5.161 1.00 67.59 144 VAL B O 1
ATOM 4929 N N . ARG B 1 157 ? -2.115 37.984 5.692 1.00 66.88 145 ARG B N 1
ATOM 4930 C CA . ARG B 1 157 ? -1.477 38.629 4.575 1.00 66.09 145 ARG B CA 1
ATOM 4931 C C . ARG B 1 157 ? -0.128 39.215 4.932 1.00 65.20 145 ARG B C 1
ATOM 4932 O O . ARG B 1 157 ? 0.648 39.575 4.054 1.00 69.00 145 ARG B O 1
ATOM 4940 N N . SER B 1 158 ? 0.190 39.232 6.215 1.00 59.87 146 SER B N 1
ATOM 4941 C CA . SER B 1 158 ? 1.462 39.766 6.662 1.00 60.18 146 SER B CA 1
ATOM 4942 C C . SER B 1 158 ? 2.603 38.725 6.786 1.00 55.72 146 SER B C 1
ATOM 4943 O O . SER B 1 158 ? 3.693 39.078 7.169 1.00 57.73 146 SER B O 1
ATOM 4946 N N . LEU B 1 159 ? 2.348 37.467 6.470 1.00 50.21 147 LEU B N 1
ATOM 4947 C CA . LEU B 1 159 ? 3.312 36.391 6.709 1.00 50.62 147 LEU B CA 1
ATOM 4948 C C . LEU B 1 159 ? 4.605 36.403 5.837 1.00 52.84 147 LEU B C 1
ATOM 4949 O O . LEU B 1 159 ? 4.549 36.637 4.644 1.00 52.55 147 LEU B O 1
ATOM 4954 N N . PRO B 1 160 ? 5.777 36.125 6.447 1.00 55.28 148 PRO B N 1
ATOM 4955 C CA . PRO B 1 160 ? 7.048 36.065 5.709 1.00 58.46 148 PRO B CA 1
ATOM 4956 C C . PRO B 1 160 ? 7.071 34.956 4.644 1.00 62.21 148 PRO B C 1
ATOM 4957 O O . PRO B 1 160 ? 7.802 35.040 3.659 1.00 77.52 148 PRO B O 1
ATOM 4961 N N . GLY B 1 161 ? 6.308 33.906 4.885 1.00 66.28 149 GLY B N 1
ATOM 4962 C CA . GLY B 1 161 ? 6.164 32.791 3.949 1.00 69.40 149 GLY B CA 1
ATOM 4963 C C . GLY B 1 161 ? 4.693 32.437 3.722 1.00 70.08 149 GLY B C 1
ATOM 4964 O O . GLY B 1 161 ? 3.943 32.308 4.691 1.00 70.47 149 GLY B O 1
ATOM 4965 N N . PRO B 1 162 ? 4.290 32.200 2.454 1.00 64.08 150 PRO B N 1
ATOM 4966 C CA . PRO B 1 162 ? 2.889 31.950 2.142 1.00 63.53 150 PRO B CA 1
ATOM 4967 C C . PRO B 1 162 ? 2.271 30.741 2.852 1.00 69.46 150 PRO B C 1
ATOM 4968 O O . PRO B 1 162 ? 2.949 29.746 3.097 1.00 68.58 150 PRO B O 1
ATOM 4972 N N . VAL B 1 163 ? 0.988 30.829 3.184 1.00 76.23 151 VAL B N 1
ATOM 4973 C CA . VAL B 1 163 ? 0.280 29.672 3.714 1.00 76.31 151 VAL B CA 1
ATOM 4974 C C . VAL B 1 163 ? -0.532 29.095 2.552 1.00 77.46 151 VAL B C 1
ATOM 4975 O O . VAL B 1 163 ? -0.670 29.770 1.537 1.00 69.01 151 VAL B O 1
ATOM 4979 N N . GLY B 1 164 ? -1.017 27.846 2.668 1.00 78.36 152 GLY B N 1
ATOM 4980 C CA . GLY B 1 164 ? -1.799 27.203 1.587 1.00 68.71 152 GLY B CA 1
ATOM 4981 C C . GLY B 1 164 ? -3.135 27.864 1.320 1.00 63.82 152 GLY B C 1
ATOM 4982 O O . GLY B 1 164 ? -3.514 28.061 0.171 1.00 61.22 152 GLY B O 1
ATOM 4983 N N . ASN B 1 165 ? -3.858 28.172 2.391 1.00 58.00 153 ASN B N 1
ATOM 4984 C CA . ASN B 1 165 ? -5.187 28.751 2.303 1.00 51.40 153 ASN B CA 1
ATOM 4985 C C . ASN B 1 165 ? -5.532 29.192 3.708 1.00 48.04 153 ASN B C 1
ATOM 4986 O O . ASN B 1 165 ? -5.076 28.593 4.687 1.00 45.14 153 ASN B O 1
ATOM 4991 N N . ILE B 1 166 ? -6.313 30.253 3.821 1.00 43.69 154 ILE B N 1
ATOM 4992 C CA . ILE B 1 166 ? -6.736 30.711 5.140 1.00 43.50 154 ILE B CA 1
ATOM 4993 C C . ILE B 1 166 ? -7.483 29.598 5.904 1.00 38.20 154 ILE B C 1
ATOM 4994 O O . ILE B 1 166 ? -7.532 29.619 7.124 1.00 37.00 154 ILE B O 1
ATOM 4999 N N . SER B 1 167 ? -8.007 28.598 5.201 1.00 36.53 155 SER B N 1
ATOM 5000 C CA . SER B 1 167 ? -8.570 27.393 5.884 1.00 38.17 155 SER B CA 1
ATOM 5001 C C . SER B 1 167 ? -7.609 26.767 6.879 1.00 39.51 155 SER B C 1
ATOM 5002 O O . SER B 1 167 ? -8.001 26.238 7.915 1.00 38.98 155 SER B O 1
ATOM 5005 N N . GLN B 1 168 ? -6.335 26.787 6.550 1.00 42.82 156 GLN B N 1
ATOM 5006 C CA . GLN B 1 168 ? -5.356 26.201 7.453 1.00 46.51 156 GLN B CA 1
ATOM 5007 C C . GLN B 1 168 ? -5.293 26.949 8.786 1.00 45.58 156 GLN B C 1
ATOM 5008 O O . GLN B 1 168 ? -5.159 26.328 9.824 1.00 48.86 156 GLN B O 1
ATOM 5014 N N . LEU B 1 169 ? -5.400 28.277 8.752 1.00 45.68 157 LEU B N 1
ATOM 5015 C CA . LEU B 1 169 ? -5.491 29.043 9.967 1.00 46.25 157 LEU B CA 1
ATOM 5016 C C . LEU B 1 169 ? -6.729 28.702 10.761 1.00 41.69 157 LEU B C 1
ATOM 5017 O O . LEU B 1 169 ? -6.634 28.509 11.952 1.00 40.32 157 LEU B O 1
ATOM 5022 N N . LEU B 1 170 ? -7.872 28.625 10.087 1.00 38.03 158 LEU B N 1
ATOM 5023 C CA . LEU B 1 170 ? -9.156 28.379 10.742 1.00 38.84 158 LEU B CA 1
ATOM 5024 C C . LEU B 1 170 ? -9.211 27.002 11.356 1.00 41.86 158 LEU B C 1
ATOM 5025 O O . LEU B 1 170 ? -9.702 26.819 12.481 1.00 45.00 158 LEU B O 1
ATOM 5030 N N . LEU B 1 171 ? -8.651 26.038 10.645 1.00 44.66 159 LEU B N 1
ATOM 5031 C CA . LEU B 1 171 ? -8.536 24.700 11.168 1.00 47.68 159 LEU B CA 1
ATOM 5032 C C . LEU B 1 171 ? -7.910 24.711 12.552 1.00 46.66 159 LEU B C 1
ATOM 5033 O O . LEU B 1 171 ? -8.483 24.174 13.481 1.00 54.05 159 LEU B O 1
ATOM 5038 N N . THR B 1 172 ? -6.760 25.354 12.705 1.00 43.57 160 THR B N 1
ATOM 5039 C CA . THR B 1 172 ? -6.080 25.321 13.982 1.00 44.98 160 THR B CA 1
ATOM 5040 C C . THR B 1 172 ? -6.642 26.294 14.992 1.00 43.52 160 THR B C 1
ATOM 5041 O O . THR B 1 172 ? -6.425 26.099 16.194 1.00 43.80 160 THR B O 1
ATOM 5045 N N . LEU B 1 173 ? -7.350 27.340 14.544 1.00 42.39 161 LEU B N 1
ATOM 5046 C CA . LEU B 1 173 ? -8.010 28.288 15.505 1.00 42.25 161 LEU B CA 1
ATOM 5047 C C . LEU B 1 173 ? -9.386 27.831 15.971 1.00 42.91 161 LEU B C 1
ATOM 5048 O O . LEU B 1 173 ? -9.840 28.210 17.024 1.00 43.16 161 LEU B O 1
ATOM 5053 N N . LEU B 1 174 ? -10.062 27.038 15.157 1.00 46.17 162 LEU B N 1
ATOM 5054 C CA . LEU B 1 174 ? -11.413 26.602 15.482 1.00 48.29 162 LEU B CA 1
ATOM 5055 C C . LEU B 1 174 ? -11.560 25.079 15.459 1.00 52.25 162 LEU B C 1
ATOM 5056 O O . LEU B 1 174 ? -12.376 24.554 14.718 1.00 49.07 162 LEU B O 1
ATOM 5061 N N . PRO B 1 175 ? -10.781 24.368 16.277 1.00 58.18 163 PRO B N 1
ATOM 5062 C CA . PRO B 1 175 ? -10.916 22.919 16.327 1.00 63.98 163 PRO B CA 1
ATOM 5063 C C . PRO B 1 175 ? -12.212 22.547 17.041 1.00 68.38 163 PRO B C 1
ATOM 5064 O O . PRO B 1 175 ? -12.704 23.346 17.840 1.00 69.96 163 PRO B O 1
ATOM 5068 N N . ARG B 1 176 ? -12.700 21.323 16.812 1.00 77.21 164 ARG B N 1
ATOM 5069 C CA . ARG B 1 176 ? -13.990 20.862 17.342 1.00 80.76 164 ARG B CA 1
ATOM 5070 C C . ARG B 1 176 ? -13.947 20.483 18.811 1.00 77.86 164 ARG B C 1
ATOM 5071 O O . ARG B 1 176 ? -13.090 19.729 19.223 1.00 75.35 164 ARG B O 1
ATOM 5079 N N . GLN B 1 182 ? -22.701 22.285 18.312 1.00 79.60 170 GLN B N 1
ATOM 5080 C CA . GLN B 1 182 ? -23.925 23.064 18.095 1.00 86.56 170 GLN B CA 1
ATOM 5081 C C . GLN B 1 182 ? -24.862 22.369 17.117 1.00 85.53 170 GLN B C 1
ATOM 5082 O O . GLN B 1 182 ? -24.417 21.595 16.291 1.00 80.69 170 GLN B O 1
ATOM 5088 N N . PRO B 1 183 ? -26.168 22.678 17.193 1.00 86.48 171 PRO B N 1
ATOM 5089 C CA . PRO B 1 183 ? -27.205 22.021 16.402 1.00 82.98 171 PRO B CA 1
ATOM 5090 C C . PRO B 1 183 ? -26.840 21.593 14.971 1.00 82.08 171 PRO B C 1
ATOM 5091 O O . PRO B 1 183 ? -26.996 20.422 14.603 1.00 78.17 171 PRO B O 1
ATOM 5095 N N . LEU B 1 184 ? -26.336 22.534 14.181 1.00 82.21 172 LEU B N 1
ATOM 5096 C CA . LEU B 1 184 ? -26.093 22.284 12.768 1.00 76.02 172 LEU B CA 1
ATOM 5097 C C . LEU B 1 184 ? -24.961 21.292 12.539 1.00 70.48 172 LEU B C 1
ATOM 5098 O O . LEU B 1 184 ? -25.126 20.295 11.808 1.00 65.80 172 LEU B O 1
ATOM 5103 N N . GLU B 1 185 ? -23.820 21.532 13.177 1.00 69.83 173 GLU B N 1
ATOM 5104 C CA . GLU B 1 185 ? -22.703 20.613 12.965 1.00 73.33 173 GLU B CA 1
ATOM 5105 C C . GLU B 1 185 ? -23.003 19.232 13.522 1.00 74.56 173 GLU B C 1
ATOM 5106 O O . GLU B 1 185 ? -22.436 18.276 13.042 1.00 76.79 173 GLU B O 1
ATOM 5112 N N . ASP B 1 186 ? -23.879 19.137 14.527 1.00 81.87 174 ASP B N 1
ATOM 5113 C CA . ASP B 1 186 ? -24.252 17.851 15.135 1.00 86.32 174 ASP B CA 1
ATOM 5114 C C . ASP B 1 186 ? -25.126 17.056 14.186 1.00 83.84 174 ASP B C 1
ATOM 5115 O O . ASP B 1 186 ? -24.834 15.893 13.898 1.00 81.35 174 ASP B O 1
ATOM 5120 N N . LEU B 1 187 ? -26.219 17.669 13.735 1.00 78.76 175 LEU B N 1
ATOM 5121 C CA . LEU B 1 187 ? -27.097 16.996 12.803 1.00 81.34 175 LEU B CA 1
ATOM 5122 C C . LEU B 1 187 ? -26.267 16.426 11.685 1.00 77.36 175 LEU B C 1
ATOM 5123 O O . LEU B 1 187 ? -26.343 15.223 11.389 1.00 76.01 175 LEU B O 1
ATOM 5128 N N . ILE B 1 188 ? -25.459 17.288 11.073 1.00 69.87 176 ILE B N 1
ATOM 5129 C CA . ILE B 1 188 ? -24.592 16.852 9.986 1.00 69.26 176 ILE B CA 1
ATOM 5130 C C . ILE B 1 188 ? -23.703 15.694 10.438 1.00 69.40 176 ILE B C 1
ATOM 5131 O O . ILE B 1 188 ? -23.623 14.652 9.786 1.00 66.47 176 ILE B O 1
ATOM 5136 N N . ARG B 1 189 ? -23.052 15.864 11.570 1.00 73.31 177 ARG B N 1
ATOM 5137 C CA . ARG B 1 189 ? -22.123 14.846 12.035 1.00 79.76 177 ARG B CA 1
ATOM 5138 C C . ARG B 1 189 ? -22.781 13.506 12.371 1.00 80.69 177 ARG B C 1
ATOM 5139 O O . ARG B 1 189 ? -22.206 12.453 12.088 1.00 79.64 177 ARG B O 1
ATOM 5147 N N . ASN B 1 190 ? -23.979 13.535 12.950 1.00 79.27 178 ASN B N 1
ATOM 5148 C CA . ASN B 1 190 ? -24.690 12.283 13.274 1.00 84.31 178 ASN B CA 1
ATOM 5149 C C . ASN B 1 190 ? -25.132 11.583 12.006 1.00 84.46 178 ASN B C 1
ATOM 5150 O O . ASN B 1 190 ? -24.919 10.384 11.835 1.00 88.34 178 ASN B O 1
ATOM 5155 N N . GLU B 1 191 ? -25.738 12.353 11.110 1.00 81.24 179 GLU B N 1
ATOM 5156 C CA . GLU B 1 191 ? -26.257 11.814 9.864 1.00 77.79 179 GLU B CA 1
ATOM 5157 C C . GLU B 1 191 ? -25.161 11.241 8.956 1.00 71.70 179 GLU B C 1
ATOM 5158 O O . GLU B 1 191 ? -25.365 10.209 8.338 1.00 72.73 179 GLU B O 1
ATOM 5164 N N . SER B 1 192 ? -24.002 11.885 8.892 1.00 69.67 180 SER B N 1
ATOM 5165 C CA . SER B 1 192 ? -22.919 11.359 8.068 1.00 72.57 180 SER B CA 1
ATOM 5166 C C . SER B 1 192 ? -22.389 10.071 8.674 1.00 74.72 180 SER B C 1
ATOM 5167 O O . SER B 1 192 ? -22.138 9.096 7.959 1.00 78.52 180 SER B O 1
ATOM 5170 N N . ARG B 1 193 ? -22.240 10.063 9.998 1.00 80.25 181 ARG B N 1
ATOM 5171 C CA . ARG B 1 193 ? -21.796 8.863 10.746 1.00 86.76 181 ARG B CA 1
ATOM 5172 C C . ARG B 1 193 ? -22.739 7.661 10.465 1.00 89.34 181 ARG B C 1
ATOM 5173 O O . ARG B 1 193 ? -22.279 6.602 10.016 1.00 91.89 181 ARG B O 1
ATOM 5181 N N . GLN B 1 194 ? -24.044 7.845 10.711 1.00 87.14 182 GLN B N 1
ATOM 5182 C CA . GLN B 1 194 ? -25.024 6.791 10.489 1.00 92.91 182 GLN B CA 1
ATOM 5183 C C . GLN B 1 194 ? -24.820 6.249 9.114 1.00 93.72 182 GLN B C 1
ATOM 5184 O O . GLN B 1 194 ? -24.574 5.070 8.927 1.00 100.82 182 GLN B O 1
ATOM 5190 N N . SER B 1 195 ? -24.999 7.144 8.146 1.00 90.35 183 SER B N 1
ATOM 5191 C CA . SER B 1 195 ? -24.915 6.818 6.749 1.00 86.77 183 SER B CA 1
ATOM 5192 C C . SER B 1 195 ? -23.660 6.048 6.447 1.00 87.57 183 SER B C 1
ATOM 5193 O O . SER B 1 195 ? -23.717 5.012 5.797 1.00 91.52 183 SER B O 1
ATOM 5196 N N . ILE B 1 196 ? -22.524 6.554 6.912 1.00 83.85 184 ILE B N 1
ATOM 5197 C CA . ILE B 1 196 ? -21.248 5.903 6.648 1.00 86.92 184 ILE B CA 1
ATOM 5198 C C . ILE B 1 196 ? -21.188 4.506 7.241 1.00 91.47 184 ILE B C 1
ATOM 5199 O O . ILE B 1 196 ? -20.763 3.561 6.579 1.00 94.41 184 ILE B O 1
ATOM 5204 N N . LEU B 1 197 ? -21.583 4.382 8.499 1.00 97.18 185 LEU B N 1
ATOM 5205 C CA . LEU B 1 197 ? -21.536 3.088 9.161 1.00 103.14 185 LEU B CA 1
ATOM 5206 C C . LEU B 1 197 ? -22.393 2.071 8.423 1.00 102.59 185 LEU B C 1
ATOM 5207 O O . LEU B 1 197 ? -21.932 0.969 8.140 1.00 105.80 185 LEU B O 1
ATOM 5212 N N . ALA B 1 198 ? -23.624 2.460 8.096 1.00 99.56 186 ALA B N 1
ATOM 5213 C CA . ALA B 1 198 ? -24.527 1.605 7.330 1.00 106.19 186 ALA B CA 1
ATOM 5214 C C . ALA B 1 198 ? -23.814 1.094 6.075 1.00 104.38 186 ALA B C 1
ATOM 5215 O O . ALA B 1 198 ? -23.744 -0.107 5.848 1.00 106.90 186 ALA B O 1
ATOM 5217 N N . HIS B 1 199 ? -23.234 2.004 5.298 1.00 99.70 187 HIS B N 1
ATOM 5218 C CA . HIS B 1 199 ? -22.514 1.611 4.087 1.00 98.19 187 HIS B CA 1
ATOM 5219 C C . HIS B 1 199 ? -21.373 0.658 4.412 1.00 99.20 187 HIS B C 1
ATOM 5220 O O . HIS B 1 199 ? -21.234 -0.372 3.771 1.00 94.80 187 HIS B O 1
ATOM 5227 N N . ILE B 1 200 ? -20.560 0.994 5.411 1.00 100.25 188 ILE B N 1
ATOM 5228 C CA . ILE B 1 200 ? -19.444 0.128 5.771 1.00 103.02 188 ILE B CA 1
ATOM 5229 C C . ILE B 1 200 ? -19.988 -1.273 6.091 1.00 113.35 188 ILE B C 1
ATOM 5230 O O . ILE B 1 200 ? -19.427 -2.267 5.636 1.00 118.10 188 ILE B O 1
ATOM 5235 N N . ALA B 1 201 ? -21.099 -1.339 6.836 1.00 115.62 189 ALA B N 1
ATOM 5236 C CA . ALA B 1 201 ? -21.713 -2.620 7.234 1.00 114.93 189 ALA B CA 1
ATOM 5237 C C . ALA B 1 201 ? -22.201 -3.449 6.043 1.00 115.10 189 ALA B C 1
ATOM 5238 O O . ALA B 1 201 ? -22.159 -4.679 6.077 1.00 117.79 189 ALA B O 1
ATOM 5240 N N . GLY B 1 202 ? -22.645 -2.776 4.986 1.00 111.94 190 GLY B N 1
ATOM 5241 C CA . GLY B 1 202 ? -23.109 -3.456 3.772 1.00 110.84 190 GLY B CA 1
ATOM 5242 C C . GLY B 1 202 ? -21.982 -3.988 2.900 1.00 112.59 190 GLY B C 1
ATOM 5243 O O . GLY B 1 202 ? -22.222 -4.596 1.870 1.00 109.90 190 GLY B O 1
ATOM 5244 N N . MET B 1 203 ? -20.746 -3.791 3.333 1.00 116.76 191 MET B N 1
ATOM 5245 C CA . MET B 1 203 ? -19.580 -4.146 2.557 1.00 120.43 191 MET B CA 1
ATOM 5246 C C . MET B 1 203 ? -19.183 -5.635 2.668 1.00 125.14 191 MET B C 1
ATOM 5247 O O . MET B 1 203 ? -19.910 -6.468 3.237 1.00 123.00 191 MET B O 1
ATOM 5252 N N . ARG B 1 208 ? -12.934 -6.470 4.568 1.00 142.28 196 ARG B N 1
ATOM 5253 C CA . ARG B 1 208 ? -12.729 -5.032 4.722 1.00 136.07 196 ARG B CA 1
ATOM 5254 C C . ARG B 1 208 ? -11.279 -4.673 5.074 1.00 136.98 196 ARG B C 1
ATOM 5255 O O . ARG B 1 208 ? -10.773 -5.109 6.106 1.00 143.66 196 ARG B O 1
ATOM 5263 N N . PRO B 1 209 ? -10.602 -3.877 4.212 1.00 138.88 197 PRO B N 1
ATOM 5264 C CA . PRO B 1 209 ? -9.244 -3.419 4.519 1.00 139.99 197 PRO B CA 1
ATOM 5265 C C . PRO B 1 209 ? -9.169 -2.851 5.927 1.00 137.65 197 PRO B C 1
ATOM 5266 O O . PRO B 1 209 ? -10.116 -2.200 6.384 1.00 134.73 197 PRO B O 1
ATOM 5270 N N . PRO B 1 210 ? -8.061 -3.104 6.628 1.00 136.20 198 PRO B N 1
ATOM 5271 C CA . PRO B 1 210 ? -7.900 -2.511 7.956 1.00 133.23 198 PRO B CA 1
ATOM 5272 C C . PRO B 1 210 ? -8.187 -0.998 7.945 1.00 126.36 198 PRO B C 1
ATOM 5273 O O . PRO B 1 210 ? -8.712 -0.456 8.914 1.00 123.94 198 PRO B O 1
ATOM 5277 N N . GLU B 1 211 ? -7.840 -0.343 6.838 1.00 121.99 199 GLU B N 1
ATOM 5278 C CA . GLU B 1 211 ? -8.053 1.093 6.664 1.00 114.82 199 GLU B CA 1
ATOM 5279 C C . GLU B 1 211 ? -9.476 1.519 7.001 1.00 106.77 199 GLU B C 1
ATOM 5280 O O . GLU B 1 211 ? -9.669 2.480 7.751 1.00 101.07 199 GLU B O 1
ATOM 5286 N N . VAL B 1 212 ? -10.467 0.814 6.448 1.00 105.71 200 VAL B N 1
ATOM 5287 C CA . VAL B 1 212 ? -11.869 1.213 6.641 1.00 103.85 200 VAL B CA 1
ATOM 5288 C C . VAL B 1 212 ? -12.394 0.785 8.005 1.00 107.99 200 VAL B C 1
ATOM 5289 O O . VAL B 1 212 ? -13.091 1.554 8.665 1.00 105.10 200 VAL B O 1
ATOM 5293 N N . THR B 1 213 ? -12.043 -0.422 8.445 1.00 112.28 201 THR B N 1
ATOM 5294 C CA . THR B 1 213 ? -12.532 -0.904 9.724 1.00 112.24 201 THR B CA 1
ATOM 5295 C C . THR B 1 213 ? -12.074 0.061 10.827 1.00 107.71 201 THR B C 1
ATOM 5296 O O . THR B 1 213 ? -12.837 0.370 11.734 1.00 107.66 201 THR B O 1
ATOM 5300 N N . ALA B 1 214 ? -10.862 0.599 10.706 1.00 105.81 202 ALA B N 1
ATOM 5301 C CA . ALA B 1 214 ? -10.365 1.584 11.678 1.00 108.65 202 ALA B CA 1
ATOM 5302 C C . ALA B 1 214 ? -11.177 2.895 11.654 1.00 113.53 202 ALA B C 1
ATOM 5303 O O . ALA B 1 214 ? -11.344 3.537 12.697 1.00 119.93 202 ALA B O 1
ATOM 5305 N N . ILE B 1 215 ? -11.652 3.313 10.475 1.00 111.45 203 ILE B N 1
ATOM 5306 C CA . ILE B 1 215 ? -12.525 4.487 10.401 1.00 104.08 203 ILE B CA 1
ATOM 5307 C C . ILE B 1 215 ? -13.814 4.127 11.154 1.00 102.53 203 ILE B C 1
ATOM 5308 O O . ILE B 1 215 ? -14.319 4.920 11.941 1.00 101.27 203 ILE B O 1
ATOM 5313 N N . ALA B 1 216 ? -14.330 2.926 10.893 1.00 100.85 204 ALA B N 1
ATOM 5314 C CA . ALA B 1 216 ? -15.567 2.427 11.511 1.00 107.44 204 ALA B CA 1
ATOM 5315 C C . ALA B 1 216 ? -15.515 2.454 13.029 1.00 108.48 204 ALA B C 1
ATOM 5316 O O . ALA B 1 216 ? -16.490 2.820 13.691 1.00 105.38 204 ALA B O 1
ATOM 5318 N N . GLU B 1 217 ? -14.374 2.060 13.578 1.00 113.26 205 GLU B N 1
ATOM 5319 C CA . GLU B 1 217 ? -14.193 2.049 15.029 1.00 117.59 205 GLU B CA 1
ATOM 5320 C C . GLU B 1 217 ? -14.212 3.464 15.571 1.00 110.27 205 GLU B C 1
ATOM 5321 O O . GLU B 1 217 ? -14.998 3.795 16.457 1.00 108.89 205 GLU B O 1
ATOM 5327 N N . ARG B 1 218 ? -13.358 4.300 15.001 1.00 108.92 206 ARG B N 1
ATOM 5328 C CA . ARG B 1 218 ? -13.245 5.692 15.407 1.00 103.63 206 ARG B CA 1
ATOM 5329 C C . ARG B 1 218 ? -14.607 6.390 15.386 1.00 99.38 206 ARG B C 1
ATOM 5330 O O . ARG B 1 218 ? -14.920 7.177 16.267 1.00 96.84 206 ARG B O 1
ATOM 5338 N N . LEU B 1 219 ? -15.428 6.072 14.394 1.00 99.34 207 LEU B N 1
ATOM 5339 C CA . LEU B 1 219 ? -16.738 6.698 14.262 1.00 98.58 207 LEU B CA 1
ATOM 5340 C C . LEU B 1 219 ? -17.758 6.152 15.256 1.00 103.93 207 LEU B C 1
ATOM 5341 O O . LEU B 1 219 ? -18.579 6.916 15.767 1.00 107.12 207 LEU B O 1
ATOM 5346 N N . SER B 1 220 ? -17.716 4.837 15.509 1.00 103.51 208 SER B N 1
ATOM 5347 C CA . SER B 1 220 ? -18.637 4.184 16.447 1.00 103.75 208 SER B CA 1
ATOM 5348 C C . SER B 1 220 ? -18.594 4.861 17.801 1.00 106.85 208 SER B C 1
ATOM 5349 O O . SER B 1 220 ? -19.626 5.240 18.349 1.00 108.29 208 SER B O 1
ATOM 5352 N N . ALA B 1 221 ? -17.386 5.021 18.330 1.00 113.04 209 ALA B N 1
ATOM 5353 C CA . ALA B 1 221 ? -17.177 5.708 19.602 1.00 111.90 209 ALA B CA 1
ATOM 5354 C C . ALA B 1 221 ? -17.975 7.006 19.630 1.00 115.13 209 ALA B C 1
ATOM 5355 O O . ALA B 1 221 ? -18.757 7.260 20.549 1.00 122.80 209 ALA B O 1
ATOM 5357 N N . GLY B 1 222 ? -17.799 7.810 18.591 1.00 108.79 210 GLY B N 1
ATOM 5358 C CA . GLY B 1 222 ? -18.453 9.100 18.523 1.00 104.68 210 GLY B CA 1
ATOM 5359 C C . GLY B 1 222 ? -17.654 10.165 17.801 1.00 101.20 210 GLY B C 1
ATOM 5360 O O . GLY B 1 222 ? -18.000 11.340 17.891 1.00 102.24 210 GLY B O 1
ATOM 5361 N N . GLY B 1 223 ? -16.582 9.768 17.107 1.00 95.01 211 GLY B N 1
ATOM 5362 C CA . GLY B 1 223 ? -15.790 10.693 16.302 1.00 91.83 211 GLY B CA 1
ATOM 5363 C C . GLY B 1 223 ? -16.514 11.025 15.001 1.00 89.99 211 GLY B C 1
ATOM 5364 O O . GLY B 1 223 ? -17.270 10.224 14.471 1.00 91.02 211 GLY B O 1
ATOM 5365 N N . GLY B 1 224 ? -16.298 12.223 14.487 1.00 89.77 212 GLY B N 1
ATOM 5366 C CA . GLY B 1 224 ? -16.947 12.640 13.242 1.00 83.55 212 GLY B CA 1
ATOM 5367 C C . GLY B 1 224 ? -16.079 12.302 12.049 1.00 77.69 212 GLY B C 1
ATOM 5368 O O . GLY B 1 224 ? -14.881 12.083 12.196 1.00 75.86 212 GLY B O 1
ATOM 5369 N N . ALA B 1 225 ? -16.672 12.246 10.864 1.00 74.05 213 ALA B N 1
ATOM 5370 C CA . ALA B 1 225 ? -15.891 11.985 9.670 1.00 71.21 213 ALA B CA 1
ATOM 5371 C C . ALA B 1 225 ? -15.041 13.200 9.286 1.00 71.35 213 ALA B C 1
ATOM 5372 O O . ALA B 1 225 ? -15.476 14.359 9.435 1.00 69.77 213 ALA B O 1
ATOM 5374 N N . THR B 1 226 ? -13.816 12.937 8.821 1.00 70.80 214 THR B N 1
ATOM 5375 C CA . THR B 1 226 ? -12.939 13.991 8.286 1.00 67.28 214 THR B CA 1
ATOM 5376 C C . THR B 1 226 ? -12.854 13.850 6.791 1.00 67.43 214 THR B C 1
ATOM 5377 O O . THR B 1 226 ? -13.319 12.865 6.220 1.00 71.29 214 THR B O 1
ATOM 5381 N N . PHE B 1 227 ? -12.259 14.842 6.153 1.00 66.49 215 PHE B N 1
ATOM 5382 C CA . PHE B 1 227 ? -12.083 14.814 4.718 1.00 65.84 215 PHE B CA 1
ATOM 5383 C C . PHE B 1 227 ? -11.218 13.635 4.326 1.00 69.56 215 PHE B C 1
ATOM 5384 O O . PHE B 1 227 ? -11.456 13.038 3.283 1.00 81.83 215 PHE B O 1
ATOM 5392 N N . ARG B 1 228 ? -10.212 13.308 5.138 1.00 74.49 216 ARG B N 1
ATOM 5393 C CA . ARG B 1 228 ? -9.311 12.202 4.796 1.00 78.59 216 ARG B CA 1
ATOM 5394 C C . ARG B 1 228 ? -10.022 10.880 4.870 1.00 75.48 216 ARG B C 1
ATOM 5395 O O . ARG B 1 228 ? -9.719 9.992 4.099 1.00 73.91 216 ARG B O 1
ATOM 5403 N N . ASP B 1 229 ? -10.966 10.740 5.794 1.00 77.74 217 ASP B N 1
ATOM 5404 C CA . ASP B 1 229 ? -11.756 9.506 5.873 1.00 81.24 217 ASP B CA 1
ATOM 5405 C C . ASP B 1 229 ? -12.545 9.305 4.604 1.00 77.67 217 ASP B C 1
ATOM 5406 O O . ASP B 1 229 ? -12.579 8.207 4.065 1.00 86.51 217 ASP B O 1
ATOM 5411 N N . LEU B 1 230 ? -13.215 10.367 4.164 1.00 71.07 218 LEU B N 1
ATOM 5412 C CA . LEU B 1 230 ? -14.016 10.327 2.952 1.00 69.31 218 LEU B CA 1
ATOM 5413 C C . LEU B 1 230 ? -13.169 9.894 1.759 1.00 68.49 218 LEU B C 1
ATOM 5414 O O . LEU B 1 230 ? -13.548 8.974 1.062 1.00 70.98 218 LEU B O 1
ATOM 5419 N N . GLU B 1 231 ? -12.008 10.513 1.566 1.00 66.88 219 GLU B N 1
ATOM 5420 C CA . GLU B 1 231 ? -11.100 10.142 0.469 1.00 74.52 219 GLU B CA 1
ATOM 5421 C C . GLU B 1 231 ? -10.759 8.654 0.487 1.00 86.07 219 GLU B C 1
ATOM 5422 O O . GLU B 1 231 ? -10.888 7.974 -0.523 1.00 85.43 219 GLU B O 1
ATOM 5428 N N . VAL B 1 232 ? -10.323 8.173 1.650 1.00 91.01 220 VAL B N 1
ATOM 5429 C CA . VAL B 1 232 ? -9.985 6.768 1.858 1.00 93.63 220 VAL B CA 1
ATOM 5430 C C . VAL B 1 232 ? -11.192 5.859 1.610 1.00 95.66 220 VAL B C 1
ATOM 5431 O O . VAL B 1 232 ? -11.095 4.847 0.913 1.00 101.09 220 VAL B O 1
ATOM 5435 N N . LEU B 1 233 ? -12.318 6.223 2.209 1.00 88.09 221 LEU B N 1
ATOM 5436 C CA . LEU B 1 233 ? -13.534 5.439 2.130 1.00 87.75 221 LEU B CA 1
ATOM 5437 C C . LEU B 1 233 ? -14.060 5.352 0.686 1.00 91.36 221 LEU B C 1
ATOM 5438 O O . LEU B 1 233 ? -14.561 4.307 0.270 1.00 88.46 221 LEU B O 1
ATOM 5443 N N . SER B 1 234 ? -13.922 6.440 -0.081 1.00 94.93 222 SER B N 1
ATOM 5444 C CA . SER B 1 234 ? -14.376 6.473 -1.482 1.00 90.59 222 SER B CA 1
ATOM 5445 C C . SER B 1 234 ? -13.632 5.459 -2.356 1.00 99.17 222 SER B C 1
ATOM 5446 O O . SER B 1 234 ? -14.182 4.986 -3.347 1.00 106.41 222 SER B O 1
ATOM 5449 N N . ARG B 1 235 ? -12.384 5.140 -2.003 1.00 100.25 223 ARG B N 1
ATOM 5450 C CA . ARG B 1 235 ? -11.585 4.199 -2.786 1.00 97.67 223 ARG B CA 1
ATOM 5451 C C . ARG B 1 235 ? -12.186 2.819 -2.766 1.00 98.66 223 ARG B C 1
ATOM 5452 O O . ARG B 1 235 ? -11.999 2.073 -3.700 1.00 98.88 223 ARG B O 1
ATOM 5460 N N . HIS B 1 236 ? -12.907 2.480 -1.703 1.00 107.18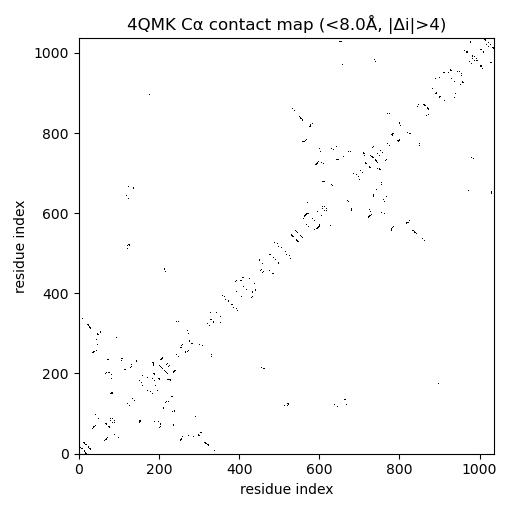 224 HIS B N 1
ATOM 5461 C CA . HIS B 1 236 ? -13.465 1.127 -1.544 1.00 116.76 224 HIS B CA 1
ATOM 5462 C C . HIS B 1 236 ? -14.996 1.048 -1.562 1.00 117.16 224 HIS B C 1
ATOM 5463 O O . HIS B 1 236 ? -15.547 -0.050 -1.681 1.00 118.26 224 HIS B O 1
ATOM 5470 N N . ILE B 1 237 ? -15.667 2.194 -1.421 1.00 105.10 225 ILE B N 1
ATOM 5471 C CA . ILE B 1 237 ? -17.133 2.260 -1.375 1.00 98.20 225 ILE B CA 1
ATOM 5472 C C . ILE B 1 237 ? -17.580 3.355 -2.331 1.00 102.51 225 ILE B C 1
ATOM 5473 O O . ILE B 1 237 ? -17.442 4.553 -2.026 1.00 108.27 225 ILE B O 1
ATOM 5478 N N . PRO B 1 238 ? -18.107 2.952 -3.502 1.00 99.72 226 PRO B N 1
ATOM 5479 C CA . PRO B 1 238 ? -18.521 3.904 -4.534 1.00 91.81 226 PRO B CA 1
ATOM 5480 C C . PRO B 1 238 ? -19.574 4.920 -4.094 1.00 81.75 226 PRO B C 1
ATOM 5481 O O . PRO B 1 238 ? -19.605 6.009 -4.635 1.00 87.38 226 PRO B O 1
ATOM 5485 N N . ALA B 1 239 ? -20.427 4.575 -3.139 1.00 75.74 227 ALA B N 1
ATOM 5486 C CA . ALA B 1 239 ? -21.468 5.497 -2.699 1.00 74.21 227 ALA B CA 1
ATOM 5487 C C . ALA B 1 239 ? -20.927 6.675 -1.871 1.00 72.36 227 ALA B C 1
ATOM 5488 O O . ALA B 1 239 ? -21.577 7.706 -1.794 1.00 64.47 227 ALA B O 1
ATOM 5490 N N . ILE B 1 240 ? -19.759 6.502 -1.240 1.00 75.21 228 ILE B N 1
ATOM 5491 C CA . ILE B 1 240 ? -19.115 7.575 -0.462 1.00 78.82 228 ILE B CA 1
ATOM 5492 C C . ILE B 1 240 ? -18.206 8.387 -1.398 1.00 73.04 228 ILE B C 1
ATOM 5493 O O . ILE B 1 240 ? -17.429 7.817 -2.159 1.00 75.76 228 ILE B O 1
ATOM 5498 N N . LYS B 1 241 ? -18.268 9.709 -1.292 1.00 65.04 229 LYS B N 1
ATOM 5499 C CA . LYS B 1 241 ? -17.567 10.600 -2.216 1.00 62.40 229 LYS B CA 1
ATOM 5500 C C . LYS B 1 241 ? -16.540 11.500 -1.570 1.00 60.00 229 LYS B C 1
ATOM 5501 O O . LYS B 1 241 ? -16.678 11.861 -0.426 1.00 63.60 229 LYS B O 1
ATOM 5507 N N . GLN B 1 242 ? -15.511 11.905 -2.298 1.00 56.63 230 GLN B N 1
ATOM 5508 C CA . GLN B 1 242 ? -14.624 12.895 -1.724 1.00 55.96 230 GLN B CA 1
ATOM 5509 C C . GLN B 1 242 ? -15.416 14.186 -1.634 1.00 54.14 230 GLN B C 1
ATOM 5510 O O . GLN B 1 242 ? -16.414 14.371 -2.351 1.00 48.94 230 GLN B O 1
ATOM 5516 N N . LEU B 1 243 ? -14.960 15.093 -0.776 1.00 53.27 231 LEU B N 1
ATOM 5517 C CA . LEU B 1 243 ? -15.721 16.307 -0.516 1.00 46.05 231 LEU B CA 1
ATOM 5518 C C . LEU B 1 243 ? -14.841 17.548 -0.530 1.00 46.06 231 LEU B C 1
ATOM 5519 O O . LEU B 1 243 ? -13.746 17.515 0.002 1.00 46.52 231 LEU B O 1
ATOM 5524 N N . ASN B 1 244 ? -15.326 18.597 -1.195 1.00 45.90 232 ASN B N 1
ATOM 5525 C CA . ASN B 1 244 ? -14.755 19.940 -1.124 1.00 47.24 232 ASN B CA 1
ATOM 5526 C C . ASN B 1 244 ? -15.766 20.878 -0.565 1.00 43.61 232 ASN B C 1
ATOM 5527 O O . ASN B 1 244 ? -16.862 20.975 -1.085 1.00 41.82 232 ASN B O 1
ATOM 5532 N N . ILE B 1 245 ? -15.391 21.610 0.456 1.00 45.05 233 ILE B N 1
ATOM 5533 C CA . ILE B 1 245 ? -16.248 22.629 0.985 1.00 44.48 233 ILE B CA 1
ATOM 5534 C C . ILE B 1 245 ? -15.551 23.943 0.735 1.00 43.31 233 ILE B C 1
ATOM 5535 O O . ILE B 1 245 ? -14.383 24.110 1.049 1.00 41.42 233 ILE B O 1
ATOM 5540 N N . THR B 1 246 ? -16.292 24.882 0.176 1.00 47.99 234 THR B N 1
ATOM 5541 C CA . THR B 1 246 ? -15.734 26.154 -0.271 1.00 49.31 234 THR B CA 1
ATOM 5542 C C . THR B 1 246 ? -16.543 27.349 0.145 1.00 48.89 234 THR B C 1
ATOM 5543 O O . THR B 1 246 ? -17.699 27.227 0.486 1.00 62.54 234 THR B O 1
ATOM 5547 N N . GLY B 1 247 ? -15.921 28.506 0.156 1.00 48.71 235 GLY B N 1
ATOM 5548 C CA . GLY B 1 247 ? -16.652 29.743 0.408 1.00 49.83 235 GLY B CA 1
ATOM 5549 C C . GLY B 1 247 ? -15.809 31.001 0.229 1.00 42.98 235 GLY B C 1
ATOM 5550 O O . GLY B 1 247 ? -14.601 30.948 0.249 1.00 41.17 235 GLY B O 1
ATOM 5551 N N . THR B 1 248 ? -16.447 32.138 0.039 1.00 43.31 236 THR B N 1
ATOM 5552 C CA . THR B 1 248 ? -15.695 33.398 -0.053 1.00 43.06 236 THR B CA 1
ATOM 5553 C C . THR B 1 248 ? -16.054 34.250 1.133 1.00 41.75 236 THR B C 1
ATOM 5554 O O . THR B 1 248 ? -17.233 34.378 1.463 1.00 42.87 236 THR B O 1
ATOM 5558 N N . GLY B 1 249 ? -15.048 34.807 1.798 1.00 41.18 237 GLY B N 1
ATOM 5559 C CA . GLY B 1 249 ? -15.279 35.707 2.898 1.00 42.44 237 GLY B CA 1
ATOM 5560 C C . GLY B 1 249 ? -14.596 37.032 2.684 1.00 44.68 237 GLY B C 1
ATOM 5561 O O . GLY B 1 249 ? -13.827 37.187 1.746 1.00 47.43 237 GLY B O 1
ATOM 5562 N N . MET B 1 250 ? -14.925 38.006 3.539 1.00 45.05 238 MET B N 1
ATOM 5563 C CA . MET B 1 250 ? -14.238 39.291 3.575 1.00 47.61 238 MET B CA 1
ATOM 5564 C C . MET B 1 250 ? -13.400 39.363 4.843 1.00 43.76 238 MET B C 1
ATOM 5565 O O . MET B 1 250 ? -13.887 39.135 5.937 1.00 39.79 238 MET B O 1
ATOM 5570 N N . PHE B 1 251 ? -12.125 39.665 4.672 1.00 41.68 239 PHE B N 1
ATOM 5571 C CA . PHE B 1 251 ? -11.222 39.708 5.759 1.00 41.44 239 PHE B CA 1
ATOM 5572 C C . PHE B 1 251 ? -10.406 40.950 5.565 1.00 44.29 239 PHE B C 1
ATOM 5573 O O . PHE B 1 251 ? -9.652 41.024 4.609 1.00 43.77 239 PHE B O 1
ATOM 5581 N N . ASP B 1 252 ? -10.629 41.966 6.409 1.00 49.42 240 ASP B N 1
ATOM 5582 C CA . ASP B 1 252 ? -9.898 43.247 6.328 1.00 50.78 240 ASP B CA 1
ATOM 5583 C C . ASP B 1 252 ? -10.021 43.906 4.944 1.00 49.18 240 ASP B C 1
ATOM 5584 O O . ASP B 1 252 ? -9.039 44.414 4.378 1.00 49.33 240 ASP B O 1
ATOM 5589 N N . GLY B 1 253 ? -11.230 43.864 4.392 1.00 48.19 241 GLY B N 1
ATOM 5590 C CA . GLY B 1 253 ? -11.526 44.555 3.141 1.00 51.99 241 GLY B CA 1
ATOM 5591 C C . GLY B 1 253 ? -11.167 43.891 1.828 1.00 52.95 241 GLY B C 1
ATOM 5592 O O . GLY B 1 253 ? -11.312 44.516 0.774 1.00 52.69 241 GLY B O 1
ATOM 5593 N N . ARG B 1 254 ? -10.675 42.651 1.888 1.00 51.98 242 ARG B N 1
ATOM 5594 C CA . ARG B 1 254 ? -10.261 41.938 0.690 1.00 54.14 242 ARG B CA 1
ATOM 5595 C C . ARG B 1 254 ? -10.901 40.564 0.719 1.00 50.45 242 ARG B C 1
ATOM 5596 O O . ARG B 1 254 ? -10.924 39.903 1.757 1.00 52.45 242 ARG B O 1
ATOM 5604 N N . PRO B 1 255 ? -11.471 40.138 -0.400 1.00 48.54 243 PRO B N 1
ATOM 5605 C CA . PRO B 1 255 ? -12.151 38.823 -0.426 1.00 45.53 243 PRO B CA 1
ATOM 5606 C C . PRO B 1 255 ? -11.137 37.721 -0.511 1.00 44.03 243 PRO B C 1
ATOM 5607 O O . PRO B 1 255 ? -10.125 37.895 -1.201 1.00 45.02 243 PRO B O 1
ATOM 5611 N N . GLN B 1 256 ? -11.384 36.644 0.217 1.00 41.96 244 GLN B N 1
ATOM 5612 C CA . GLN B 1 256 ? -10.503 35.468 0.251 1.00 46.18 244 GLN B CA 1
ATOM 5613 C C . GLN B 1 256 ? -11.274 34.196 0.007 1.00 43.73 244 GLN B C 1
ATOM 5614 O O . GLN B 1 256 ? -12.322 33.979 0.588 1.00 39.59 244 GLN B O 1
ATOM 5620 N N . LEU B 1 257 ? -10.756 33.356 -0.860 1.00 46.30 245 LEU B N 1
ATOM 5621 C CA . LEU B 1 257 ? -11.388 32.083 -1.133 1.00 50.34 245 LEU B CA 1
ATOM 5622 C C . LEU B 1 257 ? -10.984 31.118 -0.024 1.00 44.43 245 LEU B C 1
ATOM 5623 O O . LEU B 1 257 ? -9.804 30.937 0.242 1.00 47.53 245 LEU B O 1
ATOM 5628 N N . VAL B 1 258 ? -11.949 30.568 0.685 1.00 40.75 246 VAL B N 1
ATOM 5629 C CA . VAL B 1 258 ? -11.652 29.588 1.729 1.00 43.04 246 VAL B CA 1
ATOM 5630 C C . VAL B 1 258 ? -11.956 28.203 1.148 1.00 42.26 246 VAL B C 1
ATOM 5631 O O . VAL B 1 258 ? -12.988 28.015 0.512 1.00 44.18 246 VAL B O 1
ATOM 5635 N N . VAL B 1 259 ? -11.062 27.237 1.345 1.00 42.88 247 VAL B N 1
ATOM 5636 C CA . VAL B 1 259 ? -11.238 25.886 0.797 1.00 39.39 247 VAL B CA 1
ATOM 5637 C C . VAL B 1 259 ? -10.834 24.776 1.763 1.00 39.08 247 VAL B C 1
ATOM 5638 O O . VAL B 1 259 ? -9.714 24.728 2.228 1.00 40.28 247 VAL B O 1
ATOM 5642 N N . PHE B 1 260 ? -11.777 23.901 2.080 1.00 42.09 248 PHE B N 1
ATOM 5643 C CA . PHE B 1 260 ? -11.519 22.732 2.900 1.00 42.90 248 PHE B CA 1
ATOM 5644 C C . PHE B 1 260 ? -11.649 21.487 2.017 1.00 43.27 248 PHE B C 1
ATOM 5645 O O . PHE B 1 260 ? -12.592 21.375 1.262 1.00 48.01 248 PHE B O 1
ATOM 5653 N N . ASN B 1 261 ? -10.730 20.547 2.151 1.00 44.18 249 ASN B N 1
ATOM 5654 C CA . ASN B 1 261 ? -10.748 19.283 1.417 1.00 45.05 249 ASN B CA 1
ATOM 5655 C C . ASN B 1 261 ? -9.614 18.365 1.913 1.00 46.99 249 ASN B C 1
ATOM 5656 O O . ASN B 1 261 ? -8.848 18.744 2.807 1.00 44.53 249 ASN B O 1
ATOM 5661 N N . ALA B 1 262 ? -9.486 17.178 1.331 1.00 51.24 250 ALA B N 1
ATOM 5662 C CA . ALA B 1 262 ? -8.497 16.214 1.839 1.00 56.44 250 ALA B CA 1
ATOM 5663 C C . ALA B 1 262 ? -7.057 16.702 1.683 1.00 62.90 250 ALA B C 1
ATOM 5664 O O . ALA B 1 262 ? -6.185 16.307 2.444 1.00 68.08 250 ALA B O 1
ATOM 5666 N N . ASN B 1 263 ? -6.809 17.571 0.715 1.00 62.16 251 ASN B N 1
ATOM 5667 C CA . ASN B 1 263 ? -5.470 18.044 0.500 1.00 70.77 251 ASN B CA 1
ATOM 5668 C C . ASN B 1 263 ? -4.993 19.161 1.440 1.00 70.12 251 ASN B C 1
ATOM 5669 O O . ASN B 1 263 ? -3.871 19.108 1.928 1.00 79.69 251 ASN B O 1
ATOM 5674 N N . LEU B 1 264 ? -5.820 20.160 1.695 1.00 67.51 252 LEU B N 1
ATOM 5675 C CA . LEU B 1 264 ? -5.419 21.284 2.559 1.00 64.45 252 LEU B CA 1
ATOM 5676 C C . LEU B 1 264 ? -5.700 21.056 4.058 1.00 58.68 252 LEU B C 1
ATOM 5677 O O . LEU B 1 264 ? -4.962 21.574 4.924 1.00 51.79 252 LEU B O 1
ATOM 5682 N N . THR B 1 265 ? -6.779 20.314 4.343 1.00 57.11 253 THR B N 1
ATOM 5683 C CA . THR B 1 265 ? -7.309 20.138 5.707 1.00 53.17 253 THR B CA 1
ATOM 5684 C C . THR B 1 265 ? -7.802 18.693 5.926 1.00 54.14 253 THR B C 1
ATOM 5685 O O . THR B 1 265 ? -8.960 18.460 6.301 1.00 52.32 253 THR B O 1
ATOM 5689 N N . PRO B 1 266 ? -6.910 17.717 5.710 1.00 54.70 254 PRO B N 1
ATOM 5690 C CA . PRO B 1 266 ? -7.278 16.304 5.762 1.00 56.48 254 PRO B CA 1
ATOM 5691 C C . PRO B 1 266 ? -7.941 15.844 7.050 1.00 59.85 254 PRO B C 1
ATOM 5692 O O . PRO B 1 266 ? -8.936 15.108 7.015 1.00 60.48 254 PRO B O 1
ATOM 5696 N N . ASP B 1 267 ? -7.407 16.277 8.180 1.00 64.98 255 ASP B N 1
ATOM 5697 C CA . ASP B 1 267 ? -7.903 15.804 9.471 1.00 66.00 255 ASP B CA 1
ATOM 5698 C C . ASP B 1 267 ? -9.005 16.694 10.037 1.00 63.51 255 ASP B C 1
ATOM 5699 O O . ASP B 1 267 ? -9.346 16.585 11.207 1.00 63.73 255 ASP B O 1
ATOM 5704 N N . MET B 1 268 ? -9.601 17.545 9.210 1.00 59.07 256 MET B N 1
ATOM 5705 C CA . MET B 1 268 ? -10.663 18.388 9.704 1.00 57.35 256 MET B CA 1
ATOM 5706 C C . MET B 1 268 ? -12.015 17.715 9.613 1.00 52.43 256 MET B C 1
ATOM 5707 O O . MET B 1 268 ? -12.325 17.061 8.649 1.00 48.96 256 MET B O 1
ATOM 5712 N N . ASP B 1 269 ? -12.819 17.944 10.638 1.00 56.04 257 ASP B N 1
ATOM 5713 C CA . ASP B 1 269 ? -14.172 17.448 10.738 1.00 53.93 257 ASP B CA 1
ATOM 5714 C C . ASP B 1 269 ? -14.967 18.136 9.655 1.00 50.43 257 ASP B C 1
ATOM 5715 O O . ASP B 1 269 ? -14.884 19.368 9.504 1.00 47.93 257 ASP B O 1
ATOM 5720 N N . ILE B 1 270 ? -15.779 17.368 8.929 1.00 49.68 258 ILE B N 1
ATOM 5721 C CA . ILE B 1 270 ? -16.570 17.954 7.839 1.00 50.54 258 ILE B CA 1
ATOM 5722 C C . ILE B 1 270 ? -17.746 18.841 8.284 1.00 49.35 258 ILE B C 1
ATOM 5723 O O . ILE B 1 270 ? -18.096 19.819 7.604 1.00 44.57 258 ILE B O 1
ATOM 5728 N N . GLY B 1 271 ? -18.319 18.522 9.442 1.00 52.42 259 GLY B N 1
ATOM 5729 C CA . GLY B 1 271 ? -19.434 19.299 9.970 1.00 52.83 259 GLY B CA 1
ATOM 5730 C C . GLY B 1 271 ? -18.969 20.696 10.262 1.00 49.73 259 GLY B C 1
ATOM 5731 O O . GLY B 1 271 ? -19.601 21.678 9.876 1.00 47.88 259 GLY B O 1
ATOM 5732 N N . ARG B 1 272 ? -17.836 20.765 10.954 1.00 51.18 260 ARG B N 1
ATOM 5733 C CA . ARG B 1 272 ? -17.217 22.037 11.363 1.00 53.33 260 ARG B CA 1
ATOM 5734 C C . ARG B 1 272 ? -16.852 22.873 10.116 1.00 54.56 260 ARG B C 1
ATOM 5735 O O . ARG B 1 272 ? -17.144 24.075 10.065 1.00 52.88 260 ARG B O 1
ATOM 5743 N N . ALA B 1 273 ? -16.322 22.203 9.086 1.00 49.02 261 ALA B N 1
ATOM 5744 C CA . ALA B 1 273 ? -16.010 22.849 7.820 1.00 46.72 261 ALA B CA 1
ATOM 5745 C C . ALA B 1 273 ? -17.232 23.474 7.194 1.00 42.18 261 ALA B C 1
ATOM 5746 O O . ALA B 1 273 ? -17.168 24.568 6.648 1.00 44.12 261 ALA B O 1
ATOM 5748 N N . ALA B 1 274 ? -18.323 22.742 7.235 1.00 43.27 262 ALA B N 1
ATOM 5749 C CA . ALA B 1 274 ? -19.596 23.194 6.653 1.00 46.46 262 ALA B CA 1
ATOM 5750 C C . ALA B 1 274 ? -20.190 24.361 7.425 1.00 45.69 262 ALA B C 1
ATOM 5751 O O . ALA B 1 274 ? -20.827 25.234 6.856 1.00 44.02 262 ALA B O 1
ATOM 5753 N N . LEU B 1 275 ? -20.019 24.345 8.735 1.00 46.81 263 LEU B N 1
ATOM 5754 C CA . LEU B 1 275 ? -20.533 25.423 9.559 1.00 48.42 263 LEU B CA 1
ATOM 5755 C C . LEU B 1 275 ? -19.774 26.729 9.239 1.00 45.48 263 LEU B C 1
ATOM 5756 O O . LEU B 1 275 ? -20.389 27.794 9.052 1.00 41.65 263 LEU B O 1
ATOM 5761 N N . ILE B 1 276 ? -18.441 26.612 9.144 1.00 41.08 264 ILE B N 1
ATOM 5762 C CA . ILE B 1 276 ? -17.555 27.750 8.837 1.00 38.94 264 ILE B CA 1
ATOM 5763 C C . ILE B 1 276 ? -17.925 28.270 7.458 1.00 38.52 264 ILE B C 1
ATOM 5764 O O . ILE B 1 276 ? -18.114 29.462 7.217 1.00 39.26 264 ILE B O 1
ATOM 5769 N N . SER B 1 277 ? -18.052 27.345 6.542 1.00 39.77 265 SER B N 1
ATOM 5770 C CA . SER B 1 277 ? -18.398 27.687 5.208 1.00 42.38 265 SER B CA 1
ATOM 5771 C C . SER B 1 277 ? -19.646 28.521 5.171 1.00 41.38 265 SER B C 1
ATOM 5772 O O . SER B 1 277 ? -19.670 29.545 4.514 1.00 40.60 265 SER B O 1
ATOM 5775 N N . GLY B 1 278 ? -20.686 28.081 5.885 1.00 43.92 266 GLY B N 1
ATOM 5776 C CA . GLY B 1 278 ? -21.974 28.758 5.861 1.00 43.26 266 GLY B CA 1
ATOM 5777 C C . GLY B 1 278 ? -21.961 30.120 6.503 1.00 44.50 266 GLY B C 1
ATOM 5778 O O . GLY B 1 278 ? -22.774 30.960 6.188 1.00 49.97 266 GLY B O 1
ATOM 5779 N N . ALA B 1 279 ? -21.005 30.381 7.380 1.00 45.58 267 ALA B N 1
ATOM 5780 C CA . ALA B 1 279 ? -20.928 31.689 8.029 1.00 43.33 267 ALA B CA 1
ATOM 5781 C C . ALA B 1 279 ? -20.105 32.760 7.276 1.00 45.55 267 ALA B C 1
ATOM 5782 O O . ALA B 1 279 ? -20.053 33.898 7.713 1.00 48.97 267 ALA B O 1
ATOM 5784 N N . LEU B 1 280 ? -19.487 32.427 6.135 1.00 46.97 268 LEU B N 1
ATOM 5785 C CA . LEU B 1 280 ? -18.663 33.416 5.401 1.00 50.34 268 LEU B CA 1
ATOM 5786 C C . LEU B 1 280 ? -19.446 34.496 4.635 1.00 51.24 268 LEU B C 1
ATOM 5787 O O . LEU B 1 280 ? -19.063 35.659 4.653 1.00 49.49 268 LEU B O 1
ATOM 5792 N N . PRO B 1 281 ? -20.486 34.105 3.898 1.00 55.46 269 PRO B N 1
ATOM 5793 C CA . PRO B 1 281 ? -21.271 35.121 3.166 1.00 58.83 269 PRO B CA 1
ATOM 5794 C C . PRO B 1 281 ? -21.742 36.316 4.001 1.00 61.71 269 PRO B C 1
ATOM 5795 O O . PRO B 1 281 ? -21.810 37.432 3.486 1.00 64.19 269 PRO B O 1
ATOM 5799 N N . GLY B 1 282 ? -22.074 36.085 5.270 1.00 64.43 270 GLY B N 1
ATOM 5800 C CA . GLY B 1 282 ? -22.430 37.171 6.186 1.00 66.32 270 GLY B CA 1
ATOM 5801 C C . GLY B 1 282 ? -21.252 37.981 6.703 1.00 67.01 270 GLY B C 1
ATOM 5802 O O . GLY B 1 282 ? -21.342 38.588 7.747 1.00 68.66 270 GLY B O 1
ATOM 5803 N N . LEU B 1 283 ? -20.140 37.984 5.983 1.00 69.76 271 LEU B N 1
ATOM 5804 C CA . LEU B 1 283 ? -19.003 38.804 6.348 1.00 69.41 271 LEU B CA 1
ATOM 5805 C C . LEU B 1 283 ? -18.898 39.973 5.363 1.00 75.80 271 LEU B C 1
ATOM 5806 O O . LEU B 1 283 ? -17.855 40.609 5.275 1.00 78.77 271 LEU B O 1
ATOM 5811 N N . PHE B 1 284 ? -19.957 40.263 4.615 1.00 79.45 272 PHE B N 1
ATOM 5812 C CA . PHE B 1 284 ? -19.878 41.322 3.604 1.00 80.32 272 PHE B CA 1
ATOM 5813 C C . PHE B 1 284 ? -20.579 42.632 3.990 1.00 75.53 272 PHE B C 1
ATOM 5814 O O . PHE B 1 284 ? -21.542 42.632 4.743 1.00 75.93 272 PHE B O 1
ATOM 5822 N N . SER B 1 321 ? -7.031 9.273 -16.035 1.00 66.01 309 SER B N 1
ATOM 5823 C CA . SER B 1 321 ? -7.011 9.814 -17.403 1.00 68.96 309 SER B CA 1
ATOM 5824 C C . SER B 1 321 ? -5.776 10.694 -17.717 1.00 60.48 309 SER B C 1
ATOM 5825 O O . SER B 1 321 ? -4.990 11.023 -16.848 1.00 66.26 309 SER B O 1
ATOM 5828 N N . PHE B 1 322 ? -5.686 11.109 -18.974 1.00 53.54 310 PHE B N 1
ATOM 5829 C CA . PHE B 1 322 ? -4.521 11.778 -19.540 1.00 49.44 310 PHE B CA 1
ATOM 5830 C C . PHE B 1 322 ? -4.736 13.312 -19.695 1.00 48.83 310 PHE B C 1
ATOM 5831 O O . PHE B 1 322 ? -5.506 13.752 -20.562 1.00 47.07 310 PHE B O 1
ATOM 5839 N N . PRO B 1 323 ? -4.037 14.140 -18.880 1.00 52.16 311 PRO B N 1
ATOM 5840 C CA . PRO B 1 323 ? -4.243 15.632 -18.870 1.00 51.71 311 PRO B CA 1
ATOM 5841 C C . PRO B 1 323 ? -3.919 16.282 -20.209 1.00 53.79 311 PRO B C 1
ATOM 5842 O O . PRO B 1 323 ? -4.534 17.259 -20.597 1.00 61.83 311 PRO B O 1
ATOM 5846 N N . GLU B 1 324 ? -2.978 15.700 -20.930 1.00 52.67 312 GLU B N 1
ATOM 5847 C CA . GLU B 1 324 ? -2.572 16.234 -22.210 1.00 50.26 312 GLU B CA 1
ATOM 5848 C C . GLU B 1 324 ? -3.502 15.800 -23.346 1.00 47.13 312 GLU B C 1
ATOM 5849 O O . GLU B 1 324 ? -3.440 16.356 -24.423 1.00 44.47 312 GLU B O 1
ATOM 5855 N N . SER B 1 325 ? -4.369 14.814 -23.113 1.00 46.73 313 SER B N 1
ATOM 5856 C CA . SER B 1 325 ? -5.265 14.334 -24.163 1.00 41.79 313 SER B CA 1
ATOM 5857 C C . SER B 1 325 ? -6.566 15.071 -24.242 1.00 41.54 313 SER B C 1
ATOM 5858 O O . SER B 1 325 ? -7.178 15.357 -23.233 1.00 44.33 313 SER B O 1
ATOM 5861 N N . PRO B 1 326 ? -7.064 15.279 -25.459 1.00 45.01 314 PRO B N 1
ATOM 5862 C CA . PRO B 1 326 ? -8.383 15.887 -25.570 1.00 42.72 314 PRO B CA 1
ATOM 5863 C C . PRO B 1 326 ? -9.537 14.913 -25.288 1.00 43.09 314 PRO B C 1
ATOM 5864 O O . PRO B 1 326 ? -10.674 15.354 -25.128 1.00 59.60 314 PRO B O 1
ATOM 5868 N N . LEU B 1 327 ? -9.263 13.613 -25.229 1.00 43.72 315 LEU B N 1
ATOM 5869 C CA . LEU B 1 327 ? -10.289 12.620 -24.942 1.00 39.31 315 LEU B CA 1
ATOM 5870 C C . LEU B 1 327 ? -10.375 12.332 -23.467 1.00 40.96 315 LEU B C 1
ATOM 5871 O O . LEU B 1 327 ? -11.322 11.691 -23.004 1.00 46.31 315 LEU B O 1
ATOM 5876 N N . GLY B 1 328 ? -9.397 12.794 -22.718 1.00 49.97 316 GLY B N 1
ATOM 5877 C CA . GLY B 1 328 ? -9.443 12.690 -21.266 1.00 66.84 316 GLY B CA 1
ATOM 5878 C C . GLY B 1 328 ? -10.079 13.972 -20.696 1.00 81.32 316 GLY B C 1
ATOM 5879 O O . GLY B 1 328 ? -9.352 14.920 -20.357 1.00 82.19 316 GLY B O 1
ATOM 5880 N N . LYS B 1 329 ? -11.419 14.011 -20.605 1.00 70.39 317 LYS B N 1
ATOM 5881 C CA . LYS B 1 329 ? -12.121 15.174 -20.082 1.00 63.49 317 LYS B CA 1
ATOM 5882 C C . LYS B 1 329 ? -13.178 14.777 -19.071 1.00 61.62 317 LYS B C 1
ATOM 5883 O O . LYS B 1 329 ? -14.009 13.907 -19.317 1.00 58.33 317 LYS B O 1
ATOM 5889 N N . ASP B 1 330 ? -13.164 15.444 -17.929 1.00 67.68 318 ASP B N 1
ATOM 5890 C CA . ASP B 1 330 ? -14.155 15.200 -16.876 1.00 64.81 318 ASP B CA 1
ATOM 5891 C C . ASP B 1 330 ? -15.427 16.021 -17.091 1.00 51.09 318 ASP B C 1
ATOM 5892 O O . ASP B 1 330 ? -15.401 17.096 -17.655 1.00 42.37 318 ASP B O 1
ATOM 5897 N N . GLU B 1 331 ? -16.543 15.472 -16.657 1.00 45.16 319 GLU B N 1
ATOM 5898 C CA . GLU B 1 331 ? -17.812 16.150 -16.752 1.00 44.71 319 GLU B CA 1
ATOM 5899 C C . GLU B 1 331 ? -18.228 16.601 -15.340 1.00 44.93 319 GLU B C 1
ATOM 5900 O O . GLU B 1 331 ? -18.016 15.878 -14.354 1.00 45.69 319 GLU B O 1
ATOM 5906 N N . ALA B 1 332 ? -18.785 17.807 -15.254 1.00 39.09 320 ALA B N 1
ATOM 5907 C CA . ALA B 1 332 ? -19.279 18.305 -14.026 1.00 34.32 320 ALA B CA 1
ATOM 5908 C C . ALA B 1 332 ? -20.751 18.531 -14.164 1.00 33.18 320 ALA B C 1
ATOM 5909 O O . ALA B 1 332 ? -21.283 18.577 -15.275 1.00 32.32 320 ALA B O 1
ATOM 5911 N N . LEU B 1 333 ? -21.430 18.600 -13.034 1.00 29.76 321 LEU B N 1
ATOM 5912 C CA . LEU B 1 333 ? -22.807 19.069 -13.000 1.00 32.32 321 LEU B CA 1
ATOM 5913 C C . LEU B 1 333 ? -22.753 20.224 -11.982 1.00 31.50 321 LEU B C 1
ATOM 5914 O O . LEU B 1 333 ? -22.388 20.027 -10.820 1.00 32.79 321 LEU B O 1
ATOM 5919 N N . ILE B 1 334 ? -23.017 21.423 -12.423 1.00 30.14 322 ILE B N 1
ATOM 5920 C CA . ILE B 1 334 ? -22.804 22.583 -11.566 1.00 33.14 322 ILE B CA 1
ATOM 5921 C C . ILE B 1 334 ? -24.176 23.064 -11.322 1.00 34.95 322 ILE B C 1
ATOM 5922 O O . ILE B 1 334 ? -24.879 23.333 -12.270 1.00 39.82 322 ILE B O 1
ATOM 5927 N N . VAL B 1 335 ? -24.599 23.117 -10.072 1.00 36.56 323 VAL B N 1
ATOM 5928 C CA . VAL B 1 335 ? -26.019 23.379 -9.810 1.00 40.59 323 VAL B CA 1
ATOM 5929 C C . VAL B 1 335 ? -26.185 24.761 -9.267 1.00 40.65 323 VAL B C 1
ATOM 5930 O O . VAL B 1 335 ? -25.707 25.033 -8.200 1.00 40.44 323 VAL B O 1
ATOM 5934 N N . LYS B 1 336 ? -26.826 25.632 -10.036 1.00 43.87 324 LYS B N 1
ATOM 5935 C CA . LYS B 1 336 ? -27.119 27.031 -9.628 1.00 45.01 324 LYS B CA 1
ATOM 5936 C C . LYS B 1 336 ? -28.630 27.296 -9.523 1.00 47.70 324 LYS B C 1
ATOM 5937 O O . LYS B 1 336 ? -29.452 26.494 -9.978 1.00 46.93 324 LYS B O 1
ATOM 5943 N N . PHE B 1 337 ? -28.980 28.436 -8.943 1.00 51.42 325 PHE B N 1
ATOM 5944 C CA . PHE B 1 337 ? -30.376 28.818 -8.808 1.00 57.23 325 PHE B CA 1
ATOM 5945 C C . PHE B 1 337 ? -30.724 30.043 -9.672 1.00 65.54 325 PHE B C 1
ATOM 5946 O O . PHE B 1 337 ? -29.860 30.863 -10.008 1.00 56.90 325 PHE B O 1
ATOM 5954 N N . GLU B 1 338 ? -31.998 30.096 -10.069 1.00 76.14 326 GLU B N 1
ATOM 5955 C CA . GLU B 1 338 ? -32.563 31.170 -10.898 1.00 82.50 326 GLU B CA 1
ATOM 5956 C C . GLU B 1 338 ? -32.403 32.562 -10.225 1.00 79.65 326 GLU B C 1
ATOM 5957 O O . GLU B 1 338 ? -31.673 33.440 -10.702 1.00 73.16 326 GLU B O 1
ATOM 5963 N N . GLN B 1 371 ? -7.832 26.902 -24.052 1.00 77.74 359 GLN B N 1
ATOM 5964 C CA . GLN B 1 371 ? -7.803 27.739 -22.854 1.00 103.17 359 GLN B CA 1
ATOM 5965 C C . GLN B 1 371 ? -9.201 28.078 -22.262 1.00 111.48 359 GLN B C 1
ATOM 5966 O O . GLN B 1 371 ? -9.548 27.596 -21.181 1.00 114.83 359 GLN B O 1
ATOM 5972 N N . ASN B 1 372 ? -9.972 28.929 -22.952 1.00 112.04 360 ASN B N 1
ATOM 5973 C CA . ASN B 1 372 ? -11.331 29.326 -22.503 1.00 103.35 360 ASN B CA 1
ATOM 5974 C C . ASN B 1 372 ? -12.437 28.434 -23.107 1.00 101.16 360 ASN B C 1
ATOM 5975 O O . ASN B 1 372 ? -13.599 28.837 -23.240 1.00 81.85 360 ASN B O 1
ATOM 5980 N N . ASP B 1 373 ? -12.033 27.219 -23.486 1.00 99.11 361 ASP B N 1
ATOM 5981 C CA . ASP B 1 373 ? -12.943 26.166 -23.878 1.00 97.11 361 ASP B CA 1
ATOM 5982 C C . ASP B 1 373 ? -13.540 25.718 -22.536 1.00 102.47 361 ASP B C 1
ATOM 5983 O O . ASP B 1 373 ? -14.627 25.150 -22.483 1.00 101.06 361 ASP B O 1
ATOM 5988 N N . ARG B 1 374 ? -12.803 26.002 -21.455 1.00 99.80 362 ARG B N 1
ATOM 5989 C CA . ARG B 1 374 ? -13.221 25.642 -20.092 1.00 98.73 362 ARG B CA 1
ATOM 5990 C C . ARG B 1 374 ? -14.341 26.532 -19.547 1.00 88.04 362 ARG B C 1
ATOM 5991 O O . ARG B 1 374 ? -15.165 26.095 -18.735 1.00 81.56 362 ARG B O 1
ATOM 5999 N N . LEU B 1 375 ? -14.327 27.791 -19.963 1.00 79.09 363 LEU B N 1
ATOM 6000 C CA . LEU B 1 375 ? -15.358 28.747 -19.601 1.00 78.48 363 LEU B CA 1
ATOM 6001 C C . LEU B 1 375 ? -16.731 28.323 -20.115 1.00 74.27 363 LEU B C 1
ATOM 6002 O O . LEU B 1 375 ? -17.753 28.441 -19.395 1.00 69.17 363 LEU B O 1
ATOM 6007 N N . GLN B 1 376 ? -16.771 27.879 -21.369 1.00 62.34 364 GLN B N 1
ATOM 6008 C CA . GLN B 1 376 ? -18.035 27.491 -21.951 1.00 67.15 364 GLN B CA 1
ATOM 6009 C C . GLN B 1 376 ? -18.343 26.028 -21.622 1.00 60.62 364 GLN B C 1
ATOM 6010 O O . GLN B 1 376 ? -19.487 25.601 -21.671 1.00 56.21 364 GLN B O 1
ATOM 6016 N N . ALA B 1 377 ? -17.318 25.269 -21.266 1.00 57.45 365 ALA B N 1
ATOM 6017 C CA . ALA B 1 377 ? -17.529 23.912 -20.809 1.00 52.59 365 ALA B CA 1
ATOM 6018 C C . ALA B 1 377 ? -18.269 24.019 -19.485 1.00 48.05 365 ALA B C 1
ATOM 6019 O O . ALA B 1 377 ? -19.198 23.269 -19.217 1.00 38.49 365 ALA B O 1
ATOM 6021 N N . PHE B 1 378 ? -17.824 24.975 -18.675 1.00 51.58 366 PHE B N 1
ATOM 6022 C CA . PHE B 1 378 ? -18.391 25.257 -17.382 1.00 46.41 366 PHE B CA 1
ATOM 6023 C C . PHE B 1 378 ? -19.856 25.619 -17.591 1.00 44.52 366 PHE B C 1
ATOM 6024 O O . PHE B 1 378 ? -20.738 25.075 -16.896 1.00 45.68 366 PHE B O 1
ATOM 6032 N N . SER B 1 379 ? -20.162 26.446 -18.583 1.00 39.84 367 SER B N 1
ATOM 6033 C CA . SER B 1 379 ? -21.555 26.858 -18.713 1.00 44.55 367 SER B CA 1
ATOM 6034 C C . SER B 1 379 ? -22.427 25.821 -19.379 1.00 41.71 367 SER B C 1
ATOM 6035 O O . SER B 1 379 ? -23.619 25.730 -19.077 1.00 46.06 367 SER B O 1
ATOM 6038 N N . GLU B 1 380 ? -21.854 25.011 -20.247 1.00 41.11 368 GLU B N 1
ATOM 6039 C CA . GLU B 1 380 ? -22.583 23.893 -20.823 1.00 40.02 368 GLU B CA 1
ATOM 6040 C C . GLU B 1 380 ? -22.906 22.839 -19.755 1.00 38.32 368 GLU B C 1
ATOM 6041 O O . GLU B 1 380 ? -23.879 22.086 -19.883 1.00 36.62 368 GLU B O 1
ATOM 6047 N N . GLN B 1 381 ? -22.065 22.772 -18.728 1.00 34.75 369 GLN B N 1
ATOM 6048 C CA . GLN B 1 381 ? -22.217 21.795 -17.679 1.00 34.21 369 GLN B CA 1
ATOM 6049 C C . GLN B 1 381 ? -23.011 22.336 -16.493 1.00 34.46 369 GLN B C 1
ATOM 6050 O O . GLN B 1 381 ? -23.083 21.715 -15.456 1.00 32.88 369 GLN B O 1
ATOM 6056 N N . THR B 1 382 ? -23.605 23.499 -16.663 1.00 38.59 370 THR B N 1
ATOM 6057 C CA . THR B 1 382 ? -24.295 24.183 -15.581 1.00 40.70 370 THR B CA 1
ATOM 6058 C C . THR B 1 382 ? -25.772 24.015 -15.737 1.00 38.63 370 THR B C 1
ATOM 6059 O O . THR B 1 382 ? -26.274 24.149 -16.833 1.00 38.74 370 THR B O 1
ATOM 6063 N N . VAL B 1 383 ? -26.465 23.689 -14.650 1.00 41.33 371 VAL B N 1
ATOM 6064 C CA . VAL B 1 383 ? -27.934 23.551 -14.681 1.00 39.35 371 VAL B CA 1
ATOM 6065 C C . VAL B 1 383 ? -28.535 24.507 -13.647 1.00 39.15 371 VAL B C 1
ATOM 6066 O O . VAL B 1 383 ? -28.054 24.618 -12.504 1.00 33.85 371 VAL B O 1
ATOM 6070 N N . THR B 1 384 ? -29.554 25.241 -14.080 1.00 42.11 372 THR B N 1
ATOM 6071 C CA . THR B 1 384 ? -30.166 26.297 -13.264 1.00 46.09 372 THR B CA 1
ATOM 6072 C C . THR B 1 384 ? -31.539 25.848 -12.757 1.00 51.40 372 THR B C 1
ATOM 6073 O O . THR B 1 384 ? -32.504 25.754 -13.524 1.00 52.25 372 THR B O 1
ATOM 6077 N N . LEU B 1 385 ? -31.624 25.551 -11.468 1.00 53.16 373 LEU B N 1
ATOM 6078 C CA . LEU B 1 385 ? -32.869 25.079 -10.912 1.00 57.01 373 LEU B CA 1
ATOM 6079 C C . LEU B 1 385 ? -33.850 26.246 -10.866 1.00 60.63 373 LEU B C 1
ATOM 6080 O O . LEU B 1 385 ? -33.527 27.313 -10.361 1.00 62.81 373 LEU B O 1
ATOM 6085 N N . PRO B 1 386 ? -35.048 26.055 -11.421 1.00 70.07 374 PRO B N 1
ATOM 6086 C CA . PRO B 1 386 ? -36.028 27.132 -11.465 1.00 73.17 374 PRO B CA 1
ATOM 6087 C C . PRO B 1 386 ? -36.703 27.367 -10.118 1.00 69.00 374 PRO B C 1
ATOM 6088 O O . PRO B 1 386 ? -37.001 26.414 -9.388 1.00 66.62 374 PRO B O 1
ATOM 6092 N N . LEU B 1 387 ? -36.958 28.627 -9.801 1.00 70.10 375 LEU B N 1
ATOM 6093 C CA . LEU B 1 387 ? -37.654 28.973 -8.543 1.00 75.62 375 LEU B CA 1
ATOM 6094 C C . LEU B 1 387 ? -39.049 29.539 -8.780 1.00 71.47 375 LEU B C 1
ATOM 6095 O O . LEU B 1 387 ? -39.769 29.714 -7.846 1.00 73.43 375 LEU B O 1
ATOM 6100 N N . ASN B 1 388 ? -39.426 29.774 -10.040 1.00 81.69 376 ASN B N 1
ATOM 6101 C CA . ASN B 1 388 ? -40.688 30.460 -10.392 1.00 89.84 376 ASN B CA 1
ATOM 6102 C C . ASN B 1 388 ? -41.509 29.698 -11.451 1.00 101.10 376 ASN B C 1
ATOM 6103 O O . ASN B 1 388 ? -40.984 29.347 -12.518 1.00 92.13 376 ASN B O 1
ATOM 6108 N N . SER B 1 389 ? -42.804 29.492 -11.168 1.00 111.34 377 SER B N 1
ATOM 6109 C CA . SER B 1 389 ? -43.693 28.730 -12.057 1.00 111.87 377 SER B CA 1
ATOM 6110 C C . SER B 1 389 ? -45.182 28.959 -11.773 1.00 116.08 377 SER B C 1
ATOM 6111 O O . SER B 1 389 ? -45.569 29.768 -10.918 1.00 115.89 377 SER B O 1
ATOM 6114 N N . ASP B 1 390 ? -46.002 28.238 -12.532 1.00 120.20 378 ASP B N 1
ATOM 6115 C CA . ASP B 1 390 ? -47.458 28.209 -12.347 1.00 116.56 378 ASP B CA 1
ATOM 6116 C C . ASP B 1 390 ? -47.841 27.382 -11.104 1.00 109.40 378 ASP B C 1
ATOM 6117 O O . ASP B 1 390 ? -47.602 27.795 -9.958 1.00 103.95 378 ASP B O 1
ATOM 6122 N N . THR B 1 405 ? -44.340 29.692 5.834 1.00 122.02 393 THR B N 1
ATOM 6123 C CA . THR B 1 405 ? -43.067 29.718 5.113 1.00 130.53 393 THR B CA 1
ATOM 6124 C C . THR B 1 405 ? -42.973 28.635 4.027 1.00 130.35 393 THR B C 1
ATOM 6125 O O . THR B 1 405 ? -42.772 28.967 2.854 1.00 128.91 393 THR B O 1
ATOM 6129 N N . MET B 1 406 ? -43.121 27.357 4.403 1.00 120.87 394 MET B N 1
ATOM 6130 C CA . MET B 1 406 ? -42.991 26.255 3.421 1.00 112.72 394 MET B CA 1
ATOM 6131 C C . MET B 1 406 ? -43.691 24.918 3.794 1.00 105.55 394 MET B C 1
ATOM 6132 O O . MET B 1 406 ? -43.223 24.181 4.657 1.00 98.68 394 MET B O 1
ATOM 6137 N N . THR B 1 407 ? -44.773 24.584 3.084 1.00 101.75 395 THR B N 1
ATOM 6138 C CA . THR B 1 407 ? -45.552 23.355 3.334 1.00 102.87 395 THR B CA 1
ATOM 6139 C C . THR B 1 407 ? -44.931 22.154 2.625 1.00 101.49 395 THR B C 1
ATOM 6140 O O . THR B 1 407 ? -44.192 22.340 1.657 1.00 99.97 395 THR B O 1
ATOM 6144 N N . PRO B 1 408 ? -45.268 20.918 3.066 1.00 97.28 396 PRO B N 1
ATOM 6145 C CA . PRO B 1 408 ? -44.715 19.710 2.436 1.00 95.84 396 PRO B CA 1
ATOM 6146 C C . PRO B 1 408 ? -45.007 19.617 0.940 1.00 92.54 396 PRO B C 1
ATOM 6147 O O . PRO B 1 408 ? -44.202 19.089 0.186 1.00 86.61 396 PRO B O 1
ATOM 6151 N N . GLU B 1 409 ? -46.170 20.115 0.531 1.00 101.21 397 GLU B N 1
ATOM 6152 C CA . GLU B 1 409 ? -46.545 20.086 -0.882 1.00 95.74 397 GLU B CA 1
ATOM 6153 C C . GLU B 1 409 ? -45.694 21.040 -1.702 1.00 87.30 397 GLU B C 1
ATOM 6154 O O . GLU B 1 409 ? -45.357 20.736 -2.839 1.00 81.03 397 GLU B O 1
ATOM 6160 N N . GLN B 1 410 ? -45.380 22.201 -1.126 1.00 82.31 398 GLN B N 1
ATOM 6161 C CA . GLN B 1 410 ? -44.600 23.211 -1.820 1.00 78.60 398 GLN B CA 1
ATOM 6162 C C . GLN B 1 410 ? -43.175 22.721 -2.050 1.00 78.43 398 GLN B C 1
ATOM 6163 O O . GLN B 1 410 ? -42.597 22.937 -3.121 1.00 66.89 398 GLN B O 1
ATOM 6169 N N . LYS B 1 411 ? -42.620 22.068 -1.025 1.00 80.92 399 LYS B N 1
ATOM 6170 C CA . LYS B 1 411 ? -41.288 21.458 -1.094 1.00 81.64 399 LYS B CA 1
ATOM 6171 C C . LYS B 1 411 ? -41.272 20.320 -2.118 1.00 81.39 399 LYS B C 1
ATOM 6172 O O . LYS B 1 411 ? -40.351 20.223 -2.937 1.00 73.98 399 LYS B O 1
ATOM 6178 N N . GLN B 1 412 ? -42.318 19.493 -2.065 1.00 78.16 400 GLN B N 1
ATOM 6179 C CA . GLN B 1 412 ? -42.524 18.368 -2.978 1.00 81.69 400 GLN B CA 1
ATOM 6180 C C . GLN B 1 412 ? -42.558 18.901 -4.437 1.00 84.15 400 GLN B C 1
ATOM 6181 O O . GLN B 1 412 ? -41.999 18.284 -5.342 1.00 68.50 400 GLN B O 1
ATOM 6187 N N . HIS B 1 413 ? -43.194 20.064 -4.638 1.00 87.85 401 HIS B N 1
ATOM 6188 C CA . HIS B 1 413 ? -43.337 20.673 -5.974 1.00 88.02 401 HIS B CA 1
ATOM 6189 C C . HIS B 1 413 ? -42.018 21.230 -6.523 1.00 84.19 401 HIS B C 1
ATOM 6190 O O . HIS B 1 413 ? -41.649 20.991 -7.681 1.00 74.66 401 HIS B O 1
ATOM 6197 N N . LEU B 1 414 ? -41.319 21.978 -5.687 1.00 81.64 402 LEU B N 1
ATOM 6198 C CA . LEU B 1 414 ? -40.085 22.603 -6.092 1.00 76.21 402 LEU B CA 1
ATOM 6199 C C . LEU B 1 414 ? -39.086 21.509 -6.391 1.00 71.51 402 LEU B C 1
ATOM 6200 O O . LEU B 1 414 ? -38.375 21.548 -7.410 1.00 69.49 402 LEU B O 1
ATOM 6205 N N . GLN B 1 415 ? -39.072 20.501 -5.529 1.00 67.45 403 GLN B N 1
ATOM 6206 C CA . GLN B 1 415 ? -38.205 19.348 -5.728 1.00 69.82 403 GLN B CA 1
ATOM 6207 C C . GLN B 1 415 ? -38.510 18.642 -7.059 1.00 71.58 403 GLN B C 1
ATOM 6208 O O . GLN B 1 415 ? -37.605 18.229 -7.759 1.00 69.65 403 GLN B O 1
ATOM 6214 N N . ALA B 1 416 ? -39.785 18.525 -7.413 1.00 74.60 404 ALA B N 1
ATOM 6215 C CA . ALA B 1 416 ? -40.156 17.903 -8.686 1.00 77.79 404 ALA B CA 1
ATOM 6216 C C . ALA B 1 416 ? -39.766 18.785 -9.901 1.00 72.71 404 ALA B C 1
ATOM 6217 O O . ALA B 1 416 ? -39.550 18.264 -10.970 1.00 69.27 404 ALA B O 1
ATOM 6219 N N . GLN B 1 417 ? -39.696 20.105 -9.729 1.00 70.55 405 GLN B N 1
ATOM 6220 C CA . GLN B 1 417 ? -39.288 21.014 -10.804 1.00 68.15 405 GLN B CA 1
ATOM 6221 C C . GLN B 1 417 ? -37.803 20.832 -11.075 1.00 69.65 405 GLN B C 1
ATOM 6222 O O . GLN B 1 417 ? -37.342 20.827 -12.218 1.00 70.61 405 GLN B O 1
ATOM 6228 N N . ALA B 1 418 ? -37.052 20.727 -9.989 1.00 68.13 406 ALA B N 1
ATOM 6229 C CA . ALA B 1 418 ? -35.627 20.509 -10.051 1.00 62.02 406 ALA B CA 1
ATOM 6230 C C . ALA B 1 418 ? -35.342 19.177 -10.719 1.00 61.83 406 ALA B C 1
ATOM 6231 O O . ALA B 1 418 ? -34.484 19.080 -11.599 1.00 64.67 406 ALA B O 1
ATOM 6233 N N . ARG B 1 419 ? -36.067 18.152 -10.292 1.00 66.25 407 ARG B N 1
ATOM 6234 C CA . ARG B 1 419 ? -35.890 16.803 -10.813 1.00 68.43 407 ARG B CA 1
ATOM 6235 C C . ARG B 1 419 ? -36.022 16.807 -12.328 1.00 65.30 407 ARG B C 1
ATOM 6236 O O . ARG B 1 419 ? -35.189 16.232 -13.036 1.00 55.71 407 ARG B O 1
ATOM 6244 N N . GLN B 1 420 ? -37.077 17.458 -12.811 1.00 61.63 408 GLN B N 1
ATOM 6245 C CA . GLN B 1 420 ? -37.314 17.558 -14.236 1.00 64.94 408 GLN B CA 1
ATOM 6246 C C . GLN B 1 420 ? -36.178 18.292 -14.956 1.00 57.71 408 GLN B C 1
ATOM 6247 O O . GLN B 1 420 ? -35.733 17.845 -15.993 1.00 52.60 408 GLN B O 1
ATOM 6253 N N . THR B 1 421 ? -35.739 19.420 -14.397 1.00 53.27 409 THR B N 1
ATOM 6254 C CA . THR B 1 421 ? -34.770 20.296 -15.042 1.00 49.13 409 THR B CA 1
ATOM 6255 C C . THR B 1 421 ? -33.465 19.540 -15.219 1.00 46.02 409 THR B C 1
ATOM 6256 O O . THR B 1 421 ? -32.897 19.479 -16.303 1.00 45.34 409 THR B O 1
ATOM 6260 N N . VAL B 1 422 ? -33.051 18.894 -14.160 1.00 42.29 410 VAL B N 1
ATOM 6261 C CA . VAL B 1 422 ? -31.840 18.155 -14.155 1.00 43.39 410 VAL B CA 1
ATOM 6262 C C . VAL B 1 422 ? -31.907 16.934 -15.087 1.00 46.65 410 VAL B C 1
ATOM 6263 O O . VAL B 1 422 ? -30.946 16.682 -15.845 1.00 47.97 410 VAL B O 1
ATOM 6267 N N . SER B 1 423 ? -33.008 16.185 -15.032 1.00 45.92 411 SER B N 1
ATOM 6268 C CA . SER B 1 423 ? -33.223 15.064 -15.967 1.00 47.65 411 SER B CA 1
ATOM 6269 C C . SER B 1 423 ? -33.107 15.594 -17.373 1.00 48.14 411 SER B C 1
ATOM 6270 O O . SER B 1 423 ? -32.472 14.976 -18.224 1.00 40.55 411 SER B O 1
ATOM 6273 N N . GLY B 1 424 ? -33.728 16.752 -17.619 1.00 47.00 412 GLY B N 1
ATOM 6274 C CA . GLY B 1 424 ? -33.661 17.369 -18.942 1.00 46.34 412 GLY B CA 1
ATOM 6275 C C . GLY B 1 424 ? -32.227 17.685 -19.309 1.00 42.71 412 GLY B C 1
ATOM 6276 O O . GLY B 1 424 ? -31.776 17.444 -20.435 1.00 40.95 412 GLY B O 1
ATOM 6277 N N . HIS B 1 425 ? -31.488 18.186 -18.333 1.00 39.22 413 HIS B N 1
ATOM 6278 C CA . HIS B 1 425 ? -30.123 18.582 -18.599 1.00 38.43 413 HIS B CA 1
ATOM 6279 C C . HIS B 1 425 ? -29.263 17.341 -18.885 1.00 37.83 413 HIS B C 1
ATOM 6280 O O . HIS B 1 425 ? -28.496 17.317 -19.815 1.00 31.61 413 HIS B O 1
ATOM 6287 N N . LEU B 1 426 ? -29.469 16.285 -18.105 1.00 40.69 414 LEU B N 1
ATOM 6288 C CA . LEU B 1 426 ? -28.708 15.067 -18.261 1.00 38.06 414 LEU B CA 1
ATOM 6289 C C . LEU B 1 426 ? -28.977 14.429 -19.613 1.00 37.24 414 LEU B C 1
ATOM 6290 O O . LEU B 1 426 ? -28.081 13.874 -20.213 1.00 35.53 414 LEU B O 1
ATOM 6295 N N . GLN B 1 427 ? -30.198 14.538 -20.094 1.00 37.81 415 GLN B N 1
ATOM 6296 C CA . GLN B 1 427 ? -30.575 13.966 -21.375 1.00 40.10 415 GLN B CA 1
ATOM 6297 C C . GLN B 1 427 ? -29.912 14.709 -22.516 1.00 38.11 415 GLN B C 1
ATOM 6298 O O . GLN B 1 427 ? -29.321 14.103 -23.361 1.00 38.49 415 GLN B O 1
ATOM 6304 N N . GLN B 1 428 ? -29.978 16.032 -22.487 1.00 43.08 416 GLN B N 1
ATOM 6305 C CA . GLN B 1 428 ? -29.369 16.901 -23.496 1.00 38.24 416 GLN B CA 1
ATOM 6306 C C . GLN B 1 428 ? -27.871 16.684 -23.589 1.00 34.63 416 GLN B C 1
ATOM 6307 O O . GLN B 1 428 ? -27.276 16.629 -24.678 1.00 32.81 416 GLN B O 1
ATOM 6313 N N . ARG B 1 429 ? -27.235 16.545 -22.448 1.00 33.52 417 ARG B N 1
ATOM 6314 C CA . ARG B 1 429 ? -25.813 16.269 -22.447 1.00 31.54 417 ARG B CA 1
ATOM 6315 C C . ARG B 1 429 ? -25.496 14.976 -23.251 1.00 33.31 417 ARG B C 1
ATOM 6316 O O . ARG B 1 429 ? -24.473 14.901 -23.917 1.00 33.35 417 ARG B O 1
ATOM 6324 N N . GLU B 1 430 ? -26.342 13.952 -23.173 1.00 33.42 418 GLU B N 1
ATOM 6325 C CA . GLU B 1 430 ? -26.067 12.738 -23.913 1.00 36.57 418 GLU B CA 1
ATOM 6326 C C . GLU B 1 430 ? -26.135 12.934 -25.408 1.00 34.37 418 GLU B C 1
ATOM 6327 O O . GLU B 1 430 ? -25.621 12.121 -26.165 1.00 36.20 418 GLU B O 1
ATOM 6333 N N . LEU B 1 431 ? -26.794 13.984 -25.858 1.00 33.62 419 LEU B N 1
ATOM 6334 C CA . LEU B 1 431 ? -26.882 14.225 -27.294 1.00 32.29 419 LEU B CA 1
ATOM 6335 C C . LEU B 1 431 ? -25.695 14.997 -27.889 1.00 27.73 419 LEU B C 1
ATOM 6336 O O . LEU B 1 431 ? -25.578 15.094 -29.090 1.00 25.68 419 LEU B O 1
ATOM 6341 N N . GLU B 1 432 ? -24.826 15.552 -27.071 1.00 28.14 420 GLU B N 1
ATOM 6342 C CA . GLU B 1 432 ? -23.719 16.332 -27.621 1.00 29.99 420 GLU B CA 1
ATOM 6343 C C . GLU B 1 432 ? -22.692 15.385 -28.223 1.00 28.34 420 GLU B C 1
ATOM 6344 O O . GLU B 1 432 ? -22.526 14.261 -27.758 1.00 28.02 420 GLU B O 1
ATOM 6350 N N . ARG B 1 433 ? -22.007 15.850 -29.242 1.00 26.24 421 ARG B N 1
ATOM 6351 C CA . ARG B 1 433 ? -20.941 15.106 -29.850 1.00 28.03 421 ARG B CA 1
ATOM 6352 C C . ARG B 1 433 ? -19.831 16.021 -30.159 1.00 27.83 421 ARG B C 1
ATOM 6353 O O . ARG B 1 433 ? -20.048 17.149 -30.503 1.00 30.07 421 ARG B O 1
ATOM 6361 N N . GLU B 1 434 ? -18.616 15.508 -30.110 1.00 33.07 422 GLU B N 1
ATOM 6362 C CA . GLU B 1 434 ? -17.430 16.311 -30.378 1.00 33.75 422 GLU B CA 1
ATOM 6363 C C . GLU B 1 434 ? -16.490 15.413 -31.198 1.00 32.49 422 GLU B C 1
ATOM 6364 O O . GLU B 1 434 ? -16.483 14.185 -31.001 1.00 26.67 422 GLU B O 1
ATOM 6370 N N . ARG B 1 435 ? -15.780 16.014 -32.150 1.00 29.17 423 ARG B N 1
ATOM 6371 C CA . ARG B 1 435 ? -14.870 15.279 -33.025 1.00 30.90 423 ARG B CA 1
ATOM 6372 C C . ARG B 1 435 ? -13.429 15.712 -32.801 1.00 32.31 423 ARG B C 1
ATOM 6373 O O . ARG B 1 435 ? -13.125 16.888 -32.664 1.00 32.57 423 ARG B O 1
ATOM 6381 N N . HIS B 1 436 ? -12.545 14.748 -32.712 1.00 32.88 424 HIS B N 1
ATOM 6382 C CA . HIS B 1 436 ? -11.145 15.039 -32.516 1.00 34.59 424 HIS B CA 1
ATOM 6383 C C . HIS B 1 436 ? -10.382 14.309 -33.594 1.00 34.05 424 HIS B C 1
ATOM 6384 O O . HIS B 1 436 ? -10.619 13.156 -33.791 1.00 34.53 424 HIS B O 1
ATOM 6391 N N . GLU B 1 437 ? -9.483 14.996 -34.278 1.00 36.85 425 GLU B N 1
ATOM 6392 C CA . GLU B 1 437 ? -8.746 14.427 -35.396 1.00 41.71 425 GLU B CA 1
ATOM 6393 C C . GLU B 1 437 ? -7.308 14.129 -35.007 1.00 41.48 425 GLU B C 1
ATOM 6394 O O . GLU B 1 437 ? -6.738 14.835 -34.179 1.00 43.16 425 GLU B O 1
ATOM 6400 N N . PHE B 1 438 ? -6.735 13.089 -35.614 1.00 37.68 426 PHE B N 1
ATOM 6401 C CA . PHE B 1 438 ? -5.368 12.661 -35.328 1.00 40.75 426 PHE B CA 1
ATOM 6402 C C . PHE B 1 438 ? -4.680 12.254 -36.638 1.00 43.59 426 PHE B C 1
ATOM 6403 O O . PHE B 1 438 ? -5.332 11.731 -37.540 1.00 44.29 426 PHE B O 1
ATOM 6411 N N . PRO B 1 439 ? -3.366 12.482 -36.742 1.00 43.31 427 PRO B N 1
ATOM 6412 C CA . PRO B 1 439 ? -2.601 12.068 -37.925 1.00 42.83 427 PRO B CA 1
ATOM 6413 C C . PRO B 1 439 ? -2.643 10.592 -38.204 1.00 43.70 427 PRO B C 1
ATOM 6414 O O . PRO B 1 439 ? -2.498 10.212 -39.342 1.00 44.13 427 PRO B O 1
ATOM 6418 N N . SER B 1 440 ? -2.841 9.752 -37.183 1.00 44.98 428 SER B N 1
ATOM 6419 C CA . SER B 1 440 ? -2.966 8.305 -37.412 1.00 44.87 428 SER B CA 1
ATOM 6420 C C . SER B 1 440 ? -3.768 7.583 -36.329 1.00 42.87 428 SER B C 1
ATOM 6421 O O . SER B 1 440 ? -4.050 8.143 -35.283 1.00 37.48 428 SER B O 1
ATOM 6424 N N . LEU B 1 441 ? -4.072 6.310 -36.589 1.00 42.89 429 LEU B N 1
ATOM 6425 C CA . LEU B 1 441 ? -4.790 5.483 -35.631 1.00 42.36 429 LEU B CA 1
ATOM 6426 C C . LEU B 1 441 ? -3.951 5.308 -34.411 1.00 43.10 429 LEU B C 1
ATOM 6427 O O . LEU B 1 441 ? -4.460 5.253 -33.297 1.00 44.12 429 LEU B O 1
ATOM 6432 N N . ASN B 1 442 ? -2.646 5.272 -34.579 1.00 43.95 430 ASN B N 1
ATOM 6433 C CA . ASN B 1 442 ? -1.810 5.095 -33.404 1.00 44.29 430 ASN B CA 1
ATOM 6434 C C . ASN B 1 442 ? -1.870 6.295 -32.471 1.00 44.43 430 ASN B C 1
ATOM 6435 O O . ASN B 1 442 ? -1.929 6.123 -31.267 1.00 44.83 430 ASN B O 1
ATOM 6440 N N . ASP B 1 443 ? -1.841 7.512 -33.020 1.00 48.43 431 ASP B N 1
ATOM 6441 C CA . ASP B 1 443 ? -1.912 8.740 -32.204 1.00 47.40 431 ASP B CA 1
ATOM 6442 C C . ASP B 1 443 ? -3.225 8.845 -31.452 1.00 41.91 431 ASP B C 1
ATOM 6443 O O . ASP B 1 443 ? -3.262 9.345 -30.351 1.00 38.74 431 ASP B O 1
ATOM 6448 N N . ALA B 1 444 ? -4.307 8.403 -32.076 1.00 40.08 432 ALA B N 1
ATOM 6449 C CA . ALA B 1 444 ? -5.600 8.409 -31.429 1.00 38.71 432 ALA B CA 1
ATOM 6450 C C . ALA B 1 444 ? -5.524 7.446 -30.261 1.00 39.09 432 ALA B C 1
ATOM 6451 O O . ALA B 1 444 ? -5.961 7.783 -29.154 1.00 41.25 432 ALA B O 1
ATOM 6453 N N . VAL B 1 445 ? -4.975 6.248 -30.487 1.00 37.68 433 VAL B N 1
ATOM 6454 C CA . VAL B 1 445 ? -4.834 5.279 -29.417 1.00 36.87 433 VAL B CA 1
ATOM 6455 C C . VAL B 1 445 ? -3.985 5.866 -28.311 1.00 37.13 433 VAL B C 1
ATOM 6456 O O . VAL B 1 445 ? -4.282 5.666 -27.146 1.00 39.32 433 VAL B O 1
ATOM 6460 N N . MET B 1 446 ? -2.947 6.613 -28.651 1.00 39.32 434 MET B N 1
ATOM 6461 C CA . MET B 1 446 ? -2.104 7.233 -27.608 1.00 42.83 434 MET B CA 1
ATOM 6462 C C . MET B 1 446 ? -2.880 8.276 -26.751 1.00 39.31 434 MET B C 1
ATOM 6463 O O . MET B 1 446 ? -2.494 8.562 -25.613 1.00 39.17 434 MET B O 1
ATOM 6468 N N . ALA B 1 447 ? -3.939 8.849 -27.308 1.00 35.82 435 ALA B N 1
ATOM 6469 C CA . ALA B 1 447 ? -4.760 9.808 -26.588 1.00 35.17 435 ALA B CA 1
ATOM 6470 C C . ALA B 1 447 ? -5.792 9.132 -25.683 1.00 36.14 435 ALA B C 1
ATOM 6471 O O . ALA B 1 447 ? -6.471 9.823 -24.933 1.00 36.89 435 ALA B O 1
ATOM 6473 N N . MET B 1 448 ? -5.917 7.803 -25.729 1.00 36.06 436 MET B N 1
ATOM 6474 C CA . MET B 1 448 ? -6.920 7.127 -24.936 1.00 37.19 436 MET B CA 1
ATOM 6475 C C . MET B 1 448 ? -6.326 6.581 -23.698 1.00 36.54 436 MET B C 1
ATOM 6476 O O . MET B 1 448 ? -5.308 5.964 -23.755 1.00 41.06 436 MET B O 1
ATOM 6481 N N . ASP B 1 449 ? -6.986 6.814 -22.561 1.00 38.52 437 ASP B N 1
ATOM 6482 C CA . ASP B 1 449 ? -6.592 6.216 -21.275 1.00 39.46 437 ASP B CA 1
ATOM 6483 C C . ASP B 1 449 ? -6.950 4.726 -21.299 1.00 38.63 437 ASP B C 1
ATOM 6484 O O . ASP B 1 449 ? -7.656 4.263 -22.191 1.00 35.15 437 ASP B O 1
ATOM 6489 N N . ASP B 1 450 ? -6.513 3.978 -20.306 1.00 42.72 438 ASP B N 1
ATOM 6490 C CA . ASP B 1 450 ? -6.745 2.533 -20.322 1.00 45.19 438 ASP B CA 1
ATOM 6491 C C . ASP B 1 450 ? -8.204 2.108 -20.409 1.00 44.88 438 ASP B C 1
ATOM 6492 O O . ASP B 1 450 ? -8.547 1.211 -21.171 1.00 49.77 438 ASP B O 1
ATOM 6497 N N . GLN B 1 451 ? -9.068 2.754 -19.661 1.00 46.29 439 GLN B N 1
ATOM 6498 C CA . GLN B 1 451 ? -10.477 2.382 -19.668 1.00 48.67 439 GLN B CA 1
ATOM 6499 C C . GLN B 1 451 ? -11.071 2.548 -21.075 1.00 46.38 439 GLN B C 1
ATOM 6500 O O . GLN B 1 451 ? -11.741 1.649 -21.582 1.00 44.54 439 GLN B O 1
ATOM 6506 N N . MET B 1 452 ? -10.803 3.700 -21.698 1.00 42.04 440 MET B N 1
ATOM 6507 C CA . MET B 1 452 ? -11.354 4.023 -23.013 1.00 39.41 440 MET B CA 1
ATOM 6508 C C . MET B 1 452 ? -10.792 3.075 -24.023 1.00 38.71 440 MET B C 1
ATOM 6509 O O . MET B 1 452 ? -11.534 2.560 -24.847 1.00 40.89 440 MET B O 1
ATOM 6514 N N . LEU B 1 453 ? -9.498 2.782 -23.933 1.00 37.98 441 LEU B N 1
ATOM 6515 C CA . LEU B 1 453 ? -8.888 1.791 -24.844 1.00 39.75 441 LEU B CA 1
ATOM 6516 C C . LEU B 1 453 ? -9.478 0.373 -24.653 1.00 42.66 441 LEU B C 1
ATOM 6517 O O . LEU B 1 453 ? -9.706 -0.327 -25.633 1.00 47.69 441 LEU B O 1
ATOM 6522 N N . ALA B 1 454 ? -9.750 -0.039 -23.414 1.00 41.78 442 ALA B N 1
ATOM 6523 C CA . ALA B 1 454 ? -10.389 -1.364 -23.177 1.00 45.26 442 ALA B CA 1
ATOM 6524 C C . ALA B 1 454 ? -11.757 -1.472 -23.847 1.00 45.76 442 ALA B C 1
ATOM 6525 O O . ALA B 1 454 ? -12.136 -2.555 -24.318 1.00 46.12 442 ALA B O 1
ATOM 6527 N N . SER B 1 455 ? -12.497 -0.357 -23.871 1.00 41.94 443 SER B N 1
ATOM 6528 C CA . SER B 1 455 ? -13.812 -0.305 -24.497 1.00 39.56 443 SER B CA 1
ATOM 6529 C C . SER B 1 455 ? -13.793 -0.716 -25.927 1.00 39.56 443 SER B C 1
ATOM 6530 O O . SER B 1 455 ? -14.751 -1.280 -26.404 1.00 38.34 443 SER B O 1
ATOM 6533 N N . VAL B 1 456 ? -12.741 -0.347 -26.651 1.00 40.91 444 VAL B N 1
ATOM 6534 C CA . VAL B 1 456 ? -12.716 -0.541 -28.104 1.00 42.89 444 VAL B CA 1
ATOM 6535 C C . VAL B 1 456 ? -11.742 -1.569 -28.538 1.00 47.15 444 VAL B C 1
ATOM 6536 O O . VAL B 1 456 ? -11.519 -1.735 -29.740 1.00 54.13 444 VAL B O 1
ATOM 6540 N N . GLN B 1 457 ? -11.138 -2.243 -27.569 1.00 50.60 445 GLN B N 1
ATOM 6541 C CA . GLN B 1 457 ? -10.053 -3.161 -27.865 1.00 52.88 445 GLN B CA 1
ATOM 6542 C C . GLN B 1 457 ? -10.502 -4.282 -28.762 1.00 53.95 445 GLN B C 1
ATOM 6543 O O . GLN B 1 457 ? -9.769 -4.620 -29.686 1.00 53.80 445 GLN B O 1
ATOM 6549 N N . VAL B 1 458 ? -11.707 -4.832 -28.552 1.00 55.80 446 VAL B N 1
ATOM 6550 C CA . VAL B 1 458 ? -12.104 -5.993 -29.373 1.00 62.08 446 VAL B CA 1
ATOM 6551 C C . VAL B 1 458 ? -12.324 -5.584 -30.814 1.00 59.79 446 VAL B C 1
ATOM 6552 O O . VAL B 1 458 ? -11.810 -6.240 -31.719 1.00 69.52 446 VAL B O 1
ATOM 6556 N N . ASP B 1 459 ? -13.011 -4.469 -31.035 1.00 57.69 447 ASP B N 1
ATOM 6557 C CA . ASP B 1 459 ? -13.248 -3.968 -32.401 1.00 57.17 447 ASP B CA 1
ATOM 6558 C C . ASP B 1 459 ? -11.933 -3.590 -33.108 1.00 57.53 447 ASP B C 1
ATOM 6559 O O . ASP B 1 459 ? -11.732 -3.912 -34.274 1.00 58.07 447 ASP B O 1
ATOM 6564 N N . LEU B 1 460 ? -11.029 -2.930 -32.392 1.00 53.21 448 LEU B N 1
ATOM 6565 C CA . LEU B 1 460 ? -9.758 -2.520 -32.971 1.00 50.31 448 LEU B CA 1
ATOM 6566 C C . LEU B 1 460 ? -8.857 -3.662 -33.290 1.00 52.55 448 LEU B C 1
ATOM 6567 O O . LEU B 1 460 ? -8.048 -3.518 -34.207 1.00 53.72 448 LEU B O 1
ATOM 6572 N N . GLN B 1 461 ? -8.935 -4.755 -32.499 1.00 55.17 449 GLN B N 1
ATOM 6573 C CA . GLN B 1 461 ? -8.162 -5.992 -32.750 1.00 57.10 449 GLN B CA 1
ATOM 6574 C C . GLN B 1 461 ? -8.377 -6.510 -34.144 1.00 56.42 449 GLN B C 1
ATOM 6575 O O . GLN B 1 461 ? -7.499 -7.136 -34.716 1.00 62.99 449 GLN B O 1
ATOM 6581 N N . ASN B 1 462 ? -9.570 -6.289 -34.668 1.00 56.05 450 ASN B N 1
ATOM 6582 C CA . ASN B 1 462 ? -9.924 -6.752 -35.998 1.00 58.86 450 ASN B CA 1
ATOM 6583 C C . ASN B 1 462 ? -9.307 -5.905 -37.131 1.00 55.89 450 ASN B C 1
ATOM 6584 O O . ASN B 1 462 ? -9.574 -6.159 -38.296 1.00 57.66 450 ASN B O 1
ATOM 6589 N N . ASP B 1 463 ? -8.525 -4.884 -36.789 1.00 50.09 451 ASP B N 1
ATOM 6590 C CA . ASP B 1 463 ? -7.839 -4.070 -37.772 1.00 49.09 451 ASP B CA 1
ATOM 6591 C C . ASP B 1 463 ? -6.356 -4.250 -37.535 1.00 46.52 451 ASP B C 1
ATOM 6592 O O . ASP B 1 463 ? -5.921 -4.198 -36.378 1.00 43.57 451 ASP B O 1
ATOM 6597 N N . ALA B 1 464 ? -5.562 -4.412 -38.591 1.00 46.18 452 ALA B N 1
ATOM 6598 C CA . ALA B 1 464 ? -4.081 -4.654 -38.421 1.00 46.28 452 ALA B CA 1
ATOM 6599 C C . ALA B 1 464 ? -3.364 -3.512 -37.691 1.00 43.34 452 ALA B C 1
ATOM 6600 O O . ALA B 1 464 ? -2.692 -3.762 -36.686 1.00 43.39 452 ALA B O 1
ATOM 6602 N N . ALA B 1 465 ? -3.512 -2.269 -38.160 1.00 42.59 453 ALA B N 1
ATOM 6603 C CA . ALA B 1 465 ? -2.890 -1.105 -37.438 1.00 41.73 453 ALA B CA 1
ATOM 6604 C C . ALA B 1 465 ? -3.445 -0.965 -36.053 1.00 39.39 453 ALA B C 1
ATOM 6605 O O . ALA B 1 465 ? -2.718 -0.629 -35.143 1.00 40.16 453 ALA B O 1
ATOM 6607 N N . GLY B 1 466 ? -4.744 -1.257 -35.884 1.00 40.06 454 GLY B N 1
ATOM 6608 C CA . GLY B 1 466 ? -5.362 -1.253 -34.563 1.00 39.87 454 GLY B CA 1
ATOM 6609 C C . GLY B 1 466 ? -4.757 -2.246 -33.586 1.00 41.39 454 GLY B C 1
ATOM 6610 O O . GLY B 1 466 ? -4.507 -1.928 -32.405 1.00 42.19 454 GLY B O 1
ATOM 6611 N N . ALA B 1 467 ? -4.441 -3.438 -34.090 1.00 45.88 455 ALA B N 1
ATOM 6612 C CA . ALA B 1 467 ? -3.789 -4.509 -33.295 1.00 44.37 455 ALA B CA 1
ATOM 6613 C C . ALA B 1 467 ? -2.369 -4.180 -32.907 1.00 43.15 455 ALA B C 1
ATOM 6614 O O . ALA B 1 467 ? -1.925 -4.496 -31.793 1.00 43.21 455 ALA B O 1
ATOM 6616 N N . GLU B 1 468 ? -1.630 -3.566 -33.814 1.00 45.57 456 GLU B N 1
ATOM 6617 C CA . GLU B 1 468 ? -0.259 -3.170 -33.498 1.00 47.01 456 GLU B CA 1
ATOM 6618 C C . GLU B 1 468 ? -0.299 -2.099 -32.432 1.00 45.68 456 GLU B C 1
ATOM 6619 O O . GLU B 1 468 ? 0.500 -2.133 -31.491 1.00 46.77 456 GLU B O 1
ATOM 6625 N N . ALA B 1 469 ? -1.227 -1.137 -32.554 1.00 43.57 457 ALA B N 1
ATOM 6626 C CA . ALA B 1 469 ? -1.344 -0.069 -31.528 1.00 41.39 457 ALA B CA 1
ATOM 6627 C C . ALA B 1 469 ? -1.715 -0.646 -30.169 1.00 40.69 457 ALA B C 1
ATOM 6628 O O . ALA B 1 469 ? -1.121 -0.248 -29.150 1.00 40.46 457 ALA B O 1
ATOM 6630 N N . LEU B 1 470 ? -2.664 -1.599 -30.134 1.00 38.43 458 LEU B N 1
ATOM 6631 C CA . LEU B 1 470 ? -2.951 -2.299 -28.859 1.00 38.51 458 LEU B CA 1
ATOM 6632 C C . LEU B 1 470 ? -1.744 -3.075 -28.294 1.00 41.18 458 LEU B C 1
ATOM 6633 O O . LEU B 1 470 ? -1.523 -3.096 -27.087 1.00 46.49 458 LEU B O 1
ATOM 6638 N N . ARG B 1 471 ? -0.948 -3.700 -29.156 1.00 44.50 459 ARG B N 1
ATOM 6639 C CA . ARG B 1 471 ? 0.289 -4.411 -28.714 1.00 45.95 459 ARG B CA 1
ATOM 6640 C C . ARG B 1 471 ? 1.305 -3.438 -28.107 1.00 45.31 459 ARG B C 1
ATOM 6641 O O . ARG B 1 471 ? 1.862 -3.720 -27.059 1.00 48.05 459 ARG B O 1
ATOM 6649 N N . PHE B 1 472 ? 1.503 -2.260 -28.709 1.00 45.10 460 PHE B N 1
ATOM 6650 C CA . PHE B 1 472 ? 2.419 -1.274 -28.112 1.00 45.18 460 PHE B CA 1
ATOM 6651 C C . PHE B 1 472 ? 1.952 -0.869 -26.711 1.00 45.29 460 PHE B C 1
ATOM 6652 O O . PHE B 1 472 ? 2.783 -0.735 -25.788 1.00 44.63 460 PHE B O 1
ATOM 6660 N N . ARG B 1 473 ? 0.639 -0.658 -26.544 1.00 41.84 461 ARG B N 1
ATOM 6661 C CA . ARG B 1 473 ? 0.122 -0.308 -25.234 1.00 42.04 461 ARG B CA 1
ATOM 6662 C C . ARG B 1 473 ? 0.309 -1.432 -24.279 1.00 45.64 461 ARG B C 1
ATOM 6663 O O . ARG B 1 473 ? 0.579 -1.189 -23.102 1.00 48.76 461 ARG B O 1
ATOM 6671 N N . LYS B 1 474 ? 0.186 -2.682 -24.741 1.00 52.05 462 LYS B N 1
ATOM 6672 C CA . LYS B 1 474 ? 0.358 -3.778 -23.800 1.00 51.41 462 LYS B CA 1
ATOM 6673 C C . LYS B 1 474 ? 1.797 -3.838 -23.350 1.00 51.64 462 LYS B C 1
ATOM 6674 O O . LYS B 1 474 ? 2.085 -3.965 -22.146 1.00 53.74 462 LYS B O 1
ATOM 6680 N N . ASP B 1 475 ? 2.719 -3.684 -24.287 1.00 51.02 463 ASP B N 1
ATOM 6681 C CA . ASP B 1 475 ? 4.116 -3.654 -23.890 1.00 53.85 463 ASP B CA 1
ATOM 6682 C C . ASP B 1 475 ? 4.411 -2.505 -22.932 1.00 53.09 463 ASP B C 1
ATOM 6683 O O . ASP B 1 475 ? 5.167 -2.698 -21.992 1.00 54.51 463 ASP B O 1
ATOM 6688 N N . ALA B 1 476 ? 3.829 -1.318 -23.151 1.00 48.81 464 ALA B N 1
ATOM 6689 C CA . ALA B 1 476 ? 4.124 -0.185 -22.258 1.00 44.81 464 ALA B CA 1
ATOM 6690 C C . ALA B 1 476 ? 3.565 -0.431 -20.902 1.00 44.58 464 ALA B C 1
ATOM 6691 O O . ALA B 1 476 ? 4.189 -0.126 -19.912 1.00 42.21 464 ALA B O 1
ATOM 6693 N N . GLN B 1 477 ? 2.390 -1.006 -20.825 1.00 48.80 465 GLN B N 1
ATOM 6694 C CA . GLN B 1 477 ? 1.871 -1.385 -19.521 1.00 55.48 465 GLN B CA 1
ATOM 6695 C C . GLN B 1 477 ? 2.805 -2.384 -18.827 1.00 60.74 465 GLN B C 1
ATOM 6696 O O . GLN B 1 477 ? 2.945 -2.343 -17.622 1.00 61.78 465 GLN B O 1
ATOM 6702 N N . GLN B 1 478 ? 3.430 -3.291 -19.578 1.00 64.79 466 GLN B N 1
ATOM 6703 C CA . GLN B 1 478 ? 4.346 -4.268 -18.956 1.00 71.28 466 GLN B CA 1
ATOM 6704 C C . GLN B 1 478 ? 5.631 -3.596 -18.487 1.00 62.22 466 GLN B C 1
ATOM 6705 O O . GLN B 1 478 ? 6.105 -3.859 -17.383 1.00 59.92 466 GLN B O 1
ATOM 6711 N N . ALA B 1 479 ? 6.194 -2.726 -19.309 1.00 55.38 467 ALA B N 1
ATOM 6712 C CA . ALA B 1 479 ? 7.408 -2.078 -18.920 1.00 55.60 467 ALA B CA 1
ATOM 6713 C C . ALA B 1 479 ? 7.193 -1.173 -17.712 1.00 56.73 467 ALA B C 1
ATOM 6714 O O . ALA B 1 479 ? 8.046 -1.154 -16.822 1.00 59.48 467 ALA B O 1
ATOM 6716 N N . LEU B 1 480 ? 6.064 -0.446 -17.664 1.00 55.53 468 LEU B N 1
ATOM 6717 C CA . LEU B 1 480 ? 5.774 0.445 -16.515 1.00 54.28 468 LEU B CA 1
ATOM 6718 C C . LEU B 1 480 ? 5.544 -0.381 -15.276 1.00 54.15 468 LEU B C 1
ATOM 6719 O O . LEU B 1 480 ? 5.986 -0.012 -14.196 1.00 58.17 468 LEU B O 1
ATOM 6724 N N . GLN B 1 481 ? 4.859 -1.502 -15.427 1.00 56.20 469 GLN B N 1
ATOM 6725 C CA . GLN B 1 481 ? 4.667 -2.414 -14.300 1.00 61.34 469 GLN B CA 1
ATOM 6726 C C . GLN B 1 481 ? 6.027 -2.891 -13.747 1.00 61.94 469 GLN B C 1
ATOM 6727 O O . GLN B 1 481 ? 6.246 -2.835 -12.543 1.00 61.65 469 GLN B O 1
ATOM 6733 N N . ALA B 1 482 ? 6.936 -3.344 -14.622 1.00 62.41 470 ALA B N 1
ATOM 6734 C CA . ALA B 1 482 ? 8.288 -3.767 -14.192 1.00 63.14 470 ALA B CA 1
ATOM 6735 C C . ALA B 1 482 ? 9.001 -2.633 -13.424 1.00 66.41 470 ALA B C 1
ATOM 6736 O O . ALA B 1 482 ? 9.706 -2.879 -12.448 1.00 72.51 470 ALA B O 1
ATOM 6738 N N . LEU B 1 483 ? 8.817 -1.392 -13.864 1.00 61.99 471 LEU B N 1
ATOM 6739 C CA . LEU B 1 483 ? 9.452 -0.264 -13.199 1.00 62.06 471 LEU B CA 1
ATOM 6740 C C . LEU B 1 483 ? 8.848 -0.072 -11.826 1.00 64.18 471 LEU B C 1
ATOM 6741 O O . LEU B 1 483 ? 9.581 0.082 -10.854 1.00 65.47 471 LEU B O 1
ATOM 6746 N N . ASP B 1 484 ? 7.518 -0.075 -11.745 1.00 60.75 472 ASP B N 1
ATOM 6747 C CA . ASP B 1 484 ? 6.858 0.031 -10.459 1.00 63.29 472 ASP B CA 1
ATOM 6748 C C . ASP B 1 484 ? 7.370 -1.085 -9.527 1.00 66.95 472 ASP B C 1
ATOM 6749 O O . ASP B 1 484 ? 7.658 -0.834 -8.354 1.00 70.72 472 ASP B O 1
ATOM 6754 N N . THR B 1 485 ? 7.488 -2.309 -10.042 1.00 67.42 473 THR B N 1
ATOM 6755 C CA . THR B 1 485 ? 7.958 -3.436 -9.226 1.00 71.48 473 THR B CA 1
ATOM 6756 C C . THR B 1 485 ? 9.367 -3.225 -8.696 1.00 72.46 473 THR B C 1
ATOM 6757 O O . THR B 1 485 ? 9.624 -3.459 -7.516 1.00 77.07 473 THR B O 1
ATOM 6761 N N . ALA B 1 486 ? 10.276 -2.776 -9.550 1.00 69.20 474 ALA B N 1
ATOM 6762 C CA . ALA B 1 486 ? 11.639 -2.537 -9.111 1.00 69.89 474 ALA B CA 1
ATOM 6763 C C . ALA B 1 486 ? 11.693 -1.493 -7.987 1.00 74.88 474 ALA B C 1
ATOM 6764 O O . ALA B 1 486 ? 12.543 -1.591 -7.107 1.00 82.84 474 ALA B O 1
ATOM 6766 N N . ILE B 1 487 ? 10.784 -0.512 -8.001 1.00 76.35 475 ILE B N 1
ATOM 6767 C CA . ILE B 1 487 ? 10.720 0.508 -6.941 1.00 76.37 475 ILE B CA 1
ATOM 6768 C C . ILE B 1 487 ? 10.235 -0.147 -5.633 1.00 77.88 475 ILE B C 1
ATOM 6769 O O . ILE B 1 487 ? 10.812 0.064 -4.583 1.00 83.40 475 ILE B O 1
ATOM 6774 N N . ALA B 1 488 ? 9.150 -0.906 -5.702 1.00 79.27 476 ALA B N 1
ATOM 6775 C CA . ALA B 1 488 ? 8.651 -1.652 -4.540 1.00 86.43 476 ALA B CA 1
ATOM 6776 C C . ALA B 1 488 ? 9.749 -2.532 -3.924 1.00 92.15 476 ALA B C 1
ATOM 6777 O O . ALA B 1 488 ? 9.890 -2.577 -2.707 1.00 93.54 476 ALA B O 1
ATOM 6779 N N . GLU B 1 489 ? 10.507 -3.234 -4.776 1.00 97.18 477 GLU B N 1
ATOM 6780 C CA . GLU B 1 489 ? 11.636 -4.083 -4.344 1.00 100.10 477 GLU B CA 1
ATOM 6781 C C . GLU B 1 489 ? 12.680 -3.276 -3.560 1.00 98.69 477 GLU B C 1
ATOM 6782 O O . GLU B 1 489 ? 13.119 -3.693 -2.494 1.00 97.60 477 GLU B O 1
ATOM 6788 N N . ALA B 1 490 ? 13.106 -2.144 -4.112 1.00 93.76 478 ALA B N 1
ATOM 6789 C CA . ALA B 1 490 ? 14.103 -1.294 -3.442 1.00 97.09 478 ALA B CA 1
ATOM 6790 C C . ALA B 1 490 ? 13.601 -0.739 -2.104 1.00 101.00 478 ALA B C 1
ATOM 6791 O O . ALA B 1 490 ? 14.394 -0.518 -1.184 1.00 105.09 478 ALA B O 1
ATOM 6793 N N . ASN B 1 491 ? 12.291 -0.526 -1.996 1.00 99.39 479 ASN B N 1
ATOM 6794 C CA . ASN B 1 491 ? 11.691 -0.042 -0.741 1.00 101.87 479 ASN B CA 1
ATOM 6795 C C . ASN B 1 491 ? 11.598 -1.106 0.363 1.00 105.05 479 ASN B C 1
ATOM 6796 O O . ASN B 1 491 ? 11.376 -0.759 1.527 1.00 112.77 479 ASN B O 1
ATOM 6801 N N . GLN B 1 492 ? 11.744 -2.386 -0.002 1.00 105.29 480 GLN B N 1
ATOM 6802 C CA . GLN B 1 492 ? 11.788 -3.492 0.977 1.00 105.98 480 GLN B CA 1
ATOM 6803 C C . GLN B 1 492 ? 13.090 -3.487 1.754 1.00 105.64 480 GLN B C 1
ATOM 6804 O O . GLN B 1 492 ? 13.197 -4.183 2.763 1.00 104.62 480 GLN B O 1
ATOM 6810 N N . THR B 1 493 ? 14.083 -2.732 1.270 1.00 104.19 481 THR B N 1
ATOM 6811 C CA . THR B 1 493 ? 15.368 -2.626 1.959 1.00 104.22 481 THR B CA 1
ATOM 6812 C C . THR B 1 493 ? 15.658 -1.220 2.508 1.00 103.75 481 THR B C 1
ATOM 6813 O O . THR B 1 493 ? 16.518 -1.074 3.364 1.00 107.86 481 THR B O 1
ATOM 6817 N N . SER B 1 494 ? 14.960 -0.194 2.026 1.00 103.13 482 SER B N 1
ATOM 6818 C CA . SER B 1 494 ? 15.213 1.188 2.472 1.00 104.03 482 SER B CA 1
ATOM 6819 C C . SER B 1 494 ? 14.189 2.180 1.963 1.00 105.41 482 SER B C 1
ATOM 6820 O O . SER B 1 494 ? 13.819 2.131 0.789 1.00 107.40 482 SER B O 1
ATOM 6823 N N . THR B 1 495 ? 13.782 3.117 2.818 1.00 104.73 483 THR B N 1
ATOM 6824 C CA . THR B 1 495 ? 12.823 4.150 2.415 1.00 103.06 483 THR B CA 1
ATOM 6825 C C . THR B 1 495 ? 13.450 5.201 1.497 1.00 101.33 483 THR B C 1
ATOM 6826 O O . THR B 1 495 ? 12.753 5.766 0.650 1.00 106.48 483 THR B O 1
ATOM 6830 N N . SER B 1 496 ? 14.743 5.482 1.651 1.00 98.30 484 SER B N 1
ATOM 6831 C CA . SER B 1 496 ? 15.386 6.423 0.737 1.00 95.57 484 SER B CA 1
ATOM 6832 C C . SER B 1 496 ? 15.788 5.618 -0.497 1.00 95.81 484 SER B C 1
ATOM 6833 O O . SER B 1 496 ? 16.518 4.629 -0.401 1.00 97.20 484 SER B O 1
ATOM 6836 N N . LEU B 1 497 ? 15.286 6.045 -1.653 1.00 95.05 485 LEU B N 1
ATOM 6837 C CA . LEU B 1 497 ? 15.462 5.326 -2.918 1.00 92.02 485 LEU B CA 1
ATOM 6838 C C . LEU B 1 497 ? 16.792 5.571 -3.636 1.00 90.75 485 LEU B C 1
ATOM 6839 O O . LEU B 1 497 ? 17.313 6.688 -3.655 1.00 81.80 485 LEU B O 1
ATOM 6844 N N . VAL B 1 498 ? 17.295 4.500 -4.250 1.00 88.69 486 VAL B N 1
ATOM 6845 C CA . VAL B 1 498 ? 18.495 4.538 -5.065 1.00 90.11 486 VAL B CA 1
ATOM 6846 C C . VAL B 1 498 ? 18.268 3.717 -6.334 1.00 92.79 486 VAL B C 1
ATOM 6847 O O . VAL B 1 498 ? 17.324 2.915 -6.409 1.00 95.18 486 VAL B O 1
ATOM 6851 N N . ILE B 1 499 ? 19.130 3.916 -7.330 1.00 91.25 487 ILE B N 1
ATOM 6852 C CA . ILE B 1 499 ? 18.993 3.196 -8.591 1.00 87.38 487 ILE B CA 1
ATOM 6853 C C . ILE B 1 499 ? 19.653 1.841 -8.501 1.00 83.39 487 ILE B C 1
ATOM 6854 O O . ILE B 1 499 ? 20.800 1.648 -8.914 1.00 82.33 487 ILE B O 1
ATOM 6859 N N . THR B 1 500 ? 18.908 0.893 -7.965 1.00 80.68 488 THR B N 1
ATOM 6860 C CA . THR B 1 500 ? 19.399 -0.468 -7.828 1.00 83.48 488 THR B CA 1
ATOM 6861 C C . THR B 1 500 ? 19.660 -1.019 -9.232 1.00 82.22 488 THR B C 1
ATOM 6862 O O . THR B 1 500 ? 19.286 -0.380 -10.220 1.00 79.51 488 THR B O 1
ATOM 6866 N N . PRO B 1 501 ? 20.331 -2.179 -9.339 1.00 85.68 489 PRO B N 1
ATOM 6867 C CA . PRO B 1 501 ? 20.586 -2.722 -10.690 1.00 85.50 489 PRO B CA 1
ATOM 6868 C C . PRO B 1 501 ? 19.311 -3.055 -11.471 1.00 83.40 489 PRO B C 1
ATOM 6869 O O . PRO B 1 501 ? 19.221 -2.793 -12.672 1.00 78.09 489 PRO B O 1
ATOM 6873 N N . LYS B 1 502 ? 18.325 -3.593 -10.762 1.00 84.42 490 LYS B N 1
ATOM 6874 C CA . LYS B 1 502 ? 17.056 -3.977 -11.348 1.00 79.14 490 LYS B CA 1
ATOM 6875 C C . LYS B 1 502 ? 16.259 -2.756 -11.829 1.00 76.52 490 LYS B C 1
ATOM 6876 O O . LYS B 1 502 ? 15.501 -2.839 -12.798 1.00 73.68 490 LYS B O 1
ATOM 6882 N N . LEU B 1 503 ? 16.450 -1.620 -11.165 1.00 74.41 491 LEU B N 1
ATOM 6883 C CA . LEU B 1 503 ? 15.770 -0.376 -11.533 1.00 69.83 491 LEU B CA 1
ATOM 6884 C C . LEU B 1 503 ? 16.425 0.261 -12.765 1.00 68.11 491 LEU B C 1
ATOM 6885 O O . LEU B 1 503 ? 15.734 0.718 -13.668 1.00 69.77 491 LEU B O 1
ATOM 6890 N N . ALA B 1 504 ? 17.754 0.323 -12.786 1.00 70.80 492 ALA B N 1
ATOM 6891 C CA . ALA B 1 504 ? 18.495 0.783 -13.966 1.00 71.67 492 ALA B CA 1
ATOM 6892 C C . ALA B 1 504 ? 18.073 -0.058 -15.148 1.00 72.05 492 ALA B C 1
ATOM 6893 O O . ALA B 1 504 ? 17.926 0.455 -16.248 1.00 70.56 492 ALA B O 1
ATOM 6895 N N . SER B 1 505 ? 17.847 -1.352 -14.915 1.00 72.38 493 SER B N 1
ATOM 6896 C CA . SER B 1 505 ? 17.453 -2.232 -16.002 1.00 72.63 493 SER B CA 1
ATOM 6897 C C . SER B 1 505 ? 16.062 -1.874 -16.526 1.00 70.66 493 SER B C 1
ATOM 6898 O O . SER B 1 505 ? 15.886 -1.729 -17.739 1.00 70.73 493 SER B O 1
ATOM 6901 N N . ALA B 1 506 ? 15.089 -1.712 -15.626 1.00 69.01 494 ALA B N 1
ATOM 6902 C CA . ALA B 1 506 ? 13.738 -1.263 -16.029 1.00 65.93 494 ALA B CA 1
ATOM 6903 C C . ALA B 1 506 ? 13.746 0.090 -16.772 1.00 61.93 494 ALA B C 1
ATOM 6904 O O . ALA B 1 506 ? 12.953 0.275 -17.662 1.00 61.46 494 ALA B O 1
ATOM 6906 N N . LEU B 1 507 ? 14.617 1.037 -16.423 1.00 62.82 495 LEU B N 1
ATOM 6907 C CA . LEU B 1 507 ? 14.650 2.317 -17.181 1.00 63.41 495 LEU B CA 1
ATOM 6908 C C . LEU B 1 507 ? 15.268 2.127 -18.573 1.00 65.12 495 LEU B C 1
ATOM 6909 O O . LEU B 1 507 ? 14.784 2.718 -19.562 1.00 69.24 495 LEU B O 1
ATOM 6914 N N . ARG B 1 508 ? 16.314 1.297 -18.665 1.00 62.63 496 ARG B N 1
ATOM 6915 C CA . ARG B 1 508 ? 16.913 1.005 -19.958 1.00 64.24 496 ARG B CA 1
ATOM 6916 C C . ARG B 1 508 ? 15.858 0.378 -20.860 1.00 62.79 496 ARG B C 1
ATOM 6917 O O . ARG B 1 508 ? 15.734 0.736 -22.030 1.00 63.65 496 ARG B O 1
ATOM 6925 N N . ASN B 1 509 ? 15.055 -0.528 -20.304 1.00 59.90 497 ASN B N 1
ATOM 6926 C CA . ASN B 1 509 ? 14.013 -1.175 -21.086 1.00 56.75 497 ASN B CA 1
ATOM 6927 C C . ASN B 1 509 ? 12.939 -0.201 -21.546 1.00 56.02 497 ASN B C 1
ATOM 6928 O O . ASN B 1 509 ? 12.594 -0.180 -22.732 1.00 54.13 497 ASN B O 1
ATOM 6933 N N . LEU B 1 510 ? 12.397 0.597 -20.614 1.00 57.23 498 LEU B N 1
ATOM 6934 C CA . LEU B 1 510 ? 11.440 1.648 -20.978 1.00 54.15 498 LEU B CA 1
ATOM 6935 C C . LEU B 1 510 ? 11.982 2.504 -22.114 1.00 51.45 498 LEU B C 1
ATOM 6936 O O . LEU B 1 510 ? 11.250 2.815 -23.039 1.00 46.27 498 LEU B O 1
ATOM 6941 N N . ASP B 1 511 ? 13.246 2.925 -22.030 1.00 54.23 499 ASP B N 1
ATOM 6942 C CA . ASP B 1 511 ? 13.819 3.748 -23.103 1.00 55.39 499 ASP B CA 1
ATOM 6943 C C . ASP B 1 511 ? 13.795 2.998 -24.452 1.00 57.49 499 ASP B C 1
ATOM 6944 O O . ASP B 1 511 ? 13.560 3.620 -25.482 1.00 57.99 499 ASP B O 1
ATOM 6949 N N . ALA B 1 512 ? 13.993 1.670 -24.431 1.00 56.92 500 ALA B N 1
ATOM 6950 C CA . ALA B 1 512 ? 14.017 0.840 -25.658 1.00 60.77 500 ALA B CA 1
ATOM 6951 C C . ALA B 1 512 ? 12.644 0.631 -26.291 1.00 60.44 500 ALA B C 1
ATOM 6952 O O . ALA B 1 512 ? 12.530 0.357 -27.481 1.00 67.29 500 ALA B O 1
ATOM 6954 N N . LEU B 1 513 ? 11.599 0.760 -25.497 1.00 60.17 501 LEU B N 1
ATOM 6955 C CA . LEU B 1 513 ? 10.227 0.632 -25.993 1.00 54.64 501 LEU B CA 1
ATOM 6956 C C . LEU B 1 513 ? 9.881 1.722 -27.003 1.00 52.42 501 LEU B C 1
ATOM 6957 O O . LEU B 1 513 ? 9.243 1.466 -27.991 1.00 50.08 501 LEU B O 1
ATOM 6962 N N . ALA B 1 514 ? 10.333 2.944 -26.760 1.00 58.19 502 ALA B N 1
ATOM 6963 C CA . ALA B 1 514 ? 10.030 4.063 -27.658 1.00 61.66 502 ALA B CA 1
ATOM 6964 C C . ALA B 1 514 ? 10.337 3.738 -29.119 1.00 65.76 502 ALA B C 1
ATOM 6965 O O . ALA B 1 514 ? 11.407 3.240 -29.442 1.00 67.61 502 ALA B O 1
ATOM 6967 N N . ARG B 1 515 ? 9.384 4.033 -29.990 1.00 66.26 503 ARG B N 1
ATOM 6968 C CA . ARG B 1 515 ? 9.556 3.868 -31.427 1.00 65.96 503 ARG B CA 1
ATOM 6969 C C . ARG B 1 515 ? 9.985 5.209 -32.066 1.00 69.18 503 ARG B C 1
ATOM 6970 O O . ARG B 1 515 ? 10.484 5.232 -33.176 1.00 86.42 503 ARG B O 1
ATOM 6978 N N . ARG B 1 516 ? 9.796 6.311 -31.348 1.00 67.50 504 ARG B N 1
ATOM 6979 C CA . ARG B 1 516 ? 10.014 7.655 -31.870 1.00 64.88 504 ARG B CA 1
ATOM 6980 C C . ARG B 1 516 ? 10.035 8.581 -30.671 1.00 65.77 504 ARG B C 1
ATOM 6981 O O . ARG B 1 516 ? 9.725 8.143 -29.568 1.00 66.11 504 ARG B O 1
ATOM 6989 N N . PRO B 1 517 ? 10.411 9.859 -30.859 1.00 71.26 505 PRO B N 1
ATOM 6990 C CA . PRO B 1 517 ? 10.513 10.812 -29.738 1.00 69.41 505 PRO B CA 1
ATOM 6991 C C . PRO B 1 517 ? 9.212 11.070 -28.962 1.00 65.34 505 PRO B C 1
ATOM 6992 O O . PRO B 1 517 ? 9.256 11.325 -27.776 1.00 67.63 505 PRO B O 1
ATOM 6996 N N . GLU B 1 518 ? 8.080 11.022 -29.640 1.00 60.42 506 GLU B N 1
ATOM 6997 C CA . GLU B 1 518 ? 6.787 11.227 -29.018 1.00 58.18 506 GLU B CA 1
ATOM 6998 C C . GLU B 1 518 ? 6.540 10.180 -27.928 1.00 59.55 506 GLU B C 1
ATOM 6999 O O . GLU B 1 518 ? 5.930 10.494 -26.893 1.00 61.46 506 GLU B O 1
ATOM 7005 N N . ASP B 1 519 ? 7.029 8.950 -28.143 1.00 56.99 507 ASP B N 1
ATOM 7006 C CA . ASP B 1 519 ? 6.837 7.865 -27.176 1.00 53.13 507 ASP B CA 1
ATOM 7007 C C . ASP B 1 519 ? 7.559 8.132 -25.882 1.00 54.71 507 ASP B C 1
ATOM 7008 O O . ASP B 1 519 ? 7.099 7.732 -24.809 1.00 57.64 507 ASP B O 1
ATOM 7013 N N . ILE B 1 520 ? 8.712 8.779 -25.992 1.00 58.00 508 ILE B N 1
ATOM 7014 C CA . ILE B 1 520 ? 9.519 9.119 -24.835 1.00 55.65 508 ILE B CA 1
ATOM 7015 C C . ILE B 1 520 ? 8.690 10.100 -23.989 1.00 54.43 508 ILE B C 1
ATOM 7016 O O . ILE B 1 520 ? 8.478 9.859 -22.810 1.00 47.13 508 ILE B O 1
ATOM 7021 N N . GLU B 1 521 ? 8.201 11.179 -24.610 1.00 56.13 509 GLU B N 1
ATOM 7022 C CA . GLU B 1 521 ? 7.427 12.189 -23.891 1.00 53.99 509 GLU B CA 1
ATOM 7023 C C . GLU B 1 521 ? 6.220 11.532 -23.257 1.00 51.05 509 GLU B C 1
ATOM 7024 O O . GLU B 1 521 ? 5.852 11.834 -22.135 1.00 52.66 509 GLU B O 1
ATOM 7030 N N . TRP B 1 522 ? 5.568 10.667 -24.009 1.00 44.98 510 TRP B N 1
ATOM 7031 C CA . TRP B 1 522 ? 4.365 10.036 -23.525 1.00 41.66 510 TRP B CA 1
ATOM 7032 C C . TRP B 1 522 ? 4.619 9.207 -22.266 1.00 44.43 510 TRP B C 1
ATOM 7033 O O . TRP B 1 522 ? 3.892 9.355 -21.255 1.00 43.15 510 TRP B O 1
ATOM 7044 N N . LEU B 1 523 ? 5.651 8.345 -22.307 1.00 45.20 511 LEU B N 1
ATOM 7045 C CA . LEU B 1 523 ? 5.977 7.488 -21.169 1.00 42.15 511 LEU B CA 1
ATOM 7046 C C . LEU B 1 523 ? 6.349 8.350 -20.008 1.00 43.58 511 LEU B C 1
ATOM 7047 O O . LEU B 1 523 ? 6.040 8.015 -18.861 1.00 46.98 511 LEU B O 1
ATOM 7052 N N . GLY B 1 524 ? 7.000 9.480 -20.299 1.00 41.91 512 GLY B N 1
ATOM 7053 C CA . GLY B 1 524 ? 7.363 10.436 -19.255 1.00 44.68 512 GLY B CA 1
ATOM 7054 C C . GLY B 1 524 ? 6.133 10.995 -18.517 1.00 45.14 512 GLY B C 1
ATOM 7055 O O . GLY B 1 524 ? 6.176 11.226 -17.298 1.00 44.61 512 GLY B O 1
ATOM 7056 N N . LYS B 1 525 ? 5.054 11.240 -19.263 1.00 45.03 513 LYS B N 1
ATOM 7057 C CA . LYS B 1 525 ? 3.827 11.721 -18.667 1.00 41.50 513 LYS B CA 1
ATOM 7058 C C . LYS B 1 525 ? 3.252 10.600 -17.822 1.00 41.60 513 LYS B C 1
ATOM 7059 O O . LYS B 1 525 ? 2.749 10.856 -16.755 1.00 40.47 513 LYS B O 1
ATOM 7065 N N . ARG B 1 526 ? 3.327 9.351 -18.288 1.00 44.71 514 ARG B N 1
ATOM 7066 C CA . ARG B 1 526 ? 2.763 8.232 -17.493 1.00 44.65 514 ARG B CA 1
ATOM 7067 C C . ARG B 1 526 ? 3.472 8.080 -16.172 1.00 43.89 514 ARG B C 1
ATOM 7068 O O . ARG B 1 526 ? 2.836 7.672 -15.177 1.00 40.28 514 ARG B O 1
ATOM 7076 N N . LEU B 1 527 ? 4.783 8.374 -16.160 1.00 43.12 515 LEU B N 1
ATOM 7077 C CA . LEU B 1 527 ? 5.532 8.386 -14.902 1.00 46.34 515 LEU B CA 1
ATOM 7078 C C . LEU B 1 527 ? 5.062 9.472 -13.936 1.00 44.94 515 LEU B C 1
ATOM 7079 O O . LEU B 1 527 ? 5.407 9.383 -12.772 1.00 48.87 515 LEU B O 1
ATOM 7084 N N . ASN B 1 528 ? 4.326 10.498 -14.414 1.00 42.13 516 ASN B N 1
ATOM 7085 C CA . ASN B 1 528 ? 3.747 11.547 -13.535 1.00 39.67 516 ASN B CA 1
ATOM 7086 C C . ASN B 1 528 ? 2.289 11.229 -13.179 1.00 40.81 516 ASN B C 1
ATOM 7087 O O . ASN B 1 528 ? 1.559 12.117 -12.710 1.00 37.65 516 ASN B O 1
ATOM 7092 N N . ALA B 1 529 ? 1.851 9.986 -13.385 1.00 40.69 517 ALA B N 1
ATOM 7093 C CA . ALA B 1 529 ? 0.468 9.606 -12.986 1.00 45.99 517 ALA B CA 1
ATOM 7094 C C . ALA B 1 529 ? 0.213 10.139 -11.578 1.00 48.43 517 ALA B C 1
ATOM 7095 O O . ALA B 1 529 ? 1.019 9.957 -10.700 1.00 51.52 517 ALA B O 1
ATOM 7097 N N . PRO B 1 530 ? -0.902 10.808 -11.368 1.00 54.71 518 PRO B N 1
ATOM 7098 C CA . PRO B 1 530 ? -1.084 11.486 -10.085 1.00 59.54 518 PRO B CA 1
ATOM 7099 C C . PRO B 1 530 ? -0.913 10.725 -8.769 1.00 64.58 518 PRO B C 1
ATOM 7100 O O . PRO B 1 530 ? -0.145 11.164 -7.916 1.00 69.33 518 PRO B O 1
ATOM 7104 N N . GLY B 1 531 ? -1.610 9.618 -8.559 1.00 64.86 519 GLY B N 1
ATOM 7105 C CA . GLY B 1 531 ? -1.529 8.974 -7.233 1.00 67.15 519 GLY B CA 1
ATOM 7106 C C . GLY B 1 531 ? -0.485 7.891 -7.113 1.00 74.39 519 GLY B C 1
ATOM 7107 O O . GLY B 1 531 ? -0.537 7.064 -6.196 1.00 71.67 519 GLY B O 1
ATOM 7108 N N . GLN B 1 532 ? 0.492 7.906 -8.015 1.00 71.91 520 GLN B N 1
ATOM 7109 C CA . GLN B 1 532 ? 1.448 6.838 -8.095 1.00 66.76 520 GLN B CA 1
ATOM 7110 C C . GLN B 1 532 ? 2.716 7.178 -7.269 1.00 68.35 520 GLN B C 1
ATOM 7111 O O . GLN B 1 532 ? 3.646 7.854 -7.685 1.00 62.22 520 GLN B O 1
ATOM 7117 N N . ARG B 1 533 ? 2.664 6.693 -6.038 1.00 73.89 521 ARG B N 1
ATOM 7118 C CA . ARG B 1 533 ? 3.673 6.905 -5.020 1.00 80.29 521 ARG B CA 1
ATOM 7119 C C . ARG B 1 533 ? 5.078 6.516 -5.452 1.00 75.49 521 ARG B C 1
ATOM 7120 O O . ARG B 1 533 ? 6.011 7.321 -5.368 1.00 72.70 521 ARG B O 1
ATOM 7128 N N . ASN B 1 534 ? 5.226 5.285 -5.917 1.00 67.78 522 ASN B N 1
ATOM 7129 C CA . ASN B 1 534 ? 6.532 4.804 -6.316 1.00 63.38 522 ASN B CA 1
ATOM 7130 C C . ASN B 1 534 ? 7.139 5.652 -7.401 1.00 59.04 522 ASN B C 1
ATOM 7131 O O . ASN B 1 534 ? 8.331 5.970 -7.351 1.00 56.74 522 ASN B O 1
ATOM 7136 N N . PHE B 1 535 ? 6.327 6.029 -8.387 1.00 55.74 523 PHE B N 1
ATOM 7137 C CA . PHE B 1 535 ? 6.829 6.888 -9.448 1.00 55.83 523 PHE B CA 1
ATOM 7138 C C . PHE B 1 535 ? 7.253 8.235 -8.869 1.00 57.30 523 PHE B C 1
ATOM 7139 O O . PHE B 1 535 ? 8.303 8.765 -9.252 1.00 59.23 523 PHE B O 1
ATOM 7147 N N . GLN B 1 536 ? 6.470 8.774 -7.924 1.00 59.45 524 GLN B N 1
ATOM 7148 C CA . GLN B 1 536 ? 6.835 10.028 -7.288 1.00 58.38 524 GLN B CA 1
ATOM 7149 C C . GLN B 1 536 ? 8.226 9.945 -6.658 1.00 59.62 524 GLN B C 1
ATOM 7150 O O . GLN B 1 536 ? 9.057 10.826 -6.866 1.00 60.48 524 GLN B O 1
ATOM 7156 N N . GLN B 1 537 ? 8.515 8.887 -5.913 1.00 60.46 525 GLN B N 1
ATOM 7157 C CA . GLN B 1 537 ? 9.850 8.797 -5.295 1.00 66.68 525 GLN B CA 1
ATOM 7158 C C . GLN B 1 537 ? 10.939 8.804 -6.362 1.00 66.37 525 GLN B C 1
ATOM 7159 O O . GLN B 1 537 ? 12.004 9.404 -6.182 1.00 64.58 525 GLN B O 1
ATOM 7165 N N . LEU B 1 538 ? 10.694 8.059 -7.437 1.00 62.82 526 LEU B N 1
ATOM 7166 C CA . LEU B 1 538 ? 11.664 7.953 -8.494 1.00 61.02 526 LEU B CA 1
ATOM 7167 C C . LEU B 1 538 ? 11.857 9.303 -9.120 1.00 58.22 526 LEU B C 1
ATOM 7168 O O . LEU B 1 538 ? 12.980 9.700 -9.388 1.00 56.40 526 LEU B O 1
ATOM 7173 N N . LEU B 1 539 ? 10.765 10.038 -9.323 1.00 59.04 527 LEU B N 1
ATOM 7174 C CA . LEU B 1 539 ? 10.888 11.399 -9.853 1.00 57.90 527 LEU B CA 1
ATOM 7175 C C . LEU B 1 539 ? 11.718 12.309 -8.944 1.00 57.71 527 LEU B C 1
ATOM 7176 O O . LEU B 1 539 ? 12.437 13.158 -9.440 1.00 60.99 527 LEU B O 1
ATOM 7181 N N . GLN B 1 540 ? 11.624 12.149 -7.628 1.00 60.61 528 GLN B N 1
ATOM 7182 C CA . GLN B 1 540 ? 12.459 12.956 -6.720 1.00 66.49 528 GLN B CA 1
ATOM 7183 C C . GLN B 1 540 ? 13.917 12.626 -6.948 1.00 70.15 528 GLN B C 1
ATOM 7184 O O . GLN B 1 540 ? 14.747 13.529 -7.127 1.00 80.47 528 GLN B O 1
ATOM 7190 N N . VAL B 1 541 ? 14.233 11.335 -6.966 1.00 70.63 529 VAL B N 1
ATOM 7191 C CA . VAL B 1 541 ? 15.596 10.902 -7.232 1.00 72.46 529 VAL B CA 1
ATOM 7192 C C . VAL B 1 541 ? 16.072 11.510 -8.548 1.00 72.74 529 VAL B C 1
ATOM 7193 O O . VAL B 1 541 ? 17.180 12.042 -8.641 1.00 80.41 529 VAL B O 1
ATOM 7197 N N . GLY B 1 542 ? 15.243 11.403 -9.575 1.00 68.32 530 GLY B N 1
ATOM 7198 C CA . GLY B 1 542 ? 15.584 11.958 -10.878 1.00 70.37 530 GLY B CA 1
ATOM 7199 C C . GLY B 1 542 ? 15.948 13.428 -10.785 1.00 74.00 530 GLY B C 1
ATOM 7200 O O . GLY B 1 542 ? 16.936 13.863 -11.377 1.00 74.51 530 GLY B O 1
ATOM 7201 N N . THR B 1 543 ? 15.162 14.183 -10.018 1.00 74.69 531 THR B N 1
ATOM 7202 C CA . THR B 1 543 ? 15.370 15.627 -9.865 1.00 84.39 531 THR B CA 1
ATOM 7203 C C . THR B 1 543 ? 16.815 16.036 -9.497 1.00 85.04 531 THR B C 1
ATOM 7204 O O . THR B 1 543 ? 17.203 17.178 -9.725 1.00 79.34 531 THR B O 1
ATOM 7208 N N . LYS B 1 544 ? 17.596 15.114 -8.932 1.00 87.98 532 LYS B N 1
ATOM 7209 C CA . LYS B 1 544 ? 19.007 15.385 -8.601 1.00 90.62 532 LYS B CA 1
ATOM 7210 C C . LYS B 1 544 ? 19.974 15.434 -9.819 1.00 97.25 532 LYS B C 1
ATOM 7211 O O . LYS B 1 544 ? 20.615 16.454 -10.048 1.00 94.57 532 LYS B O 1
ATOM 7217 N N . GLN B 1 545 ? 20.089 14.339 -10.577 1.00 100.34 533 GLN B N 1
ATOM 7218 C CA . GLN B 1 545 ? 21.024 14.277 -11.721 1.00 99.94 533 GLN B CA 1
ATOM 7219 C C . GLN B 1 545 ? 20.576 15.157 -12.880 1.00 102.11 533 GLN B C 1
ATOM 7220 O O . GLN B 1 545 ? 20.663 16.381 -12.812 1.00 108.48 533 GLN B O 1
ATOM 7226 N N . GLY B 1 552 ? 23.712 8.939 -15.514 1.00 94.58 540 GLY B N 1
ATOM 7227 C CA . GLY B 1 552 ? 22.867 10.098 -15.239 1.00 93.58 540 GLY B CA 1
ATOM 7228 C C . GLY B 1 552 ? 21.782 10.361 -16.281 1.00 93.69 540 GLY B C 1
ATOM 7229 O O . GLY B 1 552 ? 21.185 11.447 -16.293 1.00 91.12 540 GLY B O 1
ATOM 7230 N N . LEU B 1 553 ? 21.505 9.378 -17.144 1.00 90.04 541 LEU B N 1
ATOM 7231 C CA . LEU B 1 553 ? 20.521 9.561 -18.207 1.00 92.32 541 LEU B CA 1
ATOM 7232 C C . LEU B 1 553 ? 19.674 8.342 -18.634 1.00 91.52 541 LEU B C 1
ATOM 7233 O O . LEU B 1 553 ? 20.138 7.466 -19.387 1.00 84.35 541 LEU B O 1
ATOM 7238 N N . SER B 1 554 ? 18.455 8.279 -18.093 1.00 78.40 542 SER B N 1
ATOM 7239 C CA . SER B 1 554 ? 17.383 7.530 -18.721 1.00 68.85 542 SER B CA 1
ATOM 7240 C C . SER B 1 554 ? 16.663 8.630 -19.485 1.00 68.78 542 SER B C 1
ATOM 7241 O O . SER B 1 554 ? 16.391 9.695 -18.933 1.00 82.01 542 SER B O 1
ATOM 7244 N N . LYS B 1 555 ? 16.373 8.424 -20.756 1.00 69.79 543 LYS B N 1
ATOM 7245 C CA . LYS B 1 555 ? 15.686 9.470 -21.512 1.00 70.52 543 LYS B CA 1
ATOM 7246 C C . LYS B 1 555 ? 14.239 9.682 -21.063 1.00 61.61 543 LYS B C 1
ATOM 7247 O O . LYS B 1 555 ? 13.722 10.790 -21.135 1.00 62.78 543 LYS B O 1
ATOM 7253 N N . VAL B 1 556 ? 13.605 8.627 -20.588 1.00 55.86 544 VAL B N 1
ATOM 7254 C CA . VAL B 1 556 ? 12.234 8.731 -20.135 1.00 52.34 544 VAL B CA 1
ATOM 7255 C C . VAL B 1 556 ? 12.203 9.450 -18.811 1.00 53.70 544 VAL B C 1
ATOM 7256 O O . VAL B 1 556 ? 11.296 10.219 -18.544 1.00 50.12 544 VAL B O 1
ATOM 7260 N N . LEU B 1 557 ? 13.225 9.234 -17.996 1.00 59.10 545 LEU B N 1
ATOM 7261 C CA . LEU B 1 557 ? 13.258 9.854 -16.689 1.00 57.98 545 LEU B CA 1
ATOM 7262 C C . LEU B 1 557 ? 13.501 11.330 -16.806 1.00 60.00 545 LEU B C 1
ATOM 7263 O O . LEU B 1 557 ? 12.803 12.121 -16.192 1.00 68.89 545 LEU B O 1
ATOM 7268 N N . THR B 1 558 ? 14.486 11.713 -17.597 1.00 61.18 546 THR B N 1
ATOM 7269 C CA . THR B 1 558 ? 14.788 13.131 -17.807 1.00 60.16 546 THR B CA 1
ATOM 7270 C C . THR B 1 558 ? 13.555 13.868 -18.254 1.00 57.64 546 THR B C 1
ATOM 7271 O O . THR B 1 558 ? 13.266 14.994 -17.815 1.00 65.23 546 THR B O 1
ATOM 7275 N N . SER B 1 559 ? 12.800 13.207 -19.120 1.00 56.35 547 SER B N 1
ATOM 7276 C CA . SER B 1 559 ? 11.596 13.786 -19.680 1.00 50.62 547 SER B CA 1
ATOM 7277 C C . SER B 1 559 ? 10.509 13.938 -18.630 1.00 48.26 547 SER B C 1
ATOM 7278 O O . SER B 1 559 ? 9.835 14.963 -18.565 1.00 46.19 547 SER B O 1
ATOM 7281 N N . ALA B 1 560 ? 10.346 12.898 -17.830 1.00 46.02 548 ALA B N 1
ATOM 7282 C CA . ALA B 1 560 ? 9.335 12.865 -16.828 1.00 48.64 548 ALA B CA 1
ATOM 7283 C C . ALA B 1 560 ? 9.643 13.917 -15.771 1.00 53.94 548 ALA B C 1
ATOM 7284 O O . ALA B 1 560 ? 8.721 14.523 -15.208 1.00 51.96 548 ALA B O 1
ATOM 7286 N N . VAL B 1 561 ? 10.934 14.116 -15.498 1.00 52.49 549 VAL B N 1
ATOM 7287 C CA . VAL B 1 561 ? 11.382 15.093 -14.507 1.00 52.82 549 VAL B CA 1
ATOM 7288 C C . VAL B 1 561 ? 11.062 16.516 -14.953 1.00 52.59 549 VAL B C 1
ATOM 7289 O O . VAL B 1 561 ? 10.642 17.344 -14.135 1.00 54.13 549 VAL B O 1
ATOM 7293 N N . ALA B 1 562 ? 11.294 16.802 -16.236 1.00 52.36 550 ALA B N 1
ATOM 7294 C CA . ALA B 1 562 ? 10.972 18.111 -16.803 1.00 47.01 550 ALA B CA 1
ATOM 7295 C C . ALA B 1 562 ? 9.460 18.306 -16.761 1.00 46.47 550 ALA B C 1
ATOM 7296 O O . ALA B 1 562 ? 8.967 19.412 -16.499 1.00 41.43 550 ALA B O 1
ATOM 7298 N N . GLU B 1 563 ? 8.719 17.228 -17.000 1.00 47.31 551 GLU B N 1
ATOM 7299 C CA . GLU B 1 563 ? 7.255 17.297 -16.933 1.00 47.33 551 GLU B CA 1
ATOM 7300 C C . GLU B 1 563 ? 6.783 17.583 -15.509 1.00 46.22 551 GLU B C 1
ATOM 7301 O O . GLU B 1 563 ? 5.804 18.300 -15.305 1.00 44.39 551 GLU B O 1
ATOM 7307 N N . MET B 1 564 ? 7.493 17.035 -14.535 1.00 45.31 552 MET B N 1
ATOM 7308 C CA . MET B 1 564 ? 7.109 17.187 -13.153 1.00 48.08 552 MET B CA 1
ATOM 7309 C C . MET B 1 564 ? 7.235 18.613 -12.727 1.00 49.32 552 MET B C 1
ATOM 7310 O O . MET B 1 564 ? 6.341 19.172 -12.058 1.00 44.73 552 MET B O 1
ATOM 7315 N N A GLN B 1 565 ? 8.357 19.204 -13.103 0.50 48.65 553 GLN B N 1
ATOM 7316 N N B GLN B 1 565 ? 8.369 19.210 -13.072 0.50 49.45 553 GLN B N 1
ATOM 7317 C CA A GLN B 1 565 ? 8.664 20.568 -12.739 0.50 48.34 553 GLN B CA 1
ATOM 7318 C CA B GLN B 1 565 ? 8.629 20.601 -12.743 0.50 49.48 553 GLN B CA 1
ATOM 7319 C C A GLN B 1 565 ? 7.658 21.510 -13.412 0.50 47.54 553 GLN B C 1
ATOM 7320 C C B GLN B 1 565 ? 7.551 21.460 -13.379 0.50 47.71 553 GLN B C 1
ATOM 7321 O O A GLN B 1 565 ? 7.177 22.463 -12.794 0.50 49.20 553 GLN B O 1
ATOM 7322 O O B GLN B 1 565 ? 6.932 22.311 -12.729 0.50 48.20 553 GLN B O 1
ATOM 7333 N N . LYS B 1 566 ? 7.288 21.196 -14.646 1.00 45.68 554 LYS B N 1
ATOM 7334 C CA . LYS B 1 566 ? 6.326 21.987 -15.370 1.00 47.57 554 LYS B CA 1
ATOM 7335 C C . LYS B 1 566 ? 4.973 21.990 -14.635 1.00 45.46 554 LYS B C 1
ATOM 7336 O O . LYS B 1 566 ? 4.409 23.034 -14.435 1.00 42.81 554 LYS B O 1
ATOM 7342 N N . ARG B 1 567 ? 4.512 20.819 -14.193 1.00 42.20 555 ARG B N 1
ATOM 7343 C CA . ARG B 1 567 ? 3.292 20.697 -13.422 1.00 40.59 555 ARG B CA 1
ATOM 7344 C C . ARG B 1 567 ? 3.341 21.438 -12.092 1.00 43.60 555 ARG B C 1
ATOM 7345 O O . ARG B 1 567 ? 2.334 22.065 -11.691 1.00 45.92 555 ARG B O 1
ATOM 7353 N N . ASP B 1 568 ? 4.485 21.360 -11.409 1.00 45.95 556 ASP B N 1
ATOM 7354 C CA . ASP B 1 568 ? 4.654 22.020 -10.122 1.00 49.06 556 ASP B CA 1
ATOM 7355 C C . ASP B 1 568 ? 4.413 23.509 -10.276 1.00 48.48 556 ASP B C 1
ATOM 7356 O O . ASP B 1 568 ? 3.582 24.073 -9.585 1.00 49.87 556 ASP B O 1
ATOM 7361 N N . ILE B 1 569 ? 5.055 24.115 -11.257 1.00 46.88 557 ILE B N 1
ATOM 7362 C CA . ILE B 1 569 ? 4.933 25.550 -11.480 1.00 46.86 557 ILE B CA 1
ATOM 7363 C C . ILE B 1 569 ? 3.496 25.899 -11.786 1.00 47.34 557 ILE B C 1
ATOM 7364 O O . ILE B 1 569 ? 2.966 26.913 -11.296 1.00 47.32 557 ILE B O 1
ATOM 7369 N N . GLY B 1 570 ? 2.878 25.070 -12.615 1.00 43.95 558 GLY B N 1
ATOM 7370 C CA . GLY B 1 570 ? 1.496 25.251 -12.949 1.00 43.08 558 GLY B CA 1
ATOM 7371 C C . GLY B 1 570 ? 0.692 25.354 -11.669 1.00 45.29 558 GLY B C 1
ATOM 7372 O O . GLY B 1 570 ? -0.144 26.217 -11.536 1.00 49.07 558 GLY B O 1
ATOM 7373 N N . VAL B 1 571 ? 0.976 24.481 -10.716 1.00 46.31 559 VAL B N 1
ATOM 7374 C CA . VAL B 1 571 ? 0.244 24.440 -9.476 1.00 47.90 559 VAL B CA 1
ATOM 7375 C C . VAL B 1 571 ? 0.550 25.660 -8.602 1.00 51.09 559 VAL B C 1
ATOM 7376 O O . VAL B 1 571 ? -0.340 26.211 -7.963 1.00 51.71 559 VAL B O 1
ATOM 7380 N N . LYS B 1 572 ? 1.800 26.098 -8.581 1.00 46.75 560 LYS B N 1
ATOM 7381 C CA . LYS B 1 572 ? 2.113 27.299 -7.819 1.00 53.25 560 LYS B CA 1
ATOM 7382 C C . LYS B 1 572 ? 1.444 28.546 -8.398 1.00 48.00 560 LYS B C 1
ATOM 7383 O O . LYS B 1 572 ? 1.087 29.436 -7.660 1.00 42.84 560 LYS B O 1
ATOM 7389 N N . ALA B 1 573 ? 1.292 28.586 -9.717 1.00 44.97 561 ALA B N 1
ATOM 7390 C CA . ALA B 1 573 ? 0.696 29.703 -10.381 1.00 42.56 561 ALA B CA 1
ATOM 7391 C C . ALA B 1 573 ? -0.783 29.820 -9.997 1.00 45.22 561 ALA B C 1
ATOM 7392 O O . ALA B 1 573 ? -1.286 30.927 -9.727 1.00 44.32 561 ALA B O 1
ATOM 7394 N N . GLU B 1 574 ? -1.485 28.695 -10.005 1.00 48.20 562 GLU B N 1
ATOM 7395 C CA . GLU B 1 574 ? -2.884 28.684 -9.602 1.00 50.10 562 GLU B CA 1
ATOM 7396 C C . GLU B 1 574 ? -3.003 29.159 -8.182 1.00 40.96 562 GLU B C 1
ATOM 7397 O O . GLU B 1 574 ? -3.835 29.971 -7.863 1.00 43.90 562 GLU B O 1
ATOM 7403 N N . ASN B 1 575 ? -2.127 28.679 -7.336 1.00 37.70 563 ASN B N 1
ATOM 7404 C CA . ASN B 1 575 ? -2.168 29.051 -5.968 1.00 38.22 563 ASN B CA 1
ATOM 7405 C C . ASN B 1 575 ? -1.919 30.519 -5.709 1.00 37.54 563 ASN B C 1
ATOM 7406 O O . ASN B 1 575 ? -2.647 31.136 -4.965 1.00 39.05 563 ASN B O 1
ATOM 7411 N N . PHE B 1 576 ? -0.950 31.087 -6.405 1.00 39.19 564 PHE B N 1
ATOM 7412 C CA . PHE B 1 576 ? -0.572 32.482 -6.260 1.00 39.64 564 PHE B CA 1
ATOM 7413 C C . PHE B 1 576 ? -1.711 33.371 -6.742 1.00 42.11 564 PHE B C 1
ATOM 7414 O O . PHE B 1 576 ? -2.074 34.365 -6.093 1.00 47.60 564 PHE B O 1
ATOM 7422 N N . ILE B 1 577 ? -2.279 32.986 -7.879 1.00 41.73 565 ILE B N 1
ATOM 7423 C CA . ILE B 1 577 ? -3.439 33.655 -8.436 1.00 40.77 565 ILE B CA 1
ATOM 7424 C C . ILE B 1 577 ? -4.609 33.682 -7.450 1.00 41.10 565 ILE B C 1
ATOM 7425 O O . ILE B 1 577 ? -5.165 34.724 -7.192 1.00 40.44 565 ILE B O 1
ATOM 7430 N N . ARG B 1 578 ? -4.929 32.524 -6.891 1.00 41.40 566 ARG B N 1
ATOM 7431 C CA . ARG B 1 578 ? -6.072 32.346 -6.007 1.00 40.47 566 ARG B CA 1
ATOM 7432 C C . ARG B 1 578 ? -5.864 33.064 -4.697 1.00 39.79 566 ARG B C 1
ATOM 7433 O O . ARG B 1 578 ? -6.764 33.704 -4.203 1.00 46.48 566 ARG B O 1
ATOM 7441 N N . GLU B 1 579 ? -4.635 33.066 -4.205 1.00 40.29 567 GLU B N 1
ATOM 7442 C CA . GLU B 1 579 ? -4.323 33.516 -2.860 1.00 42.98 567 GLU B CA 1
ATOM 7443 C C . GLU B 1 579 ? -3.773 34.959 -2.747 1.00 45.86 567 GLU B C 1
ATOM 7444 O O . GLU B 1 579 ? -3.800 35.566 -1.674 1.00 47.69 567 GLU B O 1
ATOM 7450 N N . VAL B 1 580 ? -3.279 35.506 -3.843 1.00 42.80 568 VAL B N 1
ATOM 7451 C CA . VAL B 1 580 ? -2.655 36.812 -3.807 1.00 45.65 568 VAL B CA 1
ATOM 7452 C C . VAL B 1 580 ? -3.283 37.771 -4.793 1.00 46.18 568 VAL B C 1
ATOM 7453 O O . VAL B 1 580 ? -3.593 38.902 -4.450 1.00 59.07 568 VAL B O 1
ATOM 7457 N N . ILE B 1 581 ? -3.434 37.344 -6.027 1.00 42.61 569 ILE B N 1
ATOM 7458 C CA . ILE B 1 581 ? -3.969 38.228 -7.007 1.00 42.14 569 ILE B CA 1
ATOM 7459 C C . ILE B 1 581 ? -5.437 38.494 -6.809 1.00 42.29 569 ILE B C 1
ATOM 7460 O O . ILE B 1 581 ? -5.832 39.646 -6.757 1.00 47.23 569 ILE B O 1
ATOM 7465 N N A TYR B 1 582 ? -6.214 37.411 -6.664 0.50 42.11 570 TYR B N 1
ATOM 7466 N N B TYR B 1 582 ? -6.265 37.474 -6.722 0.50 41.38 570 TYR B N 1
ATOM 7467 C CA A TYR B 1 582 ? -7.658 37.476 -6.484 0.50 43.50 570 TYR B CA 1
ATOM 7468 C CA B TYR B 1 582 ? -7.671 37.755 -6.641 0.50 42.40 570 TYR B CA 1
ATOM 7469 C C A TYR B 1 582 ? -8.041 38.560 -5.489 0.50 44.67 570 TYR B C 1
ATOM 7470 C C B TYR B 1 582 ? -8.036 38.713 -5.491 0.50 44.07 570 TYR B C 1
ATOM 7471 O O A TYR B 1 582 ? -8.739 39.475 -5.830 0.50 43.27 570 TYR B O 1
ATOM 7472 O O B TYR B 1 582 ? -8.705 39.699 -5.734 0.50 43.06 570 TYR B O 1
ATOM 7489 N N . PRO B 1 583 ? -7.541 38.481 -4.261 1.00 45.79 571 PRO B N 1
ATOM 7490 C CA . PRO B 1 583 ? -7.887 39.505 -3.282 1.00 48.77 571 PRO B CA 1
ATOM 7491 C C . PRO B 1 583 ? -7.520 40.937 -3.650 1.00 48.13 571 PRO B C 1
ATOM 7492 O O . PRO B 1 583 ? -8.231 41.823 -3.232 1.00 56.72 571 PRO B O 1
ATOM 7496 N N . SER B 1 584 ? -6.413 41.174 -4.362 1.00 50.82 572 SER B N 1
ATOM 7497 C CA . SER B 1 584 ? -6.040 42.547 -4.778 1.00 55.75 572 SER B CA 1
ATOM 7498 C C . SER B 1 584 ? -6.913 43.020 -5.891 1.00 57.15 572 SER B C 1
ATOM 7499 O O . SER B 1 584 ? -7.384 44.156 -5.912 1.00 66.17 572 SER B O 1
ATOM 7502 N N . LEU B 1 585 ? -7.080 42.143 -6.856 1.00 57.09 573 LEU B N 1
ATOM 7503 C CA . LEU B 1 585 ? -7.798 42.467 -8.060 1.00 64.00 573 LEU B CA 1
ATOM 7504 C C . LEU B 1 585 ? -9.259 42.803 -7.732 1.00 69.66 573 LEU B C 1
ATOM 7505 O O . LEU B 1 585 ? -9.792 43.740 -8.284 1.00 78.64 573 LEU B O 1
ATOM 7510 N N . TYR B 1 586 ? -9.876 42.068 -6.807 1.00 67.37 574 TYR B N 1
ATOM 7511 C CA . TYR B 1 586 ? -11.276 42.289 -6.416 1.00 70.66 574 TYR B CA 1
ATOM 7512 C C . TYR B 1 586 ? -11.417 43.136 -5.152 1.00 70.11 574 TYR B C 1
ATOM 7513 O O . TYR B 1 586 ? -12.449 43.107 -4.478 1.00 63.61 574 TYR B O 1
ATOM 7522 N N . ARG B 1 587 ? -10.361 43.850 -4.807 1.00 72.02 575 ARG B N 1
ATOM 7523 C CA . ARG B 1 587 ? -10.386 44.717 -3.661 1.00 75.21 575 ARG B CA 1
ATOM 7524 C C . ARG B 1 587 ? -11.221 45.914 -4.076 1.00 81.16 575 ARG B C 1
ATOM 7525 O O . ARG B 1 587 ? -10.918 46.549 -5.094 1.00 82.56 575 ARG B O 1
ATOM 7533 N N . PRO B 1 588 ? -12.308 46.201 -3.333 1.00 90.63 576 PRO B N 1
ATOM 7534 C CA . PRO B 1 588 ? -13.113 47.406 -3.615 1.00 91.18 576 PRO B CA 1
ATOM 7535 C C . PRO B 1 588 ? -12.253 48.685 -3.656 1.00 88.28 576 PRO B C 1
ATOM 7536 O O . PRO B 1 588 ? -11.548 48.966 -2.695 1.00 89.73 576 PRO B O 1
ATOM 7540 N N . GLY B 1 589 ? -12.301 49.430 -4.763 1.00 86.27 577 GLY B N 1
ATOM 7541 C CA . GLY B 1 589 ? -11.530 50.684 -4.916 1.00 84.35 577 GLY B CA 1
ATOM 7542 C C . GLY B 1 589 ? -10.170 50.606 -5.610 1.00 83.12 577 GLY B C 1
ATOM 7543 O O . GLY B 1 589 ? -9.509 51.621 -5.829 1.00 79.87 577 GLY B O 1
ATOM 7544 N N . GLN B 1 590 ? -9.743 49.406 -5.979 1.00 85.94 578 GLN B N 1
ATOM 7545 C CA . GLN B 1 590 ? -8.444 49.229 -6.651 1.00 83.74 578 GLN B CA 1
ATOM 7546 C C . GLN B 1 590 ? -8.344 50.047 -7.963 1.00 86.42 578 GLN B C 1
ATOM 7547 O O . GLN B 1 590 ? -9.155 49.851 -8.856 1.00 92.08 578 GLN B O 1
ATOM 7553 N N . PRO B 1 591 ? -7.334 50.933 -8.089 1.00 82.81 579 PRO B N 1
ATOM 7554 C CA . PRO B 1 591 ? -7.109 51.726 -9.305 1.00 87.73 579 PRO B CA 1
ATOM 7555 C C . PRO B 1 591 ? -6.897 50.897 -10.569 1.00 91.23 579 PRO B C 1
ATOM 7556 O O . PRO B 1 591 ? -6.340 49.797 -10.509 1.00 102.98 579 PRO B O 1
ATOM 7560 N N . ALA B 1 592 ? -7.271 51.467 -11.711 1.00 96.57 580 ALA B N 1
ATOM 7561 C CA . ALA B 1 592 ? -7.259 50.768 -12.999 1.00 91.86 580 ALA B CA 1
ATOM 7562 C C . ALA B 1 592 ? -5.899 50.226 -13.467 1.00 90.71 580 ALA B C 1
ATOM 7563 O O . ALA B 1 592 ? -5.844 49.125 -14.024 1.00 89.65 580 ALA B O 1
ATOM 7565 N N . ALA B 1 593 ? -4.812 50.966 -13.224 1.00 88.96 581 ALA B N 1
ATOM 7566 C CA . ALA B 1 593 ? -3.459 50.522 -13.634 1.00 84.40 581 ALA B CA 1
ATOM 7567 C C . ALA B 1 593 ? -3.053 49.219 -12.897 1.00 77.80 581 ALA B C 1
ATOM 7568 O O . ALA B 1 593 ? -2.443 48.307 -13.482 1.00 70.73 581 ALA B O 1
ATOM 7570 N N . ASN B 1 594 ? -3.416 49.138 -11.617 1.00 75.23 582 ASN B N 1
ATOM 7571 C CA . ASN B 1 594 ? -3.202 47.917 -10.832 1.00 70.02 582 ASN B CA 1
ATOM 7572 C C . ASN B 1 594 ? -4.053 46.728 -11.331 1.00 64.12 582 ASN B C 1
ATOM 7573 O O . ASN B 1 594 ? -3.600 45.606 -11.342 1.00 59.82 582 ASN B O 1
ATOM 7578 N N . VAL B 1 595 ? -5.283 46.996 -11.741 1.00 68.97 583 VAL B N 1
ATOM 7579 C CA . VAL B 1 595 ? -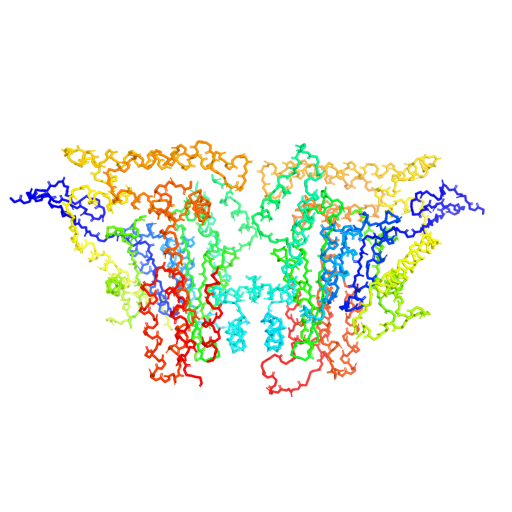6.167 45.966 -12.296 1.00 64.57 583 VAL B CA 1
ATOM 7580 C C . VAL B 1 595 ? -5.543 45.418 -13.578 1.00 64.50 583 VAL B C 1
ATOM 7581 O O . VAL B 1 595 ? -5.496 44.212 -13.797 1.00 74.77 583 VAL B O 1
ATOM 7585 N N . GLU B 1 596 ? -5.031 46.313 -14.404 1.00 69.18 584 GLU B N 1
ATOM 7586 C CA . GLU B 1 596 ? -4.394 45.954 -15.672 1.00 71.44 584 GLU B CA 1
ATOM 7587 C C . GLU B 1 596 ? -3.157 45.103 -15.423 1.00 65.95 584 GLU B C 1
ATOM 7588 O O . GLU B 1 596 ? -2.985 44.049 -16.024 1.00 61.63 584 GLU B O 1
ATOM 7594 N N . LEU B 1 597 ? -2.326 45.547 -14.489 1.00 62.74 585 LEU B N 1
ATOM 7595 C CA . LEU B 1 597 ? -1.119 44.822 -14.105 1.00 60.29 585 LEU B CA 1
ATOM 7596 C C . LEU B 1 597 ? -1.433 43.400 -13.597 1.00 59.49 585 LEU B C 1
ATOM 7597 O O . LEU B 1 597 ? -0.836 42.421 -14.051 1.00 59.57 585 LEU B O 1
ATOM 7602 N N . LEU B 1 598 ? -2.370 43.298 -12.656 1.00 56.72 586 LEU B N 1
ATOM 7603 C CA . LEU B 1 598 ? -2.773 42.003 -12.087 1.00 54.31 586 LEU B CA 1
ATOM 7604 C C . LEU B 1 598 ? -3.392 41.055 -13.120 1.00 56.16 586 LEU B C 1
ATOM 7605 O O . LEU B 1 598 ? -3.110 39.842 -13.117 1.00 49.16 586 LEU B O 1
ATOM 7610 N N . GLN B 1 599 ? -4.209 41.605 -14.018 1.00 59.63 587 GLN B N 1
ATOM 7611 C CA . GLN B 1 599 ? -4.780 40.792 -15.081 1.00 61.18 587 GLN B CA 1
ATOM 7612 C C . GLN B 1 599 ? -3.696 40.263 -16.006 1.00 63.65 587 GLN B C 1
ATOM 7613 O O . GLN B 1 599 ? -3.680 39.077 -16.363 1.00 68.61 587 GLN B O 1
ATOM 7619 N N . ARG B 1 600 ? -2.768 41.128 -16.379 1.00 66.09 588 ARG B N 1
ATOM 7620 C CA . ARG B 1 600 ? -1.657 40.702 -17.212 1.00 67.49 588 ARG B CA 1
ATOM 7621 C C . ARG B 1 600 ? -0.877 39.594 -16.507 1.00 63.01 588 ARG B C 1
ATOM 7622 O O . ARG B 1 600 ? -0.429 38.625 -17.145 1.00 65.13 588 ARG B O 1
ATOM 7630 N N . ALA B 1 601 ? -0.741 39.728 -15.192 1.00 54.15 589 ALA B N 1
ATOM 7631 C CA . ALA B 1 601 ? -0.008 38.748 -14.406 1.00 52.60 589 ALA B CA 1
ATOM 7632 C C . ALA B 1 601 ? -0.660 37.401 -14.472 1.00 53.71 589 ALA B C 1
ATOM 7633 O O . ALA B 1 601 ? 0.011 36.396 -14.499 1.00 52.60 589 ALA B O 1
ATOM 7635 N N . VAL B 1 602 ? -1.978 37.378 -14.514 1.00 57.94 590 VAL B N 1
ATOM 7636 C CA . VAL B 1 602 ? -2.692 36.120 -14.588 1.00 55.98 590 VAL B CA 1
ATOM 7637 C C . VAL B 1 602 ? -2.388 35.346 -15.875 1.00 54.99 590 VAL B C 1
ATOM 7638 O O . VAL B 1 602 ? -2.064 34.164 -15.813 1.00 60.82 590 VAL B O 1
ATOM 7642 N N . ARG B 1 603 ? -2.500 35.994 -17.024 1.00 61.60 591 ARG B N 1
ATOM 7643 C CA . ARG B 1 603 ? -2.195 35.336 -18.293 1.00 67.46 591 ARG B CA 1
ATOM 7644 C C . ARG B 1 603 ? -0.772 34.819 -18.315 1.00 64.90 591 ARG B C 1
ATOM 7645 O O . ARG B 1 603 ? -0.530 33.651 -18.631 1.00 66.29 591 ARG B O 1
ATOM 7653 N N . ASP B 1 604 ? 0.173 35.683 -17.976 1.00 59.83 592 ASP B N 1
ATOM 7654 C CA . ASP B 1 604 ? 1.573 35.294 -18.004 1.00 59.55 592 ASP B CA 1
ATOM 7655 C C . ASP B 1 604 ? 1.783 34.082 -17.118 1.00 57.51 592 ASP B C 1
ATOM 7656 O O . ASP B 1 604 ? 2.496 33.158 -17.483 1.00 58.90 592 ASP B O 1
ATOM 7661 N N . LEU B 1 605 ? 1.116 34.055 -15.975 1.00 53.45 593 LEU B N 1
ATOM 7662 C CA . LEU B 1 605 ? 1.226 32.927 -15.060 1.00 49.61 593 LEU B CA 1
ATOM 7663 C C . LEU B 1 605 ? 0.644 31.624 -15.649 1.00 52.63 593 LEU B C 1
ATOM 7664 O O . LEU B 1 605 ? 1.126 30.534 -15.360 1.00 44.79 593 LEU B O 1
ATOM 7669 N N . GLY B 1 606 ? -0.391 31.734 -16.471 1.00 54.81 594 GLY B N 1
ATOM 7670 C CA . GLY B 1 606 ? -0.940 30.552 -17.131 1.00 53.38 594 GLY B CA 1
ATOM 7671 C C . GLY B 1 606 ? -0.030 30.074 -18.237 1.00 56.72 594 GLY B C 1
ATOM 7672 O O . GLY B 1 606 ? -0.269 29.055 -18.829 1.00 63.87 594 GLY B O 1
ATOM 7673 N N . GLU B 1 607 ? 1.032 30.816 -18.505 1.00 61.14 595 GLU B N 1
ATOM 7674 C CA . GLU B 1 607 ? 1.955 30.510 -19.582 1.00 66.27 595 GLU B CA 1
ATOM 7675 C C . GLU B 1 607 ? 3.265 29.937 -19.012 1.00 65.02 595 GLU B C 1
ATOM 7676 O O . GLU B 1 607 ? 4.156 29.504 -19.753 1.00 63.46 595 GLU B O 1
ATOM 7682 N N . ALA B 1 608 ? 3.378 29.953 -17.690 1.00 58.81 596 ALA B N 1
ATOM 7683 C CA . ALA B 1 608 ? 4.638 29.674 -17.023 1.00 61.76 596 ALA B CA 1
ATOM 7684 C C . ALA B 1 608 ? 4.970 28.218 -16.833 1.00 61.62 596 ALA B C 1
ATOM 7685 O O . ALA B 1 608 ? 4.224 27.493 -16.204 1.00 61.22 596 ALA B O 1
ATOM 7687 N N . THR B 1 609 ? 6.153 27.821 -17.276 1.00 67.82 597 THR B N 1
ATOM 7688 C CA . THR B 1 609 ? 6.596 26.433 -17.110 1.00 69.33 597 THR B CA 1
ATOM 7689 C C . THR B 1 609 ? 7.841 26.235 -16.220 1.00 69.03 597 THR B C 1
ATOM 7690 O O . THR B 1 609 ? 8.182 25.116 -15.883 1.00 72.78 597 THR B O 1
ATOM 7694 N N . THR B 1 610 ? 8.481 27.320 -15.801 1.00 70.13 598 THR B N 1
ATOM 7695 C CA . THR B 1 610 ? 9.715 27.238 -15.019 1.00 69.16 598 THR B CA 1
ATOM 7696 C C . THR B 1 610 ? 9.691 28.233 -13.865 1.00 65.19 598 THR B C 1
ATOM 7697 O O . THR B 1 610 ? 8.863 29.151 -13.844 1.00 59.60 598 THR B O 1
ATOM 7701 N N . PRO B 1 611 ? 10.607 28.056 -12.903 1.00 63.82 599 PRO B N 1
ATOM 7702 C CA . PRO B 1 611 ? 10.761 29.019 -11.820 1.00 62.46 599 PRO B CA 1
ATOM 7703 C C . PRO B 1 611 ? 11.112 30.433 -12.344 1.00 65.72 599 PRO B C 1
ATOM 7704 O O . PRO B 1 611 ? 10.636 31.445 -11.797 1.00 64.56 599 PRO B O 1
ATOM 7708 N N . ALA B 1 612 ? 11.929 30.502 -13.397 1.00 71.35 600 ALA B N 1
ATOM 7709 C CA . ALA B 1 612 ? 12.351 31.792 -13.935 1.00 72.45 600 ALA B CA 1
ATOM 7710 C C . ALA B 1 612 ? 11.152 32.576 -14.451 1.00 68.83 600 ALA B C 1
ATOM 7711 O O . ALA B 1 612 ? 11.015 33.775 -14.162 1.00 71.68 600 ALA B O 1
ATOM 7713 N N . GLU B 1 613 ? 10.291 31.909 -15.214 1.00 64.90 601 GLU B N 1
ATOM 7714 C CA . GLU B 1 613 ? 9.106 32.572 -15.758 1.00 66.19 601 GLU B CA 1
ATOM 7715 C C . GLU B 1 613 ? 8.151 32.976 -14.618 1.00 64.04 601 GLU B C 1
ATOM 7716 O O . GLU B 1 613 ? 7.663 34.095 -14.576 1.00 65.78 601 GLU B O 1
ATOM 7722 N N . PHE B 1 614 ? 7.927 32.065 -13.680 1.00 60.55 602 PHE B N 1
ATOM 7723 C CA . PHE B 1 614 ? 7.114 32.346 -12.519 1.00 57.79 602 PHE B CA 1
ATOM 7724 C C . PHE B 1 614 ? 7.626 33.591 -11.768 1.00 60.18 602 PHE B C 1
ATOM 7725 O O . PHE B 1 614 ? 6.863 34.526 -11.469 1.00 55.43 602 PHE B O 1
ATOM 7733 N N . ASN B 1 615 ? 8.924 33.598 -11.471 1.00 66.72 603 ASN B N 1
ATOM 7734 C CA . ASN B 1 615 ? 9.556 34.717 -10.757 1.00 69.87 603 ASN B CA 1
ATOM 7735 C C . ASN B 1 615 ? 9.557 36.021 -11.551 1.00 68.76 603 ASN B C 1
ATOM 7736 O O . ASN B 1 615 ? 9.439 37.122 -10.979 1.00 68.22 603 ASN B O 1
ATOM 7741 N N . ARG B 1 616 ? 9.648 35.912 -12.868 1.00 71.17 604 ARG B N 1
ATOM 7742 C CA . ARG B 1 616 ? 9.659 37.112 -13.675 1.00 78.13 604 ARG B CA 1
ATOM 7743 C C . ARG B 1 616 ? 8.389 37.857 -13.391 1.00 65.33 604 ARG B C 1
ATOM 7744 O O . ARG B 1 616 ? 8.426 39.051 -13.133 1.00 66.23 604 ARG B O 1
ATOM 7752 N N . VAL B 1 617 ? 7.277 37.127 -13.369 1.00 60.59 605 VAL B N 1
ATOM 7753 C CA . VAL B 1 617 ? 5.959 37.741 -13.169 1.00 57.31 605 VAL B CA 1
ATOM 7754 C C . VAL B 1 617 ? 5.828 38.381 -11.792 1.00 58.72 605 VAL B C 1
ATOM 7755 O O . VAL B 1 617 ? 5.267 39.456 -11.674 1.00 64.95 605 VAL B O 1
ATOM 7759 N N . LEU B 1 618 ? 6.360 37.740 -10.758 1.00 57.27 606 LEU B N 1
ATOM 7760 C CA . LEU B 1 618 ? 6.313 38.325 -9.415 1.00 52.93 606 LEU B CA 1
ATOM 7761 C C . LEU B 1 618 ? 7.227 39.528 -9.258 1.00 56.39 606 LEU B C 1
ATOM 7762 O O . LEU B 1 618 ? 6.867 40.464 -8.568 1.00 61.96 606 LEU B O 1
ATOM 7767 N N . ASP B 1 619 ? 8.417 39.501 -9.866 1.00 61.02 607 ASP B N 1
ATOM 7768 C CA . ASP B 1 619 ? 9.316 40.661 -9.808 1.00 64.82 607 ASP B CA 1
ATOM 7769 C C . ASP B 1 619 ? 8.628 41.883 -10.410 1.00 63.25 607 ASP B C 1
ATOM 7770 O O . ASP B 1 619 ? 8.833 42.994 -9.936 1.00 63.41 607 ASP B O 1
ATOM 7775 N N . GLY B 1 620 ? 7.813 41.670 -11.449 1.00 63.04 608 GLY B N 1
ATOM 7776 C CA . GLY B 1 620 ? 7.082 42.761 -12.101 1.00 64.04 608 GLY B CA 1
ATOM 7777 C C . GLY B 1 620 ? 5.996 43.349 -11.208 1.00 64.15 608 GLY B C 1
ATOM 7778 O O . GLY B 1 620 ? 5.733 44.548 -11.267 1.00 63.01 608 GLY B O 1
ATOM 7779 N N . ILE B 1 621 ? 5.327 42.509 -10.407 1.00 63.51 609 ILE B N 1
ATOM 7780 C CA . ILE B 1 621 ? 4.334 43.014 -9.437 1.00 62.85 609 ILE B CA 1
ATOM 7781 C C . ILE B 1 621 ? 5.078 43.918 -8.448 1.00 62.60 609 ILE B C 1
ATOM 7782 O O . ILE B 1 621 ? 4.707 45.057 -8.187 1.00 60.50 609 ILE B O 1
ATOM 7787 N N . VAL B 1 622 ? 6.160 43.377 -7.908 1.00 63.83 610 VAL B N 1
ATOM 7788 C CA . VAL B 1 622 ? 6.970 44.091 -6.948 1.00 69.26 610 VAL B CA 1
ATOM 7789 C C . VAL B 1 622 ? 7.431 45.422 -7.464 1.00 75.82 610 VAL B C 1
ATOM 7790 O O . VAL B 1 622 ? 7.427 46.410 -6.734 1.00 84.10 610 VAL B O 1
ATOM 7794 N N . LYS B 1 623 ? 7.850 45.460 -8.716 1.00 78.97 611 LYS B N 1
ATOM 7795 C CA . LYS B 1 623 ? 8.405 46.684 -9.240 1.00 80.56 611 LYS B CA 1
ATOM 7796 C C . LYS B 1 623 ? 7.324 47.694 -9.642 1.00 80.04 611 LYS B C 1
ATOM 7797 O O . LYS B 1 623 ? 7.541 48.893 -9.523 1.00 85.72 611 LYS B O 1
ATOM 7803 N N . HIS B 1 624 ? 6.149 47.231 -10.066 1.00 76.02 612 HIS B N 1
ATOM 7804 C CA . HIS B 1 624 ? 5.174 48.148 -10.649 1.00 78.09 612 HIS B CA 1
ATOM 7805 C C . HIS B 1 624 ? 3.865 48.350 -9.924 1.00 75.12 612 HIS B C 1
ATOM 7806 O O . HIS B 1 624 ? 3.173 49.318 -10.191 1.00 72.48 612 HIS B O 1
ATOM 7813 N N . TYR B 1 625 ? 3.498 47.448 -9.029 1.00 77.45 613 TYR B N 1
ATOM 7814 C CA . TYR B 1 625 ? 2.271 47.637 -8.251 1.00 79.10 613 TYR B CA 1
ATOM 7815 C C . TYR B 1 625 ? 2.422 48.924 -7.422 1.00 78.51 613 TYR B C 1
ATOM 7816 O O . TYR B 1 625 ? 3.367 49.027 -6.663 1.00 72.11 613 TYR B O 1
ATOM 7825 N N . ARG B 1 626 ? 1.468 49.856 -7.554 1.00 84.44 614 ARG B N 1
ATOM 7826 C CA . ARG B 1 626 ? 1.483 51.180 -6.873 1.00 88.37 614 ARG B CA 1
ATOM 7827 C C . ARG B 1 626 ? 0.838 51.083 -5.503 1.00 86.63 614 ARG B C 1
ATOM 7828 O O . ARG B 1 626 ? -0.320 50.727 -5.405 1.00 82.94 614 ARG B O 1
ATOM 7836 N N . ALA B 1 627 ? 1.570 51.451 -4.458 1.00 94.46 615 ALA B N 1
ATOM 7837 C CA . ALA B 1 627 ? 1.062 51.403 -3.087 1.00 97.36 615 ALA B CA 1
ATOM 7838 C C . ALA B 1 627 ? 0.824 52.823 -2.577 1.00 101.99 615 ALA B C 1
ATOM 7839 O O . ALA B 1 627 ? -0.292 53.338 -2.642 1.00 114.00 615 ALA B O 1
ATOM 7841 N N . SER B 1 638 ? 1.018 47.219 -1.201 1.00 68.96 626 SER B N 1
ATOM 7842 C CA . SER B 1 638 ? 2.031 46.971 -0.182 1.00 71.03 626 SER B CA 1
ATOM 7843 C C . SER B 1 638 ? 1.924 45.566 0.410 1.00 70.78 626 SER B C 1
ATOM 7844 O O . SER B 1 638 ? 2.959 44.911 0.479 1.00 73.14 626 SER B O 1
ATOM 7847 N N . THR B 1 639 ? 0.733 45.081 0.832 1.00 62.01 627 THR B N 1
ATOM 7848 C CA . THR B 1 639 ? 0.649 43.673 1.265 1.00 64.10 627 THR B CA 1
ATOM 7849 C C . THR B 1 639 ? 0.776 42.805 0.010 1.00 62.74 627 THR B C 1
ATOM 7850 O O . THR B 1 639 ? 1.347 41.696 0.033 1.00 65.62 627 THR B O 1
ATOM 7854 N N . THR B 1 640 ? 0.269 43.328 -1.101 1.00 59.93 628 THR B N 1
ATOM 7855 C CA . THR B 1 640 ? 0.433 42.664 -2.399 1.00 58.84 628 THR B CA 1
ATOM 7856 C C . THR B 1 640 ? 1.913 42.537 -2.791 1.00 56.27 628 THR B C 1
ATOM 7857 O O . THR B 1 640 ? 2.358 41.471 -3.229 1.00 61.14 628 THR B O 1
ATOM 7861 N N . VAL B 1 641 ? 2.666 43.619 -2.643 1.00 56.41 629 VAL B N 1
ATOM 7862 C CA . VAL B 1 641 ? 4.082 43.598 -2.980 1.00 63.34 629 VAL B CA 1
ATOM 7863 C C . VAL B 1 641 ? 4.800 42.674 -2.027 1.00 65.37 629 VAL B C 1
ATOM 7864 O O . VAL B 1 641 ? 5.647 41.900 -2.456 1.00 70.46 629 VAL B O 1
ATOM 7868 N N . GLU B 1 642 ? 4.427 42.720 -0.744 1.00 70.77 630 GLU B N 1
ATOM 7869 C CA . GLU B 1 642 ? 5.044 41.838 0.264 1.00 72.69 630 GLU B CA 1
ATOM 7870 C C . GLU B 1 642 ? 4.806 40.376 -0.080 1.00 68.96 630 GLU B C 1
ATOM 7871 O O . GLU B 1 642 ? 5.738 39.576 -0.015 1.00 72.56 630 GLU B O 1
ATOM 7877 N N . GLN B 1 643 ? 3.556 40.026 -0.414 1.00 62.36 631 GLN B N 1
ATOM 7878 C CA . GLN B 1 643 ? 3.223 38.647 -0.791 1.00 58.93 631 GLN B CA 1
ATOM 7879 C C . GLN B 1 643 ? 3.968 38.234 -2.070 1.00 55.15 631 GLN B C 1
ATOM 7880 O O . GLN B 1 643 ? 4.529 37.133 -2.158 1.00 49.67 631 GLN B O 1
ATOM 7886 N N . ALA B 1 644 ? 4.023 39.143 -3.034 1.00 49.76 632 ALA B N 1
ATOM 7887 C CA . ALA B 1 644 ? 4.722 38.855 -4.261 1.00 54.83 632 ALA B CA 1
ATOM 7888 C C . ALA B 1 644 ? 6.169 38.448 -3.997 1.00 58.73 632 ALA B C 1
ATOM 7889 O O . ALA B 1 644 ? 6.669 37.551 -4.653 1.00 59.99 632 ALA B O 1
ATOM 7891 N N . LYS B 1 645 ? 6.838 39.093 -3.043 1.00 64.40 633 LYS B N 1
ATOM 7892 C CA . LYS B 1 645 ? 8.216 38.724 -2.724 1.00 71.70 633 LYS B CA 1
ATOM 7893 C C . LYS B 1 645 ? 8.227 37.395 -2.008 1.00 71.55 633 LYS B C 1
ATOM 7894 O O . LYS B 1 645 ? 8.997 36.497 -2.374 1.00 71.87 633 LYS B O 1
ATOM 7900 N N . ALA B 1 646 ? 7.375 37.279 -0.984 1.00 63.78 634 ALA B N 1
ATOM 7901 C CA . ALA B 1 646 ? 7.272 36.071 -0.165 1.00 62.18 634 ALA B CA 1
ATOM 7902 C C . ALA B 1 646 ? 7.002 34.793 -0.941 1.00 60.26 634 ALA B C 1
ATOM 7903 O O . ALA B 1 646 ? 7.371 33.722 -0.481 1.00 66.25 634 ALA B O 1
ATOM 7905 N N . TRP B 1 647 ? 6.353 34.881 -2.097 1.00 57.50 635 TRP B N 1
ATOM 7906 C CA . TRP B 1 647 ? 6.092 33.681 -2.921 1.00 58.58 635 TRP B CA 1
ATOM 7907 C C . TRP B 1 647 ? 7.175 33.350 -3.975 1.00 57.89 635 TRP B C 1
ATOM 7908 O O . TRP B 1 647 ? 7.061 32.358 -4.670 1.00 55.18 635 TRP B O 1
ATOM 7919 N N . ARG B 1 648 ? 8.218 34.158 -4.106 1.00 59.57 636 ARG B N 1
ATOM 7920 C CA . ARG B 1 648 ? 9.261 33.806 -5.070 1.00 68.82 636 ARG B CA 1
ATOM 7921 C C . ARG B 1 648 ? 9.714 32.397 -4.778 1.00 70.79 636 ARG B C 1
ATOM 7922 O O . ARG B 1 648 ? 9.710 31.970 -3.630 1.00 64.71 636 ARG B O 1
ATOM 7930 N N . ILE B 1 649 ? 10.085 31.670 -5.828 1.00 82.76 637 ILE B N 1
ATOM 7931 C CA . ILE B 1 649 ? 10.674 30.342 -5.670 1.00 84.15 637 ILE B CA 1
ATOM 7932 C C . ILE B 1 649 ? 12.153 30.584 -5.394 1.00 85.10 637 ILE B C 1
ATOM 7933 O O . ILE B 1 649 ? 12.855 31.176 -6.220 1.00 84.09 637 ILE B O 1
ATOM 7938 N N . PRO B 1 650 ? 12.618 30.143 -4.224 1.00 85.46 638 PRO B N 1
ATOM 7939 C CA . PRO B 1 650 ? 13.986 30.318 -3.761 1.00 89.02 638 PRO B CA 1
ATOM 7940 C C . PRO B 1 650 ? 15.090 30.232 -4.797 1.00 89.64 638 PRO B C 1
ATOM 7941 O O . PRO B 1 650 ? 15.978 31.068 -4.766 1.00 101.90 638 PRO B O 1
ATOM 7945 N N . VAL B 1 651 ? 15.054 29.268 -5.712 1.00 90.04 639 VAL B N 1
ATOM 7946 C CA . VAL B 1 651 ? 16.169 29.109 -6.675 1.00 98.89 639 VAL B CA 1
ATOM 7947 C C . VAL B 1 651 ? 17.446 28.655 -5.937 1.00 100.64 639 VAL B C 1
ATOM 7948 O O . VAL B 1 651 ? 17.643 27.466 -5.659 1.00 99.40 639 VAL B O 1
#

B-factor: mean 56.77, std 23.24, range [15.2, 173.83]

Solvent-accessible surface area: 49736 Å² total; per-residue (Å²): 142,94,84,71,36,6,125,43,34,52,127,35,45,4,11,0,37,55,64,112,115,23,83,1,9,0,24,3,2,27,24,48,7,9,59,1,34,0,36,13,13,22,53,31,8,18,0,0,0,0,0,0,30,0,1,57,100,42,129,32,24,137,34,1,97,33,1,13,1,34,45,10,0,0,3,15,0,0,2,4,0,0,8,13,69,2,159,47,1,23,113,20,16,50,104,28,81,29,102,192,54,90,95,86,6,40,42,11,0,85,132,4,18,39,35,0,0,11,0,13,7,16,10,41,25,56,22,31,0,0,0,48,4,0,48,37,2,2,74,153,69,90,7,0,54,47,0,17,75,50,0,37,120,12,0,50,64,57,6,69,69,32,89,123,84,141,63,40,114,81,0,51,55,22,18,56,102,0,71,99,45,24,10,1,18,2,112,8,0,46,12,0,26,134,67,12,76,31,2,5,69,5,30,0,36,2,65,1,60,0,49,49,14,7,2,39,0,20,1,27,18,136,29,0,30,99,5,16,1,0,13,0,1,12,0,3,26,9,27,6,97,192,42,16,90,70,10,51,1,20,96,107,8,17,2,9,0,77,27,88,163,212,144,129,35,95,72,98,20,27,6,67,0,30,1,64,36,145,70,22,79,13,92,77,25,120,188,122,15,66,107,117,37,43,130,38,4,7,46,36,1,94,126,44,0,31,39,27,7,116,94,26,85,127,67,118,80,145,24,112,18,89,38,5,18,35,0,0,19,10,0,20,72,152,16,9,65,57,0,84,112,54,0,89,130,24,91,47,0,31,86,0,14,150,10,4,119,41,1,82,104,14,25,108,52,0,32,55,1,0,42,65,9,46,139,120,42,109,51,21,89,71,34,120,128,0,29,38,7,9,150,88,0,35,85,41,26,78,103,110,88,1,34,98,20,0,0,38,26,1,8,38,102,79,42,158,29,13,53,29,0,0,89,29,10,52,164,136,95,161,17,143,0,16,76,29,0,17,60,20,17,77,98,66,65,9,25,91,88,2,108,43,0,36,55,11,1,2,48,0,0,24,126,63,86,68,18,62,83,74,5,43,123,38,0,82,166,4,49,162,55,2,60,139,9,51,52,51,73,76,0,6,191,21,0,57,23,2,49,164,103,15,187,51,181,139,87,110,175,34,139,43,45,44,33,5,0,30,102,14,0,103,38,33,114,31,128,158,137,88,84,70,33,4,124,44,31,51,121,41,48,5,10,0,38,57,66,113,115,21,82,1,9,0,26,3,2,28,24,42,7,21,60,1,32,0,35,22,19,15,73,94,3,13,0,0,0,0,0,0,36,0,0,60,98,42,128,32,18,135,33,1,129,34,0,13,0,33,25,11,0,0,6,8,0,0,5,5,0,0,8,11,62,5,164,46,1,24,113,22,7,48,107,28,66,6,70,174,37,53,143,54,78,5,30,43,10,0,71,93,0,19,39,10,0,0,97,1,14,7,43,14,42,27,58,21,33,0,0,0,43,2,0,46,39,1,2,61,133,58,92,10,7,56,83,5,41,72,47,0,43,110,15,0,52,66,59,10,78,71,81,136,46,112,102,0,49,58,21,18,70,104,0,70,99,27,16,1,2,18,2,111,9,0,52,23,0,27,191,76,13,77,27,2,7,70,5,32,0,34,3,40,0,36,0,60,42,26,7,2,50,1,21,1,27,17,136,33,0,30,100,6,12,1,0,18,0,1,10,0,1,17,10,0,62,54,23,151,100,21,92,79,8,52,0,16,99,118,6,17,1,8,0,78,29,126,178,99,101,190,133,104,26,95,70,91,21,28,6,68,0,31,67,120,52,183,192,74,70,97,117,93,26,114,87,25,7,49,50,1,89,138,44,0,32,41,27,7,116,95,28,87,130,67,119,80,142,24,112,19,90,38,6,30,53,0,0,20,10,0,25,87,150,19,13,49,53,0,83,103,51,0,94,134,27,88,50,0,6,108,2,18,142,15,15,127,74,1,95,96,15,24,103,51,0,32,48,1,0,44,64,10,41,141,119,36,98,56,21,92,101,34,119,109,0,28,37,8,10,154,89,0,36,84,43,25,90,112,96,92,3,33,94,23,0,0,36,24,1,7,38,112,81,42,170,23,13,66,33,0,0,88,31,11,51,165,138,97,151,16,138,0,21,70,32,0,19,60,22,15,75,102,66,65,8,24,92,88,2,109,41,1,36,58,11,1,2,54,0,0,34,140,82,88,68,20,79,84,67,6,42,105,20,0,83,113,3,49,164,65,2,63,139,9,52,51,53,74,75,0,6,194,21,0,57,23,2,47,167,111,20,193,114,76,59,1,22,97,16,0,115,29,31,110,31,132,158

Secondary structure (DSSP, 8-state):
--EEEEEEETTTTEEEEE-TTS-EEEEE-PPPPSEEEEE--SGGGGGHHHHHHHHHHTT-STT--EEEEEGGGHHHHHHHHTT--HHHHHHHHHT--HHHH--HHHHHHHHHHHHHHHHHHT-SS--S-HHHHHHHHS---HHHHHHHHHHHHHHHHHHHTS-SS---HHHHHHHHHHHHTPPPBHHHHHHHHHH-TTS-EEEEEEEEEETTEEEEEEESTTT-TTSBHHHHHHHHHT------TT-TT----EEEEEE--HHHHHHHTEEEE--EETTEE-GGG-----HHHHHHHHHHHHHHHHHHHHHHHH--EEEEESSHHHHHHTS-HHHHHHHHHHHHTSHHHHHHHHHHHHHHHHHHHHHHHHHHHHTT-SS----HHHHHHHHHHHHH-SSHHHHHHHHHHTT-TT-HHHHHHHHHHHH----HHHHHHHHHHHHHHHHHHHHHHIIIIIHHHHTSTT--HHHHHHHHHHHHHHHT--SHHHHHHHHHHHHHH------TTS-S-S-HHHHHHHHTS---/--EEEEEEETTTTEEEEE-TTS-EEEEE-PPPPSEEEEE--SGGGGGHHHHHHHHHHTT-STT--EEEEEGGGHHHHHHHHTT--HHHHHHHHHTT-HHHH---HHHHHHHHHHHHHHHHHHT-SS--S-HHHHHHHHS---HHHHHHHHHHHHHHHHHHHT---HHHHHHHHHHHHTPPPBHHHHHHHHHH-TTS-EEEEEEEEEETTEEEEEEESTTTSTTSBHHHHHHHHHHSGGG---TT-TT----EEEEEE--THHHHHHHHTEEEE--------HHHHHHHHHHHHHHHHHHHHHHHH--EEEEESSHHHHHHTS-HHHHHHHHHHHHTSHHHHHHHHHHHHHHHHHHHHHHHHHHHHTT-SS----HHHHHHHHHHHHH-SSHHHHHHHHHHTT-TT-HHHHHHHHHHHH----HHHHHHHHHHHHHHHHHHHHHHIIIIIHHHHTSTT--HHHHHHHHHHHHHHHT--SHHHHHHHHHHHHHH----HHHHHHHHTS---

Radius of gyration: 34.03 Å; Cα contacts (8 Å, |Δi|>4): 1686; chains: 2; bounding box: 89×65×119 Å